Protein AF-0000000084618444 (afdb_homodimer)

Structure (mmCIF, N/CA/C/O backbone):
data_AF-0000000084618444-model_v1
#
loop_
_entity.id
_entity.type
_entity.pdbx_description
1 polymer 'Protein far1-related sequence 11-like'
#
loop_
_atom_site.group_PDB
_atom_site.id
_atom_site.type_symbol
_atom_site.label_atom_id
_atom_site.label_alt_id
_atom_site.label_comp_id
_atom_site.label_asym_id
_atom_site.label_entity_id
_atom_site.label_seq_id
_atom_site.pdbx_PDB_ins_code
_atom_site.Cartn_x
_atom_site.Cartn_y
_atom_site.Cartn_z
_atom_site.occupancy
_atom_site.B_iso_or_equiv
_atom_site.auth_seq_id
_atom_site.auth_comp_id
_atom_site.auth_asym_id
_atom_site.auth_atom_id
_atom_site.pdbx_PDB_model_num
ATOM 1 N N . MET A 1 1 ? -25.125 -14.531 22.453 1 19.22 1 MET A N 1
ATOM 2 C CA . MET A 1 1 ? -24.391 -14.93 23.641 1 19.22 1 MET A CA 1
ATOM 3 C C . MET A 1 1 ? -22.875 -14.898 23.391 1 19.22 1 MET A C 1
ATOM 5 O O . MET A 1 1 ? -22.422 -15.367 22.344 1 19.22 1 MET A O 1
ATOM 9 N N . ASP A 1 2 ? -22.078 -13.875 24.062 1 20.38 2 ASP A N 1
ATOM 10 C CA . ASP A 1 2 ? -20.859 -13.055 24 1 20.38 2 ASP A CA 1
ATOM 11 C C . ASP A 1 2 ? -19.625 -13.891 24.312 1 20.38 2 ASP A C 1
ATOM 13 O O . ASP A 1 2 ? -19.219 -14.008 25.469 1 20.38 2 ASP A O 1
ATOM 17 N N . VAL A 1 3 ? -19.484 -15.18 23.734 1 21.59 3 VAL A N 1
ATOM 18 C CA . VAL A 1 3 ? -18.609 -16.188 24.328 1 21.59 3 VAL A CA 1
ATOM 19 C C . VAL A 1 3 ? -17.188 -15.672 24.375 1 21.59 3 VAL A C 1
ATOM 21 O O . VAL A 1 3 ? -16.594 -15.359 23.344 1 21.59 3 VAL A O 1
ATOM 24 N N . SER A 1 4 ? -16.672 -15.055 25.531 1 20.62 4 SER A N 1
ATOM 25 C CA . SER A 1 4 ? -15.555 -14.32 26.094 1 20.62 4 SER A CA 1
ATOM 26 C C . SER A 1 4 ? -14.289 -15.18 26.141 1 20.62 4 SER A C 1
ATOM 28 O O . SER A 1 4 ? -13.336 -14.859 26.859 1 20.62 4 SER A O 1
ATOM 30 N N . GLU A 1 5 ? -14.312 -16.406 25.469 1 20.64 5 GLU A N 1
ATOM 31 C CA . GLU A 1 5 ? -13.367 -17.375 26.016 1 20.64 5 GLU A CA 1
ATOM 32 C C . GLU A 1 5 ? -11.938 -16.828 26 1 20.64 5 GLU A C 1
ATOM 34 O O . GLU A 1 5 ? -11.562 -16.094 25.078 1 20.64 5 GLU A O 1
ATOM 39 N N . ASN A 1 6 ? -11.203 -16.906 27.141 1 21.55 6 ASN A N 1
ATOM 40 C CA . ASN A 1 6 ? -9.992 -16.609 27.891 1 21.55 6 ASN A CA 1
ATOM 41 C C . ASN A 1 6 ? -8.75 -17.141 27.188 1 21.55 6 ASN A C 1
ATOM 43 O O . ASN A 1 6 ? -8.531 -18.359 27.141 1 21.55 6 ASN A O 1
ATOM 47 N N . GLU A 1 7 ? -8.406 -16.641 25.969 1 19.81 7 GLU A N 1
ATOM 48 C CA . GLU A 1 7 ? -7.27 -17.078 25.172 1 19.81 7 GLU A CA 1
ATOM 49 C C . GLU A 1 7 ? -5.98 -17.062 25.984 1 19.81 7 GLU A C 1
ATOM 51 O O . GLU A 1 7 ? -5.613 -16.031 26.562 1 19.81 7 GLU A O 1
ATOM 56 N N . ASP A 1 8 ? -5.605 -18.203 26.688 1 20.28 8 ASP A N 1
ATOM 57 C CA . ASP A 1 8 ? -4.449 -18.625 27.469 1 20.28 8 ASP A CA 1
ATOM 58 C C . ASP A 1 8 ? -3.145 -18.203 26.797 1 20.28 8 ASP A C 1
ATOM 60 O O . ASP A 1 8 ? -2.891 -18.562 25.641 1 20.28 8 ASP A O 1
ATOM 64 N N . ILE A 1 9 ? -2.498 -17.062 27.125 1 22.39 9 ILE A N 1
ATOM 65 C CA . ILE A 1 9 ? -1.29 -16.297 26.812 1 22.39 9 ILE A CA 1
ATOM 66 C C . ILE A 1 9 ? -0.057 -17.156 27.109 1 22.39 9 ILE A C 1
ATOM 68 O O . ILE A 1 9 ? 0.253 -17.438 28.266 1 22.39 9 ILE A O 1
ATOM 72 N N . ASN A 1 10 ? 0.052 -18.312 26.375 1 20.42 10 ASN A N 1
ATOM 73 C CA . ASN A 1 10 ? 1.15 -19.25 26.594 1 20.42 10 ASN A CA 1
ATOM 74 C C . ASN A 1 10 ? 2.488 -18.516 26.703 1 20.42 10 ASN A C 1
ATOM 76 O O . ASN A 1 10 ? 2.816 -17.688 25.859 1 20.42 10 ASN A O 1
ATOM 80 N N . ARG A 1 11 ? 3.16 -18.516 27.875 1 21.36 11 ARG A N 1
ATOM 81 C CA . ARG A 1 11 ? 4.348 -17.953 28.5 1 21.36 11 ARG A CA 1
ATOM 82 C C . ARG A 1 11 ? 5.617 -18.438 27.812 1 21.36 11 ARG A C 1
ATOM 84 O O . ARG A 1 11 ? 5.902 -19.641 27.797 1 21.36 11 ARG A O 1
ATOM 91 N N . TYR A 1 12 ? 6.027 -17.906 26.656 1 20 12 TYR A N 1
ATOM 92 C CA . TYR A 1 12 ? 7.254 -18.219 25.938 1 20 12 TYR A CA 1
ATOM 93 C C . TYR A 1 12 ? 8.461 -18.141 26.859 1 20 12 TYR A C 1
ATOM 95 O O . TYR A 1 12 ? 8.68 -17.125 27.531 1 20 12 TYR A O 1
ATOM 103 N N . ASP A 1 13 ? 8.789 -19.25 27.5 1 19.88 13 ASP A N 1
ATOM 104 C CA . ASP A 1 13 ? 9.938 -19.453 28.359 1 19.88 13 ASP A CA 1
ATOM 105 C C . ASP A 1 13 ? 11.234 -19.016 27.672 1 19.88 13 ASP A C 1
ATOM 107 O O . ASP A 1 13 ? 11.586 -19.531 26.625 1 19.88 13 ASP A O 1
ATOM 111 N N . PHE A 1 14 ? 11.625 -17.75 27.812 1 20.64 14 PHE A N 1
ATOM 112 C CA . PHE A 1 14 ? 12.812 -17.094 27.297 1 20.64 14 PHE A CA 1
ATOM 113 C C . PHE A 1 14 ? 14.078 -17.781 27.781 1 20.64 14 PHE A C 1
ATOM 115 O O . PHE A 1 14 ? 14.297 -17.906 29 1 20.64 14 PHE A O 1
ATOM 122 N N . PRO A 1 15 ? 14.461 -18.906 27.141 1 19.91 15 PRO A N 1
ATOM 123 C CA . PRO A 1 15 ? 15.672 -19.547 27.641 1 19.91 15 PRO A CA 1
ATOM 124 C C . PRO A 1 15 ? 16.797 -18.562 27.938 1 19.91 15 PRO A C 1
ATOM 126 O O . PRO A 1 15 ? 16.781 -17.438 27.422 1 19.91 15 PRO A O 1
ATOM 129 N N . GLU A 1 16 ? 17.625 -18.906 28.969 1 19.02 16 GLU A N 1
ATOM 130 C CA . GLU A 1 16 ? 18.703 -18.219 29.656 1 19.02 16 GLU A CA 1
ATOM 131 C C . GLU A 1 16 ? 19.812 -17.812 28.688 1 19.02 16 GLU A C 1
ATOM 133 O O . GLU A 1 16 ? 20.281 -18.625 27.891 1 19.02 16 GLU A O 1
ATOM 138 N N . ASP A 1 17 ? 19.844 -16.562 28.25 1 19.81 17 ASP A N 1
ATOM 139 C CA . ASP A 1 17 ? 20.781 -15.82 27.438 1 19.81 17 ASP A CA 1
ATOM 140 C C . ASP A 1 17 ? 22.219 -15.992 27.953 1 19.81 17 ASP A C 1
ATOM 142 O O . ASP A 1 17 ? 22.531 -15.578 29.062 1 19.81 17 ASP A O 1
ATOM 146 N N . GLU A 1 18 ? 22.75 -17.25 27.891 1 20.14 18 GLU A N 1
ATOM 147 C CA . GLU A 1 18 ? 24.156 -17.344 28.281 1 20.14 18 GLU A CA 1
ATOM 148 C C . GLU A 1 18 ? 24.969 -16.188 27.688 1 20.14 18 GLU A C 1
ATOM 150 O O . GLU A 1 18 ? 24.938 -15.961 26.469 1 20.14 18 GLU A O 1
ATOM 155 N N . ARG A 1 19 ? 25.328 -15.188 28.484 1 21.58 19 ARG A N 1
ATOM 156 C CA . ARG A 1 19 ? 26 -13.898 28.438 1 21.58 19 ARG A CA 1
ATOM 157 C C . ARG A 1 19 ? 27.406 -14.039 27.875 1 21.58 19 ARG A C 1
ATOM 159 O O . ARG A 1 19 ? 28.297 -14.57 28.531 1 21.58 19 ARG A O 1
ATOM 166 N N . ILE A 1 20 ? 27.594 -14.516 26.594 1 19.03 20 ILE A N 1
ATOM 167 C CA . ILE A 1 20 ? 28.953 -14.656 26.094 1 19.03 20 ILE A CA 1
ATOM 168 C C . ILE A 1 20 ? 29.719 -13.344 26.297 1 19.03 20 ILE A C 1
ATOM 170 O O . ILE A 1 20 ? 29.328 -12.305 25.766 1 19.03 20 ILE A O 1
ATOM 174 N N . ASN A 1 21 ? 30.391 -13.094 27.422 1 20.34 21 ASN A N 1
ATOM 175 C CA . ASN A 1 21 ? 31.219 -12.031 28 1 20.34 21 ASN A CA 1
ATOM 176 C C . ASN A 1 21 ? 32.406 -11.695 27.094 1 20.34 21 ASN A C 1
ATOM 178 O O . ASN A 1 21 ? 33.281 -10.938 27.469 1 20.34 21 ASN A O 1
ATOM 182 N N . GLY A 1 22 ? 32.5 -12.312 25.875 1 18.61 22 GLY A N 1
ATOM 183 C CA . GLY A 1 22 ? 33.906 -12.289 25.453 1 18.61 22 GLY A CA 1
ATOM 184 C C . GLY A 1 22 ? 34.5 -10.891 25.391 1 18.61 22 GLY A C 1
ATOM 185 O O . GLY A 1 22 ? 33.812 -9.945 24.984 1 18.61 22 GLY A O 1
ATOM 186 N N . ARG A 1 23 ? 35.469 -10.562 26.328 1 21.33 23 ARG A N 1
ATOM 187 C CA . ARG A 1 23 ? 36.344 -9.453 26.656 1 21.33 23 ARG A CA 1
ATOM 188 C C . ARG A 1 23 ? 37.156 -9.008 25.438 1 21.33 23 ARG A C 1
ATOM 190 O O . ARG A 1 23 ? 38.031 -9.727 24.984 1 21.33 23 ARG A O 1
ATOM 197 N N . TYR A 1 24 ? 36.531 -8.641 24.312 1 19.09 24 TYR A N 1
ATOM 198 C CA . TYR A 1 24 ? 37.438 -8.25 23.234 1 19.09 24 TYR A CA 1
ATOM 199 C C . TYR A 1 24 ? 38.406 -7.184 23.703 1 19.09 24 TYR A C 1
ATOM 201 O O . TYR A 1 24 ? 38 -6.148 24.234 1 19.09 24 TYR A O 1
ATOM 209 N N . ASP A 1 25 ? 39.531 -7.602 24.234 1 20.36 25 ASP A N 1
ATOM 210 C CA . ASP A 1 25 ? 40.688 -6.816 24.625 1 20.36 25 ASP A CA 1
ATOM 211 C C . ASP A 1 25 ? 41.188 -5.918 23.5 1 20.36 25 ASP A C 1
ATOM 213 O O . ASP A 1 25 ? 41.688 -6.402 22.484 1 20.36 25 ASP A O 1
ATOM 217 N N . ILE A 1 26 ? 40.344 -5.055 23.016 1 22.23 26 ILE A N 1
ATOM 218 C CA . ILE A 1 26 ? 40.812 -4.145 21.969 1 22.23 26 ILE A CA 1
ATOM 219 C C . ILE A 1 26 ? 42.094 -3.443 22.453 1 22.23 26 ILE A C 1
ATOM 221 O O . ILE A 1 26 ? 42.094 -2.783 23.5 1 22.23 26 ILE A O 1
ATOM 225 N N . SER A 1 27 ? 43.156 -4.078 22.234 1 19.5 27 SER A N 1
ATOM 226 C CA . SER A 1 27 ? 44.5 -3.533 22.5 1 19.5 27 SER A CA 1
ATOM 227 C C . SER A 1 27 ? 44.562 -2.066 22.078 1 19.5 27 SER A C 1
ATOM 229 O O . SER A 1 27 ? 43.812 -1.604 21.25 1 19.5 27 SER A O 1
ATOM 231 N N . ASP A 1 28 ? 45.438 -1.279 22.828 1 20.66 28 ASP A N 1
ATOM 232 C CA . ASP A 1 28 ? 45.812 0.092 23.156 1 20.66 28 ASP A CA 1
ATOM 233 C C . ASP A 1 28 ? 46.438 0.787 21.953 1 20.66 28 ASP A C 1
ATOM 235 O O . ASP A 1 28 ? 47.094 1.831 22.094 1 20.66 28 ASP A O 1
ATOM 239 N N . ASP A 1 29 ? 46.156 0.389 20.734 1 20.11 29 ASP A N 1
ATOM 240 C CA . ASP A 1 29 ? 47.094 0.954 19.781 1 20.11 29 ASP A CA 1
ATOM 241 C C . ASP A 1 29 ? 47.344 2.441 20.047 1 20.11 29 ASP A C 1
ATOM 243 O O . ASP A 1 29 ? 46.438 3.129 20.547 1 20.11 29 ASP A O 1
ATOM 247 N N . GLU A 1 30 ? 48.594 2.877 19.969 1 21.58 30 GLU A N 1
ATOM 248 C CA . GLU A 1 30 ? 49.406 4.086 20.125 1 21.58 30 GLU A CA 1
ATOM 249 C C . GLU A 1 30 ? 48.781 5.266 19.391 1 21.58 30 GLU A C 1
ATOM 251 O O . GLU A 1 30 ? 48.469 5.168 18.203 1 21.58 30 GLU A O 1
ATOM 256 N N . ASP A 1 31 ? 48.031 6.09 20.094 1 21.94 31 ASP A N 1
ATOM 257 C CA . ASP A 1 31 ? 47.312 7.34 19.828 1 21.94 31 ASP A CA 1
ATOM 258 C C . ASP A 1 31 ? 48.219 8.367 19.172 1 21.94 31 ASP A C 1
ATOM 260 O O . ASP A 1 31 ? 49 9.055 19.844 1 21.94 31 ASP A O 1
ATOM 264 N N . ARG A 1 32 ? 49.062 7.879 18.156 1 21.52 32 ARG A N 1
ATOM 265 C CA . ARG A 1 32 ? 49.938 8.922 17.656 1 21.52 32 ARG A CA 1
ATOM 266 C C . ARG A 1 32 ? 49.188 10.242 17.484 1 21.52 32 ARG A C 1
ATOM 268 O O . ARG A 1 32 ? 48 10.25 17.141 1 21.52 32 ARG A O 1
ATOM 275 N N . ASN A 1 33 ? 49.688 11.281 18.141 1 22.08 33 ASN A N 1
ATOM 276 C CA . ASN A 1 33 ? 49.5 12.711 18.375 1 22.08 33 ASN A CA 1
ATOM 277 C C . ASN A 1 33 ? 49.281 13.469 17.062 1 22.08 33 ASN A C 1
ATOM 279 O O . ASN A 1 33 ? 50.219 14.078 16.547 1 22.08 33 ASN A O 1
ATOM 283 N N . LEU A 1 34 ? 48.688 12.781 16.078 1 22.47 34 LEU A N 1
ATOM 284 C CA . LEU A 1 34 ? 48.75 13.586 14.852 1 22.47 34 LEU A CA 1
ATOM 285 C C . LEU A 1 34 ? 48.312 15.023 15.117 1 22.47 34 LEU A C 1
ATOM 287 O O . LEU A 1 34 ? 47.281 15.258 15.719 1 22.47 34 LEU A O 1
ATOM 291 N N . ASN A 1 35 ? 49.312 15.867 15.281 1 22.55 35 ASN A N 1
ATOM 292 C CA . ASN A 1 35 ? 49.344 17.312 15.398 1 22.55 35 ASN A CA 1
ATOM 293 C C . ASN A 1 35 ? 48.375 17.969 14.406 1 22.55 35 ASN A C 1
ATOM 295 O O . ASN A 1 35 ? 48.531 17.828 13.195 1 22.55 35 ASN A O 1
ATOM 299 N N . HIS A 1 36 ? 47.094 17.75 14.68 1 22.56 36 HIS A N 1
ATOM 300 C CA . HIS A 1 36 ? 46.094 18.484 13.906 1 22.56 36 HIS A CA 1
ATOM 301 C C . HIS A 1 36 ? 46.469 19.969 13.812 1 22.56 36 HIS A C 1
ATOM 303 O O . HIS A 1 36 ? 46.312 20.703 14.789 1 22.56 36 HIS A O 1
ATOM 309 N N . GLN A 1 37 ? 47.594 20.203 13.219 1 23.67 37 GLN A N 1
ATOM 310 C CA . GLN A 1 37 ? 47.781 21.641 13.039 1 23.67 37 GLN A CA 1
ATOM 311 C C . GLN A 1 37 ? 46.469 22.297 12.57 1 23.67 37 GLN A C 1
ATOM 313 O O . GLN A 1 37 ? 45.844 21.812 11.633 1 23.67 37 GLN A O 1
ATOM 318 N N . GLU A 1 38 ? 45.812 22.906 13.508 1 23.8 38 GLU A N 1
ATOM 319 C CA . GLU A 1 38 ? 44.656 23.812 13.422 1 23.8 38 GLU A CA 1
ATOM 320 C C . GLU A 1 38 ? 44.812 24.766 12.234 1 23.8 38 GLU A C 1
ATOM 322 O O . GLU A 1 38 ? 45.625 25.688 12.266 1 23.8 38 GLU A O 1
ATOM 327 N N . ARG A 1 39 ? 44.938 24.188 11.047 1 23.84 39 ARG A N 1
ATOM 328 C CA . ARG A 1 39 ? 45 25.281 10.086 1 23.84 39 ARG A CA 1
ATOM 329 C C . ARG A 1 39 ? 43.844 26.266 10.312 1 23.84 39 ARG A C 1
ATOM 331 O O . ARG A 1 39 ? 42.75 25.859 10.633 1 23.84 39 ARG A O 1
ATOM 338 N N . GLU A 1 40 ? 44.156 27.422 10.742 1 23.42 40 GLU A N 1
ATOM 339 C CA . GLU A 1 40 ? 43.344 28.609 10.867 1 23.42 40 GLU A CA 1
ATOM 340 C C . GLU A 1 40 ? 42.375 28.734 9.68 1 23.42 40 GLU A C 1
ATOM 342 O O . GLU A 1 40 ? 42.812 28.875 8.539 1 23.42 40 GLU A O 1
ATOM 347 N N . TYR A 1 41 ? 41.5 27.766 9.617 1 24.22 41 TYR A N 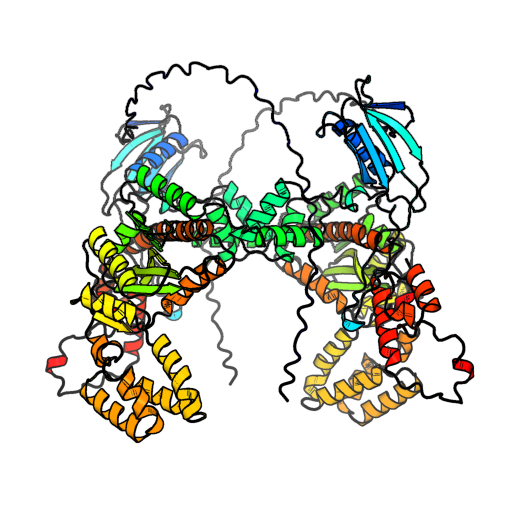1
ATOM 348 C CA . TYR A 1 41 ? 40.5 28.078 8.586 1 24.22 41 TYR A CA 1
ATOM 349 C C . TYR A 1 41 ? 40.062 29.531 8.688 1 24.22 41 TYR A C 1
ATOM 351 O O . TYR A 1 41 ? 39.625 29.984 9.75 1 24.22 41 TYR A O 1
ATOM 359 N N . ASP A 1 42 ? 40.781 30.344 8.094 1 26.16 42 ASP A N 1
ATOM 360 C CA . ASP A 1 42 ? 40.25 31.672 7.812 1 26.16 42 ASP A CA 1
ATOM 361 C C . ASP A 1 42 ? 38.812 31.594 7.344 1 26.16 42 ASP A C 1
ATOM 363 O O . ASP A 1 42 ? 38.5 30.906 6.363 1 26.16 42 ASP A O 1
ATOM 367 N N . ASN A 1 43 ? 37.906 31.469 8.25 1 28.91 43 ASN A N 1
ATOM 368 C CA . ASN A 1 43 ? 36.469 31.719 8.117 1 28.91 43 ASN A CA 1
ATOM 369 C C . ASN A 1 43 ? 36.188 32.812 7.105 1 28.91 43 ASN A C 1
ATOM 371 O O . ASN A 1 43 ? 35.969 33.969 7.484 1 28.91 43 ASN A O 1
ATOM 375 N N . SER A 1 44 ? 36.938 32.844 6.027 1 30 44 SER A N 1
ATOM 376 C CA . SER A 1 44 ? 36.406 33.812 5.086 1 30 44 SER A CA 1
ATOM 377 C C . SER A 1 44 ? 34.906 33.562 4.816 1 30 44 SER A C 1
ATOM 379 O O . SER A 1 44 ? 34.5 32.438 4.539 1 30 44 SER A O 1
ATOM 381 N N . GLU A 1 45 ? 34 34.25 5.488 1 31.44 45 GLU A N 1
ATOM 382 C CA . GLU A 1 45 ? 32.625 34.531 5.172 1 31.44 45 GLU A CA 1
ATOM 383 C C . GLU A 1 45 ? 32.375 34.469 3.668 1 31.44 45 GLU A C 1
ATOM 385 O O . GLU A 1 45 ? 32.75 35.406 2.936 1 31.44 45 GLU A O 1
ATOM 390 N N . TYR A 1 46 ? 32.719 33.469 2.979 1 31.89 46 TYR A N 1
ATOM 391 C CA . TYR A 1 46 ? 32.188 33.438 1.622 1 31.89 46 TYR A CA 1
ATOM 392 C C . TYR A 1 46 ? 30.688 33.812 1.615 1 31.89 46 TYR A C 1
ATOM 394 O O . TYR A 1 46 ? 29.859 33.031 2.105 1 31.89 46 TYR A O 1
ATOM 402 N N . GLU A 1 47 ? 30.328 35 1.956 1 33.94 47 GLU A N 1
ATOM 403 C CA . GLU A 1 47 ? 29.094 35.562 1.415 1 33.94 47 GLU A CA 1
ATOM 404 C C . GLU A 1 47 ? 28.797 35 0.026 1 33.94 47 GLU A C 1
ATOM 406 O O . GLU A 1 47 ? 29.547 35.25 -0.917 1 33.94 47 GLU A O 1
ATOM 411 N N . GLU A 1 48 ? 28.562 33.812 -0.162 1 38.06 48 GLU A N 1
ATOM 412 C CA . GLU A 1 48 ? 27.984 33.562 -1.478 1 38.06 48 GLU A CA 1
ATOM 413 C C . GLU A 1 48 ? 27.234 34.812 -1.981 1 38.06 48 GLU A C 1
ATOM 415 O O . GLU A 1 48 ? 26.219 35.188 -1.422 1 38.06 48 GLU A O 1
ATOM 420 N N . GLU A 1 49 ? 27.875 35.812 -2.188 1 39.62 49 GLU A N 1
ATOM 421 C CA . GLU A 1 49 ? 27.328 36.875 -3 1 39.62 49 GLU A CA 1
ATOM 422 C C . GLU A 1 49 ? 26.375 36.344 -4.074 1 39.62 49 GLU A C 1
ATOM 424 O O . GLU A 1 49 ? 26.828 35.688 -5.02 1 39.62 49 GLU A O 1
ATOM 429 N N . GLU A 1 50 ? 25.344 35.75 -3.748 1 49.47 50 GLU A N 1
ATOM 430 C CA . GLU A 1 50 ? 24.328 35.469 -4.762 1 49.47 50 GLU A CA 1
ATOM 431 C C . GLU A 1 50 ? 24.375 36.5 -5.875 1 49.47 50 GLU A C 1
ATOM 433 O O . GLU A 1 50 ? 24.094 37.688 -5.641 1 49.47 50 GLU A O 1
ATOM 438 N N . ASN A 1 51 ? 25.328 36.438 -6.695 1 62.66 51 ASN A N 1
ATOM 439 C CA . ASN A 1 51 ? 25.453 37.281 -7.883 1 62.66 51 ASN A CA 1
ATOM 440 C C . ASN A 1 51 ? 24.078 37.562 -8.508 1 62.66 51 ASN A C 1
ATOM 442 O O . ASN A 1 51 ? 23.391 36.625 -8.938 1 62.66 51 ASN A O 1
ATOM 446 N N . LYS A 1 52 ? 23.5 38.594 -8.156 1 79.94 52 LYS A N 1
ATOM 447 C CA . LYS A 1 52 ? 22.234 39.062 -8.711 1 79.94 52 LYS A CA 1
ATOM 448 C C . LYS A 1 52 ? 22.312 39.188 -10.234 1 79.94 52 LYS A C 1
ATOM 450 O O . LYS A 1 52 ? 23.156 39.906 -10.773 1 79.94 52 LYS A O 1
ATOM 455 N N . LEU A 1 53 ? 21.672 38.281 -10.891 1 88.5 53 LEU A N 1
ATOM 456 C CA . LEU A 1 53 ? 21.609 38.281 -12.352 1 88.5 53 LEU A CA 1
ATOM 457 C C . LEU A 1 53 ? 20.781 39.469 -12.852 1 88.5 53 LEU A C 1
ATOM 459 O O . LEU A 1 53 ? 19.828 39.875 -12.195 1 88.5 53 LEU A O 1
ATOM 463 N N . GLU A 1 54 ? 21.328 40.125 -13.797 1 91.12 54 GLU A N 1
ATOM 464 C CA . GLU A 1 54 ? 20.625 41.219 -14.422 1 91.12 54 GLU A CA 1
ATOM 465 C C . GLU A 1 54 ? 20.359 40.969 -15.898 1 91.12 54 GLU A C 1
ATOM 467 O O . GLU A 1 54 ? 21.109 40.219 -16.547 1 91.12 54 GLU A O 1
ATOM 472 N N . LEU A 1 55 ? 19.25 41.438 -16.281 1 91.69 55 LEU A N 1
ATOM 473 C CA . LEU A 1 55 ? 18.906 41.375 -17.703 1 91.69 55 LEU A CA 1
ATOM 474 C C . LEU A 1 55 ? 19.109 42.719 -18.375 1 91.69 55 LEU A C 1
ATOM 476 O O . LEU A 1 55 ? 18.625 43.75 -17.891 1 91.69 55 LEU A O 1
ATOM 480 N N . ASN A 1 56 ? 19.953 42.719 -19.375 1 91.69 56 ASN A N 1
ATOM 481 C CA . ASN A 1 56 ? 20.172 43.938 -20.141 1 91.69 56 ASN A CA 1
ATOM 482 C C . ASN A 1 56 ? 19.938 43.719 -21.625 1 91.69 56 ASN A C 1
ATOM 484 O O . ASN A 1 56 ? 20.25 42.656 -22.156 1 91.69 56 ASN A O 1
ATOM 488 N N . GLN A 1 57 ? 19.359 44.844 -22.156 1 91.19 57 GLN A N 1
ATOM 489 C CA . GLN A 1 57 ? 19.188 44.781 -23.609 1 91.19 57 GLN A CA 1
ATOM 490 C C . GLN A 1 57 ? 20.531 44.625 -24.312 1 91.19 57 GLN A C 1
ATOM 492 O O . GLN A 1 57 ? 21.516 45.25 -23.938 1 91.19 57 GLN A O 1
ATOM 497 N N . GLY A 1 58 ? 20.609 43.719 -25.266 1 89.38 58 GLY A N 1
ATOM 498 C CA . GLY A 1 58 ? 21.828 43.5 -26.016 1 89.38 58 GLY A CA 1
ATOM 499 C C . GLY A 1 58 ? 22.656 42.312 -25.516 1 89.38 58 GLY A C 1
ATOM 500 O O . GLY A 1 58 ? 23.625 41.906 -26.156 1 89.38 58 GLY A O 1
ATOM 501 N N . MET A 1 59 ? 22.25 41.844 -24.359 1 92.75 59 MET A N 1
ATOM 502 C CA . MET A 1 59 ? 22.938 40.656 -23.812 1 92.75 59 MET A CA 1
ATOM 503 C C . MET A 1 59 ? 22.891 39.5 -24.797 1 92.75 59 MET A C 1
ATOM 505 O O . MET A 1 59 ? 21.859 39.281 -25.453 1 92.75 59 MET A O 1
ATOM 509 N N . GLU A 1 60 ? 24.031 38.844 -25 1 92.81 60 GLU A N 1
ATOM 510 C CA . GLU A 1 60 ? 24.125 37.75 -25.984 1 92.81 60 GLU A CA 1
ATOM 511 C C . GLU A 1 60 ? 24.453 36.438 -25.312 1 92.81 60 GLU A C 1
ATOM 513 O O . GLU A 1 60 ? 25.172 36.375 -24.312 1 92.81 60 GLU A O 1
ATOM 518 N N . PHE A 1 61 ? 23.859 35.438 -25.859 1 94.81 61 PHE A N 1
ATOM 519 C CA . PHE A 1 61 ? 24.078 34.062 -25.422 1 94.81 61 PHE A CA 1
ATOM 520 C C . PHE A 1 61 ? 24.484 33.188 -26.609 1 94.81 61 PHE A C 1
ATOM 522 O O . PHE A 1 61 ? 24.125 33.469 -27.75 1 94.81 61 PHE A O 1
ATOM 529 N N . GLU A 1 62 ? 25.156 32.094 -26.391 1 92 62 GLU A N 1
ATOM 530 C CA . GLU A 1 62 ? 25.656 31.234 -27.453 1 92 62 GLU A CA 1
ATOM 531 C C . GLU A 1 62 ? 24.516 30.406 -28.047 1 92 62 GLU A C 1
ATOM 533 O O . GLU A 1 62 ? 24.484 30.172 -29.25 1 92 62 GLU A O 1
ATOM 538 N N . THR A 1 63 ? 23.734 29.859 -27.188 1 92.44 63 THR A N 1
ATOM 539 C CA . THR A 1 63 ? 22.656 29 -27.641 1 92.44 63 THR A CA 1
ATOM 540 C C . THR A 1 63 ? 21.344 29.375 -26.969 1 92.44 63 THR A C 1
ATOM 542 O O . THR A 1 63 ? 21.344 30.094 -25.953 1 92.44 63 THR A O 1
ATOM 545 N N . TRP A 1 64 ? 20.281 28.906 -27.547 1 92.56 64 TRP A N 1
ATOM 546 C CA . TRP A 1 64 ? 18.969 29.125 -26.969 1 92.56 64 TRP A CA 1
ATOM 547 C C . TRP A 1 64 ? 18.859 28.469 -25.594 1 92.56 64 TRP A C 1
ATOM 549 O O . TRP A 1 64 ? 18.219 29.016 -24.703 1 92.56 64 TRP A O 1
ATOM 559 N N . GLU A 1 65 ? 19.469 27.344 -25.375 1 92.56 65 GLU A N 1
ATOM 560 C CA . GLU A 1 65 ? 19.422 26.625 -24.109 1 92.56 65 GLU A CA 1
ATOM 561 C C . GLU A 1 65 ? 20.094 27.422 -23 1 92.56 65 GLU A C 1
ATOM 563 O O . GLU A 1 65 ? 19.594 27.469 -21.875 1 92.56 65 GLU A O 1
ATOM 568 N N . LEU A 1 66 ? 21.141 28.016 -23.344 1 93.69 66 LEU A N 1
ATOM 569 C CA . LEU A 1 66 ? 21.844 28.812 -22.359 1 93.69 66 LEU A CA 1
ATOM 570 C C . LEU A 1 66 ? 21.062 30.078 -22 1 93.69 66 LEU A C 1
ATOM 572 O O . LEU A 1 66 ? 21.078 30.516 -20.844 1 93.69 66 LEU A O 1
ATOM 576 N N . ALA A 1 67 ? 20.5 30.625 -23.062 1 94.38 67 ALA A N 1
ATOM 577 C CA . ALA A 1 67 ? 19.672 31.797 -22.828 1 94.38 67 ALA A CA 1
ATOM 578 C C . ALA A 1 67 ? 18.516 31.469 -21.891 1 94.38 67 ALA A C 1
ATOM 580 O O . ALA A 1 67 ? 18.234 32.219 -20.938 1 94.38 67 ALA A O 1
ATOM 581 N N . GLU A 1 68 ? 17.859 30.406 -22.172 1 93.88 68 GLU A N 1
ATOM 582 C CA . GLU A 1 68 ? 16.719 29.984 -21.359 1 93.88 68 GLU A CA 1
ATOM 583 C C . GLU A 1 68 ? 17.156 29.641 -19.938 1 93.88 68 GLU A C 1
ATOM 585 O O . GLU A 1 68 ? 16.438 29.922 -18.984 1 93.88 68 GLU A O 1
ATOM 590 N N . SER A 1 69 ? 18.312 29.016 -19.812 1 93.94 69 SER A N 1
ATOM 591 C CA . SER A 1 69 ? 18.828 28.688 -18.484 1 93.94 69 SER A CA 1
ATOM 592 C C . SER A 1 69 ? 19.125 29.938 -17.672 1 93.94 69 SER A C 1
ATOM 594 O O . SER A 1 69 ? 18.859 29.984 -16.469 1 93.94 69 SER A O 1
ATOM 596 N N . TYR A 1 70 ? 19.688 30.859 -18.391 1 94.56 70 TYR A N 1
ATOM 597 C CA . TYR A 1 70 ? 19.984 32.125 -17.734 1 94.56 70 TYR A CA 1
ATOM 598 C C . TYR A 1 70 ? 18.703 32.844 -17.297 1 94.56 70 TYR A C 1
ATOM 600 O O . TYR A 1 70 ? 18.625 33.344 -16.188 1 94.56 70 TYR A O 1
ATOM 608 N N . LEU A 1 71 ? 17.781 32.844 -18.172 1 94.5 71 LEU A N 1
ATOM 609 C CA . LEU A 1 71 ? 16.5 33.5 -17.875 1 94.5 71 LEU A CA 1
ATOM 610 C C . LEU A 1 71 ? 15.805 32.781 -16.719 1 94.5 71 LEU A C 1
ATOM 612 O O . LEU A 1 71 ? 15.164 33.438 -15.883 1 94.5 71 LEU A O 1
ATOM 616 N N . ASN A 1 72 ? 15.867 31.531 -16.672 1 93.88 72 ASN A N 1
ATOM 617 C CA . ASN A 1 72 ? 15.266 30.781 -15.586 1 93.88 72 ASN A CA 1
ATOM 618 C C . ASN A 1 72 ? 15.891 31.125 -14.242 1 93.88 72 ASN A C 1
ATOM 620 O O . ASN A 1 72 ? 15.188 31.312 -13.25 1 93.88 72 ASN A O 1
ATOM 624 N N . GLU A 1 73 ? 17.188 31.172 -14.273 1 93.44 73 GLU A N 1
ATOM 625 C CA . GLU A 1 73 ? 17.875 31.5 -13.031 1 93.44 73 GLU A CA 1
ATOM 626 C C . GLU A 1 73 ? 17.562 32.906 -12.586 1 93.44 73 GLU A C 1
ATOM 628 O O . GLU A 1 73 ? 17.391 33.188 -11.391 1 93.44 73 GLU A O 1
ATOM 633 N N . TYR A 1 74 ? 17.547 33.812 -13.578 1 93.75 74 TYR A N 1
ATOM 634 C CA . TYR A 1 74 ? 17.172 35.188 -13.289 1 93.75 74 TYR A CA 1
ATOM 635 C C . TYR A 1 74 ? 15.758 35.219 -12.695 1 93.75 74 TYR A C 1
ATOM 637 O O . TYR A 1 74 ? 15.531 35.906 -11.695 1 93.75 74 TYR A O 1
ATOM 645 N N . ALA A 1 75 ? 14.844 34.531 -13.336 1 93.44 75 ALA A N 1
ATOM 646 C CA . ALA A 1 75 ? 13.453 34.531 -12.898 1 93.44 75 ALA A CA 1
ATOM 647 C C . ALA A 1 75 ? 13.32 33.938 -11.5 1 93.44 75 ALA A C 1
ATOM 649 O O . ALA A 1 75 ? 12.539 34.438 -10.68 1 93.44 75 ALA A O 1
ATOM 650 N N . LYS A 1 76 ? 14.062 32.938 -11.195 1 92.06 76 LYS A N 1
ATOM 651 C CA . LYS A 1 76 ? 14.055 32.312 -9.875 1 92.06 76 LYS A CA 1
ATOM 652 C C . LYS A 1 76 ? 14.508 33.312 -8.805 1 92.06 76 LYS A C 1
ATOM 654 O O . LYS A 1 76 ? 13.906 33.406 -7.73 1 92.06 76 LYS A O 1
ATOM 659 N N . GLN A 1 77 ? 15.516 34 -9.18 1 92.25 77 GLN A N 1
ATOM 660 C CA . GLN A 1 77 ? 16.062 34.969 -8.234 1 92.25 77 GLN A CA 1
ATOM 661 C C . GLN A 1 77 ? 15.078 36.094 -7.973 1 92.25 77 GLN A C 1
ATOM 663 O O . GLN A 1 77 ? 14.984 36.594 -6.848 1 92.25 77 GLN A O 1
ATOM 668 N N . GLN A 1 78 ? 14.398 36.531 -9 1 91.81 78 GLN A N 1
ATOM 669 C CA . GLN A 1 78 ? 13.453 37.625 -8.867 1 91.81 78 GLN A CA 1
ATOM 670 C C . GLN A 1 78 ? 12.141 37.156 -8.258 1 91.81 78 GLN A C 1
ATOM 672 O O . GLN A 1 78 ? 11.383 37.938 -7.711 1 91.81 78 GLN A O 1
ATOM 677 N N . GLY A 1 79 ? 11.789 35.875 -8.43 1 91.25 79 GLY A N 1
ATOM 678 C CA . GLY A 1 79 ? 10.602 35.312 -7.797 1 91.25 79 GLY A CA 1
ATOM 679 C C . GLY A 1 79 ? 9.422 35.188 -8.742 1 91.25 79 GLY A C 1
ATOM 680 O O . GLY A 1 79 ? 8.281 35.406 -8.344 1 91.25 79 GLY A O 1
ATOM 681 N N . PHE A 1 80 ? 9.672 35.031 -10.008 1 91.88 80 PHE A N 1
ATOM 682 C CA . PHE A 1 80 ? 8.594 34.812 -10.969 1 91.88 80 PHE A CA 1
ATOM 683 C C . PHE A 1 80 ? 8.969 33.719 -11.977 1 91.88 80 PHE A C 1
ATOM 685 O O . PHE A 1 80 ? 10.039 33.125 -11.875 1 91.88 80 PHE A O 1
ATOM 692 N N . SER A 1 81 ? 8.008 33.344 -12.75 1 92.44 81 SER A N 1
ATOM 693 C CA . SER A 1 81 ? 8.242 32.375 -13.805 1 92.44 81 SER A CA 1
ATOM 694 C C . SER A 1 81 ? 7.719 32.875 -15.148 1 92.44 81 SER A C 1
ATOM 696 O O . SER A 1 81 ? 6.945 33.844 -15.195 1 92.44 81 SER A O 1
ATOM 698 N N . PHE A 1 82 ? 8.281 32.312 -16.172 1 93.56 82 PHE A N 1
ATOM 699 C CA . PHE A 1 82 ? 7.875 32.781 -17.484 1 93.56 82 PHE A CA 1
ATOM 700 C C . PHE A 1 82 ? 7.531 31.609 -18.406 1 93.56 82 PHE A C 1
ATOM 702 O O . PHE A 1 82 ? 7.84 30.453 -18.094 1 93.56 82 PHE A O 1
ATOM 709 N N . ARG A 1 83 ? 6.797 31.859 -19.438 1 92.12 83 ARG A N 1
ATOM 710 C CA . ARG A 1 83 ? 6.395 30.875 -20.438 1 92.12 83 ARG A CA 1
ATOM 711 C C . ARG A 1 83 ? 6.793 31.328 -21.844 1 92.12 83 ARG A C 1
ATOM 713 O O . ARG A 1 83 ? 7.016 32.5 -22.078 1 92.12 83 ARG A O 1
ATOM 720 N N . LYS A 1 84 ? 6.836 30.266 -22.734 1 91.44 84 LYS A N 1
ATOM 721 C CA . LYS A 1 84 ? 7.109 30.547 -24.141 1 91.44 84 LYS A CA 1
ATOM 722 C C . LYS A 1 84 ? 5.84 30.969 -24.875 1 91.44 84 LYS A C 1
ATOM 724 O O . LYS A 1 84 ? 4.785 30.344 -24.703 1 91.44 84 LYS A O 1
ATOM 729 N N . LYS A 1 85 ? 5.82 31.984 -25.516 1 88.25 85 LYS A N 1
ATOM 730 C CA . LYS A 1 85 ? 4.613 32.438 -26.188 1 88.25 85 LYS A CA 1
ATOM 731 C C . LYS A 1 85 ? 4.789 32.406 -27.703 1 88.25 85 LYS A C 1
ATOM 733 O O . LYS A 1 85 ? 4.07 31.688 -28.406 1 88.25 85 LYS A O 1
ATOM 738 N N . ARG A 1 86 ? 5.645 33.344 -28.25 1 87.44 86 ARG A N 1
ATOM 739 C CA . ARG A 1 86 ? 5.77 33.469 -29.688 1 87.44 86 ARG A CA 1
ATOM 740 C C . ARG A 1 86 ? 7.113 32.938 -30.188 1 87.44 86 ARG A C 1
ATOM 742 O O . ARG A 1 86 ? 8.141 33.156 -29.531 1 87.44 86 ARG A O 1
ATOM 749 N N . ARG A 1 87 ? 6.992 32.125 -31.234 1 90.19 87 ARG A N 1
ATOM 750 C CA . ARG A 1 87 ? 8.188 31.578 -31.859 1 90.19 87 ARG A CA 1
ATOM 751 C C . ARG A 1 87 ? 8.188 31.859 -33.375 1 90.19 87 ARG A C 1
ATOM 753 O O . ARG A 1 87 ? 7.172 31.641 -34.031 1 90.19 87 ARG A O 1
ATOM 760 N N . ILE A 1 88 ? 9.141 32.5 -33.844 1 91.44 88 ILE A N 1
ATOM 761 C CA . ILE A 1 88 ? 9.305 32.75 -35.281 1 91.44 88 ILE A CA 1
ATOM 762 C C . ILE A 1 88 ? 10.453 31.875 -35.812 1 91.44 88 ILE A C 1
ATOM 764 O O . ILE A 1 88 ? 11.57 31.969 -35.312 1 91.44 88 ILE A O 1
ATOM 768 N N . LEU A 1 89 ? 10.172 31.125 -36.688 1 91.81 89 LEU A N 1
ATOM 769 C CA . LEU A 1 89 ? 11.164 30.234 -37.281 1 91.81 89 LEU A CA 1
ATOM 770 C C . LEU A 1 89 ? 11.836 30.875 -38.469 1 91.81 89 LEU A C 1
ATOM 772 O O . LEU A 1 89 ? 11.305 31.812 -39.062 1 91.81 89 LEU A O 1
ATOM 776 N N . ASP A 1 90 ? 12.984 30.312 -38.781 1 88.81 90 ASP A N 1
ATOM 777 C CA . ASP A 1 90 ? 13.695 30.781 -39.969 1 88.81 90 ASP A CA 1
ATOM 778 C C . ASP A 1 90 ? 12.93 30.438 -41.219 1 88.81 90 ASP A C 1
ATOM 780 O O . ASP A 1 90 ? 12.43 29.312 -41.375 1 88.81 90 ASP A O 1
ATOM 784 N N . PRO A 1 91 ? 12.797 31.359 -42.125 1 87.06 91 PRO A N 1
ATOM 785 C CA . PRO A 1 91 ? 12.055 31.109 -43.375 1 87.06 91 PRO A CA 1
ATOM 786 C C . PRO A 1 91 ? 12.688 30.016 -44.219 1 87.06 91 PRO A C 1
ATOM 788 O O . PRO A 1 91 ? 11.992 29.328 -44.969 1 87.06 91 PRO A O 1
ATOM 791 N N . THR A 1 92 ? 13.914 29.844 -44.219 1 86.88 92 THR A N 1
ATOM 792 C CA . THR A 1 92 ? 14.617 28.875 -45.031 1 86.88 92 THR A CA 1
ATOM 793 C C . THR A 1 92 ? 14.727 27.531 -44.344 1 86.88 92 THR A C 1
ATOM 795 O O . THR A 1 92 ? 14.609 26.484 -44.969 1 86.88 92 THR A O 1
ATOM 798 N N . ASP A 1 93 ? 15.016 27.562 -43 1 84.69 93 ASP A N 1
ATOM 799 C CA . ASP A 1 93 ? 15.18 26.359 -42.188 1 84.69 93 ASP A CA 1
ATOM 800 C C . ASP A 1 93 ? 14.219 26.359 -41 1 84.69 93 ASP A C 1
ATOM 802 O O . ASP A 1 93 ? 14.477 27.031 -40 1 84.69 93 ASP A O 1
ATOM 806 N N . SER A 1 94 ? 13.25 25.594 -41.094 1 86.06 94 SER A N 1
ATOM 807 C CA . SER A 1 94 ? 12.188 25.562 -40.094 1 86.06 94 SER A CA 1
ATOM 808 C C . SER A 1 94 ? 12.672 24.953 -38.781 1 86.06 94 SER A 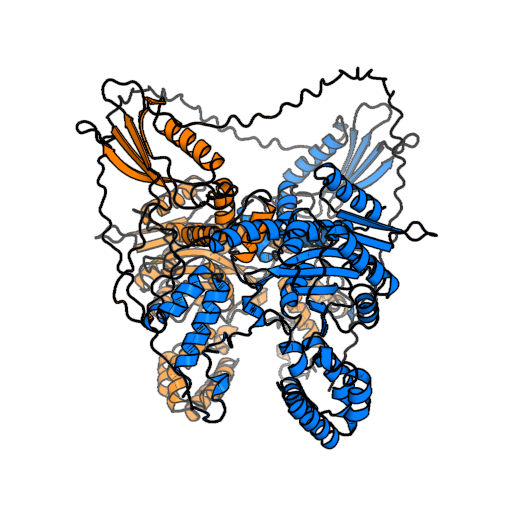C 1
ATOM 810 O O . SER A 1 94 ? 11.969 25 -37.781 1 86.06 94 SER A O 1
ATOM 812 N N . THR A 1 95 ? 13.836 24.516 -38.719 1 85.19 95 THR A N 1
ATOM 813 C CA . THR A 1 95 ? 14.359 23.906 -37.5 1 85.19 95 THR A CA 1
ATOM 814 C C . THR A 1 95 ? 15.016 24.953 -36.625 1 85.19 95 THR A C 1
ATOM 816 O O . THR A 1 95 ? 15.242 24.719 -35.438 1 85.19 95 THR A O 1
ATOM 819 N N . ILE A 1 96 ? 15.258 26.078 -37.25 1 86.62 96 ILE A N 1
ATOM 820 C CA . ILE A 1 96 ? 15.977 27.109 -36.5 1 86.62 96 ILE A CA 1
ATOM 821 C C . ILE A 1 96 ? 14.992 28.156 -36 1 86.62 96 ILE A C 1
ATOM 823 O O . ILE A 1 96 ? 14.195 28.703 -36.781 1 86.62 96 ILE A O 1
ATOM 827 N N . THR A 1 97 ? 15.016 28.391 -34.719 1 91.5 97 THR A N 1
ATOM 828 C CA . THR A 1 97 ? 14.219 29.453 -34.125 1 91.5 97 THR A CA 1
ATOM 829 C C . THR A 1 97 ? 14.93 30.797 -34.25 1 91.5 97 THR A C 1
ATOM 831 O O . THR A 1 97 ? 16.047 30.969 -33.781 1 91.5 97 THR A O 1
ATOM 834 N N . ARG A 1 98 ? 14.305 31.812 -34.875 1 92 98 ARG A N 1
ATOM 835 C CA . ARG A 1 98 ? 14.93 33.094 -35.094 1 92 98 ARG A CA 1
ATOM 836 C C . ARG A 1 98 ? 14.531 34.094 -34 1 92 98 ARG A C 1
ATOM 838 O O . ARG A 1 98 ? 15.336 34.938 -33.625 1 92 98 ARG A O 1
ATOM 845 N N . ARG A 1 99 ? 13.328 34.031 -33.688 1 93 99 ARG A N 1
ATOM 846 C CA . ARG A 1 99 ? 12.844 34.938 -32.625 1 93 99 ARG A CA 1
ATOM 847 C C . ARG A 1 99 ? 11.93 34.188 -31.656 1 93 99 ARG A C 1
ATOM 849 O O . ARG A 1 99 ? 11.195 33.281 -32.062 1 93 99 ARG A O 1
ATOM 856 N N . ARG A 1 100 ? 12.039 34.531 -30.391 1 94.62 100 ARG A N 1
ATOM 857 C CA . ARG A 1 100 ? 11.172 34 -29.359 1 94.62 100 ARG A CA 1
ATOM 858 C C . ARG A 1 100 ? 10.805 35.062 -28.328 1 94.62 100 ARG A C 1
ATOM 860 O O . ARG A 1 100 ? 11.641 35.875 -27.938 1 94.62 100 ARG A O 1
ATOM 867 N N . THR A 1 101 ? 9.617 35.031 -27.984 1 94.94 101 THR A N 1
ATOM 868 C CA . THR A 1 101 ? 9.133 35.906 -26.938 1 94.94 101 THR A CA 1
ATOM 869 C C . THR A 1 101 ? 8.742 35.125 -25.703 1 94.94 101 THR A C 1
ATOM 871 O O . THR A 1 101 ? 8.039 34.094 -25.797 1 94.94 101 THR A O 1
ATOM 874 N N . TYR A 1 102 ? 9.32 35.531 -24.562 1 95.56 102 TYR A N 1
ATOM 875 C CA . TYR A 1 102 ? 8.938 34.969 -23.281 1 95.56 102 TYR A CA 1
ATOM 876 C C . TYR A 1 102 ? 8.078 35.938 -22.484 1 95.56 102 TYR A C 1
ATOM 878 O O . TYR A 1 102 ? 8.359 37.125 -22.438 1 95.56 102 TYR A O 1
ATOM 886 N N . LYS A 1 103 ? 7.012 35.438 -21.938 1 94.94 103 LYS A N 1
ATOM 887 C CA . LYS A 1 103 ? 6.129 36.25 -21.109 1 94.94 103 LYS A CA 1
ATOM 888 C C . LYS A 1 103 ? 5.969 35.656 -19.719 1 94.94 103 LYS A C 1
ATOM 890 O O . LYS A 1 103 ? 6.199 34.438 -19.516 1 94.94 103 LYS A O 1
ATOM 895 N N . CYS A 1 104 ? 5.648 36.531 -18.828 1 92.94 104 CYS A N 1
ATOM 896 C CA . CYS A 1 104 ? 5.371 36.062 -17.469 1 92.94 104 CYS A CA 1
ATOM 897 C C . CYS A 1 104 ? 4.289 35 -17.469 1 92.94 104 CYS A C 1
ATOM 899 O O . CYS A 1 104 ? 3.408 35 -18.344 1 92.94 104 CYS A O 1
ATOM 901 N N . SER A 1 105 ? 4.344 34.125 -16.531 1 88.62 105 SER A N 1
ATOM 902 C CA . SER A 1 105 ? 3.363 33.031 -16.422 1 88.62 105 SER A CA 1
ATOM 903 C C . SER A 1 105 ? 1.965 33.594 -16.172 1 88.62 105 SER A C 1
ATOM 905 O O . SER A 1 105 ? 0.968 32.938 -16.453 1 88.62 105 SER A O 1
ATOM 907 N N . HIS A 1 106 ? 1.896 34.812 -15.719 1 87.12 106 HIS A N 1
ATOM 908 C CA . HIS A 1 106 ? 0.62 35.438 -15.422 1 87.12 106 HIS A CA 1
ATOM 909 C C . HIS A 1 106 ? 0.22 36.438 -16.531 1 87.12 106 HIS A C 1
ATOM 911 O O . HIS A 1 106 ? -0.646 37.281 -16.312 1 87.12 106 HIS A O 1
ATOM 917 N N . ALA A 1 107 ? 0.779 36.344 -17.688 1 87.12 107 ALA A N 1
ATOM 918 C CA . ALA A 1 107 ? 0.634 37.375 -18.719 1 87.12 107 ALA A CA 1
ATOM 919 C C . ALA A 1 107 ? -0.73 37.281 -19.391 1 87.12 107 ALA A C 1
ATOM 921 O O . ALA A 1 107 ? -1.274 38.281 -19.844 1 87.12 107 ALA A O 1
ATOM 922 N N . ARG A 1 108 ? -1.325 36.094 -19.5 1 80.94 108 ARG A N 1
ATOM 923 C CA . ARG A 1 108 ? -2.594 35.969 -20.219 1 80.94 108 ARG A CA 1
ATOM 924 C C . ARG A 1 108 ? -3.754 36.469 -19.359 1 80.94 108 ARG A C 1
ATOM 926 O O . ARG A 1 108 ? -3.623 36.625 -18.141 1 80.94 108 ARG A O 1
ATOM 933 N N . THR A 1 109 ? -4.754 37 -20.062 1 75.69 109 THR A N 1
ATOM 934 C CA . THR A 1 109 ? -5.969 37.438 -19.375 1 75.69 109 THR A CA 1
ATOM 935 C C . THR A 1 109 ? -7.035 36.344 -19.422 1 75.69 109 THR A C 1
ATOM 937 O O . THR A 1 109 ? -7.188 35.656 -20.422 1 75.69 109 THR A O 1
ATOM 940 N N . HIS A 1 110 ? -7.488 36.062 -18.219 1 68.62 110 HIS A N 1
ATOM 941 C CA . HIS A 1 110 ? -8.508 35.031 -18.125 1 68.62 110 HIS A CA 1
ATOM 942 C C . HIS A 1 110 ? -9.75 35.406 -18.922 1 68.62 110 HIS A C 1
ATOM 944 O O . HIS A 1 110 ? -10.312 36.5 -18.75 1 68.62 110 HIS A O 1
ATOM 950 N N . GLU A 1 111 ? -9.914 34.562 -20.016 1 63.91 111 GLU A N 1
ATOM 951 C CA . GLU A 1 111 ? -11.141 34.75 -20.781 1 63.91 111 GLU A CA 1
ATOM 952 C C . GLU A 1 111 ? -12.25 33.844 -20.266 1 63.91 111 GLU A C 1
ATOM 954 O O . GLU A 1 111 ? -12.031 32.625 -20.062 1 63.91 111 GLU A O 1
ATOM 959 N N . ILE A 1 112 ? -13.258 34.312 -19.656 1 57.91 112 ILE A N 1
ATOM 960 C CA . ILE A 1 112 ? -14.398 33.562 -19.172 1 57.91 112 ILE A CA 1
ATOM 961 C C . ILE A 1 112 ? -15.023 32.781 -20.312 1 57.91 112 ILE A C 1
ATOM 963 O O . ILE A 1 112 ? -15.352 33.344 -21.359 1 57.91 112 ILE A O 1
ATOM 967 N N . GLN A 1 113 ? -14.602 31.5 -20.391 1 54.03 113 GLN A N 1
ATOM 968 C CA . GLN A 1 113 ? -15.273 30.703 -21.406 1 54.03 113 GLN A CA 1
ATOM 969 C C . GLN A 1 113 ? -16.781 30.781 -21.25 1 54.03 113 GLN A C 1
ATOM 971 O O . GLN A 1 113 ? -17.312 30.688 -20.141 1 54.03 113 GLN A O 1
ATOM 976 N N . LYS A 1 114 ? -17.5 31.391 -22.094 1 49.38 114 LYS A N 1
ATOM 977 C CA . LYS A 1 114 ? -18.953 31.406 -22.172 1 49.38 114 LYS A CA 1
ATOM 978 C C . LYS A 1 114 ? -19.547 30.016 -21.906 1 49.38 114 LYS A C 1
ATOM 980 O O . LYS A 1 114 ? -19.562 29.156 -22.781 1 49.38 114 LYS A O 1
ATOM 985 N N . VAL A 1 115 ? -19.078 29.375 -21.031 1 48.16 115 VAL A N 1
ATOM 986 C CA . VAL A 1 115 ? -19.594 28.016 -20.828 1 48.16 115 VAL A CA 1
ATOM 987 C C . VAL A 1 115 ? -21.109 28.047 -20.703 1 48.16 115 VAL A C 1
ATOM 989 O O . VAL A 1 115 ? -21.688 29 -20.188 1 48.16 115 VAL A O 1
ATOM 992 N N . ILE A 1 116 ? -21.75 27.016 -21.297 1 48.19 116 ILE A N 1
ATOM 993 C CA . ILE A 1 116 ? -23.078 26.438 -21.406 1 48.19 116 ILE A CA 1
ATOM 994 C C . ILE A 1 116 ? -23.734 26.375 -20.031 1 48.19 116 ILE A C 1
ATOM 996 O O . ILE A 1 116 ? -24.594 27.203 -19.688 1 48.19 116 ILE A O 1
ATOM 1000 N N . LEU A 1 117 ? -24.25 24.969 -19.641 1 49.25 117 LEU A N 1
ATOM 1001 C CA . LEU A 1 117 ? -25.25 24.609 -18.641 1 49.25 117 LEU A CA 1
ATOM 1002 C C . LEU A 1 117 ? -24.703 24.766 -17.234 1 49.25 117 LEU A C 1
ATOM 1004 O O . LEU A 1 117 ? -23.531 24.469 -16.984 1 49.25 117 LEU A O 1
ATOM 1008 N N . GLU A 1 118 ? -25.406 25.594 -16.438 1 52.22 118 GLU A N 1
ATOM 1009 C CA . GLU A 1 118 ? -25.172 25.906 -15.031 1 52.22 118 GLU A CA 1
ATOM 1010 C C . GLU A 1 118 ? -24.578 24.703 -14.289 1 52.22 118 GLU A C 1
ATOM 1012 O O . GLU A 1 118 ? -23.719 24.875 -13.43 1 52.22 118 GLU A O 1
ATOM 1017 N N . GLU A 1 119 ? -25.109 23.578 -14.734 1 52.59 119 GLU A N 1
ATOM 1018 C CA . GLU A 1 119 ? -24.781 22.359 -13.977 1 52.59 119 GLU A CA 1
ATOM 1019 C C . GLU A 1 119 ? -23.312 21.969 -14.172 1 52.59 119 GLU A C 1
ATOM 1021 O O . GLU A 1 119 ? -22.719 21.328 -13.305 1 52.59 119 GLU A O 1
ATOM 1026 N N . ASN A 1 120 ? -22.859 22.484 -15.281 1 51.34 120 ASN A N 1
ATOM 1027 C CA . ASN A 1 120 ? -21.516 22 -15.617 1 51.34 120 ASN A CA 1
ATOM 1028 C C . ASN A 1 120 ? -20.453 23.016 -15.242 1 51.34 120 ASN A C 1
ATOM 1030 O O . ASN A 1 120 ? -19.281 22.844 -15.594 1 51.34 120 ASN A O 1
ATOM 1034 N N . ARG A 1 121 ? -20.922 24.031 -14.641 1 54.88 121 ARG A N 1
ATOM 1035 C CA . ARG A 1 121 ? -19.953 25.109 -14.383 1 54.88 121 ARG A CA 1
ATOM 1036 C C . ARG A 1 121 ? -19.094 24.781 -13.172 1 54.88 121 ARG A C 1
ATOM 1038 O O . ARG A 1 121 ? -19.609 24.484 -12.094 1 54.88 121 ARG A O 1
ATOM 1045 N N . ARG A 1 122 ? -17.891 24.453 -13.391 1 57.41 122 ARG A N 1
ATOM 1046 C CA . ARG A 1 122 ? -16.922 24.25 -12.305 1 57.41 122 ARG A CA 1
ATOM 1047 C C . ARG A 1 122 ? -16.109 25.516 -12.047 1 57.41 122 ARG A C 1
ATOM 1049 O O . ARG A 1 122 ? -15.789 26.25 -12.984 1 57.41 122 ARG A O 1
ATOM 1056 N N . ASP A 1 123 ? -15.961 25.844 -10.758 1 61.25 123 ASP A N 1
ATOM 1057 C CA . ASP A 1 123 ? -15.086 26.938 -10.344 1 61.25 123 ASP A CA 1
ATOM 1058 C C . ASP A 1 123 ? -13.625 26.609 -10.656 1 61.25 123 ASP A C 1
ATOM 1060 O O . ASP A 1 123 ? -13.117 25.562 -10.258 1 61.25 123 ASP A O 1
ATOM 1064 N N . ARG A 1 124 ? -13.109 27.281 -11.789 1 62.59 124 ARG A N 1
ATOM 1065 C CA . ARG A 1 124 ? -11.711 27.047 -12.125 1 62.59 124 ARG A CA 1
ATOM 1066 C C . ARG A 1 124 ? -10.828 28.188 -11.648 1 62.59 124 ARG A C 1
ATOM 1068 O O . ARG A 1 124 ? -11.242 29.359 -11.695 1 62.59 124 ARG A O 1
ATOM 1075 N N . ASP A 1 125 ? -9.703 27.828 -11.008 1 65.69 125 ASP A N 1
ATOM 1076 C CA . ASP A 1 125 ? -8.695 28.828 -10.625 1 65.69 125 ASP A CA 1
ATOM 1077 C C . ASP A 1 125 ? -7.832 29.219 -11.82 1 65.69 125 ASP A C 1
ATOM 1079 O O . ASP A 1 125 ? -7.551 28.375 -12.688 1 65.69 125 ASP A O 1
ATOM 1083 N N . SER A 1 126 ? -7.793 30.562 -12.102 1 70.94 126 SER A N 1
ATOM 1084 C CA . SER A 1 126 ? -6.902 31.031 -13.156 1 70.94 126 SER A CA 1
ATOM 1085 C C . SER A 1 126 ? -5.766 31.875 -12.594 1 70.94 126 SER A C 1
ATOM 1087 O O . SER A 1 126 ? -5.98 32.688 -11.695 1 70.94 126 SER A O 1
ATOM 1089 N N . GLU A 1 127 ? -4.559 31.656 -12.969 1 75.62 127 GLU A N 1
ATOM 1090 C CA . GLU A 1 127 ? -3.387 32.406 -12.555 1 75.62 127 GLU A CA 1
ATOM 1091 C C . GLU A 1 127 ? -3.121 33.562 -13.508 1 75.62 127 GLU A C 1
ATOM 1093 O O . GLU A 1 127 ? -2.152 34.312 -13.328 1 75.62 127 GLU A O 1
ATOM 1098 N N . MET A 1 128 ? -4.066 33.844 -14.414 1 78.62 128 MET A N 1
ATOM 1099 C CA . MET A 1 128 ? -3.836 34.844 -15.453 1 78.62 128 MET A CA 1
ATOM 1100 C C . MET A 1 128 ? -4.309 36.219 -14.992 1 78.62 128 MET A C 1
ATOM 1102 O O . MET A 1 128 ? -5.508 36.469 -14.812 1 78.62 128 MET A O 1
ATOM 1106 N N . ILE A 1 129 ? -3.404 37.188 -14.852 1 81.06 129 ILE A N 1
ATOM 1107 C CA . ILE A 1 129 ? -3.742 38.531 -14.367 1 81.06 129 ILE A CA 1
ATOM 1108 C C . ILE A 1 129 ? -3.318 39.594 -15.398 1 81.06 129 ILE A C 1
ATOM 1110 O O . ILE A 1 129 ? -3.4 40.781 -15.141 1 81.06 129 ILE A O 1
ATOM 1114 N N . GLY A 1 130 ? -2.855 39.188 -16.531 1 85.19 130 GLY A N 1
ATOM 1115 C CA . GLY A 1 130 ? -2.451 40.125 -17.578 1 85.19 130 GLY A CA 1
ATOM 1116 C C . GLY A 1 130 ? -1.146 40.844 -17.266 1 85.19 130 GLY A C 1
ATOM 1117 O O . GLY A 1 130 ? -1.027 42.031 -17.484 1 85.19 130 GLY A O 1
ATOM 1118 N N . CYS A 1 131 ? -0.242 40.156 -16.688 1 89.69 131 CYS A N 1
ATOM 1119 C CA . CYS A 1 131 ? 1.059 40.75 -16.359 1 89.69 131 CYS A CA 1
ATOM 1120 C C . CYS A 1 131 ? 1.772 41.219 -17.625 1 89.69 131 CYS A C 1
ATOM 1122 O O . CYS A 1 131 ? 1.75 40.531 -18.641 1 89.69 131 CYS A O 1
ATOM 1124 N N . LEU A 1 132 ? 2.445 42.344 -17.609 1 91.88 132 LEU A N 1
ATOM 1125 C CA . LEU A 1 132 ? 3.002 43 -18.781 1 91.88 132 LEU A CA 1
ATOM 1126 C C . LEU A 1 132 ? 4.434 42.531 -19.031 1 91.88 132 LEU A C 1
ATOM 1128 O O . LEU A 1 132 ? 4.984 42.781 -20.109 1 91.88 132 LEU A O 1
ATOM 1132 N N . TRP A 1 133 ? 5.031 41.875 -18.094 1 94.56 133 TRP A N 1
ATOM 1133 C CA . TRP A 1 133 ? 6.434 41.5 -18.234 1 94.56 133 TRP A CA 1
ATOM 1134 C C . TRP A 1 133 ? 6.641 40.625 -19.469 1 94.56 133 TRP A C 1
ATOM 1136 O O . TRP A 1 133 ? 5.895 39.688 -19.688 1 94.56 133 TRP A O 1
ATOM 1146 N N . HIS A 1 134 ? 7.566 40.906 -20.344 1 95.5 134 HIS A N 1
ATOM 1147 C CA . HIS A 1 134 ? 7.953 40.062 -21.453 1 95.5 134 HIS A CA 1
ATOM 1148 C C . HIS A 1 134 ? 9.344 40.406 -21.969 1 95.5 134 HIS A C 1
ATOM 1150 O O . HIS A 1 134 ? 9.828 41.531 -21.734 1 95.5 134 HIS A O 1
ATOM 1156 N N . ILE A 1 135 ? 10 39.5 -22.562 1 95.5 135 ILE A N 1
ATOM 1157 C CA . ILE A 1 135 ? 11.336 39.656 -23.125 1 95.5 135 ILE A CA 1
ATOM 1158 C C . ILE A 1 135 ? 11.391 39.062 -24.516 1 95.5 135 ILE A C 1
ATOM 1160 O O . ILE A 1 135 ? 10.781 38 -24.781 1 95.5 135 ILE A O 1
ATOM 1164 N N . ASN A 1 136 ? 11.93 39.812 -25.406 1 95.69 136 ASN A N 1
ATOM 1165 C CA . ASN A 1 136 ? 12.086 39.375 -26.781 1 95.69 136 ASN A CA 1
ATOM 1166 C C . ASN A 1 136 ? 13.539 39.062 -27.109 1 95.69 136 ASN A C 1
ATOM 1168 O O . ASN A 1 136 ? 14.422 39.906 -26.906 1 95.69 136 ASN A O 1
ATOM 1172 N N . LEU A 1 137 ? 13.734 37.844 -27.562 1 95.31 137 LEU A N 1
ATOM 1173 C CA . LEU A 1 137 ? 15.062 37.406 -27.969 1 95.31 137 LEU A CA 1
ATOM 1174 C C . LEU A 1 137 ? 15.102 37.062 -29.453 1 95.31 137 LEU A C 1
ATOM 1176 O O . LEU A 1 137 ? 14.07 36.719 -30.031 1 95.31 137 LEU A O 1
ATOM 1180 N N . SER A 1 138 ? 16.266 37.25 -30.062 1 93.75 138 SER A N 1
ATOM 1181 C CA . SER A 1 138 ? 16.438 36.938 -31.484 1 93.75 138 SER A CA 1
ATOM 1182 C C . SER A 1 138 ? 17.781 36.281 -31.766 1 93.75 138 SER A C 1
ATOM 1184 O O . SER A 1 138 ? 18.734 36.5 -31.016 1 93.75 138 SER A O 1
ATOM 1186 N N . PHE A 1 139 ? 17.766 35.438 -32.688 1 93.19 139 PHE A N 1
ATOM 1187 C CA . PHE A 1 139 ? 18.969 34.844 -33.25 1 93.19 139 PHE A CA 1
ATOM 1188 C C . PHE A 1 139 ? 19.188 35.344 -34.688 1 93.19 139 PHE A C 1
ATOM 1190 O O . PHE A 1 139 ? 18.797 34.688 -35.656 1 93.19 139 PHE A O 1
ATOM 1197 N N . PRO A 1 140 ? 19.906 36.406 -34.781 1 86.88 140 PRO A N 1
ATOM 1198 C CA . PRO A 1 140 ? 20.094 37 -36.125 1 86.88 140 PRO A CA 1
ATOM 1199 C C . PRO A 1 140 ? 20.875 36.094 -37.062 1 86.88 140 PRO A C 1
ATOM 1201 O O . PRO A 1 140 ? 21.703 35.281 -36.594 1 86.88 140 PRO A O 1
ATOM 1204 N N . LYS A 1 141 ? 20.594 36.219 -38.312 1 81.94 141 LYS A N 1
ATOM 1205 C CA . LYS A 1 141 ? 21.25 35.375 -39.344 1 81.94 141 LYS A CA 1
ATOM 1206 C C . LYS A 1 141 ? 22.75 35.594 -39.344 1 81.94 141 LYS A C 1
ATOM 1208 O O . LYS A 1 141 ? 23.516 34.656 -39.531 1 81.94 141 LYS A O 1
ATOM 1213 N N . SER A 1 142 ? 23.109 36.781 -39.219 1 77.06 142 SER A N 1
ATOM 1214 C CA . SER A 1 142 ? 24.531 37.125 -39.281 1 77.06 142 SER A CA 1
ATOM 1215 C C . SER A 1 142 ? 25.188 36.969 -37.906 1 77.06 142 SER A C 1
ATOM 1217 O O . SER A 1 142 ? 26.406 37.062 -37.781 1 77.06 142 SER A O 1
ATOM 1219 N N . GLY A 1 143 ? 24.422 36.656 -36.906 1 73.69 143 GLY A N 1
ATOM 1220 C CA . GLY A 1 143 ? 24.984 36.625 -35.562 1 73.69 143 GLY A CA 1
ATOM 1221 C C . GLY A 1 143 ? 25.328 35.219 -35.094 1 73.69 143 GLY A C 1
ATOM 1222 O O . GLY A 1 143 ? 24.938 34.219 -35.75 1 73.69 143 GLY A O 1
ATOM 1223 N N . ASN A 1 144 ? 26.234 35.188 -34.062 1 80.06 144 ASN A N 1
ATOM 1224 C CA . ASN A 1 144 ? 26.734 33.906 -33.562 1 80.06 144 ASN A CA 1
ATOM 1225 C C . ASN A 1 144 ? 25.984 33.469 -32.312 1 80.06 144 ASN A C 1
ATOM 1227 O O . ASN A 1 144 ? 26.406 32.531 -31.641 1 80.06 144 ASN A O 1
ATOM 1231 N N . GLY A 1 145 ? 24.875 34.188 -32.094 1 89.56 145 GLY A N 1
ATOM 1232 C CA . GLY A 1 145 ? 24.219 33.781 -30.844 1 89.56 145 GLY A CA 1
ATOM 1233 C C . GLY A 1 145 ? 22.844 34.406 -30.672 1 89.56 145 GLY A C 1
ATOM 1234 O O . GLY A 1 145 ? 22.328 35.031 -31.578 1 89.56 145 GLY A O 1
ATOM 1235 N N . VAL A 1 146 ? 22.234 34.125 -29.562 1 94.31 146 VAL A N 1
ATOM 1236 C CA . VAL A 1 146 ? 20.922 34.656 -29.203 1 94.31 146 VAL A CA 1
ATOM 1237 C C . VAL A 1 146 ? 21.078 36 -28.484 1 94.31 146 VAL A C 1
ATOM 1239 O O . VAL A 1 146 ? 21.906 36.125 -27.594 1 94.31 146 VAL A O 1
ATOM 1242 N N . ARG A 1 147 ? 20.344 37 -28.953 1 94.06 147 ARG A N 1
ATOM 1243 C CA . ARG A 1 147 ? 20.453 38.344 -28.375 1 94.06 147 ARG A CA 1
ATOM 1244 C C . ARG A 1 147 ? 19.125 38.812 -27.828 1 94.06 147 ARG A C 1
ATOM 1246 O O . ARG A 1 147 ? 18.062 38.531 -28.406 1 94.06 147 ARG A O 1
ATOM 1253 N N . ILE A 1 148 ? 19.219 39.531 -26.672 1 94.81 148 ILE A N 1
ATOM 1254 C CA . ILE A 1 148 ? 18.016 40.125 -26.109 1 94.81 148 ILE A CA 1
ATOM 1255 C C . ILE A 1 148 ? 17.703 41.438 -26.859 1 94.81 148 ILE A C 1
ATOM 1257 O O . ILE A 1 148 ? 18.5 42.375 -26.875 1 94.81 148 ILE A O 1
ATOM 1261 N N . ASN A 1 149 ? 16.562 41.531 -27.391 1 93.31 149 ASN A N 1
ATOM 1262 C CA . ASN A 1 149 ? 16.172 42.719 -28.172 1 93.31 149 ASN A CA 1
ATOM 1263 C C . ASN A 1 149 ? 15.492 43.75 -27.297 1 93.31 149 ASN A C 1
ATOM 1265 O O . ASN A 1 149 ? 15.789 44.938 -27.391 1 93.31 149 ASN A O 1
ATOM 1269 N N . SER A 1 150 ? 14.523 43.25 -26.594 1 93.69 150 SER A N 1
ATOM 1270 C CA . SER A 1 150 ? 13.773 44.188 -25.75 1 93.69 150 SER A CA 1
ATOM 1271 C C . SER A 1 150 ? 13.32 43.5 -24.469 1 93.69 150 SER A C 1
ATOM 1273 O O . SER A 1 150 ? 13.125 42.281 -24.438 1 93.69 150 SER A O 1
ATOM 1275 N N . ILE A 1 151 ? 13.258 44.312 -23.406 1 94 151 ILE A N 1
ATOM 1276 C CA . ILE A 1 151 ? 12.828 43.812 -22.094 1 94 151 ILE A CA 1
ATOM 1277 C C . ILE A 1 151 ? 11.805 44.781 -21.484 1 94 151 ILE A C 1
ATOM 1279 O O . ILE A 1 151 ? 12.031 46 -21.438 1 94 151 ILE A O 1
ATOM 1283 N N . VAL A 1 152 ? 10.711 44.344 -21.188 1 93.06 152 VAL A N 1
ATOM 1284 C CA . VAL A 1 152 ? 9.758 45.031 -20.344 1 93.06 152 VAL A CA 1
ATOM 1285 C C . VAL A 1 152 ? 9.742 44.406 -18.953 1 93.06 152 VAL A C 1
ATOM 1287 O O . VAL A 1 152 ? 9.227 43.312 -18.766 1 93.06 152 VAL A O 1
ATOM 1290 N N . GLY A 1 153 ? 10.219 45.062 -17.953 1 90.19 153 GLY A N 1
ATOM 1291 C CA . GLY A 1 153 ? 10.492 44.469 -16.641 1 90.19 153 GLY A CA 1
ATOM 1292 C C . GLY A 1 153 ? 9.391 44.719 -15.633 1 90.19 153 GLY A C 1
ATOM 1293 O O . GLY A 1 153 ? 9.508 44.312 -14.469 1 90.19 153 GLY A O 1
ATOM 1294 N N . THR A 1 154 ? 8.25 45.219 -16.031 1 91.62 154 THR A N 1
ATOM 1295 C CA . THR A 1 154 ? 7.227 45.625 -15.078 1 91.62 154 THR A CA 1
ATOM 1296 C C . THR A 1 154 ? 6.25 44.469 -14.812 1 91.62 154 THR A C 1
ATOM 1298 O O . THR A 1 154 ? 5.727 43.875 -15.758 1 91.62 154 THR A O 1
ATOM 1301 N N . HIS A 1 155 ? 6.129 44.125 -13.531 1 91.69 155 HIS A N 1
ATOM 1302 C CA . HIS A 1 155 ? 5.152 43.125 -13.094 1 91.69 155 HIS A CA 1
ATOM 1303 C C . HIS A 1 155 ? 3.979 43.781 -12.383 1 91.69 155 HIS A C 1
ATOM 1305 O O . HIS A 1 155 ? 4.152 44.812 -11.711 1 91.69 155 HIS A O 1
ATOM 1311 N N . ASN A 1 156 ? 2.824 43.281 -12.562 1 86.12 156 ASN A N 1
ATOM 1312 C CA . ASN A 1 156 ? 1.668 43.812 -11.836 1 86.12 156 ASN A CA 1
ATOM 1313 C C . ASN A 1 156 ? 1.286 42.906 -10.672 1 86.12 156 ASN A C 1
ATOM 1315 O O . ASN A 1 156 ? 0.13 42.875 -10.242 1 86.12 156 ASN A O 1
ATOM 1319 N N . HIS A 1 157 ? 2.1 42.062 -10.25 1 83.06 157 HIS A N 1
ATOM 1320 C CA . HIS A 1 157 ? 1.901 41.156 -9.125 1 83.06 157 HIS A CA 1
ATOM 1321 C C . HIS A 1 157 ? 3.15 41.094 -8.25 1 83.06 157 HIS A C 1
ATOM 1323 O O . HIS A 1 157 ? 4.234 41.5 -8.68 1 83.06 157 HIS A O 1
ATOM 1329 N N . ASP A 1 158 ? 3.008 40.594 -7.066 1 84 158 ASP A N 1
ATOM 1330 C CA . ASP A 1 158 ? 4.133 40.469 -6.141 1 84 158 ASP A CA 1
ATOM 1331 C C . ASP A 1 158 ? 5 39.281 -6.469 1 84 158 ASP A C 1
ATOM 1333 O O . ASP A 1 158 ? 4.492 38.25 -6.914 1 84 158 ASP A O 1
ATOM 1337 N N . MET A 1 159 ? 6.27 39.5 -6.32 1 87.62 159 MET A N 1
ATOM 1338 C CA . MET A 1 159 ? 7.219 38.406 -6.52 1 87.62 159 MET A CA 1
ATOM 1339 C C . MET A 1 159 ? 7.184 37.438 -5.34 1 87.62 159 MET A C 1
ATOM 1341 O O . MET A 1 159 ? 6.852 37.844 -4.223 1 87.62 159 MET A O 1
ATOM 1345 N N . ASN A 1 160 ? 7.387 36.281 -5.605 1 86.12 160 ASN A N 1
ATOM 1346 C CA . ASN A 1 160 ? 7.375 35.25 -4.582 1 86.12 160 ASN A CA 1
ATOM 1347 C C . ASN A 1 160 ? 8.75 34.625 -4.422 1 86.12 160 ASN A C 1
ATOM 1349 O O . ASN A 1 160 ? 9.234 33.938 -5.336 1 86.12 160 ASN A O 1
ATOM 1353 N N . PRO A 1 161 ? 9.297 34.719 -3.334 1 84.94 161 PRO A N 1
ATOM 1354 C CA . PRO A 1 161 ? 10.625 34.125 -3.119 1 84.94 161 PRO A CA 1
ATOM 1355 C C . PRO A 1 161 ? 10.625 32.594 -3.205 1 84.94 161 PRO A C 1
ATOM 1357 O O . PRO A 1 161 ? 11.672 32 -3.457 1 84.94 161 PRO A O 1
ATOM 1360 N N . CYS A 1 162 ? 9.508 31.984 -3.061 1 86.31 162 CYS A N 1
ATOM 1361 C CA . CYS A 1 162 ? 9.43 30.531 -3.098 1 86.31 162 CYS A CA 1
ATOM 1362 C C . CYS A 1 162 ? 8.961 30.047 -4.465 1 86.31 162 CYS A C 1
ATOM 1364 O O . CYS A 1 162 ? 8.375 28.969 -4.578 1 86.31 162 CYS A O 1
ATOM 1366 N N . ILE A 1 163 ? 9.266 30.766 -5.445 1 87.62 163 ILE A N 1
ATOM 1367 C CA . ILE A 1 163 ? 8.766 30.484 -6.785 1 87.62 163 ILE A CA 1
ATOM 1368 C C . ILE A 1 163 ? 9.305 29.141 -7.273 1 87.62 163 ILE A C 1
ATOM 1370 O O . ILE A 1 163 ? 8.641 28.422 -8.031 1 87.62 163 ILE A O 1
ATOM 1374 N N . THR A 1 164 ? 10.523 28.812 -6.84 1 86.44 164 THR A N 1
ATOM 1375 C CA . THR A 1 164 ? 11.148 27.578 -7.27 1 86.44 164 THR A CA 1
ATOM 1376 C C . THR A 1 164 ? 10.336 26.359 -6.809 1 86.44 164 THR A C 1
ATOM 1378 O O . THR A 1 164 ? 10.273 25.359 -7.508 1 86.44 164 THR A O 1
ATOM 1381 N N . GLU A 1 165 ? 9.68 26.484 -5.766 1 86.88 165 GLU A N 1
ATOM 1382 C CA . GLU A 1 165 ? 8.898 25.391 -5.188 1 86.88 165 GLU A CA 1
ATOM 1383 C C . GLU A 1 165 ? 7.457 25.422 -5.676 1 86.88 165 GLU A C 1
ATOM 1385 O O . GLU A 1 165 ? 6.762 24.406 -5.648 1 86.88 165 GLU A O 1
ATOM 1390 N N . ILE A 1 166 ? 7.102 26.547 -6.152 1 86.56 166 ILE A N 1
ATOM 1391 C CA . ILE A 1 166 ? 5.68 26.734 -6.41 1 86.56 166 ILE A CA 1
ATOM 1392 C C . ILE A 1 166 ? 5.406 26.594 -7.906 1 86.56 166 ILE A C 1
ATOM 1394 O O . ILE A 1 166 ? 4.418 25.984 -8.312 1 86.56 166 ILE A O 1
ATOM 1398 N N . ALA A 1 167 ? 6.246 27.219 -8.688 1 87.38 167 ALA A N 1
ATOM 1399 C CA . ALA A 1 167 ? 5.992 27.297 -10.125 1 87.38 167 ALA A CA 1
ATOM 1400 C C . ALA A 1 167 ? 6.094 25.906 -10.766 1 87.38 167 ALA A C 1
ATOM 1402 O O . ALA A 1 167 ? 7.098 25.219 -10.594 1 87.38 167 ALA A O 1
ATOM 1403 N N . PRO A 1 168 ? 5.109 25.531 -11.508 1 85.06 168 PRO A N 1
ATOM 1404 C CA . PRO A 1 168 ? 5.129 24.219 -12.164 1 85.06 168 PRO A CA 1
ATOM 1405 C C . PRO A 1 168 ? 6.367 24.016 -13.031 1 85.06 168 PRO A C 1
ATOM 1407 O O . PRO A 1 168 ? 6.863 22.891 -13.141 1 85.06 168 PRO A O 1
ATOM 1410 N N . LYS A 1 169 ? 6.832 25.062 -13.625 1 86.44 169 LYS A N 1
ATOM 1411 C CA . LYS A 1 169 ? 8.016 24.969 -14.477 1 86.44 169 LYS A CA 1
ATOM 1412 C C . LYS A 1 169 ? 9.227 24.484 -13.695 1 86.44 169 LYS A C 1
ATOM 1414 O O . LYS A 1 169 ? 10.047 23.734 -14.227 1 86.44 169 LYS A O 1
ATOM 1419 N N . PHE A 1 170 ? 9.273 24.891 -12.453 1 86.38 170 PHE A N 1
ATOM 1420 C CA . PHE A 1 170 ? 10.469 24.625 -11.664 1 86.38 170 PHE A CA 1
ATOM 1421 C C . PHE A 1 170 ? 10.273 23.391 -10.781 1 86.38 170 PHE A C 1
ATOM 1423 O O . PHE A 1 170 ? 11.242 22.797 -10.312 1 86.38 170 PHE A O 1
ATOM 1430 N N . ARG A 1 171 ? 9.047 23.094 -10.523 1 85.31 171 ARG A N 1
ATOM 1431 C CA . ARG A 1 171 ? 8.789 22 -9.586 1 85.31 171 ARG A CA 1
ATOM 1432 C C . ARG A 1 171 ? 8.555 20.688 -10.32 1 85.31 171 ARG A C 1
ATOM 1434 O O . ARG A 1 171 ? 7.883 19.797 -9.805 1 85.31 171 ARG A O 1
ATOM 1441 N N . LYS A 1 172 ? 8.984 20.531 -11.43 1 86.75 172 LYS A N 1
ATOM 1442 C CA . LYS A 1 172 ? 8.805 19.312 -12.211 1 86.75 172 LYS A CA 1
ATOM 1443 C C . LYS A 1 172 ? 9.461 18.125 -11.516 1 86.75 172 LYS A C 1
ATOM 1445 O O . LYS A 1 172 ? 10.531 18.25 -10.922 1 86.75 172 LYS A O 1
ATOM 1450 N N . LEU A 1 173 ? 8.734 17.062 -11.617 1 91.81 173 LEU A N 1
ATOM 1451 C CA . LEU A 1 173 ? 9.273 15.836 -11.039 1 91.81 173 LEU A CA 1
ATOM 1452 C C . LEU A 1 173 ? 10.508 15.375 -11.805 1 91.81 173 LEU A C 1
ATOM 1454 O O . LEU A 1 173 ? 10.516 15.391 -13.039 1 91.81 173 LEU A O 1
ATOM 1458 N N . THR A 1 174 ? 11.555 15.094 -11.109 1 91.44 174 THR A N 1
ATOM 1459 C CA . THR A 1 174 ? 12.797 14.625 -11.719 1 91.44 174 THR A CA 1
ATOM 1460 C C . THR A 1 174 ? 12.625 13.227 -12.297 1 91.44 174 THR A C 1
ATOM 1462 O O . THR A 1 174 ? 11.648 12.539 -11.992 1 91.44 174 THR A O 1
ATOM 1465 N N . ASP A 1 175 ? 13.508 12.805 -13.109 1 92.62 175 ASP A N 1
ATOM 1466 C CA . ASP A 1 175 ? 13.453 11.484 -13.734 1 92.62 175 ASP A CA 1
ATOM 1467 C C . ASP A 1 175 ? 13.555 10.375 -12.688 1 92.62 175 ASP A C 1
ATOM 1469 O O . ASP A 1 175 ? 12.891 9.344 -12.797 1 92.62 175 ASP A O 1
ATOM 1473 N N . LYS A 1 176 ? 14.422 10.672 -11.766 1 93.31 176 LYS A N 1
ATOM 1474 C CA . LYS A 1 176 ? 14.57 9.688 -10.695 1 93.31 176 LYS A CA 1
ATOM 1475 C C . LYS A 1 176 ? 13.258 9.5 -9.938 1 93.31 176 LYS A C 1
ATOM 1477 O O . LYS A 1 176 ? 12.898 8.367 -9.586 1 93.31 176 LYS A O 1
ATOM 1482 N N . MET A 1 177 ? 12.555 10.633 -9.703 1 95.38 177 MET A N 1
ATOM 1483 C CA . MET A 1 177 ? 11.266 10.57 -9.008 1 95.38 177 MET A CA 1
ATOM 1484 C C . MET A 1 177 ? 10.227 9.836 -9.852 1 95.38 177 MET A C 1
ATOM 1486 O O . MET A 1 177 ? 9.477 9.008 -9.336 1 95.38 177 MET A O 1
ATOM 1490 N N . LEU A 1 178 ? 10.281 10.141 -11.117 1 95.19 178 LEU A N 1
ATOM 1491 C CA . LEU A 1 178 ? 9.312 9.539 -12.023 1 95.19 178 LEU A CA 1
ATOM 1492 C C . LEU A 1 178 ? 9.523 8.031 -12.125 1 95.19 178 LEU A C 1
ATOM 1494 O O . LEU A 1 178 ? 8.562 7.27 -12.242 1 95.19 178 LEU A O 1
ATOM 1498 N N . GLU A 1 179 ? 10.75 7.617 -12.062 1 93.88 179 GLU A N 1
ATOM 1499 C CA . GLU A 1 179 ? 11.055 6.191 -12.094 1 93.88 179 GLU A CA 1
ATOM 1500 C C . GLU A 1 179 ? 10.492 5.477 -10.867 1 93.88 179 GLU A C 1
ATOM 1502 O O . GLU A 1 179 ? 9.945 4.379 -10.977 1 93.88 179 GLU A O 1
ATOM 1507 N N . LYS A 1 180 ? 10.688 6.133 -9.773 1 94.69 180 LYS A N 1
ATOM 1508 C CA . LYS A 1 180 ? 10.172 5.551 -8.539 1 94.69 180 LYS A CA 1
ATOM 1509 C C . LYS A 1 180 ? 8.648 5.488 -8.555 1 94.69 180 LYS A C 1
ATOM 1511 O O . LYS A 1 180 ? 8.055 4.48 -8.164 1 94.69 180 LYS A O 1
ATOM 1516 N N . ILE A 1 181 ? 8.039 6.578 -9.039 1 95.38 181 ILE A N 1
ATOM 1517 C CA . ILE A 1 181 ? 6.582 6.648 -9.102 1 95.38 181 ILE A CA 1
ATOM 1518 C C . ILE A 1 181 ? 6.059 5.562 -10.039 1 95.38 181 ILE A C 1
ATOM 1520 O O . ILE A 1 181 ? 5.086 4.875 -9.719 1 95.38 181 ILE A O 1
ATOM 1524 N N . LYS A 1 182 ? 6.711 5.414 -11.141 1 92.44 182 LYS A N 1
ATOM 1525 C CA . LYS A 1 182 ? 6.324 4.383 -12.102 1 92.44 182 LYS A CA 1
ATOM 1526 C C . LYS A 1 182 ? 6.418 2.992 -11.477 1 92.44 182 LYS A C 1
ATOM 1528 O O . LYS A 1 182 ? 5.492 2.186 -11.602 1 92.44 182 LYS A O 1
ATOM 1533 N N . PHE A 1 183 ? 7.508 2.709 -10.875 1 92.31 183 PHE A N 1
ATOM 1534 C CA . PHE A 1 183 ? 7.758 1.425 -10.227 1 92.31 183 PHE A CA 1
ATOM 1535 C C . PHE A 1 183 ? 6.688 1.129 -9.18 1 92.31 183 PHE A C 1
ATOM 1537 O O . PHE A 1 183 ? 6.137 0.026 -9.148 1 92.31 183 PHE A O 1
ATOM 1544 N N . TRP A 1 184 ? 6.32 2.17 -8.305 1 94 184 TRP A N 1
ATOM 1545 C CA . TRP A 1 184 ? 5.34 1.98 -7.238 1 94 184 TRP A CA 1
ATOM 1546 C C . TRP A 1 184 ? 3.938 1.815 -7.812 1 94 184 TRP A C 1
ATOM 1548 O O . TRP A 1 184 ? 3.113 1.085 -7.254 1 94 184 TRP A O 1
ATOM 1558 N N . THR A 1 185 ? 3.695 2.514 -8.906 1 90.38 185 THR A N 1
ATOM 1559 C CA . THR A 1 185 ? 2.365 2.498 -9.5 1 90.38 185 THR A CA 1
ATOM 1560 C C . THR A 1 185 ? 2.117 1.183 -10.234 1 90.38 185 THR A C 1
ATOM 1562 O O . THR A 1 185 ? 1.063 0.564 -10.07 1 90.38 185 THR A O 1
ATOM 1565 N N . ILE A 1 186 ? 3.053 0.691 -10.93 1 83.69 186 ILE A N 1
ATOM 1566 C CA . ILE A 1 186 ? 2.859 -0.467 -11.797 1 83.69 186 ILE A CA 1
ATOM 1567 C C . ILE A 1 186 ? 3.074 -1.75 -11 1 83.69 186 ILE A C 1
ATOM 1569 O O . ILE A 1 186 ? 2.236 -2.654 -11.023 1 83.69 186 ILE A O 1
ATOM 1573 N N . GLU A 1 187 ? 4.176 -1.814 -10.242 1 84.88 187 GLU A N 1
ATOM 1574 C CA . GLU A 1 187 ? 4.547 -3.055 -9.57 1 84.88 187 GLU A CA 1
ATOM 1575 C C . GLU A 1 187 ? 3.893 -3.148 -8.195 1 84.88 187 GLU A C 1
ATOM 1577 O O . GLU A 1 187 ? 3.529 -4.238 -7.746 1 84.88 187 GLU A O 1
ATOM 1582 N N . GLY A 1 188 ? 3.801 -2.002 -7.539 1 86.5 188 GLY A N 1
ATOM 1583 C CA . GLY A 1 188 ? 3.275 -2.023 -6.18 1 86.5 188 GLY A CA 1
ATOM 1584 C C . GLY A 1 188 ? 1.795 -1.703 -6.109 1 86.5 188 GLY A C 1
ATOM 1585 O O . GLY A 1 188 ? 1.136 -2.01 -5.113 1 86.5 188 GLY A O 1
ATOM 1586 N N . ARG A 1 189 ? 1.274 -1.05 -7.133 1 86.38 189 ARG A N 1
ATOM 1587 C CA . ARG A 1 189 ? -0.113 -0.598 -7.145 1 86.38 189 ARG A CA 1
ATOM 1588 C C . ARG A 1 189 ? -0.436 0.215 -5.895 1 86.38 189 ARG A C 1
ATOM 1590 O O . ARG A 1 189 ? -1.445 -0.032 -5.23 1 86.38 189 ARG A O 1
ATOM 1597 N N . LEU A 1 190 ? 0.435 1.081 -5.594 1 91.75 190 LEU A N 1
ATOM 1598 C CA . LEU A 1 190 ? 0.293 1.896 -4.391 1 91.75 190 LEU A CA 1
ATOM 1599 C C . LEU A 1 190 ? -0.648 3.07 -4.637 1 91.75 190 LEU A C 1
ATOM 1601 O O . LEU A 1 190 ? -0.678 3.627 -5.738 1 91.75 190 LEU A O 1
ATOM 1605 N N . GLY A 1 191 ? -1.372 3.426 -3.668 1 88.38 191 GLY A N 1
ATOM 1606 C CA . GLY A 1 191 ? -2.236 4.594 -3.742 1 88.38 191 GLY A CA 1
ATOM 1607 C C . GLY A 1 191 ? -1.478 5.902 -3.648 1 88.38 191 GLY A C 1
ATOM 1608 O O . GLY A 1 191 ? -0.28 5.914 -3.355 1 88.38 191 GLY A O 1
ATOM 1609 N N . ILE A 1 192 ? -2.17 6.965 -3.877 1 92.25 192 ILE A N 1
ATOM 1610 C CA . ILE A 1 192 ? -1.57 8.289 -3.955 1 92.25 192 ILE A CA 1
ATOM 1611 C C . ILE A 1 192 ? -0.989 8.672 -2.598 1 92.25 192 ILE A C 1
ATOM 1613 O O . ILE A 1 192 ? 0.167 9.094 -2.506 1 92.25 192 ILE A O 1
ATOM 1617 N N . PRO A 1 193 ? -1.679 8.492 -1.477 1 87.38 193 PRO A N 1
ATOM 1618 C CA . PRO A 1 193 ? -1.123 8.922 -0.19 1 87.38 193 PRO A CA 1
ATOM 1619 C C . PRO A 1 193 ? 0.146 8.156 0.186 1 87.38 193 PRO A C 1
ATOM 1621 O O . PRO A 1 193 ? 1.092 8.75 0.714 1 87.38 193 PRO A O 1
ATOM 1624 N N . THR A 1 194 ? 0.171 6.832 -0.147 1 91.12 194 THR A N 1
ATOM 1625 C CA . THR A 1 194 ? 1.34 6.02 0.169 1 91.12 194 THR A CA 1
ATOM 1626 C C . THR A 1 194 ? 2.537 6.441 -0.676 1 91.12 194 THR A C 1
ATOM 1628 O O . THR A 1 194 ? 3.656 6.547 -0.168 1 91.12 194 THR A O 1
ATOM 1631 N N . GLN A 1 195 ? 2.246 6.613 -1.908 1 94.44 195 GLN A N 1
ATOM 1632 C CA . GLN A 1 195 ? 3.33 7.047 -2.785 1 94.44 195 GLN A CA 1
ATOM 1633 C C . GLN A 1 195 ? 3.854 8.422 -2.375 1 94.44 195 GLN A C 1
ATOM 1635 O O . GLN A 1 195 ? 5.051 8.688 -2.484 1 94.44 195 GLN A O 1
ATOM 1640 N N . TYR A 1 196 ? 2.934 9.305 -1.927 1 92.81 196 TYR A N 1
ATOM 1641 C CA . TYR A 1 196 ? 3.33 10.625 -1.46 1 92.81 196 TYR A CA 1
ATOM 1642 C C . TYR A 1 196 ? 4.285 10.523 -0.278 1 92.81 196 TYR A C 1
ATOM 1644 O O . TYR A 1 196 ? 5.336 11.172 -0.261 1 92.81 196 TYR A O 1
ATOM 1652 N N . ASN A 1 197 ? 3.961 9.695 0.644 1 87.88 197 ASN A N 1
ATOM 1653 C CA . ASN A 1 197 ? 4.801 9.516 1.824 1 87.88 197 ASN A CA 1
ATOM 1654 C C . ASN A 1 197 ? 6.172 8.961 1.458 1 87.88 197 ASN A C 1
ATOM 1656 O O . ASN A 1 197 ? 7.188 9.391 2.008 1 87.88 197 ASN A O 1
ATOM 1660 N N . LEU A 1 198 ? 6.176 8.016 0.576 1 93.38 198 LEU A N 1
ATOM 1661 C CA . LEU A 1 198 ? 7.438 7.418 0.154 1 93.38 198 LEU A CA 1
ATOM 1662 C C . LEU A 1 198 ? 8.297 8.43 -0.597 1 93.38 198 LEU A C 1
ATOM 1664 O O . LEU A 1 198 ? 9.516 8.461 -0.432 1 93.38 198 LEU A O 1
ATOM 1668 N N . LEU A 1 199 ? 7.613 9.234 -1.412 1 93.25 199 LEU A N 1
ATOM 1669 C CA . LEU A 1 199 ? 8.328 10.227 -2.201 1 93.25 199 LEU A CA 1
ATOM 1670 C C . LEU A 1 199 ? 8.938 11.297 -1.302 1 93.25 199 LEU A C 1
ATOM 1672 O O . LEU A 1 199 ? 10.078 11.727 -1.519 1 93.25 199 LEU A O 1
ATOM 1676 N N . VAL A 1 200 ? 8.156 11.758 -0.297 1 89.62 200 VAL A N 1
ATOM 1677 C CA . VAL A 1 200 ? 8.625 12.773 0.642 1 89.62 200 VAL A CA 1
ATOM 1678 C C . VAL A 1 200 ? 9.797 12.227 1.45 1 89.62 200 VAL A C 1
ATOM 1680 O O . VAL A 1 200 ? 10.75 12.953 1.749 1 89.62 200 VAL A O 1
ATOM 1683 N N . ALA A 1 201 ? 9.734 10.984 1.774 1 88.19 201 ALA A N 1
ATOM 1684 C CA . ALA A 1 201 ? 10.812 10.367 2.539 1 88.19 201 ALA A CA 1
ATOM 1685 C C . ALA A 1 201 ? 12.078 10.219 1.691 1 88.19 201 ALA A C 1
ATOM 1687 O O . ALA A 1 201 ? 13.188 10.367 2.193 1 88.19 201 ALA A O 1
ATOM 1688 N N . SER A 1 202 ? 11.914 9.883 0.425 1 91.75 202 SER A N 1
ATOM 1689 C CA . SER A 1 202 ? 13.047 9.68 -0.474 1 91.75 202 SER A CA 1
ATOM 1690 C C . SER A 1 202 ? 13.688 11.008 -0.86 1 91.75 202 SER A C 1
ATOM 1692 O O . SER A 1 202 ? 14.898 11.07 -1.101 1 91.75 202 SER A O 1
ATOM 1694 N N . PHE A 1 203 ? 12.797 12.055 -0.951 1 90.94 203 PHE A N 1
ATOM 1695 C CA . PHE A 1 203 ? 13.266 13.383 -1.349 1 90.94 203 PHE A CA 1
ATOM 1696 C C . PHE A 1 203 ? 12.805 14.438 -0.356 1 90.94 203 PHE A C 1
ATOM 1698 O O . PHE A 1 203 ? 11.984 15.297 -0.692 1 90.94 203 PHE A O 1
ATOM 1705 N N . PRO A 1 204 ? 13.414 14.477 0.79 1 85.81 204 PRO A N 1
ATOM 1706 C CA . PRO A 1 204 ? 12.945 15.352 1.867 1 85.81 204 PRO A CA 1
ATOM 1707 C C . PRO A 1 204 ? 13.117 16.828 1.541 1 85.81 204 PRO A C 1
ATOM 1709 O O . PRO A 1 204 ? 12.398 17.672 2.092 1 85.81 204 PRO A O 1
ATOM 1712 N N . ASN A 1 205 ? 13.945 17.172 0.613 1 83 205 ASN A N 1
ATOM 1713 C CA . ASN A 1 205 ? 14.234 18.578 0.343 1 83 205 ASN A CA 1
ATOM 1714 C C . ASN A 1 205 ? 13.352 19.125 -0.779 1 83 205 ASN A C 1
ATOM 1716 O O . ASN A 1 205 ? 13.344 20.328 -1.033 1 83 205 ASN A O 1
ATOM 1720 N N . LYS A 1 206 ? 12.664 18.297 -1.388 1 86.88 206 LYS A N 1
ATOM 1721 C CA . LYS A 1 206 ? 11.836 18.75 -2.51 1 86.88 206 LYS A CA 1
ATOM 1722 C C . LYS A 1 206 ? 10.383 18.906 -2.092 1 86.88 206 LYS A C 1
ATOM 1724 O O . LYS A 1 206 ? 9.859 18.109 -1.31 1 86.88 206 LYS A O 1
ATOM 1729 N N . VAL A 1 207 ? 9.844 19.969 -2.533 1 87.75 207 VAL A N 1
ATOM 1730 C CA . VAL A 1 207 ? 8.414 20.156 -2.322 1 87.75 207 VAL A CA 1
ATOM 1731 C C . VAL A 1 207 ? 7.625 19.375 -3.365 1 87.75 207 VAL A C 1
ATOM 1733 O O . VAL A 1 207 ? 7.805 19.578 -4.57 1 87.75 207 VAL A O 1
ATOM 1736 N N . ILE A 1 208 ? 6.848 18.484 -2.895 1 89.06 208 ILE A N 1
ATOM 1737 C CA . ILE A 1 208 ? 6.086 17.625 -3.797 1 89.06 208 ILE A CA 1
ATOM 1738 C C . ILE A 1 208 ? 4.613 18.031 -3.781 1 89.06 208 ILE A C 1
ATOM 1740 O O . ILE A 1 208 ? 3.982 18.062 -2.723 1 89.06 208 ILE A O 1
ATOM 1744 N N . ASN A 1 209 ? 4.148 18.391 -4.926 1 89.06 209 ASN A N 1
ATOM 1745 C CA . ASN A 1 209 ? 2.734 18.703 -5.094 1 89.06 209 ASN A CA 1
ATOM 1746 C C . ASN A 1 209 ? 1.914 17.438 -5.371 1 89.06 209 ASN A C 1
ATOM 1748 O O . ASN A 1 209 ? 2.219 16.688 -6.297 1 89.06 209 ASN A O 1
ATOM 1752 N N . LYS A 1 210 ? 0.856 17.234 -4.633 1 88.19 210 LYS A N 1
ATOM 1753 C CA . LYS A 1 210 ? 0.03 16.031 -4.754 1 88.19 210 LYS A CA 1
ATOM 1754 C C . LYS A 1 210 ? -0.603 15.945 -6.141 1 88.19 210 LYS A C 1
ATOM 1756 O O . LYS A 1 210 ? -0.777 14.852 -6.68 1 88.19 210 LYS A O 1
ATOM 1761 N N . LYS A 1 211 ? -0.893 17.062 -6.648 1 88.12 211 LYS A N 1
ATOM 1762 C CA . LYS A 1 211 ? -1.502 17.078 -7.977 1 88.12 211 LYS A CA 1
ATOM 1763 C C . LYS A 1 211 ? -0.523 16.562 -9.031 1 88.12 211 LYS A C 1
ATOM 1765 O O . LYS A 1 211 ? -0.908 15.836 -9.945 1 88.12 211 LYS A O 1
ATOM 1770 N N . ASP A 1 212 ? 0.702 17.062 -8.906 1 91.69 212 ASP A N 1
ATOM 1771 C CA . ASP A 1 212 ? 1.725 16.594 -9.844 1 91.69 212 ASP A CA 1
ATOM 1772 C C . ASP A 1 212 ? 1.922 15.086 -9.742 1 91.69 212 ASP A C 1
ATOM 1774 O O . ASP A 1 212 ? 2.094 14.406 -10.758 1 91.69 212 ASP A O 1
ATOM 1778 N N . LEU A 1 213 ? 1.923 14.648 -8.523 1 93.81 213 LEU A N 1
ATOM 1779 C CA . LEU A 1 213 ? 2.051 13.219 -8.297 1 93.81 213 LEU A CA 1
ATOM 1780 C C . LEU A 1 213 ? 0.875 12.461 -8.898 1 93.81 213 LEU A C 1
ATOM 1782 O O . LEU A 1 213 ? 1.064 11.445 -9.57 1 93.81 213 LEU A O 1
ATOM 1786 N N . SER A 1 214 ? -0.321 12.953 -8.688 1 93.69 214 SER A N 1
ATOM 1787 C CA . SER A 1 214 ? -1.521 12.328 -9.227 1 93.69 214 SER A CA 1
ATOM 1788 C C . SER A 1 214 ? -1.479 12.289 -10.75 1 93.69 214 SER A C 1
ATOM 1790 O O . SER A 1 214 ? -1.848 11.281 -11.359 1 93.69 214 SER A O 1
ATOM 1792 N N . ASN A 1 215 ? -0.966 13.367 -11.32 1 90.81 215 ASN A N 1
ATOM 1793 C CA . ASN A 1 215 ? -0.85 13.438 -12.773 1 90.81 215 ASN A CA 1
ATOM 1794 C C . ASN A 1 215 ? 0.157 12.422 -13.305 1 90.81 215 ASN A C 1
ATOM 1796 O O . ASN A 1 215 ? -0.073 11.789 -14.336 1 90.81 215 ASN A O 1
ATOM 1800 N N . ALA A 1 216 ? 1.221 12.375 -12.656 1 92.69 216 ALA A N 1
ATOM 1801 C CA . ALA A 1 216 ? 2.236 11.406 -13.055 1 92.69 216 ALA A CA 1
ATOM 1802 C C . ALA A 1 216 ? 1.696 9.984 -12.984 1 92.69 216 ALA A C 1
ATOM 1804 O O . ALA A 1 216 ? 1.905 9.188 -13.906 1 92.69 216 ALA A O 1
ATOM 1805 N N . ILE A 1 217 ? 0.986 9.656 -11.945 1 91.81 217 ILE A N 1
ATOM 1806 C CA . ILE A 1 217 ? 0.417 8.328 -11.742 1 91.81 217 ILE A CA 1
ATOM 1807 C C . ILE A 1 217 ? -0.573 8.016 -12.859 1 91.81 217 ILE A C 1
ATOM 1809 O O . ILE A 1 217 ? -0.549 6.926 -13.438 1 91.81 217 ILE A O 1
ATOM 1813 N N . GLN A 1 218 ? -1.369 9.023 -13.172 1 87.75 218 GLN A N 1
ATOM 1814 C CA . GLN A 1 218 ? -2.371 8.836 -14.219 1 87.75 218 GLN A CA 1
ATOM 1815 C C . GLN A 1 218 ? -1.712 8.617 -15.578 1 87.75 218 GLN A C 1
ATOM 1817 O O . GLN A 1 218 ? -2.211 7.844 -16.391 1 87.75 218 GLN A O 1
ATOM 1822 N N . GLN A 1 219 ? -0.693 9.328 -15.773 1 86.81 219 GLN A N 1
ATOM 1823 C CA . GLN A 1 219 ? 0.049 9.164 -17.016 1 86.81 219 GLN A CA 1
ATOM 1824 C C . GLN A 1 219 ? 0.578 7.738 -17.156 1 86.81 219 GLN A C 1
ATOM 1826 O O . GLN A 1 219 ? 0.54 7.16 -18.234 1 86.81 219 GLN A O 1
ATOM 1831 N N . PHE A 1 220 ? 1.043 7.168 -16.109 1 84.25 220 PHE A N 1
ATOM 1832 C CA . PHE A 1 220 ? 1.599 5.82 -16.156 1 84.25 220 PHE A CA 1
ATOM 1833 C C . PHE A 1 220 ? 0.491 4.781 -16.281 1 84.25 220 PHE A C 1
ATOM 1835 O O . PHE A 1 220 ? 0.69 3.721 -16.875 1 84.25 220 PHE A O 1
ATOM 1842 N N . LYS A 1 221 ? -0.585 5.148 -15.727 1 75.75 221 LYS A N 1
ATOM 1843 C CA . LYS A 1 221 ? -1.711 4.223 -15.836 1 75.75 221 LYS A CA 1
ATOM 1844 C C . LYS A 1 221 ? -2.27 4.195 -17.25 1 75.75 221 LYS A C 1
ATOM 1846 O O . LYS A 1 221 ? -2.74 3.156 -17.719 1 75.75 221 LYS A O 1
ATOM 1851 N N . LYS A 1 222 ? -2.262 5.371 -17.875 1 69.31 222 LYS A N 1
ATOM 1852 C CA . LYS A 1 222 ? -2.824 5.504 -19.219 1 69.31 222 LYS A CA 1
ATOM 1853 C C . LYS A 1 222 ? -1.884 4.926 -20.281 1 69.31 222 LYS A C 1
ATOM 1855 O O . LYS A 1 222 ? -2.322 4.531 -21.359 1 69.31 222 LYS A O 1
ATOM 1860 N N . GLN A 1 223 ? -0.639 5.043 -20.234 1 58.34 223 GLN A N 1
ATOM 1861 C CA . GLN A 1 223 ? 0.356 4.789 -21.266 1 58.34 223 GLN A CA 1
ATOM 1862 C C . GLN A 1 223 ? 0.123 3.434 -21.938 1 58.34 223 GLN A C 1
ATOM 1864 O O . GLN A 1 223 ? 0.867 3.043 -22.844 1 58.34 223 GLN A O 1
ATOM 1869 N N . VAL A 1 224 ? -0.865 2.734 -21.719 1 55.5 224 VAL A N 1
ATOM 1870 C CA . VAL A 1 224 ? -0.839 1.556 -22.578 1 55.5 224 VAL A CA 1
ATOM 1871 C C . VAL A 1 224 ? -1.209 1.949 -24 1 55.5 224 VAL A C 1
ATOM 1873 O O . VAL A 1 224 ? -2.391 2.082 -24.328 1 55.5 224 VAL A O 1
ATOM 1876 N N . LYS A 1 225 ? -0.394 2.91 -24.578 1 55.44 225 LYS A N 1
ATOM 1877 C CA . LYS A 1 225 ? -0.644 3.211 -25.984 1 55.44 225 LYS A CA 1
ATOM 1878 C C . LYS A 1 225 ? -0.477 1.967 -26.859 1 55.44 225 LYS A C 1
ATOM 1880 O O . LYS A 1 225 ? 0.365 1.112 -26.578 1 55.44 225 LYS A O 1
ATOM 1885 N N . PRO A 1 226 ? -1.482 1.869 -27.781 1 57.91 226 PRO A N 1
ATOM 1886 C CA . PRO A 1 226 ? -1.398 0.763 -28.734 1 57.91 226 PRO A CA 1
ATOM 1887 C C . PRO A 1 226 ? -0.087 0.758 -29.516 1 57.91 226 PRO A C 1
ATOM 1889 O O . PRO A 1 226 ? 0.352 1.806 -30 1 57.91 226 PRO A O 1
ATOM 1892 N N . ILE A 1 227 ? 0.902 -0.025 -29.203 1 59.69 227 ILE A N 1
ATOM 1893 C CA . ILE A 1 227 ? 2.145 -0.203 -29.938 1 59.69 227 ILE A CA 1
ATOM 1894 C C . ILE A 1 227 ? 1.833 -0.648 -31.375 1 59.69 227 ILE A C 1
ATOM 1896 O O . ILE A 1 227 ? 1.03 -1.56 -31.578 1 59.69 227 ILE A O 1
ATOM 1900 N N . LYS A 1 228 ? 2.326 0.183 -32.25 1 63.66 228 LYS A N 1
ATOM 1901 C CA . LYS A 1 228 ? 2.299 -0.26 -33.656 1 63.66 228 LYS A CA 1
ATOM 1902 C C . LYS A 1 228 ? 3.043 -1.581 -33.812 1 63.66 228 LYS A C 1
ATOM 1904 O O . LYS A 1 228 ? 4.152 -1.746 -33.312 1 63.66 228 LYS A O 1
ATOM 1909 N N . ASN A 1 229 ? 2.322 -2.742 -34.281 1 75.75 229 ASN A N 1
ATOM 1910 C CA . ASN A 1 229 ? 2.873 -4.062 -34.531 1 75.75 229 ASN A CA 1
ATOM 1911 C C . ASN A 1 229 ? 3.062 -4.871 -33.25 1 75.75 229 ASN A C 1
ATOM 1913 O O . ASN A 1 229 ? 4.117 -5.48 -33.062 1 75.75 229 ASN A O 1
ATOM 1917 N N . ASP A 1 230 ? 2.193 -4.812 -32.406 1 82 230 ASP A N 1
ATOM 1918 C CA . ASP A 1 230 ? 2.182 -5.48 -31.094 1 82 230 ASP A CA 1
ATOM 1919 C C . ASP A 1 230 ? 2.402 -6.984 -31.25 1 82 230 ASP A C 1
ATOM 1921 O O . ASP A 1 230 ? 3.229 -7.57 -30.547 1 82 230 ASP A O 1
ATOM 1925 N N . ALA A 1 231 ? 1.822 -7.535 -32.281 1 81.06 231 ALA A N 1
ATOM 1926 C CA . ALA A 1 231 ? 1.907 -8.977 -32.469 1 81.06 231 ALA A CA 1
ATOM 1927 C C . ALA A 1 231 ? 3.316 -9.391 -32.875 1 81.06 231 ALA A C 1
ATOM 1929 O O . ALA A 1 231 ? 3.84 -10.398 -32.406 1 81.06 231 ALA A O 1
ATOM 1930 N N . CYS A 1 232 ? 3.896 -8.562 -33.688 1 82.06 232 CYS A N 1
ATOM 1931 C CA . CYS A 1 232 ? 5.246 -8.867 -34.156 1 82.06 232 CYS A CA 1
ATOM 1932 C C . CYS A 1 232 ? 6.25 -8.773 -33.031 1 82.06 232 CYS A C 1
ATOM 1934 O O . CYS A 1 232 ? 7.176 -9.578 -32.938 1 82.06 232 CYS A O 1
ATOM 1936 N N . GLN A 1 233 ? 6.062 -7.891 -32.281 1 84.25 233 GLN A N 1
ATOM 1937 C CA . GLN A 1 233 ? 6.984 -7.699 -31.156 1 84.25 233 GLN A CA 1
ATOM 1938 C C . GLN A 1 233 ? 6.898 -8.859 -30.172 1 84.25 233 GLN A C 1
ATOM 1940 O O . GLN A 1 233 ? 7.922 -9.328 -29.656 1 84.25 233 GLN A O 1
ATOM 1945 N N . ILE A 1 234 ? 5.754 -9.273 -29.984 1 86 234 ILE A N 1
ATOM 1946 C CA . ILE A 1 234 ? 5.539 -10.352 -29.016 1 86 234 ILE A CA 1
ATOM 1947 C C . ILE A 1 234 ? 6.18 -11.641 -29.547 1 86 234 ILE A C 1
ATOM 1949 O O . ILE A 1 234 ? 6.836 -12.359 -28.797 1 86 234 ILE A O 1
ATOM 1953 N N . LEU A 1 235 ? 5.922 -11.852 -30.75 1 89 235 LEU A N 1
ATOM 1954 C CA . LEU A 1 235 ? 6.461 -13.07 -31.344 1 89 235 LEU A CA 1
ATOM 1955 C C . LEU A 1 235 ? 7.984 -13.039 -31.359 1 89 235 LEU A C 1
ATOM 1957 O O . LEU A 1 235 ? 8.633 -14.055 -31.078 1 89 235 LEU A O 1
ATOM 1961 N N . THR A 1 236 ? 8.484 -11.852 -31.578 1 88.69 236 THR A N 1
ATOM 1962 C CA . THR A 1 236 ? 9.938 -11.711 -31.578 1 88.69 236 THR A CA 1
ATOM 1963 C C . THR A 1 236 ? 10.5 -11.992 -30.188 1 88.69 236 THR A C 1
ATOM 1965 O O . THR A 1 236 ? 11.508 -12.688 -30.047 1 88.69 236 THR A O 1
ATOM 1968 N N . GLU A 1 237 ? 9.898 -11.531 -29.219 1 87 237 GLU A N 1
ATOM 1969 C CA . GLU A 1 237 ? 10.352 -11.734 -27.844 1 87 237 GLU A CA 1
ATOM 1970 C C . GLU A 1 237 ? 10.297 -13.211 -27.453 1 87 237 GLU A C 1
ATOM 1972 O O . GLU A 1 237 ? 11.203 -13.719 -26.797 1 87 237 GLU A O 1
ATOM 1977 N N . LEU A 1 238 ? 9.234 -13.836 -27.812 1 91.31 238 LEU A N 1
ATOM 1978 C CA . LEU A 1 238 ? 9.055 -15.242 -27.453 1 91.31 238 LEU A CA 1
ATOM 1979 C C . LEU A 1 238 ? 10.047 -16.109 -28.219 1 91.31 238 LEU A C 1
ATOM 1981 O O . LEU A 1 238 ? 10.609 -17.062 -27.641 1 91.31 238 LEU A O 1
ATOM 1985 N N . TYR A 1 239 ? 10.281 -15.773 -29.406 1 91.69 239 TYR A N 1
ATOM 1986 C CA . TYR A 1 239 ? 11.211 -16.578 -30.203 1 91.69 239 TYR A CA 1
ATOM 1987 C C . TYR A 1 239 ? 12.648 -16.344 -29.75 1 91.69 239 TYR A C 1
ATOM 1989 O O . TYR A 1 239 ? 13.484 -17.25 -29.844 1 91.69 239 TYR A O 1
ATOM 1997 N N . LEU A 1 240 ? 12.914 -15.195 -29.234 1 91.06 240 LEU A N 1
ATOM 1998 C CA . LEU A 1 240 ? 14.219 -14.953 -28.641 1 91.06 240 LEU A CA 1
ATOM 1999 C C . LEU A 1 240 ? 14.43 -15.867 -27.422 1 91.06 240 LEU A C 1
ATOM 2001 O O . LEU A 1 240 ? 15.539 -16.359 -27.203 1 91.06 240 LEU A O 1
ATOM 2005 N N . LYS A 1 241 ? 13.398 -16.047 -26.719 1 90.38 241 LYS A N 1
ATOM 2006 C CA . LYS A 1 241 ? 13.477 -16.953 -25.578 1 90.38 241 LYS A CA 1
ATOM 2007 C C . LYS A 1 241 ? 13.695 -18.406 -26.047 1 90.38 241 LYS A C 1
ATOM 2009 O O . LYS A 1 241 ? 14.43 -19.156 -25.406 1 90.38 241 LYS A O 1
ATOM 2014 N N . LYS A 1 242 ? 13.016 -18.766 -27.141 1 92.12 242 LYS A N 1
ATOM 2015 C CA . LYS A 1 242 ? 13.172 -20.109 -27.688 1 92.12 242 LYS A CA 1
ATOM 2016 C C . LYS A 1 242 ? 14.594 -20.328 -28.203 1 92.12 242 LYS A C 1
ATOM 2018 O O . LYS A 1 242 ? 15.125 -21.438 -28.125 1 92.12 242 LYS A O 1
ATOM 2023 N N . ASP A 1 243 ? 15.164 -19.234 -28.656 1 91.38 243 ASP A N 1
ATOM 2024 C CA . ASP A 1 243 ? 16.547 -19.312 -29.109 1 91.38 243 ASP A CA 1
ATOM 2025 C C . ASP A 1 243 ? 17.5 -19.562 -27.953 1 91.38 243 ASP A C 1
ATOM 2027 O O . ASP A 1 243 ? 18.5 -20.266 -28.094 1 91.38 243 ASP A O 1
ATOM 2031 N N . ASP A 1 244 ? 17.203 -19 -26.875 1 90.38 244 ASP A N 1
ATOM 2032 C CA . ASP A 1 244 ? 18.016 -19.188 -25.672 1 90.38 244 ASP A CA 1
ATOM 2033 C C . ASP A 1 244 ? 17.828 -20.578 -25.094 1 90.38 244 ASP A C 1
ATOM 2035 O O . ASP A 1 244 ? 18.781 -21.188 -24.625 1 90.38 244 ASP A O 1
ATOM 2039 N N . ASP A 1 245 ? 16.578 -21 -25.062 1 92.62 245 ASP A N 1
ATOM 2040 C CA . ASP A 1 245 ? 16.203 -22.328 -24.562 1 92.62 245 ASP A CA 1
ATOM 2041 C C . ASP A 1 245 ? 15.242 -23.016 -25.531 1 92.62 245 ASP A C 1
ATOM 2043 O O . ASP A 1 245 ? 14.047 -22.703 -25.531 1 92.62 245 ASP A O 1
ATOM 2047 N N . PRO A 1 246 ? 15.758 -23.938 -26.203 1 91.38 246 PRO A N 1
ATOM 2048 C CA . PRO A 1 246 ? 14.953 -24.594 -27.234 1 91.38 246 PRO A CA 1
ATOM 2049 C C . PRO A 1 246 ? 13.766 -25.359 -26.672 1 91.38 246 PRO A C 1
ATOM 2051 O O . PRO A 1 246 ? 12.883 -25.797 -27.406 1 91.38 246 PRO A O 1
ATOM 2054 N N . ARG A 1 247 ? 13.648 -25.422 -25.484 1 90.38 247 ARG A N 1
ATOM 2055 C CA . ARG A 1 247 ? 12.562 -26.188 -24.875 1 90.38 247 ARG A CA 1
ATOM 2056 C C . ARG A 1 247 ? 11.281 -25.359 -24.828 1 90.38 247 ARG A C 1
ATOM 2058 O O . ARG A 1 247 ? 10.211 -25.891 -24.516 1 90.38 247 ARG A O 1
ATOM 2065 N N . TRP A 1 248 ? 11.406 -24.125 -25.156 1 93.94 248 TRP A N 1
ATOM 2066 C CA . TRP A 1 248 ? 10.219 -23.281 -25.25 1 93.94 248 TRP A CA 1
ATOM 2067 C C . TRP A 1 248 ? 9.273 -23.781 -26.344 1 93.94 248 TRP A C 1
ATOM 2069 O O . TRP A 1 248 ? 9.719 -24.188 -27.422 1 93.94 248 TRP A O 1
ATOM 2079 N N . ILE A 1 249 ? 8.07 -23.828 -26.031 1 95 249 ILE A N 1
ATOM 2080 C CA . ILE A 1 249 ? 7.059 -24.203 -27.016 1 95 249 ILE A CA 1
ATOM 2081 C C . ILE A 1 249 ? 6.25 -22.969 -27.422 1 95 249 ILE A C 1
ATOM 2083 O O . ILE A 1 249 ? 5.602 -22.344 -26.562 1 95 249 ILE A O 1
ATOM 2087 N N . ILE A 1 250 ? 6.391 -22.594 -28.625 1 94.69 250 ILE A N 1
ATOM 2088 C CA . ILE A 1 250 ? 5.664 -21.453 -29.156 1 94.69 250 ILE A CA 1
ATOM 2089 C C . ILE A 1 250 ? 4.957 -21.844 -30.453 1 94.69 250 ILE A C 1
ATOM 2091 O O . ILE A 1 250 ? 5.602 -22.281 -31.422 1 94.69 250 ILE A O 1
ATOM 2095 N N . LYS A 1 251 ? 3.682 -21.781 -30.422 1 94.75 251 LYS A N 1
ATOM 2096 C CA . LYS A 1 251 ? 2.877 -22.094 -31.609 1 94.75 251 LYS A CA 1
ATOM 2097 C C . LYS A 1 251 ? 1.952 -20.922 -31.969 1 94.75 251 LYS A C 1
ATOM 2099 O O . LYS A 1 251 ? 1.254 -20.391 -31.094 1 94.75 251 LYS A O 1
ATOM 2104 N N . SER A 1 252 ? 2.049 -20.438 -33.156 1 92.12 252 SER A N 1
ATOM 2105 C CA . SER A 1 252 ? 1.215 -19.328 -33.594 1 92.12 252 SER A CA 1
ATOM 2106 C C . SER A 1 252 ? 0.418 -19.688 -34.844 1 92.12 252 SER A C 1
ATOM 2108 O O . SER A 1 252 ? 0.837 -20.547 -35.625 1 92.12 252 SER A O 1
ATOM 2110 N N . ARG A 1 253 ? -0.756 -19.172 -34.875 1 89.81 253 ARG A N 1
ATOM 2111 C CA . ARG A 1 253 ? -1.622 -19.297 -36.062 1 89.81 253 ARG A CA 1
ATOM 2112 C C . ARG A 1 253 ? -2.039 -17.922 -36.594 1 89.81 253 ARG A C 1
ATOM 2114 O O . ARG A 1 253 ? -2.32 -17.016 -35.812 1 89.81 253 ARG A O 1
ATOM 2121 N N . PHE A 1 254 ? -1.961 -17.766 -37.906 1 88.75 254 PHE A N 1
ATOM 2122 C CA . PHE A 1 254 ? -2.301 -16.484 -38.531 1 88.75 254 PHE A CA 1
ATOM 2123 C C . PHE A 1 254 ? -3.475 -16.656 -39.5 1 88.75 254 PHE A C 1
ATOM 2125 O O . PHE A 1 254 ? -3.697 -17.734 -40.031 1 88.75 254 PHE A O 1
ATOM 2132 N N . ASP A 1 255 ? -4.23 -15.586 -39.531 1 82.5 255 ASP A N 1
ATOM 2133 C CA . ASP A 1 255 ? -5.309 -15.586 -40.5 1 82.5 255 ASP A CA 1
ATOM 2134 C C . ASP A 1 255 ? -4.758 -15.508 -41.938 1 82.5 255 ASP A C 1
ATOM 2136 O O . ASP A 1 255 ? -3.762 -14.82 -42.188 1 82.5 255 ASP A O 1
ATOM 2140 N N . HIS A 1 256 ? -5.203 -16.312 -42.844 1 74.94 256 HIS A N 1
ATOM 2141 C CA . HIS A 1 256 ? -4.707 -16.453 -44.219 1 74.94 256 HIS A CA 1
ATOM 2142 C C . HIS A 1 256 ? -4.848 -15.141 -45 1 74.94 256 HIS A C 1
ATOM 2144 O O . HIS A 1 256 ? -4.012 -14.828 -45.844 1 74.94 256 HIS A O 1
ATOM 2150 N N . ARG A 1 257 ? -5.914 -14.422 -44.688 1 68.12 257 ARG A N 1
ATOM 2151 C CA . ARG A 1 257 ? -6.184 -13.266 -45.531 1 68.12 257 ARG A CA 1
ATOM 2152 C C . ARG A 1 257 ? -5.434 -12.039 -45.062 1 68.12 257 ARG A C 1
ATOM 2154 O O . ARG A 1 257 ? -4.766 -11.359 -45.844 1 68.12 257 ARG A O 1
ATOM 2161 N N . GLU A 1 258 ? -5.484 -11.711 -43.719 1 68.94 258 GLU A N 1
ATOM 2162 C CA . GLU A 1 258 ? -5.004 -10.43 -43.219 1 68.94 258 GLU A CA 1
ATOM 2163 C C . GLU A 1 258 ? -3.711 -10.602 -42.406 1 68.94 258 GLU A C 1
ATOM 2165 O O . GLU A 1 258 ? -3.068 -9.617 -42.062 1 68.94 258 GLU A O 1
ATOM 2170 N N . ARG A 1 259 ? -3.129 -11.734 -42.531 1 74.38 259 ARG A N 1
ATOM 2171 C CA . ARG A 1 259 ? -1.9 -12 -41.781 1 74.38 259 ARG A CA 1
ATOM 2172 C C . ARG A 1 259 ? -1.99 -11.461 -40.344 1 74.38 259 ARG A C 1
ATOM 2174 O O . ARG A 1 259 ? -1.028 -10.883 -39.844 1 74.38 259 ARG A O 1
ATOM 2181 N N . ARG A 1 260 ? -3.182 -11.461 -39.812 1 82.44 260 ARG A N 1
ATOM 2182 C CA . ARG A 1 260 ? -3.404 -11.07 -38.406 1 82.44 260 ARG A CA 1
ATOM 2183 C C . ARG A 1 260 ? -3.295 -12.266 -37.469 1 82.44 260 ARG A C 1
ATOM 2185 O O . ARG A 1 260 ? -3.672 -13.383 -37.844 1 82.44 260 ARG A O 1
ATOM 2192 N N . LEU A 1 261 ? -2.658 -12.016 -36.375 1 86.69 261 LEU A N 1
ATOM 2193 C CA . LEU A 1 261 ? -2.506 -13.078 -35.375 1 86.69 261 LEU A CA 1
ATOM 2194 C C . LEU A 1 261 ? -3.867 -13.578 -34.906 1 86.69 261 LEU A C 1
ATOM 2196 O O . LEU A 1 261 ? -4.707 -12.789 -34.469 1 86.69 261 LEU A O 1
ATOM 2200 N N . ASN A 1 262 ? -4.086 -14.844 -35.125 1 88.44 262 ASN A N 1
ATOM 2201 C CA . ASN A 1 262 ? -5.344 -15.477 -34.75 1 88.44 262 ASN A CA 1
ATOM 2202 C C . ASN A 1 262 ? -5.238 -16.141 -33.375 1 88.44 262 ASN A C 1
ATOM 2204 O O . ASN A 1 262 ? -6.176 -16.062 -32.562 1 88.44 262 ASN A O 1
ATOM 2208 N N . SER A 1 263 ? -4.227 -16.922 -33.219 1 92.06 263 SER A N 1
ATOM 2209 C CA . SER A 1 263 ? -4.023 -17.641 -31.969 1 92.06 263 SER A CA 1
ATOM 2210 C C . SER A 1 263 ? -2.537 -17.781 -31.641 1 92.06 263 SER A C 1
ATOM 2212 O O . SER A 1 263 ? -1.703 -17.844 -32.531 1 92.06 263 SER A O 1
ATOM 2214 N N . LEU A 1 264 ? -2.268 -17.656 -30.469 1 93.56 264 LEU A N 1
ATOM 2215 C CA . LEU A 1 264 ? -0.905 -17.828 -29.969 1 93.56 264 LEU A CA 1
ATOM 2216 C C . LEU A 1 264 ? -0.884 -18.688 -28.719 1 93.56 264 LEU A C 1
ATOM 2218 O O . LEU A 1 264 ? -1.656 -18.453 -27.781 1 93.56 264 LEU A O 1
ATOM 2222 N N . PHE A 1 265 ? -0.123 -19.781 -28.766 1 94.88 265 PHE A N 1
ATOM 2223 C CA . PHE A 1 265 ? 0.043 -20.703 -27.656 1 94.88 265 PHE A CA 1
ATOM 2224 C C . PHE A 1 265 ? 1.508 -20.797 -27.234 1 94.88 265 PHE A C 1
ATOM 2226 O O . PHE A 1 265 ? 2.389 -20.938 -28.094 1 94.88 265 PHE A O 1
ATOM 2233 N N . TRP A 1 266 ? 1.785 -20.625 -25.922 1 95 266 TRP A N 1
ATOM 2234 C CA . TRP A 1 266 ? 3.188 -20.734 -25.531 1 95 266 TRP A CA 1
ATOM 2235 C C . TRP A 1 266 ? 3.32 -21.359 -24.141 1 95 266 TRP A C 1
ATOM 2237 O O . TRP A 1 266 ? 2.387 -21.297 -23.344 1 95 266 TRP A O 1
ATOM 2247 N N . MET A 1 267 ? 4.438 -22.078 -23.875 1 94.81 267 MET A N 1
ATOM 2248 C CA . MET A 1 267 ? 4.836 -22.703 -22.625 1 94.81 267 MET A CA 1
ATOM 2249 C C . MET A 1 267 ? 6.328 -22.516 -22.375 1 94.81 267 MET A C 1
ATOM 2251 O O . MET A 1 267 ? 7.145 -22.703 -23.281 1 94.81 267 MET A O 1
ATOM 2255 N N . SER A 1 268 ? 6.66 -22.109 -21.234 1 92.94 268 SER A N 1
ATOM 2256 C CA . SER A 1 268 ? 8.07 -22.094 -20.844 1 92.94 268 SER A CA 1
ATOM 2257 C C . SER A 1 268 ? 8.562 -23.484 -20.484 1 92.94 268 SER A C 1
ATOM 2259 O O . SER A 1 268 ? 7.754 -24.391 -20.25 1 92.94 268 SER A O 1
ATOM 2261 N N . PRO A 1 269 ? 9.852 -23.688 -20.453 1 91.94 269 PRO A N 1
ATOM 2262 C CA . PRO A 1 269 ? 10.391 -24.984 -20.078 1 91.94 269 PRO A CA 1
ATOM 2263 C C . PRO A 1 269 ? 9.93 -25.438 -18.703 1 91.94 269 PRO A C 1
ATOM 2265 O O . PRO A 1 269 ? 9.633 -26.625 -18.5 1 91.94 269 PRO A O 1
ATOM 2268 N N . ASP A 1 270 ? 9.828 -24.531 -17.812 1 90.81 270 ASP A N 1
ATOM 2269 C CA . ASP A 1 270 ? 9.359 -24.859 -16.469 1 90.81 270 ASP A CA 1
ATOM 2270 C C . ASP A 1 270 ? 7.895 -25.312 -16.5 1 90.81 270 ASP A C 1
ATOM 2272 O O . ASP A 1 270 ? 7.488 -26.172 -15.719 1 90.81 270 ASP A O 1
ATOM 2276 N N . GLN A 1 271 ? 7.199 -24.719 -17.344 1 93.75 271 GLN A N 1
ATOM 2277 C CA . GLN A 1 271 ? 5.789 -25.078 -17.484 1 93.75 271 GLN A CA 1
ATOM 2278 C C . GLN A 1 271 ? 5.621 -26.469 -18.078 1 93.75 271 GLN A C 1
ATOM 2280 O O . GLN A 1 271 ? 4.727 -27.219 -17.688 1 93.75 271 GLN A O 1
ATOM 2285 N N . VAL A 1 272 ? 6.5 -26.734 -19.016 1 93.31 272 VAL A N 1
ATOM 2286 C CA . VAL A 1 272 ? 6.469 -28.062 -19.625 1 93.31 272 VAL A CA 1
ATOM 2287 C C . VAL A 1 272 ? 6.762 -29.125 -18.562 1 93.31 272 VAL A C 1
ATOM 2289 O O . VAL A 1 272 ? 6.082 -30.156 -18.516 1 93.31 272 VAL A O 1
ATOM 2292 N N . ASN A 1 273 ? 7.715 -28.875 -17.766 1 91 273 ASN A N 1
ATOM 2293 C CA . ASN A 1 273 ? 8.055 -29.797 -16.672 1 91 273 ASN A CA 1
ATOM 2294 C C . ASN A 1 273 ? 6.887 -29.969 -15.711 1 91 273 ASN A C 1
ATOM 2296 O O . ASN A 1 273 ? 6.613 -31.094 -15.266 1 91 273 ASN A O 1
ATOM 2300 N N . ALA A 1 274 ? 6.273 -28.891 -15.445 1 91.06 274 ALA A N 1
ATOM 2301 C CA . ALA A 1 274 ? 5.145 -28.938 -14.523 1 91.06 274 ALA A CA 1
ATOM 2302 C C . ALA A 1 274 ? 3.982 -29.734 -15.109 1 91.06 274 ALA A C 1
ATOM 2304 O O . ALA A 1 274 ? 3.324 -30.5 -14.398 1 91.06 274 ALA A O 1
ATOM 2305 N N . TYR A 1 275 ? 3.764 -29.516 -16.344 1 93.25 275 TYR A N 1
ATOM 2306 C CA . TYR A 1 275 ? 2.697 -30.266 -17 1 93.25 275 TYR A CA 1
ATOM 2307 C C . TYR A 1 275 ? 2.996 -31.75 -17 1 93.25 275 TYR A C 1
ATOM 2309 O O . TYR A 1 275 ? 2.1 -32.562 -16.797 1 93.25 275 TYR A O 1
ATOM 2317 N N . GLU A 1 276 ? 4.211 -32.062 -17.234 1 91.31 276 GLU A N 1
ATOM 2318 C CA . GLU A 1 276 ? 4.613 -33.469 -17.266 1 91.31 276 GLU A CA 1
ATOM 2319 C C . GLU A 1 276 ? 4.445 -34.125 -15.898 1 91.31 276 GLU A C 1
ATOM 2321 O O . GLU A 1 276 ? 4.055 -35.312 -15.805 1 91.31 276 GLU A O 1
ATOM 2326 N N . ARG A 1 277 ? 4.668 -33.406 -14.984 1 87.62 277 ARG A N 1
ATOM 2327 C CA . ARG A 1 277 ? 4.645 -33.938 -13.633 1 87.62 277 ARG A CA 1
ATOM 2328 C C . ARG A 1 277 ? 3.221 -34 -13.086 1 87.62 277 ARG A C 1
ATOM 2330 O O . ARG A 1 277 ? 2.861 -34.906 -12.352 1 87.62 277 ARG A O 1
ATOM 2337 N N . TYR A 1 278 ? 2.387 -32.969 -13.492 1 89 278 TYR A N 1
ATOM 2338 C CA . TYR A 1 278 ? 1.111 -32.812 -12.805 1 89 278 TYR A CA 1
ATOM 2339 C C . TYR A 1 278 ? -0.049 -32.812 -13.789 1 89 278 TYR A C 1
ATOM 2341 O O . TYR A 1 278 ? -1.067 -32.156 -13.562 1 89 278 TYR A O 1
ATOM 2349 N N . HIS A 1 279 ? -0.046 -33.469 -14.844 1 89.12 279 HIS A N 1
ATOM 2350 C CA . HIS A 1 279 ? -1.021 -33.406 -15.922 1 89.12 279 HIS A CA 1
ATOM 2351 C C . HIS A 1 279 ? -2.291 -34.156 -15.57 1 89.12 279 HIS A C 1
ATOM 2353 O O . HIS A 1 279 ? -3.25 -34.188 -16.344 1 89.12 279 HIS A O 1
ATOM 2359 N N . ASP A 1 280 ? -2.385 -34.75 -14.406 1 86.62 280 ASP A N 1
ATOM 2360 C CA . ASP A 1 280 ? -3.537 -35.562 -14.07 1 86.62 280 ASP A CA 1
ATOM 2361 C C . ASP A 1 280 ? -4.828 -34.75 -14.094 1 86.62 280 ASP A C 1
ATOM 2363 O O . ASP A 1 280 ? -5.844 -35.219 -14.625 1 86.62 280 ASP A O 1
ATOM 2367 N N . ILE A 1 281 ? -4.73 -33.625 -13.477 1 87 281 ILE A N 1
ATOM 2368 C CA . ILE A 1 281 ? -5.879 -32.75 -13.438 1 87 281 ILE A CA 1
ATOM 2369 C C . ILE A 1 281 ? -5.539 -31.422 -14.133 1 87 281 ILE A C 1
ATOM 2371 O O . ILE A 1 281 ? -4.602 -30.734 -13.734 1 87 281 ILE A O 1
ATOM 2375 N N . VAL A 1 282 ? -6.297 -31.172 -15.094 1 89.19 282 VAL A N 1
ATOM 2376 C CA . VAL A 1 282 ? -6.047 -29.953 -15.867 1 89.19 282 VAL A CA 1
ATOM 2377 C C . VAL A 1 282 ? -7.289 -29.062 -15.852 1 89.19 282 VAL A C 1
ATOM 2379 O O . VAL A 1 282 ? -8.406 -29.547 -16.016 1 89.19 282 VAL A O 1
ATOM 2382 N N . ILE A 1 283 ? -7.098 -27.844 -15.555 1 88.5 283 ILE A N 1
ATOM 2383 C CA . ILE A 1 283 ? -8.18 -26.875 -15.555 1 88.5 283 ILE A CA 1
ATOM 2384 C C . ILE A 1 283 ? -7.961 -25.859 -16.672 1 88.5 283 ILE A C 1
ATOM 2386 O O . ILE A 1 283 ? -6.871 -25.297 -16.797 1 88.5 283 ILE A O 1
ATOM 2390 N N . VAL A 1 284 ? -8.914 -25.688 -17.516 1 87.62 284 VAL A N 1
ATOM 2391 C CA . VAL A 1 284 ? -8.836 -24.719 -18.594 1 87.62 284 VAL A CA 1
ATOM 2392 C C . VAL A 1 284 ? -9.75 -23.531 -18.281 1 87.62 284 VAL A C 1
ATOM 2394 O O . VAL A 1 284 ? -10.945 -23.703 -18.031 1 87.62 284 VAL A O 1
ATOM 2397 N N . ASP A 1 285 ? -9.156 -22.391 -18.266 1 85.81 285 ASP A N 1
ATOM 2398 C CA . ASP A 1 285 ? -9.898 -21.172 -17.953 1 85.81 285 ASP A CA 1
ATOM 2399 C C . ASP A 1 285 ? -9.711 -20.125 -19.047 1 85.81 285 ASP A C 1
ATOM 2401 O O . ASP A 1 285 ? -8.602 -19.938 -19.562 1 85.81 285 ASP A O 1
ATOM 2405 N N . THR A 1 286 ? -10.844 -19.547 -19.406 1 86.94 286 THR A N 1
ATOM 2406 C CA . THR A 1 286 ? -10.789 -18.5 -20.422 1 86.94 286 THR A CA 1
ATOM 2407 C C . THR A 1 286 ? -11.234 -17.156 -19.828 1 86.94 286 THR A C 1
ATOM 2409 O O . THR A 1 286 ? -12.156 -17.109 -19 1 86.94 286 THR A O 1
ATOM 2412 N N . MET A 1 287 ? -10.5 -16.141 -20.188 1 85.69 287 MET A N 1
ATOM 2413 C CA . MET A 1 287 ? -10.805 -14.797 -19.703 1 85.69 287 MET A CA 1
ATOM 2414 C C . MET A 1 287 ? -10.93 -13.812 -20.859 1 85.69 287 MET A C 1
ATOM 2416 O O . MET A 1 287 ? -10.086 -13.805 -21.75 1 85.69 287 MET A O 1
ATOM 2420 N N . SER A 1 288 ? -12.008 -13.008 -20.766 1 83.5 288 SER A N 1
ATOM 2421 C CA . SER A 1 288 ? -12.188 -11.969 -21.766 1 83.5 288 SER A CA 1
ATOM 2422 C C . SER A 1 288 ? -11.82 -10.594 -21.219 1 83.5 288 SER A C 1
ATOM 2424 O O . SER A 1 288 ? -11.539 -10.453 -20.031 1 83.5 288 SER A O 1
ATOM 2426 N N . LYS A 1 289 ? -11.656 -9.633 -22.094 1 80.56 289 LYS A N 1
ATOM 2427 C CA . LYS A 1 289 ? -11.453 -8.227 -21.75 1 80.56 289 LYS A CA 1
ATOM 2428 C C . LYS A 1 289 ? -10.109 -8.016 -21.047 1 80.56 289 LYS A C 1
ATOM 2430 O O . LYS A 1 289 ? -10.023 -7.285 -20.062 1 80.56 289 LYS A O 1
ATOM 2435 N N . THR A 1 290 ? -9.141 -8.703 -21.547 1 79.94 290 THR A N 1
ATOM 2436 C CA . THR A 1 290 ? -7.82 -8.594 -20.938 1 79.94 290 THR A CA 1
ATOM 2437 C C . THR A 1 290 ? -6.887 -7.766 -21.812 1 79.94 290 THR A C 1
ATOM 2439 O O . THR A 1 290 ? -5.766 -7.445 -21.406 1 79.94 290 THR A O 1
ATOM 2442 N N . ASN A 1 291 ? -7.305 -7.445 -22.953 1 80.5 291 ASN A N 1
ATOM 2443 C CA . ASN A 1 291 ? -6.48 -6.68 -23.891 1 80.5 291 ASN A CA 1
ATOM 2444 C C . ASN A 1 291 ? -7.332 -5.812 -24.812 1 80.5 291 ASN A C 1
ATOM 2446 O O . ASN A 1 291 ? -8.555 -5.973 -24.875 1 80.5 291 ASN A O 1
ATOM 2450 N N . GLN A 1 292 ? -6.703 -4.957 -25.5 1 79.88 292 GLN A N 1
ATOM 2451 C CA . GLN A 1 292 ? -7.387 -3.961 -26.312 1 79.88 292 GLN A CA 1
ATOM 2452 C C . GLN A 1 292 ? -7.961 -4.59 -27.578 1 79.88 292 GLN A C 1
ATOM 2454 O O . GLN A 1 292 ? -8.844 -4.008 -28.219 1 79.88 292 GLN A O 1
ATOM 2459 N N . PHE A 1 293 ? -7.551 -5.75 -27.984 1 80.81 293 PHE A N 1
ATOM 2460 C CA . PHE A 1 293 ? -7.957 -6.379 -29.234 1 80.81 293 PHE A CA 1
ATOM 2461 C C . PHE A 1 293 ? -9.125 -7.328 -29.016 1 80.81 293 PHE A C 1
ATOM 2463 O O . PHE A 1 293 ? -9.57 -8.008 -29.953 1 80.81 293 PHE A O 1
ATOM 2470 N N . ASP A 1 294 ? -9.523 -7.461 -27.781 1 85.44 294 ASP A N 1
ATOM 2471 C CA . ASP A 1 294 ? -10.648 -8.297 -27.375 1 85.44 294 ASP A CA 1
ATOM 2472 C C . ASP A 1 294 ? -10.359 -9.773 -27.641 1 85.44 294 ASP A C 1
ATOM 2474 O O . ASP A 1 294 ? -11.25 -10.516 -28.062 1 85.44 294 ASP A O 1
ATOM 2478 N N . MET A 1 295 ? -9.117 -10.039 -27.656 1 89.5 295 MET A N 1
ATOM 2479 C CA . MET A 1 295 ? -8.727 -11.445 -27.75 1 89.5 295 MET A CA 1
ATOM 2480 C C . MET A 1 295 ? -8.93 -12.156 -26.422 1 89.5 295 MET A C 1
ATOM 2482 O O . MET A 1 295 ? -8.875 -11.539 -25.359 1 89.5 295 MET A O 1
ATOM 2486 N N . ILE A 1 296 ? -9.109 -13.43 -26.531 1 91.56 296 ILE A N 1
ATOM 2487 C CA . ILE A 1 296 ? -9.414 -14.219 -25.344 1 91.56 296 ILE A CA 1
ATOM 2488 C C . ILE A 1 296 ? -8.125 -14.805 -24.781 1 91.56 296 ILE A C 1
ATOM 2490 O O . ILE A 1 296 ? -7.297 -15.344 -25.516 1 91.56 296 ILE A O 1
ATOM 2494 N N . LEU A 1 297 ? -7.945 -14.617 -23.531 1 92.12 297 LEU A N 1
ATOM 2495 C CA . LEU A 1 297 ? -6.82 -15.242 -22.844 1 92.12 297 LEU A CA 1
ATOM 2496 C C . LEU A 1 297 ? -7.23 -16.578 -22.219 1 92.12 297 LEU A C 1
ATOM 2498 O O . LEU A 1 297 ? -8.18 -16.641 -21.438 1 92.12 297 LEU A O 1
ATOM 2502 N N . MET A 1 298 ? -6.594 -17.578 -22.625 1 92.12 298 MET A N 1
ATOM 2503 C CA . MET A 1 298 ? -6.84 -18.922 -22.094 1 92.12 298 MET A CA 1
ATOM 2504 C C . MET A 1 298 ? -5.664 -19.391 -21.25 1 92.12 298 MET A C 1
ATOM 2506 O O . MET A 1 298 ? -4.508 -19.281 -21.656 1 92.12 298 MET A O 1
ATOM 2510 N N . LEU A 1 299 ? -5.953 -19.875 -20.125 1 92 299 LEU A N 1
ATOM 2511 C CA . LEU A 1 299 ? -4.934 -20.406 -19.219 1 92 299 LEU A CA 1
ATOM 2512 C C . LEU A 1 299 ? -5.176 -21.875 -18.938 1 92 299 LEU A C 1
ATOM 2514 O O . LEU A 1 299 ? -6.32 -22.312 -18.781 1 92 299 LEU A O 1
ATOM 2518 N N . ILE A 1 300 ? -4.16 -22.578 -19.031 1 91.94 300 ILE A N 1
ATOM 2519 C CA . ILE A 1 300 ? -4.191 -23.984 -18.625 1 91.94 300 ILE A CA 1
ATOM 2520 C C . ILE A 1 300 ? -3.512 -24.156 -17.281 1 91.94 300 ILE A C 1
ATOM 2522 O O . ILE A 1 300 ? -2.338 -23.812 -17.109 1 91.94 300 ILE A O 1
ATOM 2526 N N . ILE A 1 301 ? -4.25 -24.656 -16.391 1 91.69 301 ILE A N 1
ATOM 2527 C CA . ILE A 1 301 ? -3.793 -24.703 -15.016 1 91.69 301 ILE A CA 1
ATOM 2528 C C . ILE A 1 301 ? -3.787 -26.156 -14.523 1 91.69 301 ILE A C 1
ATOM 2530 O O . ILE A 1 301 ? -4.688 -26.938 -14.852 1 91.69 301 ILE A O 1
ATOM 2534 N N . VAL A 1 302 ? -2.758 -26.469 -13.844 1 90.19 302 VAL A N 1
ATOM 2535 C CA . VAL A 1 302 ? -2.688 -27.797 -13.211 1 90.19 302 VAL A CA 1
ATOM 2536 C C . VAL A 1 302 ? -2.619 -27.641 -11.695 1 90.19 302 VAL A C 1
ATOM 2538 O O . VAL A 1 302 ? -2.43 -26.531 -11.188 1 90.19 302 VAL A O 1
ATOM 2541 N N . VAL A 1 303 ? -2.857 -28.688 -11.023 1 84.25 303 VAL A N 1
ATOM 2542 C CA . VAL A 1 303 ? -2.783 -28.688 -9.57 1 84.25 303 VAL A CA 1
ATOM 2543 C C . VAL A 1 303 ? -1.591 -29.531 -9.117 1 84.25 303 VAL A C 1
ATOM 2545 O O . VAL A 1 303 ? -1.473 -30.703 -9.484 1 84.25 303 VAL A O 1
ATOM 2548 N N . ASP A 1 304 ? -0.722 -28.906 -8.398 1 82.88 304 ASP A N 1
ATOM 2549 C CA . ASP A 1 304 ? 0.465 -29.641 -7.957 1 82.88 304 ASP A CA 1
ATOM 2550 C C . ASP A 1 304 ? 0.157 -30.5 -6.738 1 82.88 304 ASP A C 1
ATOM 2552 O O . ASP A 1 304 ? -0.99 -30.562 -6.289 1 82.88 304 ASP A O 1
ATOM 2556 N N . ASN A 1 305 ? 1.158 -31.188 -6.219 1 76.75 305 ASN A N 1
ATOM 2557 C CA . ASN A 1 305 ? 0.99 -32.125 -5.117 1 76.75 305 ASN A CA 1
ATOM 2558 C C . ASN A 1 305 ? 0.629 -31.422 -3.82 1 76.75 305 ASN A C 1
ATOM 2560 O O . ASN A 1 305 ? 0.148 -32.031 -2.873 1 76.75 305 ASN A O 1
ATOM 2564 N N . ASN A 1 306 ? 0.867 -30.188 -3.807 1 76.31 306 ASN A N 1
ATOM 2565 C CA . ASN A 1 306 ? 0.513 -29.406 -2.631 1 76.31 306 ASN A CA 1
ATOM 2566 C C . ASN A 1 306 ? -0.816 -28.688 -2.82 1 76.31 306 ASN A C 1
ATOM 2568 O O . ASN A 1 306 ? -1.143 -27.766 -2.061 1 76.31 306 ASN A O 1
ATOM 2572 N N . PHE A 1 307 ? -1.502 -29 -3.875 1 77 307 PHE A N 1
ATOM 2573 C CA . PHE A 1 307 ? -2.826 -28.469 -4.184 1 77 307 PHE A CA 1
ATOM 2574 C C . PHE A 1 307 ? -2.742 -27.016 -4.609 1 77 307 PHE A C 1
ATOM 2576 O O . PHE A 1 307 ? -3.684 -26.25 -4.402 1 77 307 PHE A O 1
ATOM 2583 N N . ARG A 1 308 ? -1.665 -26.75 -5.141 1 82.12 308 ARG A N 1
ATOM 2584 C CA . ARG A 1 308 ? -1.501 -25.391 -5.664 1 82.12 308 ARG A CA 1
ATOM 2585 C C . ARG A 1 308 ? -1.763 -25.359 -7.164 1 82.12 308 ARG A C 1
ATOM 2587 O O . ARG A 1 308 ? -1.404 -26.281 -7.891 1 82.12 308 ARG A O 1
ATOM 2594 N N . ASN A 1 309 ? -2.359 -24.234 -7.438 1 84.31 309 ASN A N 1
ATOM 2595 C CA . ASN A 1 309 ? -2.596 -24.031 -8.859 1 84.31 309 ASN A CA 1
ATOM 2596 C C . ASN A 1 309 ? -1.348 -23.5 -9.562 1 84.31 309 ASN A C 1
ATOM 2598 O O . ASN A 1 309 ? -0.724 -22.547 -9.094 1 84.31 309 ASN A O 1
ATOM 2602 N N . ILE A 1 310 ? -0.985 -24.188 -10.609 1 89.25 310 ILE A N 1
ATOM 2603 C CA . ILE A 1 310 ? 0.16 -23.766 -11.414 1 89.25 310 ILE A CA 1
ATOM 2604 C C . ILE A 1 310 ? -0.276 -23.547 -12.859 1 89.25 310 ILE A C 1
ATOM 2606 O O . ILE A 1 310 ? -0.857 -24.438 -13.484 1 89.25 310 ILE A O 1
ATOM 2610 N N . ILE A 1 311 ? -0.011 -22.406 -13.352 1 92.62 311 ILE A N 1
ATOM 2611 C CA . ILE A 1 311 ? -0.285 -22.156 -14.758 1 92.62 311 ILE A CA 1
ATOM 2612 C C . ILE A 1 311 ? 0.798 -22.797 -15.625 1 92.62 311 ILE A C 1
ATOM 2614 O O . ILE A 1 311 ? 1.979 -22.469 -15.492 1 92.62 311 ILE A O 1
ATOM 2618 N N . VAL A 1 312 ? 0.416 -23.672 -16.5 1 93.69 312 VAL A N 1
ATOM 2619 C CA . VAL A 1 312 ? 1.412 -24.438 -17.25 1 93.69 312 VAL A CA 1
ATOM 2620 C C . VAL A 1 312 ? 1.434 -23.969 -18.703 1 93.69 312 VAL A C 1
ATOM 2622 O O . VAL A 1 312 ? 2.387 -24.25 -19.438 1 93.69 312 VAL A O 1
ATOM 2625 N N . ALA A 1 313 ? 0.362 -23.328 -19.078 1 94.56 313 ALA A N 1
ATOM 2626 C CA . ALA A 1 313 ? 0.329 -22.812 -20.453 1 94.56 313 ALA A CA 1
ATOM 2627 C C . ALA A 1 313 ? -0.602 -21.609 -20.562 1 94.56 313 ALA A C 1
ATOM 2629 O O . ALA A 1 313 ? -1.493 -21.422 -19.734 1 94.56 313 ALA A O 1
ATOM 2630 N N . ALA A 1 314 ? -0.308 -20.766 -21.516 1 94.12 314 ALA A N 1
ATOM 2631 C CA . ALA A 1 314 ? -1.154 -19.609 -21.828 1 94.12 314 ALA A CA 1
ATOM 2632 C C . ALA A 1 314 ? -1.381 -19.5 -23.328 1 94.12 314 ALA A C 1
ATOM 2634 O O . ALA A 1 314 ? -0.551 -19.938 -24.125 1 94.12 314 ALA A O 1
ATOM 2635 N N . ALA A 1 315 ? -2.557 -19.031 -23.641 1 94.44 315 ALA A N 1
ATOM 2636 C CA . ALA A 1 315 ? -2.883 -18.828 -25.062 1 94.44 315 ALA A CA 1
ATOM 2637 C C . ALA A 1 315 ? -3.742 -17.594 -25.25 1 94.44 315 ALA A C 1
ATOM 2639 O O . ALA A 1 315 ? -4.531 -17.234 -24.375 1 94.44 315 ALA A O 1
ATOM 2640 N N . ILE A 1 316 ? -3.467 -16.953 -26.312 1 92.94 316 ILE A N 1
ATOM 2641 C CA . ILE A 1 316 ? -4.309 -15.844 -26.766 1 92.94 316 ILE A CA 1
ATOM 2642 C C . ILE A 1 316 ? -5.09 -16.266 -28 1 92.94 316 ILE A C 1
ATOM 2644 O O . ILE A 1 316 ? -4.504 -16.719 -28.984 1 92.94 316 ILE A O 1
ATOM 2648 N N . LEU A 1 317 ? -6.406 -16.062 -27.891 1 93.44 317 LEU A N 1
ATOM 2649 C CA . LEU A 1 317 ? -7.27 -16.578 -28.953 1 93.44 317 LEU A CA 1
ATOM 2650 C C . LEU A 1 317 ? -8.133 -15.469 -29.531 1 93.44 317 LEU A C 1
ATOM 2652 O O . LEU A 1 317 ? -8.586 -14.586 -28.797 1 93.44 317 LEU A O 1
ATOM 2656 N N . LYS A 1 318 ? -8.398 -15.562 -30.781 1 88.31 318 LYS A N 1
ATOM 2657 C CA . LYS A 1 318 ? -9.281 -14.609 -31.453 1 88.31 318 LYS A CA 1
ATOM 2658 C C . LYS A 1 318 ? -10.742 -14.906 -31.141 1 88.31 318 LYS A C 1
ATOM 2660 O O . LYS A 1 318 ? -11.547 -13.992 -30.969 1 88.31 318 LYS A O 1
ATOM 2665 N N . ASP A 1 319 ? -11.008 -16.219 -31.078 1 87.5 319 ASP A N 1
ATOM 2666 C CA . ASP A 1 319 ? -12.398 -16.609 -30.859 1 87.5 319 ASP A CA 1
ATOM 2667 C C . ASP A 1 319 ? -12.484 -17.891 -30.031 1 87.5 319 ASP A C 1
ATOM 2669 O O . ASP A 1 319 ? -11.469 -18.531 -29.75 1 87.5 319 ASP A O 1
ATOM 2673 N N . GLU A 1 320 ? -13.695 -18.172 -29.656 1 86.5 320 GLU A N 1
ATOM 2674 C CA . GLU A 1 320 ? -13.953 -19.359 -28.859 1 86.5 320 GLU A CA 1
ATOM 2675 C C . GLU A 1 320 ? -14.703 -20.422 -29.656 1 86.5 320 GLU A C 1
ATOM 2677 O O . GLU A 1 320 ? -15.758 -20.891 -29.234 1 86.5 320 GLU A O 1
ATOM 2682 N N . THR A 1 321 ? -14.062 -20.719 -30.766 1 89.25 321 THR A N 1
ATOM 2683 C CA . THR A 1 321 ? -14.703 -21.719 -31.609 1 89.25 321 THR A CA 1
ATOM 2684 C C . THR A 1 321 ? -14.117 -23.094 -31.359 1 89.25 321 THR A C 1
ATOM 2686 O O . THR A 1 321 ? -13.047 -23.234 -30.766 1 89.25 321 THR A O 1
ATOM 2689 N N . GLU A 1 322 ? -14.867 -24.078 -31.844 1 91.44 322 GLU A N 1
ATOM 2690 C CA . GLU A 1 322 ? -14.414 -25.453 -31.703 1 91.44 322 GLU A CA 1
ATOM 2691 C C . GLU A 1 322 ? -13.094 -25.688 -32.438 1 91.44 322 GLU A C 1
ATOM 2693 O O . GLU A 1 322 ? -12.227 -26.406 -31.938 1 91.44 322 GLU A O 1
ATOM 2698 N N . ALA A 1 323 ? -12.953 -25.047 -33.562 1 89.5 323 ALA A N 1
ATOM 2699 C CA . ALA A 1 323 ? -11.734 -25.188 -34.344 1 89.5 323 ALA A CA 1
ATOM 2700 C C . ALA A 1 323 ? -10.523 -24.641 -33.594 1 89.5 323 ALA A C 1
ATOM 2702 O O . ALA A 1 323 ? -9.453 -25.25 -33.594 1 89.5 323 ALA A O 1
ATOM 2703 N N . THR A 1 324 ? -10.734 -23.547 -32.969 1 91.06 324 THR A N 1
ATOM 2704 C CA . THR A 1 324 ? -9.648 -22.922 -32.219 1 91.06 324 THR A CA 1
ATOM 2705 C C . THR A 1 324 ? -9.266 -23.766 -31 1 91.06 324 THR A C 1
ATOM 2707 O O . THR A 1 324 ? -8.078 -23.969 -30.734 1 91.06 324 THR A O 1
ATOM 2710 N N . PHE A 1 325 ? -10.273 -24.281 -30.312 1 92.19 325 PHE A N 1
ATOM 2711 C CA . PHE A 1 325 ? -10.008 -25.094 -29.141 1 92.19 325 PHE A CA 1
ATOM 2712 C C . PHE A 1 325 ? -9.344 -26.406 -29.531 1 92.19 325 PHE A C 1
ATOM 2714 O O . PHE A 1 325 ? -8.461 -26.906 -28.828 1 92.19 325 PHE A O 1
ATOM 2721 N N . THR A 1 326 ? -9.797 -26.922 -30.625 1 92.75 326 THR A N 1
ATOM 2722 C CA . THR A 1 326 ? -9.195 -28.156 -31.125 1 92.75 326 THR A CA 1
ATOM 2723 C C . THR A 1 326 ? -7.719 -27.938 -31.453 1 92.75 326 THR A C 1
ATOM 2725 O O . THR A 1 326 ? -6.887 -28.797 -31.141 1 92.75 326 THR A O 1
ATOM 2728 N N . TRP A 1 327 ? -7.445 -26.828 -32 1 92.81 327 TRP A N 1
ATOM 2729 C CA . TRP A 1 327 ? -6.062 -26.516 -32.344 1 92.81 327 TRP A CA 1
ATOM 2730 C C . TRP A 1 327 ? -5.199 -26.469 -31.078 1 92.81 327 TRP A C 1
ATOM 2732 O O . TRP A 1 327 ? -4.102 -27.016 -31.047 1 92.81 327 TRP A O 1
ATOM 2742 N N . ILE A 1 328 ? -5.652 -25.844 -30.062 1 91.69 328 ILE A N 1
ATOM 2743 C CA . ILE A 1 328 ? -4.891 -25.672 -28.828 1 91.69 328 ILE A CA 1
ATOM 2744 C C . ILE A 1 328 ? -4.676 -27.031 -28.156 1 91.69 328 ILE A C 1
ATOM 2746 O O . ILE A 1 328 ? -3.574 -27.344 -27.688 1 91.69 328 ILE A O 1
ATOM 2750 N N . LEU A 1 329 ? -5.707 -27.844 -28.109 1 90.12 329 LEU A N 1
ATOM 2751 C CA . LEU A 1 329 ? -5.621 -29.156 -27.469 1 90.12 329 LEU A CA 1
ATOM 2752 C C . LEU A 1 329 ? -4.68 -30.078 -28.234 1 90.12 329 LEU A C 1
ATOM 2754 O O . LEU A 1 329 ? -3.945 -30.859 -27.641 1 90.12 329 LEU A O 1
ATOM 2758 N N . GLN A 1 330 ? -4.695 -29.906 -29.547 1 91.31 330 GLN A N 1
ATOM 2759 C CA . GLN A 1 330 ? -3.785 -30.688 -30.375 1 91.31 330 GLN A CA 1
ATOM 2760 C C . GLN A 1 330 ? -2.336 -30.266 -30.156 1 91.31 330 GLN A C 1
ATOM 2762 O O . GLN A 1 330 ? -1.436 -31.109 -30.109 1 91.31 330 GLN A O 1
ATOM 2767 N N . GLU A 1 331 ? -2.203 -28.984 -30.062 1 90.81 331 GLU A N 1
ATOM 2768 C CA . GLU A 1 331 ? -0.857 -28.484 -29.812 1 90.81 331 GLU A CA 1
ATOM 2769 C C . GLU A 1 331 ? -0.344 -28.922 -28.453 1 90.81 331 GLU A C 1
ATOM 2771 O O . GLU A 1 331 ? 0.841 -29.234 -28.297 1 90.81 331 GLU A O 1
ATOM 2776 N N . LEU A 1 332 ? -1.204 -28.875 -27.469 1 90.12 332 LEU A N 1
ATOM 2777 C CA . LEU A 1 332 ? -0.831 -29.344 -26.141 1 90.12 332 LEU A CA 1
ATOM 2778 C C . LEU A 1 332 ? -0.461 -30.828 -26.172 1 90.12 332 LEU A C 1
ATOM 2780 O O . LEU A 1 332 ? 0.533 -31.234 -25.578 1 90.12 332 LEU A O 1
ATOM 2784 N N . LYS A 1 333 ? -1.226 -31.594 -26.875 1 88.81 333 LYS A N 1
ATOM 2785 C CA . LYS A 1 333 ? -0.992 -33.031 -27.016 1 88.81 333 LYS A CA 1
ATOM 2786 C C . LYS A 1 333 ? 0.319 -33.312 -27.75 1 88.81 333 LYS A C 1
ATOM 2788 O O . LYS A 1 333 ? 1.083 -34.188 -27.344 1 88.81 333 LYS A O 1
ATOM 2793 N N . ASN A 1 334 ? 0.546 -32.562 -28.766 1 87.81 334 ASN A N 1
ATOM 2794 C CA . ASN A 1 334 ? 1.75 -32.719 -29.562 1 87.81 334 ASN A CA 1
ATOM 2795 C C . ASN A 1 334 ? 3.002 -32.312 -28.797 1 87.81 334 ASN A C 1
ATOM 2797 O O . ASN A 1 334 ? 4.074 -32.875 -28.984 1 87.81 334 ASN A O 1
ATOM 2801 N N . SER A 1 335 ? 2.857 -31.312 -28.031 1 87.25 335 SER A N 1
ATOM 2802 C CA . SER A 1 335 ? 4.004 -30.75 -27.328 1 87.25 335 SER A CA 1
ATOM 2803 C C . SER A 1 335 ? 4.383 -31.594 -26.109 1 87.25 335 SER A C 1
ATOM 2805 O O . SER A 1 335 ? 5.566 -31.766 -25.812 1 87.25 335 SER A O 1
ATOM 2807 N N . CYS A 1 336 ? 3.592 -32.125 -25.281 1 85.81 336 CYS A N 1
ATOM 2808 C CA . CYS A 1 336 ? 3.902 -32.812 -24.031 1 85.81 336 CYS A CA 1
ATOM 2809 C C . CYS A 1 336 ? 3.604 -34.312 -24.156 1 85.81 336 CYS A C 1
ATOM 2811 O O . CYS A 1 336 ? 4.148 -35.094 -23.391 1 85.81 336 CYS A O 1
ATOM 2813 N N . ASP A 1 337 ? 2.941 -34.844 -25.094 1 82.94 337 ASP A N 1
ATOM 2814 C CA . ASP A 1 337 ? 2.59 -36.25 -25.391 1 82.94 337 ASP A CA 1
ATOM 2815 C C . ASP A 1 337 ? 1.93 -36.906 -24.172 1 82.94 337 ASP A C 1
ATOM 2817 O O . ASP A 1 337 ? 2.197 -38.062 -23.875 1 82.94 337 ASP A O 1
ATOM 2821 N N . LEU A 1 338 ? 1.354 -36.156 -23.297 1 87.31 338 LEU A N 1
ATOM 2822 C CA . LEU A 1 338 ? 0.648 -36.656 -22.125 1 87.31 338 LEU A CA 1
ATOM 2823 C C . LEU A 1 338 ? -0.802 -36.188 -22.125 1 87.31 338 LEU A C 1
ATOM 2825 O O . LEU A 1 338 ? -1.082 -35.031 -22.406 1 87.31 338 LEU A O 1
ATOM 2829 N N . THR A 1 339 ? -1.612 -37.125 -21.922 1 87.69 339 THR A N 1
ATOM 2830 C CA . THR A 1 339 ? -3.039 -36.812 -21.891 1 87.69 339 THR A CA 1
ATOM 2831 C C . THR A 1 339 ? -3.537 -36.656 -20.469 1 87.69 339 THR A C 1
ATOM 2833 O O . THR A 1 339 ? -3.227 -37.5 -19.594 1 87.69 339 THR A O 1
ATOM 2836 N N . PRO A 1 340 ? -4.246 -35.594 -20.266 1 89 340 PRO A N 1
ATOM 2837 C CA . PRO A 1 340 ? -4.789 -35.406 -18.906 1 89 340 PRO A CA 1
ATOM 2838 C C . PRO A 1 340 ? -5.836 -36.469 -18.547 1 89 340 PRO A C 1
ATOM 2840 O O . PRO A 1 340 ? -6.539 -36.969 -19.422 1 89 340 PRO A O 1
ATOM 2843 N N . THR A 1 341 ? -5.934 -36.781 -17.297 1 85.69 341 THR A N 1
ATOM 2844 C CA . THR A 1 341 ? -6.938 -37.719 -16.828 1 85.69 341 THR A CA 1
ATOM 2845 C C . THR A 1 341 ? -8.297 -37.062 -16.672 1 85.69 341 THR A C 1
ATOM 2847 O O . THR A 1 341 ? -9.32 -37.625 -17.047 1 85.69 341 THR A O 1
ATOM 2850 N N . VAL A 1 342 ? -8.195 -35.906 -16.109 1 87.5 342 VAL A N 1
ATOM 2851 C CA . VAL A 1 342 ? -9.414 -35.156 -15.883 1 87.5 342 VAL A CA 1
ATOM 2852 C C . VAL A 1 342 ? -9.227 -33.719 -16.375 1 87.5 342 VAL A C 1
ATOM 2854 O O . VAL A 1 342 ? -8.164 -33.125 -16.203 1 87.5 342 VAL A O 1
ATOM 2857 N N . LEU A 1 343 ? -10.219 -33.219 -17.016 1 86.88 343 LEU A N 1
ATOM 2858 C CA . LEU A 1 343 ? -10.203 -31.859 -17.5 1 86.88 343 LEU A CA 1
ATOM 2859 C C . LEU A 1 343 ? -11.398 -31.078 -16.969 1 86.88 343 LEU A C 1
ATOM 2861 O O . LEU A 1 343 ? -12.539 -31.547 -17.062 1 86.88 343 LEU A O 1
ATOM 2865 N N . TYR A 1 344 ? -11.117 -29.984 -16.281 1 84.19 344 TYR A N 1
ATOM 2866 C CA . TYR A 1 344 ? -12.164 -29.078 -15.797 1 84.19 344 TYR A CA 1
ATOM 2867 C C . TYR A 1 344 ? -12.273 -27.844 -16.672 1 84.19 344 TYR A C 1
ATOM 2869 O O . TYR A 1 344 ? -11.258 -27.281 -17.094 1 84.19 344 TYR A O 1
ATOM 2877 N N . PHE A 1 345 ? -13.383 -27.438 -17.062 1 80.88 345 PHE A N 1
ATOM 2878 C CA . PHE A 1 345 ? -13.562 -26.203 -17.828 1 80.88 345 PHE A CA 1
ATOM 2879 C C . PHE A 1 345 ? -14.969 -25.641 -17.641 1 80.88 345 PHE A C 1
ATOM 2881 O O . PHE A 1 345 ? -15.82 -26.297 -17.031 1 80.88 345 PHE A O 1
ATOM 2888 N N . ASP A 1 346 ? -15.062 -24.469 -18.156 1 74.56 346 ASP A N 1
ATOM 2889 C CA . ASP A 1 346 ? -16.391 -23.844 -18.141 1 74.56 346 ASP A CA 1
ATOM 2890 C C . ASP A 1 346 ? -17.312 -24.5 -19.156 1 74.56 346 ASP A C 1
ATOM 2892 O O . ASP A 1 346 ? -16.844 -25.062 -20.156 1 74.56 346 ASP A O 1
ATOM 2896 N N . ALA A 1 347 ? -18.484 -24.781 -18.938 1 67.75 347 ALA A N 1
ATOM 2897 C CA . ALA A 1 347 ? -19.453 -25.531 -19.75 1 67.75 347 ALA A CA 1
ATOM 2898 C C . ALA A 1 347 ? -19.641 -24.859 -21.109 1 67.75 347 ALA A C 1
ATOM 2900 O O . ALA A 1 347 ? -20.766 -24.609 -21.531 1 67.75 347 ALA A O 1
ATOM 2901 N N . ASP A 1 348 ? -18.5 -24.672 -21.75 1 76.12 348 ASP A N 1
ATOM 2902 C CA . ASP A 1 348 ? -18.562 -24.156 -23.109 1 76.12 348 ASP A CA 1
ATOM 2903 C C . ASP A 1 348 ? -18.719 -25.297 -24.109 1 76.12 348 ASP A C 1
ATOM 2905 O O . ASP A 1 348 ? -17.922 -26.219 -24.156 1 76.12 348 ASP A O 1
ATOM 2909 N N . PRO A 1 349 ? -19.797 -25.219 -24.859 1 78.94 349 PRO A N 1
ATOM 2910 C CA . PRO A 1 349 ? -20.062 -26.312 -25.781 1 78.94 349 PRO A CA 1
ATOM 2911 C C . PRO A 1 349 ? -18.953 -26.516 -26.812 1 78.94 349 PRO A C 1
ATOM 2913 O O . PRO A 1 349 ? -18.641 -27.656 -27.172 1 78.94 349 PRO A O 1
ATOM 2916 N N . ALA A 1 350 ? -18.391 -25.406 -27.234 1 85.19 350 ALA A N 1
ATOM 2917 C CA . ALA A 1 350 ? -17.297 -25.516 -28.203 1 85.19 350 ALA A CA 1
ATOM 2918 C C . ALA A 1 350 ? -16.094 -26.25 -27.609 1 85.19 350 ALA A C 1
ATOM 2920 O O . ALA A 1 350 ? -15.484 -27.094 -28.281 1 85.19 350 ALA A O 1
ATOM 2921 N N . LEU A 1 351 ? -15.844 -26 -26.469 1 85.25 351 LEU A N 1
ATOM 2922 C CA . LEU A 1 351 ? -14.719 -26.641 -25.797 1 85.25 351 LEU A CA 1
ATOM 2923 C C . LEU A 1 351 ? -15.016 -28.109 -25.5 1 85.25 351 LEU A C 1
ATOM 2925 O O . LEU A 1 351 ? -14.125 -28.953 -25.609 1 85.25 351 LEU A O 1
ATOM 2929 N N . ILE A 1 352 ? -16.234 -28.359 -25.172 1 82.69 352 ILE A N 1
ATOM 2930 C CA . ILE A 1 352 ? -16.641 -29.734 -24.891 1 82.69 352 ILE A CA 1
ATOM 2931 C C . ILE A 1 352 ? -16.453 -30.594 -26.141 1 82.69 352 ILE A C 1
ATOM 2933 O O . ILE A 1 352 ? -15.922 -31.688 -26.062 1 82.69 352 ILE A O 1
ATOM 2937 N N . SER A 1 353 ? -16.906 -30.016 -27.188 1 86.12 353 SER A N 1
ATOM 2938 C CA . SER A 1 353 ? -16.797 -30.75 -28.453 1 86.12 353 SER A CA 1
ATOM 2939 C C . SER A 1 353 ? -15.328 -30.969 -28.828 1 86.12 353 SER A C 1
ATOM 2941 O O . SER A 1 353 ? -14.969 -32.031 -29.312 1 86.12 353 SER A O 1
ATOM 2943 N N . ALA A 1 354 ? -14.57 -30.016 -28.625 1 89.62 354 ALA A N 1
ATOM 2944 C CA . ALA A 1 354 ? -13.148 -30.109 -28.938 1 89.62 354 ALA A CA 1
ATOM 2945 C C . ALA A 1 354 ? -12.469 -31.172 -28.062 1 89.62 354 ALA A C 1
ATOM 2947 O O . ALA A 1 354 ? -11.602 -31.906 -28.531 1 89.62 354 ALA A O 1
ATOM 2948 N N . ILE A 1 355 ? -12.828 -31.25 -26.844 1 86.75 355 ILE A N 1
ATOM 2949 C CA . ILE A 1 355 ? -12.219 -32.188 -25.906 1 86.75 355 ILE A CA 1
ATOM 2950 C C . ILE A 1 355 ? -12.625 -33.625 -26.266 1 86.75 355 ILE A C 1
ATOM 2952 O O . ILE A 1 355 ? -11.797 -34.531 -26.234 1 86.75 355 ILE A O 1
ATOM 2956 N N . LYS A 1 356 ? -13.852 -33.781 -26.594 1 84.44 356 LYS A N 1
ATOM 2957 C CA . LYS A 1 356 ? -14.359 -35.094 -26.953 1 84.44 356 LYS A CA 1
ATOM 2958 C C . LYS A 1 356 ? -13.633 -35.656 -28.172 1 84.44 356 LYS A C 1
ATOM 2960 O O . LYS A 1 356 ? -13.391 -36.875 -28.281 1 84.44 356 LYS A O 1
ATOM 2965 N N . THR A 1 357 ? -13.258 -34.75 -29.016 1 87.69 357 THR A N 1
ATOM 2966 C CA . THR A 1 357 ? -12.617 -35.156 -30.266 1 87.69 357 THR A CA 1
ATOM 2967 C C . THR A 1 357 ? -11.141 -35.438 -30.047 1 87.69 357 THR A C 1
ATOM 2969 O O . THR A 1 357 ? -10.594 -36.406 -30.609 1 87.69 357 THR A O 1
ATOM 2972 N N . ASN A 1 358 ? -10.547 -34.719 -29.25 1 87.81 358 ASN A N 1
ATOM 2973 C CA . ASN A 1 358 ? -9.094 -34.781 -29.125 1 87.81 358 ASN A CA 1
ATOM 2974 C C . ASN A 1 358 ? -8.68 -35.656 -27.938 1 87.81 358 ASN A C 1
ATOM 2976 O O . ASN A 1 358 ? -7.602 -36.25 -27.953 1 87.81 358 ASN A O 1
ATOM 2980 N N . TYR A 1 359 ? -9.516 -35.625 -26.859 1 87.56 359 TYR A N 1
ATOM 2981 C CA . TYR A 1 359 ? -9.242 -36.406 -25.672 1 87.56 359 TYR A CA 1
ATOM 2982 C C . TYR A 1 359 ? -10.43 -37.281 -25.312 1 87.56 359 TYR A C 1
ATOM 2984 O O . TYR A 1 359 ? -11.078 -37.094 -24.281 1 87.56 359 TYR A O 1
ATOM 2992 N N . PRO A 1 360 ? -10.609 -38.312 -26.031 1 85.06 360 PRO A N 1
ATOM 2993 C CA . PRO A 1 360 ? -11.789 -39.156 -25.781 1 85.06 360 PRO A CA 1
ATOM 2994 C C . PRO A 1 360 ? -11.719 -39.906 -24.453 1 85.06 360 PRO A C 1
ATOM 2996 O O . PRO A 1 360 ? -12.75 -40.219 -23.875 1 85.06 360 PRO A O 1
ATOM 2999 N N . GLU A 1 361 ? -10.555 -40.156 -24 1 84.5 361 GLU A N 1
ATOM 3000 C CA . GLU A 1 361 ? -10.398 -40.938 -22.781 1 84.5 361 GLU A CA 1
ATOM 3001 C C . GLU A 1 361 ? -10.414 -40.062 -21.531 1 84.5 361 GLU A C 1
ATOM 3003 O O . GLU A 1 361 ? -10.5 -40.562 -20.406 1 84.5 361 GLU A O 1
ATOM 3008 N N . THR A 1 362 ? -10.305 -38.781 -21.766 1 87.94 362 THR A N 1
ATOM 3009 C CA . THR A 1 362 ? -10.242 -37.844 -20.656 1 87.94 362 THR A CA 1
ATOM 3010 C C . THR A 1 362 ? -11.648 -37.531 -20.125 1 87.94 362 THR A C 1
ATOM 3012 O O . THR A 1 362 ? -12.578 -37.312 -20.906 1 87.94 362 THR A O 1
ATOM 3015 N N . HIS A 1 363 ? -11.766 -37.625 -18.828 1 85.88 363 HIS A N 1
ATOM 3016 C CA . HIS A 1 363 ? -13.039 -37.25 -18.219 1 85.88 363 HIS A CA 1
ATOM 3017 C C . HIS A 1 363 ? -13.18 -35.75 -18.125 1 85.88 363 HIS A C 1
ATOM 3019 O O . HIS A 1 363 ? -12.203 -35.031 -17.844 1 85.88 363 HIS A O 1
ATOM 3025 N N . HIS A 1 364 ? -14.266 -35.344 -18.484 1 83.88 364 HIS A N 1
ATOM 3026 C CA . HIS A 1 364 ? -14.461 -33.875 -18.422 1 83.88 364 HIS A CA 1
ATOM 3027 C C . HIS A 1 364 ? -15.57 -33.531 -17.422 1 83.88 364 HIS A C 1
ATOM 3029 O O . HIS A 1 364 ? -16.625 -34.156 -17.422 1 83.88 364 HIS A O 1
ATOM 3035 N N . PHE A 1 365 ? -15.289 -32.594 -16.578 1 85.38 365 PHE A N 1
ATOM 3036 C CA . PHE A 1 365 ? -16.234 -32.156 -15.555 1 85.38 365 PHE A CA 1
ATOM 3037 C C . PHE A 1 365 ? -16.5 -30.672 -15.656 1 85.38 365 PHE A C 1
ATOM 3039 O O . PHE A 1 365 ? -15.617 -29.906 -16.016 1 85.38 365 PHE A O 1
ATOM 3046 N N . HIS A 1 366 ? -17.703 -30.406 -15.375 1 82.56 366 HIS A N 1
ATOM 3047 C CA . HIS A 1 366 ? -18.109 -29 -15.398 1 82.56 366 HIS A CA 1
ATOM 3048 C C . HIS A 1 366 ? -17.938 -28.359 -14.023 1 82.56 366 HIS A C 1
ATOM 3050 O O . HIS A 1 366 ? -18.094 -29.016 -13 1 82.56 366 HIS A O 1
ATOM 3056 N N . CYS A 1 367 ? -17.562 -27.125 -14.109 1 79.5 367 CYS A N 1
ATOM 3057 C CA . CYS A 1 367 ? -17.438 -26.375 -12.859 1 79.5 367 CYS A CA 1
ATOM 3058 C C . CYS A 1 367 ? -18.812 -26.125 -12.242 1 79.5 367 CYS A C 1
ATOM 3060 O O . CYS A 1 367 ? -19.703 -25.578 -12.883 1 79.5 367 CYS A O 1
ATOM 3062 N N . ILE A 1 368 ? -18.984 -26.5 -11 1 78.44 368 ILE A N 1
ATOM 3063 C CA . ILE A 1 368 ? -20.25 -26.406 -10.289 1 78.44 368 ILE A CA 1
ATOM 3064 C C . ILE A 1 368 ? -20.625 -24.938 -10.117 1 78.44 368 ILE A C 1
ATOM 3066 O O . ILE A 1 368 ? -21.812 -24.578 -10.117 1 78.44 368 ILE A O 1
ATOM 3070 N N . PHE A 1 369 ? -19.688 -24.156 -9.984 1 77.5 369 PHE A N 1
ATOM 3071 C CA . PHE A 1 369 ? -19.953 -22.734 -9.805 1 77.5 369 PHE A CA 1
ATOM 3072 C C . PHE A 1 369 ? -20.625 -22.141 -11.039 1 77.5 369 PHE A C 1
ATOM 3074 O O . PHE A 1 369 ? -21.594 -21.375 -10.914 1 77.5 369 PHE A O 1
ATOM 3081 N N . HIS A 1 370 ? -20.125 -22.5 -12.188 1 77.19 370 HIS A N 1
ATOM 3082 C CA . HIS A 1 370 ? -20.719 -22 -13.422 1 77.19 370 HIS A CA 1
ATOM 3083 C C . HIS A 1 370 ? -22.109 -22.562 -13.641 1 77.19 370 HIS A C 1
ATOM 3085 O O . HIS A 1 370 ? -22.984 -21.891 -14.18 1 77.19 370 HIS A O 1
ATOM 3091 N N . ILE A 1 371 ? -22.25 -23.781 -13.227 1 82.12 371 ILE A N 1
ATOM 3092 C CA . ILE A 1 371 ? -23.578 -24.375 -13.297 1 82.12 371 ILE A CA 1
ATOM 3093 C C . ILE A 1 371 ? -24.547 -23.594 -12.406 1 82.12 371 ILE A C 1
ATOM 3095 O O . ILE A 1 371 ? -25.656 -23.266 -12.82 1 82.12 371 ILE A O 1
ATOM 3099 N N . ASP A 1 372 ? -24.078 -23.312 -11.25 1 84.75 372 ASP A N 1
ATOM 3100 C CA . ASP A 1 372 ? -24.891 -22.547 -10.289 1 84.75 372 ASP A CA 1
ATOM 3101 C C . ASP A 1 372 ? -25.219 -21.172 -10.836 1 84.75 372 ASP A C 1
ATOM 3103 O O . ASP A 1 372 ? -26.344 -20.688 -10.672 1 84.75 372 ASP A O 1
ATOM 3107 N N . LEU A 1 373 ? -24.266 -20.594 -11.438 1 81.62 373 LEU A N 1
ATOM 3108 C CA . LEU A 1 373 ? -24.484 -19.266 -12.016 1 81.62 373 LEU A CA 1
ATOM 3109 C C . LEU A 1 373 ? -25.516 -19.328 -13.141 1 81.62 373 LEU A C 1
ATOM 3111 O O . LEU A 1 373 ? -26.344 -18.422 -13.273 1 81.62 373 LEU A O 1
ATOM 3115 N N . ASN A 1 374 ? -25.438 -20.359 -13.945 1 82.38 374 ASN A N 1
ATOM 3116 C CA . ASN A 1 374 ? -26.375 -20.531 -15.055 1 82.38 374 ASN A CA 1
ATOM 3117 C C . ASN A 1 374 ? -27.781 -20.828 -14.547 1 82.38 374 ASN A C 1
ATOM 3119 O O . ASN A 1 374 ? -28.766 -20.406 -15.148 1 82.38 374 ASN A O 1
ATOM 3123 N N . LEU A 1 375 ? -27.844 -21.562 -13.477 1 88.94 375 LEU A N 1
ATOM 3124 C CA . LEU A 1 375 ? -29.141 -21.828 -12.859 1 88.94 375 LEU A CA 1
ATOM 3125 C C . LEU A 1 375 ? -29.781 -20.531 -12.375 1 88.94 375 LEU A C 1
ATOM 3127 O O . LEU A 1 375 ? -30.984 -20.328 -12.578 1 88.94 375 LEU A O 1
ATOM 3131 N N . LYS A 1 376 ? -28.984 -19.75 -11.82 1 89.56 376 LYS A N 1
ATOM 3132 C CA . LYS A 1 376 ? -29.484 -18.469 -11.32 1 89.56 376 LYS A CA 1
ATOM 3133 C C . LYS A 1 376 ? -29.969 -17.578 -12.469 1 89.56 376 LYS A C 1
ATOM 3135 O O . LYS A 1 376 ? -31.031 -16.969 -12.383 1 89.56 376 LYS A O 1
ATOM 3140 N N . LYS A 1 377 ? -29.156 -17.562 -13.477 1 88.38 377 LYS A N 1
ATOM 3141 C CA . LYS A 1 377 ? -29.438 -16.719 -14.633 1 88.38 377 LYS A CA 1
ATOM 3142 C C . LYS A 1 377 ? -30.734 -17.156 -15.32 1 88.38 377 LYS A C 1
ATOM 3144 O O . LYS A 1 377 ? -31.562 -16.312 -15.703 1 88.38 377 LYS A O 1
ATOM 3149 N N . ASN A 1 378 ? -30.984 -18.469 -15.414 1 88.56 378 ASN A N 1
ATOM 3150 C CA . ASN A 1 378 ? -32.094 -18.969 -16.234 1 88.56 378 ASN A CA 1
ATOM 3151 C C . ASN A 1 378 ? -33.344 -19.219 -15.398 1 88.56 378 ASN A C 1
ATOM 3153 O O . ASN A 1 378 ? -34.438 -19.25 -15.93 1 88.56 378 ASN A O 1
ATOM 3157 N N . LEU A 1 379 ? -33.156 -19.469 -14.109 1 91.06 379 LEU A N 1
ATOM 3158 C CA . LEU A 1 379 ? -34.281 -19.969 -13.359 1 91.06 379 LEU A CA 1
ATOM 3159 C C . LEU A 1 379 ? -34.688 -18.984 -12.25 1 91.06 379 LEU A C 1
ATOM 3161 O O . LEU A 1 379 ? -35.781 -19.094 -11.688 1 91.06 379 LEU A O 1
ATOM 3165 N N . LYS A 1 380 ? -33.812 -18.125 -11.93 1 88.75 380 LYS A N 1
ATOM 3166 C CA . LYS A 1 380 ? -34.125 -17.203 -10.836 1 88.75 380 LYS A CA 1
ATOM 3167 C C . LYS A 1 380 ? -35.344 -16.375 -11.141 1 88.75 380 LYS A C 1
ATOM 3169 O O . LYS A 1 380 ? -36.188 -16.125 -10.258 1 88.75 380 LYS A O 1
ATOM 3174 N N . GLY A 1 381 ? -35.469 -15.914 -12.375 1 86.12 381 GLY A N 1
ATOM 3175 C CA . GLY A 1 381 ? -36.625 -15.141 -12.781 1 86.12 381 GLY A CA 1
ATOM 3176 C C . GLY A 1 381 ? -37.906 -15.922 -12.719 1 86.12 381 GLY A C 1
ATOM 3177 O O . GLY A 1 381 ? -38.969 -15.391 -12.336 1 86.12 381 GLY A O 1
ATOM 3178 N N . LYS A 1 382 ? -37.875 -17.188 -12.961 1 88.19 382 LYS A N 1
ATOM 3179 C CA . LYS A 1 382 ? -39.062 -18.062 -13.023 1 88.19 382 LYS A CA 1
ATOM 3180 C C . LYS A 1 382 ? -39.5 -18.5 -11.633 1 88.19 382 LYS A C 1
ATOM 3182 O O . LYS A 1 382 ? -40.688 -18.625 -11.352 1 88.19 382 LYS A O 1
ATOM 3187 N N . LEU A 1 383 ? -38.562 -18.766 -10.75 1 91.25 383 LEU A N 1
ATOM 3188 C CA . LEU A 1 383 ? -38.844 -19.344 -9.445 1 91.25 383 LEU A CA 1
ATOM 3189 C C . LEU A 1 383 ? -38.938 -18.25 -8.375 1 91.25 383 LEU A C 1
ATOM 3191 O O . LEU A 1 383 ? -39.531 -18.469 -7.32 1 91.25 383 LEU A O 1
ATOM 3195 N N . ARG A 1 384 ? -38.344 -17.109 -8.648 1 86.5 384 ARG A N 1
ATOM 3196 C CA . ARG A 1 384 ? -38.375 -15.953 -7.762 1 86.5 384 ARG A CA 1
ATOM 3197 C C . ARG A 1 384 ? -38 -16.344 -6.34 1 86.5 384 ARG A C 1
ATOM 3199 O O . ARG A 1 384 ? -36.875 -16.859 -6.102 1 86.5 384 ARG A O 1
ATOM 3206 N N . ASP A 1 385 ? -39 -16.453 -5.34 1 85 385 ASP A N 1
ATOM 3207 C CA . ASP A 1 385 ? -38.719 -16.703 -3.926 1 85 385 ASP A CA 1
ATOM 3208 C C . ASP A 1 385 ? -38.375 -18.172 -3.68 1 85 385 ASP A C 1
ATOM 3210 O O . ASP A 1 385 ? -37.781 -18.516 -2.668 1 85 385 ASP A O 1
ATOM 3214 N N . GLN A 1 386 ? -38.75 -18.984 -4.598 1 89.44 386 GLN A N 1
ATOM 3215 C CA . GLN A 1 386 ? -38.531 -20.422 -4.434 1 89.44 386 GLN A CA 1
ATOM 3216 C C . GLN A 1 386 ? -37.156 -20.844 -4.949 1 89.44 386 GLN A C 1
ATOM 3218 O O . GLN A 1 386 ? -36.75 -22 -4.801 1 89.44 386 GLN A O 1
ATOM 3223 N N . PHE A 1 387 ? -36.438 -19.875 -5.434 1 91.62 387 PHE A N 1
ATOM 3224 C CA . PHE A 1 387 ? -35.188 -20.203 -6.078 1 91.62 387 PHE A CA 1
ATOM 3225 C C . PHE A 1 387 ? -34.188 -20.766 -5.062 1 91.62 387 PHE A C 1
ATOM 3227 O O . PHE A 1 387 ? -33.438 -21.703 -5.355 1 91.62 387 PHE A O 1
ATOM 3234 N N . GLU A 1 388 ? -34.219 -20.172 -3.898 1 90.31 388 GLU A N 1
ATOM 3235 C CA . GLU A 1 388 ? -33.25 -20.625 -2.898 1 90.31 388 GLU A CA 1
ATOM 3236 C C . GLU A 1 388 ? -33.562 -22.047 -2.445 1 90.31 388 GLU A C 1
ATOM 3238 O O . GLU A 1 388 ? -32.625 -22.828 -2.176 1 90.31 388 GLU A O 1
ATOM 3243 N N . LEU A 1 389 ? -34.781 -22.281 -2.324 1 89.38 389 LEU A N 1
ATOM 3244 C CA . LEU A 1 389 ? -35.188 -23.641 -1.976 1 89.38 389 LEU A CA 1
ATOM 3245 C C . LEU A 1 389 ? -34.812 -24.609 -3.096 1 89.38 389 LEU A C 1
ATOM 3247 O O . LEU A 1 389 ? -34.344 -25.719 -2.834 1 89.38 389 LEU A O 1
ATOM 3251 N N . PHE A 1 390 ? -35.094 -24.25 -4.277 1 92.88 390 PHE A N 1
ATOM 3252 C CA . PHE A 1 390 ? -34.719 -25.047 -5.445 1 92.88 390 PHE A CA 1
ATOM 3253 C C . PHE A 1 390 ? -33.219 -25.312 -5.469 1 92.88 390 PHE A C 1
ATOM 3255 O O . PHE A 1 390 ? -32.812 -26.453 -5.688 1 92.88 390 PHE A O 1
ATOM 3262 N N . ARG A 1 391 ? -32.5 -24.281 -5.234 1 92.44 391 ARG A N 1
ATOM 3263 C CA . ARG A 1 391 ? -31.047 -24.375 -5.27 1 92.44 391 ARG A CA 1
ATOM 3264 C C . ARG A 1 391 ? -30.531 -25.359 -4.23 1 92.44 391 ARG A C 1
ATOM 3266 O O . ARG A 1 391 ? -29.625 -26.156 -4.508 1 92.44 391 ARG A O 1
ATOM 3273 N N . ALA A 1 392 ? -31.094 -25.297 -3.064 1 90.25 392 ALA A N 1
ATOM 3274 C CA . ALA A 1 392 ? -30.703 -26.203 -1.993 1 90.25 392 ALA A CA 1
ATOM 3275 C C . ALA A 1 392 ? -30.984 -27.656 -2.367 1 90.25 392 ALA A C 1
ATOM 3277 O O . ALA A 1 392 ? -30.156 -28.547 -2.139 1 90.25 392 ALA A O 1
ATOM 3278 N N . LYS A 1 393 ? -32.094 -27.844 -2.93 1 91.31 393 LYS A N 1
ATOM 3279 C CA . LYS A 1 393 ? -32.5 -29.203 -3.322 1 91.31 393 LYS A CA 1
ATOM 3280 C C . LYS A 1 393 ? -31.672 -29.688 -4.512 1 91.31 393 LYS A C 1
ATOM 3282 O O . LYS A 1 393 ? -31.375 -30.875 -4.617 1 91.31 393 LYS A O 1
ATOM 3287 N N . PHE A 1 394 ? -31.391 -28.766 -5.348 1 92.94 394 PHE A N 1
ATOM 3288 C CA . PHE A 1 394 ? -30.531 -29.094 -6.484 1 92.94 394 PHE A CA 1
ATOM 3289 C C . PHE A 1 394 ? -29.172 -29.562 -6.016 1 92.94 394 PHE A C 1
ATOM 3291 O O . PHE A 1 394 ? -28.656 -30.578 -6.508 1 92.94 394 PHE A O 1
ATOM 3298 N N . LEU A 1 395 ? -28.609 -28.844 -5.109 1 89.88 395 LEU A N 1
ATOM 3299 C CA . LEU A 1 395 ? -27.281 -29.188 -4.594 1 89.88 395 LEU A CA 1
ATOM 3300 C C . LEU A 1 395 ? -27.328 -30.516 -3.859 1 89.88 395 LEU A C 1
ATOM 3302 O O . LEU A 1 395 ? -26.375 -31.312 -3.943 1 89.88 395 LEU A O 1
ATOM 3306 N N . GLU A 1 396 ? -28.375 -30.688 -3.176 1 88.88 396 GLU A N 1
ATOM 3307 C CA . GLU A 1 396 ? -28.562 -31.969 -2.496 1 88.88 396 GLU A CA 1
ATOM 3308 C C . GLU A 1 396 ? -28.641 -33.125 -3.494 1 88.88 396 GLU A C 1
ATOM 3310 O O . GLU A 1 396 ? -28.047 -34.188 -3.273 1 88.88 396 GLU A O 1
ATOM 3315 N N . MET A 1 397 ? -29.406 -32.844 -4.477 1 91.25 397 MET A N 1
ATOM 3316 C CA . MET A 1 397 ? -29.516 -33.844 -5.547 1 91.25 397 MET A CA 1
ATOM 3317 C C . MET A 1 397 ? -28.172 -34.094 -6.211 1 91.25 397 MET A C 1
ATOM 3319 O O . MET A 1 397 ? -27.766 -35.219 -6.41 1 91.25 397 MET A O 1
ATOM 3323 N N . ARG A 1 398 ? -27.469 -33.031 -6.484 1 89 398 ARG A N 1
ATOM 3324 C CA . ARG A 1 398 ? -26.172 -33.125 -7.129 1 89 398 ARG A CA 1
ATOM 3325 C C . ARG A 1 398 ? -25.188 -33.906 -6.266 1 89 398 ARG A C 1
ATOM 3327 O O . ARG A 1 398 ? -24.359 -34.656 -6.785 1 89 398 ARG A O 1
ATOM 3334 N N . ASN A 1 399 ? -25.297 -33.719 -4.98 1 86.56 399 ASN A N 1
ATOM 3335 C CA . ASN A 1 399 ? -24.328 -34.281 -4.043 1 86.56 399 ASN A CA 1
ATOM 3336 C C . ASN A 1 399 ? -24.672 -35.75 -3.713 1 86.56 399 ASN A C 1
ATOM 3338 O O . ASN A 1 399 ? -24 -36.344 -2.879 1 86.56 399 ASN A O 1
ATOM 3342 N N . SER A 1 400 ? -25.625 -36.219 -4.43 1 84.75 400 SER A N 1
ATOM 3343 C CA . SER A 1 400 ? -25.969 -37.625 -4.234 1 84.75 400 SER A CA 1
ATOM 3344 C C . SER A 1 400 ? -24.828 -38.531 -4.695 1 84.75 400 SER A C 1
ATOM 3346 O O . SER A 1 400 ? -24.266 -38.344 -5.773 1 84.75 400 SER A O 1
ATOM 3348 N N . LEU A 1 401 ? -24.422 -39.562 -3.92 1 81.88 401 LEU A N 1
ATOM 3349 C CA . LEU A 1 401 ? -23.25 -40.375 -4.16 1 81.88 401 LEU A CA 1
ATOM 3350 C C . LEU A 1 401 ? -23.609 -41.562 -5.043 1 81.88 401 LEU A C 1
ATOM 3352 O O . LEU A 1 401 ? -22.734 -42.156 -5.684 1 81.88 401 LEU A O 1
ATOM 3356 N N . CYS A 1 402 ? -24.875 -41.938 -4.965 1 85.44 402 CYS A N 1
ATOM 3357 C CA . CYS A 1 402 ? -25.312 -43.094 -5.746 1 85.44 402 CYS A CA 1
ATOM 3358 C C . CYS A 1 402 ? -26.234 -42.656 -6.883 1 85.44 402 CYS A C 1
ATOM 3360 O O . CYS A 1 402 ? -27 -41.719 -6.738 1 85.44 402 CYS A O 1
ATOM 3362 N N . HIS A 1 403 ? -26.031 -43.344 -8.047 1 89.25 403 HIS A N 1
ATOM 3363 C CA . HIS A 1 403 ? -26.812 -43.031 -9.242 1 89.25 403 HIS A CA 1
ATOM 3364 C C . HIS A 1 403 ? -28.297 -43.188 -8.977 1 89.25 403 HIS A C 1
ATOM 3366 O O . HIS A 1 403 ? -29.094 -42.344 -9.438 1 89.25 403 HIS A O 1
ATOM 3372 N N . LYS A 1 404 ? -28.656 -44.156 -8.203 1 89.44 404 LYS A N 1
ATOM 3373 C CA . LYS A 1 404 ? -30.062 -44.406 -7.922 1 89.44 404 LYS A CA 1
ATOM 3374 C C . LYS A 1 404 ? -30.688 -43.281 -7.129 1 89.44 404 LYS A C 1
ATOM 3376 O O . LYS A 1 404 ? -31.781 -42.812 -7.453 1 89.44 404 LYS A O 1
ATOM 3381 N N . THR A 1 405 ? -29.953 -42.906 -6.145 1 90.5 405 THR A N 1
ATOM 3382 C CA . THR A 1 405 ? -30.438 -41.812 -5.32 1 90.5 405 THR A CA 1
ATOM 3383 C C . THR A 1 405 ? -30.516 -40.531 -6.129 1 90.5 405 THR A C 1
ATOM 3385 O O . THR A 1 405 ? -31.438 -39.719 -5.934 1 90.5 405 THR A O 1
ATOM 3388 N N . PHE A 1 406 ? -29.609 -40.375 -7.039 1 93.56 406 PHE A N 1
ATOM 3389 C CA . PHE A 1 406 ? -29.609 -39.188 -7.906 1 93.56 406 PHE A CA 1
ATOM 3390 C C . PHE A 1 406 ? -30.875 -39.125 -8.758 1 93.56 406 PHE A C 1
ATOM 3392 O O . PHE A 1 406 ? -31.516 -38.094 -8.844 1 93.56 406 PHE A O 1
ATOM 3399 N N . GLU A 1 407 ? -31.234 -40.281 -9.281 1 93.81 407 GLU A N 1
ATOM 3400 C CA . GLU A 1 407 ? -32.406 -40.344 -10.164 1 93.81 407 GLU A CA 1
ATOM 3401 C C . GLU A 1 407 ? -33.688 -40.062 -9.391 1 93.81 407 GLU A C 1
ATOM 3403 O O . GLU A 1 407 ? -34.594 -39.406 -9.898 1 93.81 407 GLU A O 1
ATOM 3408 N N . ILE A 1 408 ? -33.688 -40.562 -8.188 1 92.69 408 ILE A N 1
ATOM 3409 C CA . ILE A 1 408 ? -34.875 -40.375 -7.344 1 92.69 408 ILE A CA 1
ATOM 3410 C C . ILE A 1 408 ? -35 -38.875 -7 1 92.69 408 ILE A C 1
ATOM 3412 O O . ILE A 1 408 ? -36.094 -38.312 -7.125 1 92.69 408 ILE A O 1
ATOM 3416 N N . LYS A 1 409 ? -33.969 -38.344 -6.648 1 93.88 409 LYS A N 1
ATOM 3417 C CA . LYS A 1 409 ? -34 -36.938 -6.246 1 93.88 409 LYS A CA 1
ATOM 3418 C C . LYS A 1 409 ? -34.219 -36.031 -7.449 1 93.88 409 LYS A C 1
ATOM 3420 O O . LYS A 1 409 ? -34.844 -34.969 -7.328 1 93.88 409 LYS A O 1
ATOM 3425 N N . TRP A 1 410 ? -33.656 -36.438 -8.602 1 95 410 TRP A N 1
ATOM 3426 C CA . TRP A 1 410 ? -33.906 -35.688 -9.836 1 95 410 TRP A CA 1
ATOM 3427 C C . TRP A 1 410 ? -35.406 -35.625 -10.156 1 95 410 TRP A C 1
ATOM 3429 O O . TRP A 1 410 ? -35.938 -34.531 -10.445 1 95 410 TRP A O 1
ATOM 3439 N N . ASN A 1 411 ? -36.094 -36.75 -9.992 1 94 411 ASN A N 1
ATOM 3440 C CA . ASN A 1 411 ? -37.531 -36.812 -10.266 1 94 411 ASN A CA 1
ATOM 3441 C C . ASN A 1 411 ? -38.312 -36 -9.234 1 94 411 ASN A C 1
ATOM 3443 O O . ASN A 1 411 ? -39.281 -35.344 -9.586 1 94 411 ASN A O 1
ATOM 3447 N N . THR A 1 412 ? -37.844 -36.094 -8.062 1 93.88 412 THR A N 1
ATOM 3448 C CA . THR A 1 412 ? -38.5 -35.312 -7.004 1 93.88 412 THR A CA 1
ATOM 3449 C C . THR A 1 412 ? -38.344 -33.812 -7.254 1 93.88 412 THR A C 1
ATOM 3451 O O . THR A 1 412 ? -39.281 -33.062 -7.031 1 93.88 412 THR A O 1
ATOM 3454 N N . LEU A 1 413 ? -37.156 -33.438 -7.684 1 95.06 413 LEU A N 1
ATOM 3455 C CA . LEU A 1 413 ? -36.906 -32.031 -7.953 1 95.06 413 LEU A CA 1
ATOM 3456 C C . LEU A 1 413 ? -37.781 -31.516 -9.07 1 95.06 413 LEU A C 1
ATOM 3458 O O . LEU A 1 413 ? -38.344 -30.422 -8.969 1 95.06 413 LEU A O 1
ATOM 3462 N N . ILE A 1 414 ? -37.938 -32.344 -10.062 1 93.06 414 ILE A N 1
ATOM 3463 C CA . ILE A 1 414 ? -38.75 -31.969 -11.211 1 93.06 414 ILE A CA 1
ATOM 3464 C C . ILE A 1 414 ? -40.219 -31.891 -10.812 1 93.06 414 ILE A C 1
ATOM 3466 O O . ILE A 1 414 ? -40.969 -31.016 -11.258 1 93.06 414 ILE A O 1
ATOM 3470 N N . ASP A 1 415 ? -40.656 -32.781 -9.969 1 93.56 415 ASP A N 1
ATOM 3471 C CA . ASP A 1 415 ? -42.031 -32.812 -9.5 1 93.56 415 ASP A CA 1
ATOM 3472 C C . ASP A 1 415 ? -42.344 -31.578 -8.641 1 93.56 415 ASP A C 1
ATOM 3474 O O . ASP A 1 415 ? -43.438 -31.031 -8.727 1 93.56 415 ASP A O 1
ATOM 3478 N N . GLU A 1 416 ? -41.375 -31.25 -7.926 1 93.56 416 GLU A N 1
ATOM 3479 C CA . GLU A 1 416 ? -41.594 -30.141 -7 1 93.56 416 GLU A CA 1
ATOM 3480 C C . GLU A 1 416 ? -41.5 -28.797 -7.723 1 93.56 416 GLU A C 1
ATOM 3482 O O . GLU A 1 416 ? -42.156 -27.828 -7.332 1 93.56 416 GLU A O 1
ATOM 3487 N N . PHE A 1 417 ? -40.625 -28.859 -8.719 1 94.44 417 PHE A N 1
ATOM 3488 C CA . PHE A 1 417 ? -40.469 -27.625 -9.461 1 94.44 417 PHE A CA 1
ATOM 3489 C C . PHE A 1 417 ? -40.656 -27.859 -10.953 1 94.44 417 PHE A C 1
ATOM 3491 O O . PHE A 1 417 ? -39.719 -27.766 -11.742 1 94.44 417 PHE A O 1
ATOM 3498 N N . PRO A 1 418 ? -41.812 -27.938 -11.359 1 90.81 418 PRO A N 1
ATOM 3499 C CA . PRO A 1 418 ? -42.094 -28.297 -12.758 1 90.81 418 PRO A CA 1
ATOM 3500 C C . PRO A 1 418 ? -41.688 -27.188 -13.734 1 90.81 418 PRO A C 1
ATOM 3502 O O . PRO A 1 418 ? -41.406 -27.484 -14.906 1 90.81 418 PRO A O 1
ATOM 3505 N N . ALA A 1 419 ? -41.625 -26.031 -13.227 1 89.94 419 ALA A N 1
ATOM 3506 C CA . ALA A 1 419 ? -41.281 -24.906 -14.094 1 89.94 419 ALA A CA 1
ATOM 3507 C C . ALA A 1 419 ? -39.844 -25.031 -14.594 1 89.94 419 ALA A C 1
ATOM 3509 O O . ALA A 1 419 ? -39.5 -24.469 -15.633 1 89.94 419 ALA A O 1
ATOM 3510 N N . CYS A 1 420 ? -39.031 -25.781 -13.938 1 91 420 CYS A N 1
ATOM 3511 C CA . CYS A 1 420 ? -37.625 -25.891 -14.258 1 91 420 CYS A CA 1
ATOM 3512 C C . CYS A 1 420 ? -37.344 -27.125 -15.117 1 91 420 CYS A C 1
ATOM 3514 O O . CYS A 1 420 ? -36.219 -27.312 -15.586 1 91 420 CYS A O 1
ATOM 3516 N N . GLU A 1 421 ? -38.312 -27.922 -15.375 1 90.5 421 GLU A N 1
ATOM 3517 C CA . GLU A 1 421 ? -38.125 -29.219 -16.031 1 90.5 421 GLU A CA 1
ATOM 3518 C C . GLU A 1 421 ? -37.531 -29.047 -17.438 1 90.5 421 GLU A C 1
ATOM 3520 O O . GLU A 1 421 ? -36.594 -29.766 -17.812 1 90.5 421 GLU A O 1
ATOM 3525 N N . GLN A 1 422 ? -38.031 -28.188 -18.109 1 90.12 422 GLN A N 1
ATOM 3526 C CA . GLN A 1 422 ? -37.594 -28.016 -19.484 1 90.12 422 GLN A CA 1
ATOM 3527 C C . GLN A 1 422 ? -36.094 -27.656 -19.547 1 90.12 422 GLN A C 1
ATOM 3529 O O . GLN A 1 422 ? -35.344 -28.25 -20.312 1 90.12 422 GLN A O 1
ATOM 3534 N N . TYR A 1 423 ? -35.719 -26.734 -18.781 1 90.56 423 TYR A N 1
ATOM 3535 C CA . TYR A 1 423 ? -34.344 -26.297 -18.781 1 90.56 423 TYR A CA 1
ATOM 3536 C C . TYR A 1 423 ? -33.406 -27.375 -18.25 1 90.56 423 TYR A C 1
ATOM 3538 O O . TYR A 1 423 ? -32.375 -27.672 -18.844 1 90.56 423 TYR A O 1
ATOM 3546 N N . LEU A 1 424 ? -33.812 -27.969 -17.188 1 91.75 424 LEU A N 1
ATOM 3547 C CA . LEU A 1 424 ? -32.969 -28.953 -16.531 1 91.75 424 LEU A CA 1
ATOM 3548 C C . LEU A 1 424 ? -32.781 -30.188 -17.406 1 91.75 424 LEU A C 1
ATOM 3550 O O . LEU A 1 424 ? -31.688 -30.734 -17.531 1 91.75 424 LEU A O 1
ATOM 3554 N N . THR A 1 425 ? -33.875 -30.641 -18 1 91.5 425 THR A N 1
ATOM 3555 C CA . THR A 1 425 ? -33.844 -31.859 -18.797 1 91.5 425 THR A CA 1
ATOM 3556 C C . THR A 1 425 ? -33.094 -31.641 -20.109 1 91.5 425 THR A C 1
ATOM 3558 O O . THR A 1 425 ? -32.438 -32.562 -20.625 1 91.5 425 THR A O 1
ATOM 3561 N N . ARG A 1 426 ? -33.094 -30.453 -20.531 1 88.44 426 ARG A N 1
ATOM 3562 C CA . ARG A 1 426 ? -32.438 -30.156 -21.797 1 88.44 426 ARG A CA 1
ATOM 3563 C C . ARG A 1 426 ? -30.953 -29.812 -21.594 1 88.44 426 ARG A C 1
ATOM 3565 O O . ARG A 1 426 ? -30.094 -30.312 -22.312 1 88.44 426 ARG A O 1
ATOM 3572 N N . ALA A 1 427 ? -30.672 -29.078 -20.609 1 85.38 427 ALA A N 1
ATOM 3573 C CA . ALA A 1 427 ? -29.328 -28.5 -20.453 1 85.38 427 ALA A CA 1
ATOM 3574 C C . ALA A 1 427 ? -28.453 -29.359 -19.562 1 85.38 427 ALA A C 1
ATOM 3576 O O . ALA A 1 427 ? -27.234 -29.438 -19.766 1 85.38 427 ALA A O 1
ATOM 3577 N N . LEU A 1 428 ? -29.016 -30 -18.562 1 88.44 428 LEU A N 1
ATOM 3578 C CA . LEU A 1 428 ? -28.156 -30.578 -17.531 1 88.44 428 LEU A CA 1
ATOM 3579 C C . LEU A 1 428 ? -28.25 -32.094 -17.531 1 88.44 428 LEU A C 1
ATOM 3581 O O . LEU A 1 428 ? -27.25 -32.781 -17.328 1 88.44 428 LEU A O 1
ATOM 3585 N N . TYR A 1 429 ? -29.406 -32.594 -17.766 1 90.88 429 TYR A N 1
ATOM 3586 C CA . TYR A 1 429 ? -29.625 -34.031 -17.594 1 90.88 429 TYR A CA 1
ATOM 3587 C C . TYR A 1 429 ? -28.781 -34.844 -18.578 1 90.88 429 TYR A C 1
ATOM 3589 O O . TYR A 1 429 ? -28.188 -35.844 -18.203 1 90.88 429 TYR A O 1
ATOM 3597 N N . PRO A 1 430 ? -28.672 -34.406 -19.828 1 86.25 430 PRO A N 1
ATOM 3598 C CA . PRO A 1 430 ? -27.875 -35.188 -20.766 1 86.25 430 PRO A CA 1
ATOM 3599 C C . PRO A 1 430 ? -26.406 -35.281 -20.359 1 86.25 430 PRO A C 1
ATOM 3601 O O . PRO A 1 430 ? -25.75 -36.281 -20.703 1 86.25 430 PRO A O 1
ATOM 3604 N N . CYS A 1 431 ? -26 -34.344 -19.734 1 85.62 431 CYS A N 1
ATOM 3605 C CA . CYS A 1 431 ? -24.594 -34.344 -19.344 1 85.62 431 CYS A CA 1
ATOM 3606 C C . CYS A 1 431 ? -24.422 -34.562 -17.844 1 85.62 431 CYS A C 1
ATOM 3608 O O . CYS A 1 431 ? -23.5 -34.031 -17.234 1 85.62 431 CYS A O 1
ATOM 3610 N N . LYS A 1 432 ? -25.219 -35.25 -17.219 1 88.12 432 LYS A N 1
ATOM 3611 C CA . LYS A 1 432 ? -25.25 -35.438 -15.773 1 88.12 432 LYS A CA 1
ATOM 3612 C C . LYS A 1 432 ? -23.969 -36.094 -15.289 1 88.12 432 LYS A C 1
ATOM 3614 O O . LYS A 1 432 ? -23.547 -35.875 -14.148 1 88.12 432 LYS A O 1
ATOM 3619 N N . SER A 1 433 ? -23.328 -36.812 -16.125 1 85.56 433 SER A N 1
ATOM 3620 C CA . SER A 1 433 ? -22.109 -37.5 -15.742 1 85.56 433 SER A CA 1
ATOM 3621 C C . SER A 1 433 ? -20.953 -36.531 -15.586 1 85.56 433 SER A C 1
ATOM 3623 O O . SER A 1 433 ? -19.938 -36.844 -14.969 1 85.56 433 SER A O 1
ATOM 3625 N N . SER A 1 434 ? -21.172 -35.375 -16.062 1 86.12 434 SER A N 1
ATOM 3626 C CA . SER A 1 434 ? -20.078 -34.406 -16.062 1 86.12 434 SER A CA 1
ATOM 3627 C C . SER A 1 434 ? -20.188 -33.438 -14.875 1 86.12 434 SER A C 1
ATOM 3629 O O . SER A 1 434 ? -19.312 -32.625 -14.656 1 86.12 434 SER A O 1
ATOM 3631 N N . TRP A 1 435 ? -21.281 -33.562 -14.133 1 87.25 435 TRP A N 1
ATOM 3632 C CA . TRP A 1 435 ? -21.391 -32.594 -13.062 1 87.25 435 TRP A CA 1
ATOM 3633 C C . TRP A 1 435 ? -21.953 -33.219 -11.797 1 87.25 435 TRP A C 1
ATOM 3635 O O . TRP A 1 435 ? -21.828 -32.656 -10.703 1 87.25 435 TRP A O 1
ATOM 3645 N N . ALA A 1 436 ? -22.578 -34.344 -11.922 1 87 436 ALA A N 1
ATOM 3646 C CA . ALA A 1 436 ? -23.172 -35 -10.766 1 87 436 ALA A CA 1
ATOM 3647 C C . ALA A 1 436 ? -22.109 -35.688 -9.922 1 87 436 ALA A C 1
ATOM 3649 O O . ALA A 1 436 ? -21.156 -36.281 -10.461 1 87 436 ALA A O 1
ATOM 3650 N N . CYS A 1 437 ? -22.266 -35.719 -8.703 1 84.5 437 CYS A N 1
ATOM 3651 C CA . CYS A 1 437 ? -21.25 -36.219 -7.77 1 84.5 437 CYS A CA 1
ATOM 3652 C C . CYS A 1 437 ? -21.062 -37.719 -7.914 1 84.5 437 CYS A C 1
ATOM 3654 O O . CYS A 1 437 ? -19.953 -38.219 -7.746 1 84.5 437 CYS A O 1
ATOM 3656 N N . TYR A 1 438 ? -22.156 -38.406 -8.164 1 82 438 TYR A N 1
ATOM 3657 C CA . TYR A 1 438 ? -22.031 -39.844 -8.281 1 82 438 TYR A CA 1
ATOM 3658 C C . TYR A 1 438 ? -21.062 -40.219 -9.391 1 82 438 TYR A C 1
ATOM 3660 O O . TYR A 1 438 ? -20.375 -41.25 -9.297 1 82 438 TYR A O 1
ATOM 3668 N N . ALA A 1 439 ? -20.922 -39.438 -10.391 1 81.38 439 ALA A N 1
ATOM 3669 C CA . ALA A 1 439 ? -20.031 -39.688 -11.516 1 81.38 439 ALA A CA 1
ATOM 3670 C C . ALA A 1 439 ? -18.641 -39.125 -11.258 1 81.38 439 ALA A C 1
ATOM 3672 O O . ALA A 1 439 ? -17.625 -39.75 -11.594 1 81.38 439 ALA A O 1
ATOM 3673 N N . ILE A 1 440 ? -18.547 -38.031 -10.664 1 81.25 440 ILE A N 1
ATOM 3674 C CA . ILE A 1 440 ? -17.281 -37.344 -10.398 1 81.25 440 ILE A CA 1
ATOM 3675 C C . ILE A 1 440 ? -16.469 -38.125 -9.383 1 81.25 440 ILE A C 1
ATOM 3677 O O . ILE A 1 440 ? -15.242 -38.25 -9.508 1 81.25 440 ILE A O 1
ATOM 3681 N N . ASN A 1 441 ? -17.156 -38.656 -8.461 1 74.69 441 ASN A N 1
ATOM 3682 C CA . ASN A 1 441 ? -16.484 -39.344 -7.359 1 74.69 441 ASN A CA 1
ATOM 3683 C C . ASN A 1 441 ? -15.836 -40.656 -7.824 1 74.69 441 ASN A C 1
ATOM 3685 O O . ASN A 1 441 ? -14.992 -41.219 -7.129 1 74.69 441 ASN A O 1
ATOM 3689 N N . GLN A 1 442 ? -16.141 -41 -9 1 75.75 442 GLN A N 1
ATOM 3690 C CA . GLN A 1 442 ? -15.539 -42.219 -9.539 1 75.75 442 GLN A CA 1
ATOM 3691 C C . GLN A 1 442 ? -14.172 -41.938 -10.164 1 75.75 442 GLN A C 1
ATOM 3693 O O . GLN A 1 442 ? -13.406 -42.875 -10.43 1 75.75 442 GLN A O 1
ATOM 3698 N N . ASN A 1 443 ? -13.938 -40.719 -10.266 1 77.31 443 ASN A N 1
ATOM 3699 C CA . ASN A 1 443 ? -12.68 -40.312 -10.883 1 77.31 443 ASN A CA 1
ATOM 3700 C C . ASN A 1 443 ? -11.828 -39.5 -9.922 1 77.31 443 ASN A C 1
ATOM 3702 O O . ASN A 1 443 ? -12.344 -38.906 -8.969 1 77.31 443 ASN A O 1
ATOM 3706 N N . PHE A 1 444 ? -10.602 -39.562 -10.164 1 74.5 444 PHE A N 1
ATOM 3707 C CA . PHE A 1 444 ? -9.688 -38.781 -9.344 1 74.5 444 PHE A CA 1
ATOM 3708 C C . PHE A 1 444 ? -9.773 -37.281 -9.68 1 74.5 444 PHE A C 1
ATOM 3710 O O . PHE A 1 444 ? -9.508 -36.875 -10.812 1 74.5 444 PHE A O 1
ATOM 3717 N N . THR A 1 445 ? -10.25 -36.531 -8.719 1 73.62 445 THR A N 1
ATOM 3718 C CA . THR A 1 445 ? -10.391 -35.094 -8.977 1 73.62 445 THR A CA 1
ATOM 3719 C C . THR A 1 445 ? -9.578 -34.281 -7.969 1 73.62 445 THR A C 1
ATOM 3721 O O . THR A 1 445 ? -9.594 -33.062 -8 1 73.62 445 THR A O 1
ATOM 3724 N N . ALA A 1 446 ? -8.75 -34.875 -7.188 1 67.94 446 ALA A N 1
ATOM 3725 C CA . ALA A 1 446 ? -7.98 -34.188 -6.141 1 67.94 446 ALA A CA 1
ATOM 3726 C C . ALA A 1 446 ? -8.867 -33.25 -5.324 1 67.94 446 ALA A C 1
ATOM 3728 O O . ALA A 1 446 ? -8.414 -32.188 -4.891 1 67.94 446 ALA A O 1
ATOM 3729 N N . GLY A 1 447 ? -10.133 -33.562 -5.211 1 66.94 447 GLY A N 1
ATOM 3730 C CA . GLY A 1 447 ? -11.047 -32.781 -4.402 1 66.94 447 GLY A CA 1
ATOM 3731 C C . GLY A 1 447 ? -11.516 -31.516 -5.102 1 66.94 447 GLY A C 1
ATOM 3732 O O . GLY A 1 447 ? -12.258 -30.719 -4.523 1 66.94 447 GLY A O 1
ATOM 3733 N N . ILE A 1 448 ? -11.141 -31.344 -6.328 1 70.25 448 ILE A N 1
ATOM 3734 C CA . ILE A 1 448 ? -11.508 -30.141 -7.055 1 70.25 448 ILE A CA 1
ATOM 3735 C C . ILE A 1 448 ? -12.93 -30.281 -7.594 1 70.25 448 ILE A C 1
ATOM 3737 O O . ILE A 1 448 ? -13.266 -31.281 -8.219 1 70.25 448 ILE A O 1
ATOM 3741 N N . GLN A 1 449 ? -13.75 -29.406 -7.07 1 63.28 449 GLN A N 1
ATOM 3742 C CA . GLN A 1 449 ? -15.109 -29.438 -7.594 1 63.28 449 GLN A CA 1
ATOM 3743 C C . GLN A 1 449 ? -15.445 -28.156 -8.359 1 63.28 449 GLN A C 1
ATOM 3745 O O . GLN A 1 449 ? -16.438 -28.109 -9.086 1 63.28 449 GLN A O 1
ATOM 3750 N N . SER A 1 450 ? -14.633 -27.203 -8.102 1 61.66 450 SER A N 1
ATOM 3751 C CA . SER A 1 450 ? -14.938 -25.938 -8.734 1 61.66 450 SER A CA 1
ATOM 3752 C C . SER A 1 450 ? -13.688 -25.281 -9.32 1 61.66 450 SER A C 1
ATOM 3754 O O . SER A 1 450 ? -12.57 -25.656 -8.969 1 61.66 450 SER A O 1
ATOM 3756 N N . THR A 1 451 ? -13.992 -24.547 -10.289 1 60.91 451 THR A N 1
ATOM 3757 C CA . THR A 1 451 ? -12.93 -23.734 -10.859 1 60.91 451 THR A CA 1
ATOM 3758 C C . THR A 1 451 ? -12.672 -22.5 -10 1 60.91 451 THR A C 1
ATOM 3760 O O . THR A 1 451 ? -11.891 -21.625 -10.391 1 60.91 451 THR A O 1
ATOM 3763 N N . GLN A 1 452 ? -13.289 -22.484 -8.836 1 61.47 452 GLN A N 1
ATOM 3764 C CA . GLN A 1 452 ? -13.164 -21.312 -7.973 1 61.47 452 GLN A CA 1
ATOM 3765 C C . GLN A 1 452 ? -11.719 -21.094 -7.535 1 61.47 452 GLN A C 1
ATOM 3767 O O . GLN A 1 452 ? -11.312 -19.969 -7.258 1 61.47 452 GLN A O 1
ATOM 3772 N N . ARG A 1 453 ? -11.086 -22.172 -7.531 1 65.06 453 ARG A N 1
ATOM 3773 C CA . ARG A 1 453 ? -9.703 -22.078 -7.09 1 65.06 453 ARG A CA 1
ATOM 3774 C C . ARG A 1 453 ? -8.891 -21.203 -8.031 1 65.06 453 ARG A C 1
ATOM 3776 O O . ARG A 1 453 ? -7.859 -20.641 -7.645 1 65.06 453 ARG A O 1
ATOM 3783 N N . VAL A 1 454 ? -9.516 -21.141 -9.258 1 73 454 VAL A N 1
ATOM 3784 C CA . VAL A 1 454 ? -8.766 -20.375 -10.242 1 73 454 VAL A CA 1
ATOM 3785 C C . VAL A 1 454 ? -9.117 -18.891 -10.141 1 73 454 VAL A C 1
ATOM 3787 O O . VAL A 1 454 ? -8.484 -18.047 -10.773 1 73 454 VAL A O 1
ATOM 3790 N N . GLU A 1 455 ? -10.078 -18.641 -9.273 1 71.31 455 GLU A N 1
ATOM 3791 C CA . GLU A 1 455 ? -10.516 -17.266 -9.117 1 71.31 455 GLU A CA 1
ATOM 3792 C C . GLU A 1 455 ? -9.383 -16.375 -8.609 1 71.31 455 GLU A C 1
ATOM 3794 O O . GLU A 1 455 ? -9.25 -15.227 -9.039 1 71.31 455 GLU A O 1
ATOM 3799 N N . SER A 1 456 ? -8.617 -16.969 -7.785 1 71.75 456 SER A N 1
ATOM 3800 C CA . SER A 1 456 ? -7.48 -16.203 -7.273 1 71.75 456 SER A CA 1
ATOM 3801 C C . SER A 1 456 ? -6.496 -15.859 -8.391 1 71.75 456 SER A C 1
ATOM 3803 O O . SER A 1 456 ? -5.949 -14.758 -8.43 1 71.75 456 SER A O 1
ATOM 3805 N N . THR A 1 457 ? -6.359 -16.859 -9.258 1 76.19 457 THR A N 1
ATOM 3806 C CA . THR A 1 457 ? -5.473 -16.641 -10.398 1 76.19 457 THR A CA 1
ATOM 3807 C C . THR A 1 457 ? -6.039 -15.578 -11.328 1 76.19 457 THR A C 1
ATOM 3809 O O . THR A 1 457 ? -5.301 -14.719 -11.82 1 76.19 457 THR A O 1
ATOM 3812 N N . ASN A 1 458 ? -7.32 -15.656 -11.477 1 76.5 458 ASN A N 1
ATOM 3813 C CA . ASN A 1 458 ? -7.988 -14.68 -12.32 1 76.5 458 ASN A CA 1
ATOM 3814 C C . ASN A 1 458 ? -7.883 -13.273 -11.742 1 76.5 458 ASN A C 1
ATOM 3816 O O . ASN A 1 458 ? -7.707 -12.297 -12.484 1 76.5 458 ASN A O 1
ATOM 3820 N N . LYS A 1 459 ? -7.973 -13.305 -10.5 1 75.25 459 LYS A N 1
ATOM 3821 C CA . LYS A 1 459 ? -7.883 -12.008 -9.836 1 75.25 459 LYS A CA 1
ATOM 3822 C C . LYS A 1 459 ? -6.504 -11.391 -10.031 1 75.25 459 LYS A C 1
ATOM 3824 O O . LYS A 1 459 ? -6.391 -10.18 -10.266 1 75.25 459 LYS A O 1
ATOM 3829 N N . ILE A 1 460 ? -5.547 -12.18 -9.977 1 74.25 460 ILE A N 1
ATOM 3830 C CA . ILE A 1 460 ? -4.176 -11.711 -10.148 1 74.25 460 ILE A CA 1
ATOM 3831 C C . ILE A 1 460 ? -3.984 -11.188 -11.57 1 74.25 460 ILE A C 1
ATOM 3833 O O . ILE A 1 460 ? -3.352 -10.148 -11.773 1 74.25 460 ILE A O 1
ATOM 3837 N N . ILE A 1 461 ? -4.613 -11.859 -12.508 1 81.19 461 ILE A N 1
ATOM 3838 C CA . ILE A 1 461 ? -4.449 -11.508 -13.914 1 81.19 461 ILE A CA 1
ATOM 3839 C C . ILE A 1 461 ? -5.246 -10.234 -14.219 1 81.19 461 ILE A C 1
ATOM 3841 O O . ILE A 1 461 ? -4.746 -9.328 -14.875 1 81.19 461 ILE A O 1
ATOM 3845 N N . LYS A 1 462 ? -6.391 -10.211 -13.703 1 76.19 462 LYS A N 1
ATOM 3846 C CA . LYS A 1 462 ? -7.266 -9.078 -13.992 1 76.19 462 LYS A CA 1
ATOM 3847 C C . LYS A 1 462 ? -6.777 -7.812 -13.297 1 76.19 462 LYS A C 1
ATOM 3849 O O . LYS A 1 462 ? -7.07 -6.703 -13.734 1 76.19 462 LYS A O 1
ATOM 3854 N N . ASP A 1 463 ? -6.098 -8.047 -12.227 1 73.62 463 ASP A N 1
ATOM 3855 C CA . ASP A 1 463 ? -5.52 -6.91 -11.523 1 73.62 463 ASP A CA 1
ATOM 3856 C C . ASP A 1 463 ? -4.418 -6.254 -12.352 1 73.62 463 ASP A C 1
ATOM 3858 O O . ASP A 1 463 ? -4.148 -5.062 -12.203 1 73.62 463 ASP A O 1
ATOM 3862 N N . ARG A 1 464 ? -3.885 -7.012 -13.211 1 73.38 464 ARG A N 1
ATOM 3863 C CA . ARG A 1 464 ? -2.701 -6.547 -13.93 1 73.38 464 ARG A CA 1
ATOM 3864 C C . ARG A 1 464 ? -3.035 -6.223 -15.383 1 73.38 464 ARG A C 1
ATOM 3866 O O . ARG A 1 464 ? -2.32 -5.453 -16.031 1 73.38 464 ARG A O 1
ATOM 3873 N N . LEU A 1 465 ? -4.117 -6.832 -15.82 1 79.75 465 LEU A N 1
ATOM 3874 C CA . LEU A 1 465 ? -4.488 -6.66 -17.219 1 79.75 465 LEU A CA 1
ATOM 3875 C C . LEU A 1 465 ? -5.863 -6.012 -17.344 1 79.75 465 LEU A C 1
ATOM 3877 O O . LEU A 1 465 ? -6.746 -6.262 -16.531 1 79.75 465 LEU A O 1
ATOM 3881 N N . ASN A 1 466 ? -5.938 -5.043 -18.234 1 76.5 466 ASN A N 1
ATOM 3882 C CA . ASN A 1 466 ? -7.223 -4.402 -18.5 1 76.5 466 ASN A CA 1
ATOM 3883 C C . ASN A 1 466 ? -7.504 -4.305 -20 1 76.5 466 ASN A C 1
ATOM 3885 O O . ASN A 1 466 ? -6.727 -4.809 -20.812 1 76.5 466 ASN A O 1
ATOM 3889 N N . ARG A 1 467 ? -8.68 -3.746 -20.297 1 78.31 467 ARG A N 1
ATOM 3890 C CA . ARG A 1 467 ? -9.141 -3.662 -21.672 1 78.31 467 ARG A CA 1
ATOM 3891 C C . ARG A 1 467 ? -8.219 -2.779 -22.516 1 78.31 467 ARG A C 1
ATOM 3893 O O . ARG A 1 467 ? -8.195 -2.881 -23.734 1 78.31 467 ARG A O 1
ATOM 3900 N N . SER A 1 468 ? -7.43 -2.039 -21.859 1 75.44 468 SER A N 1
ATOM 3901 C CA . SER A 1 468 ? -6.562 -1.11 -22.578 1 75.44 468 SER A CA 1
ATOM 3902 C C . SER A 1 468 ? -5.16 -1.688 -22.75 1 75.44 468 SER A C 1
ATOM 3904 O O . SER A 1 468 ? -4.34 -1.127 -23.484 1 75.44 468 SER A O 1
ATOM 3906 N N . SER A 1 469 ? -4.875 -2.854 -22.281 1 80.19 469 SER A N 1
ATOM 3907 C CA . SER A 1 469 ? -3.547 -3.453 -22.344 1 80.19 469 SER A CA 1
ATOM 3908 C C . SER A 1 469 ? -3.244 -3.977 -23.734 1 80.19 469 SER A C 1
ATOM 3910 O O . SER A 1 469 ? -4.129 -4.504 -24.422 1 80.19 469 SER A O 1
ATOM 3912 N N . CYS A 1 470 ? -2.031 -3.752 -24.125 1 82.56 470 CYS A N 1
ATOM 3913 C CA . CYS A 1 470 ? -1.596 -4.328 -25.391 1 82.56 470 CYS A CA 1
ATOM 3914 C C . CYS A 1 470 ? -1.174 -5.781 -25.219 1 82.56 470 CYS A C 1
ATOM 3916 O O . CYS A 1 470 ? -1.117 -6.281 -24.094 1 82.56 470 CYS A O 1
ATOM 3918 N N . LEU A 1 471 ? -0.938 -6.457 -26.281 1 83.25 471 LEU A N 1
ATOM 3919 C CA . LEU A 1 471 ? -0.597 -7.875 -26.234 1 83.25 471 LEU A CA 1
ATOM 3920 C C . LEU A 1 471 ? 0.78 -8.078 -25.609 1 83.25 471 LEU A C 1
ATOM 3922 O O . LEU A 1 471 ? 1.016 -9.086 -24.938 1 83.25 471 LEU A O 1
ATOM 3926 N N . THR A 1 472 ? 1.605 -7.125 -25.859 1 81.62 472 THR A N 1
ATOM 3927 C CA . THR A 1 472 ? 2.943 -7.203 -25.281 1 81.62 472 THR A CA 1
ATOM 3928 C C . THR A 1 472 ? 2.883 -7.152 -23.75 1 81.62 472 THR A C 1
ATOM 3930 O O . THR A 1 472 ? 3.625 -7.863 -23.078 1 81.62 472 THR A O 1
ATOM 3933 N N . ASP A 1 473 ? 2.01 -6.352 -23.266 1 81.94 473 ASP A N 1
ATOM 3934 C CA . ASP A 1 473 ? 1.818 -6.254 -21.828 1 81.94 473 ASP A CA 1
ATOM 3935 C C . ASP A 1 473 ? 1.287 -7.566 -21.25 1 81.94 473 ASP A C 1
ATOM 3937 O O . ASP A 1 473 ? 1.678 -7.977 -20.156 1 81.94 473 ASP A O 1
ATOM 3941 N N . VAL A 1 474 ? 0.421 -8.164 -22 1 85.31 474 VAL A N 1
ATOM 3942 C CA . VAL A 1 474 ? -0.188 -9.406 -21.547 1 85.31 474 VAL A CA 1
ATOM 3943 C C . VAL A 1 474 ? 0.886 -10.484 -21.391 1 85.31 474 VAL A C 1
ATOM 3945 O O . VAL A 1 474 ? 0.956 -11.164 -20.359 1 85.31 474 VAL A O 1
ATOM 3948 N N . ILE A 1 475 ? 1.703 -10.562 -22.344 1 85.56 475 ILE A N 1
ATOM 3949 C CA . ILE A 1 475 ? 2.721 -11.609 -22.344 1 85.56 475 ILE A CA 1
ATOM 3950 C C . ILE A 1 475 ? 3.732 -11.344 -21.234 1 85.56 475 ILE A C 1
ATOM 3952 O O . ILE A 1 475 ? 4.152 -12.266 -20.531 1 85.56 475 ILE A O 1
ATOM 3956 N N . LYS A 1 476 ? 4.113 -10.117 -21.141 1 84.44 476 LYS A N 1
ATOM 3957 C CA . LYS A 1 476 ? 5.078 -9.758 -20.094 1 84.44 476 LYS A CA 1
ATOM 3958 C C . LYS A 1 476 ? 4.539 -10.086 -18.719 1 84.44 476 LYS A C 1
ATOM 3960 O O . LYS A 1 476 ? 5.27 -10.602 -17.859 1 84.44 476 LYS A O 1
ATOM 3965 N N . LYS A 1 477 ? 3.33 -9.805 -18.547 1 84.75 477 LYS A N 1
ATOM 3966 C CA . LYS A 1 477 ? 2.715 -10.047 -17.25 1 84.75 477 LYS A CA 1
ATOM 3967 C C . LYS A 1 477 ? 2.576 -11.547 -16.984 1 84.75 477 LYS A C 1
ATOM 3969 O O . LYS A 1 477 ? 2.799 -12 -15.859 1 84.75 477 LYS A O 1
ATOM 3974 N N . ILE A 1 478 ? 2.184 -12.25 -17.938 1 88.44 478 ILE A N 1
ATOM 3975 C CA . ILE A 1 478 ? 2.031 -13.695 -17.781 1 88.44 478 ILE A CA 1
ATOM 3976 C C . ILE A 1 478 ? 3.395 -14.328 -17.531 1 88.44 478 ILE A C 1
ATOM 3978 O O . ILE A 1 478 ? 3.516 -15.242 -16.719 1 88.44 478 ILE A O 1
ATOM 3982 N N . GLN A 1 479 ? 4.371 -13.812 -18.219 1 87.12 479 GLN A N 1
ATOM 3983 C CA . GLN A 1 479 ? 5.719 -14.328 -18.016 1 87.12 479 GLN A CA 1
ATOM 3984 C C . GLN A 1 479 ? 6.207 -14.062 -16.594 1 87.12 479 GLN A C 1
ATOM 3986 O O . GLN A 1 479 ? 6.91 -14.883 -16 1 87.12 479 GLN A O 1
ATOM 3991 N N . LYS A 1 480 ? 5.895 -12.969 -16.156 1 85.38 480 LYS A N 1
ATOM 3992 C CA . LYS A 1 480 ? 6.246 -12.648 -14.781 1 85.38 480 LYS A CA 1
ATOM 3993 C C . LYS A 1 480 ? 5.582 -13.617 -13.805 1 85.38 480 LYS A C 1
ATOM 3995 O O . LYS A 1 480 ? 6.195 -14.023 -12.812 1 85.38 480 LYS A O 1
ATOM 4000 N N . ILE A 1 481 ? 4.402 -13.953 -14.094 1 86.19 481 ILE A N 1
ATOM 4001 C CA . ILE A 1 481 ? 3.67 -14.898 -13.25 1 86.19 481 ILE A CA 1
ATOM 4002 C C . ILE A 1 481 ? 4.328 -16.266 -13.328 1 86.19 481 ILE A C 1
ATOM 4004 O O . ILE A 1 481 ? 4.492 -16.938 -12.305 1 86.19 481 ILE A O 1
ATOM 4008 N N . PHE A 1 482 ? 4.75 -16.609 -14.547 1 87.69 482 PHE A N 1
ATOM 4009 C CA . PHE A 1 482 ? 5.441 -17.875 -14.734 1 87.69 482 PHE A CA 1
ATOM 4010 C C . PHE A 1 482 ? 6.711 -17.938 -13.891 1 87.69 482 PHE A C 1
ATOM 4012 O O . PHE A 1 482 ? 6.953 -18.922 -13.188 1 87.69 482 PHE A O 1
ATOM 4019 N N . ASN A 1 483 ? 7.352 -16.875 -13.977 1 85.88 483 ASN A N 1
ATOM 4020 C CA . ASN A 1 483 ? 8.625 -16.812 -13.266 1 85.88 483 ASN A CA 1
ATOM 4021 C C . ASN A 1 483 ? 8.43 -16.875 -11.758 1 85.88 483 ASN A C 1
ATOM 4023 O O . ASN A 1 483 ? 9.195 -17.547 -11.055 1 85.88 483 ASN A O 1
ATOM 4027 N N . GLN A 1 484 ? 7.469 -16.234 -11.32 1 85.12 484 GLN A N 1
ATOM 4028 C CA . GLN A 1 484 ? 7.18 -16.234 -9.891 1 85.12 484 GLN A CA 1
ATOM 4029 C C . GLN A 1 484 ? 6.73 -17.609 -9.414 1 85.12 484 GLN A C 1
ATOM 4031 O O . GLN A 1 484 ? 7.117 -18.062 -8.336 1 85.12 484 GLN A O 1
ATOM 4036 N N . GLN A 1 485 ? 5.941 -18.156 -10.242 1 87.25 485 GLN A N 1
ATOM 4037 C CA . GLN A 1 485 ? 5.469 -19.5 -9.922 1 87.25 485 GLN A CA 1
ATOM 4038 C C . GLN A 1 485 ? 6.629 -20.5 -9.852 1 87.25 485 GLN A C 1
ATOM 4040 O O . GLN A 1 485 ? 6.66 -21.359 -8.977 1 87.25 485 GLN A O 1
ATOM 4045 N N . SER A 1 486 ? 7.512 -20.375 -10.758 1 84.81 486 SER A N 1
ATOM 4046 C CA . SER A 1 486 ? 8.664 -21.266 -10.797 1 84.81 486 SER A CA 1
ATOM 4047 C C . SER A 1 486 ? 9.539 -21.094 -9.562 1 84.81 486 SER A C 1
ATOM 4049 O O . SER A 1 486 ? 10.031 -22.078 -8.992 1 84.81 486 SER A O 1
ATOM 4051 N N . LYS A 1 487 ? 9.695 -19.953 -9.172 1 85.69 487 LYS A N 1
ATOM 4052 C CA . LYS A 1 487 ? 10.516 -19.688 -8 1 85.69 487 LYS A CA 1
ATOM 4053 C C . LYS A 1 487 ? 9.844 -20.172 -6.727 1 85.69 487 LYS A C 1
ATOM 4055 O O . LYS A 1 487 ? 10.5 -20.703 -5.836 1 85.69 487 LYS A O 1
ATOM 4060 N N . LYS A 1 488 ? 8.617 -20 -6.699 1 83.62 488 LYS A N 1
ATOM 4061 C CA . LYS A 1 488 ? 7.863 -20.484 -5.547 1 83.62 488 LYS A CA 1
ATOM 4062 C C . LYS A 1 488 ? 7.883 -22.016 -5.484 1 83.62 488 LYS A C 1
ATOM 4064 O O . LYS A 1 488 ? 7.871 -22.594 -4.398 1 83.62 488 LYS A O 1
ATOM 4069 N N . ALA A 1 489 ? 7.852 -22.578 -6.633 1 82.56 489 ALA A N 1
ATOM 4070 C CA . ALA A 1 489 ? 7.863 -24.047 -6.719 1 82.56 489 ALA A CA 1
ATOM 4071 C C . ALA A 1 489 ? 9.148 -24.609 -6.137 1 82.56 489 ALA A C 1
ATOM 4073 O O . ALA A 1 489 ? 9.141 -25.672 -5.512 1 82.56 489 ALA A O 1
ATOM 4074 N N . ILE A 1 490 ? 10.18 -23.906 -6.316 1 81.12 490 ILE A N 1
ATOM 4075 C CA . ILE A 1 490 ? 11.469 -24.359 -5.793 1 81.12 490 ILE A CA 1
ATOM 4076 C C . ILE A 1 490 ? 11.391 -24.484 -4.273 1 81.12 490 ILE A C 1
ATOM 4078 O O . ILE A 1 490 ? 11.797 -25.5 -3.705 1 81.12 490 ILE A O 1
ATOM 4082 N N . LEU A 1 491 ? 10.836 -23.578 -3.656 1 83.19 491 LEU A N 1
ATOM 4083 C CA . LEU A 1 491 ? 10.742 -23.562 -2.201 1 83.19 491 LEU A CA 1
ATOM 4084 C C . LEU A 1 491 ? 9.742 -24.609 -1.71 1 83.19 491 LEU A C 1
ATOM 4086 O O . LEU A 1 491 ? 9.992 -25.281 -0.709 1 83.19 491 LEU A O 1
ATOM 4090 N N . ASN A 1 492 ? 8.734 -24.734 -2.424 1 78.5 492 ASN A N 1
ATOM 4091 C CA . ASN A 1 492 ? 7.699 -25.688 -2.018 1 78.5 492 ASN A CA 1
ATOM 4092 C C . ASN A 1 492 ? 8.172 -27.125 -2.17 1 78.5 492 ASN A C 1
ATOM 4094 O O . ASN A 1 492 ? 7.836 -27.984 -1.354 1 78.5 492 ASN A O 1
ATOM 4098 N N . GLU A 1 493 ? 8.852 -27.328 -3.229 1 77.75 493 GLU A N 1
ATOM 4099 C CA . GLU A 1 493 ? 9.375 -28.672 -3.467 1 77.75 493 GLU A CA 1
ATOM 4100 C C . GLU A 1 493 ? 10.391 -29.078 -2.402 1 77.75 493 GLU A C 1
ATOM 4102 O O . GLU A 1 493 ? 10.461 -30.234 -1.995 1 77.75 493 GLU A O 1
ATOM 4107 N N . TYR A 1 494 ? 11.078 -28.125 -1.952 1 76.25 494 TYR A N 1
ATOM 4108 C CA . TYR A 1 494 ? 12.039 -28.391 -0.884 1 76.25 494 TYR A CA 1
ATOM 4109 C C . TYR A 1 494 ? 11.328 -28.766 0.41 1 76.25 494 TYR A C 1
ATOM 4111 O O . TYR A 1 494 ? 11.766 -29.656 1.132 1 76.25 494 TYR A O 1
ATOM 4119 N N . LYS A 1 495 ? 10.297 -28.125 0.626 1 74.44 495 LYS A N 1
ATOM 4120 C CA . LYS A 1 495 ? 9.531 -28.406 1.838 1 74.44 495 LYS A CA 1
ATOM 4121 C C . LYS A 1 495 ? 8.945 -29.828 1.802 1 74.44 495 LYS A C 1
ATOM 4123 O O . LYS A 1 495 ? 8.773 -30.453 2.846 1 74.44 495 LYS A O 1
ATOM 4128 N N . ASN A 1 496 ? 8.727 -30.234 0.622 1 73.44 496 ASN A N 1
ATOM 4129 C CA . ASN A 1 496 ? 8.164 -31.562 0.46 1 73.44 496 ASN A CA 1
ATOM 4130 C C . ASN A 1 496 ? 9.18 -32.656 0.78 1 73.44 496 ASN A C 1
ATOM 4132 O O . ASN A 1 496 ? 8.812 -33.781 1.152 1 73.44 496 ASN A O 1
ATOM 4136 N N . GLU A 1 497 ? 10.453 -32.312 0.612 1 70.88 497 GLU A N 1
ATOM 4137 C CA . GLU A 1 497 ? 11.508 -33.312 0.761 1 70.88 497 GLU A CA 1
ATOM 4138 C C . GLU A 1 497 ? 11.992 -33.375 2.205 1 70.88 497 GLU A C 1
ATOM 4140 O O . GLU A 1 497 ? 12.742 -34.281 2.564 1 70.88 497 GLU A O 1
ATOM 4145 N N . ILE A 1 498 ? 11.508 -32.469 3.023 1 65.81 498 ILE A N 1
ATOM 4146 C CA . ILE A 1 498 ? 11.938 -32.5 4.418 1 65.81 498 ILE A CA 1
ATOM 4147 C C . ILE A 1 498 ? 11.305 -33.688 5.129 1 65.81 498 ILE A C 1
ATOM 4149 O O . ILE A 1 498 ? 10.078 -33.844 5.16 1 65.81 498 ILE A O 1
ATOM 4153 N N . PRO A 1 499 ? 12.102 -34.812 5.285 1 55.88 499 PRO A N 1
ATOM 4154 C CA . PRO A 1 499 ? 11.555 -36.031 5.867 1 55.88 499 PRO A CA 1
ATOM 4155 C C . PRO A 1 499 ? 10.789 -35.781 7.164 1 55.88 499 PRO A C 1
ATOM 4157 O O . PRO A 1 499 ? 9.797 -36.469 7.441 1 55.88 499 PRO A O 1
ATOM 4160 N N . THR A 1 500 ? 11.516 -35.219 8.25 1 54.56 500 THR A N 1
ATOM 4161 C CA . THR A 1 500 ? 10.977 -35.219 9.609 1 54.56 500 THR A CA 1
ATOM 4162 C C . THR A 1 500 ? 9.812 -34.25 9.742 1 54.56 500 THR A C 1
ATOM 4164 O O . THR A 1 500 ? 9.938 -33.188 10.398 1 54.56 500 THR A O 1
ATOM 4167 N N . ARG A 1 501 ? 9 -34.219 8.742 1 53.53 501 ARG A N 1
ATOM 4168 C CA . ARG A 1 501 ? 7.84 -33.344 8.773 1 53.53 501 ARG A CA 1
ATOM 4169 C C . ARG A 1 501 ? 6.816 -33.812 9.797 1 53.53 501 ARG A C 1
ATOM 4171 O O . ARG A 1 501 ? 6.469 -35 9.828 1 53.53 501 ARG A O 1
ATOM 4178 N N . GLY A 1 502 ? 6.359 -33.031 10.742 1 52.41 502 GLY A N 1
ATOM 4179 C CA . GLY A 1 502 ? 5.254 -33.156 11.68 1 52.41 502 GLY A CA 1
ATOM 4180 C C . GLY A 1 502 ? 5.578 -34.031 12.875 1 52.41 502 GLY A C 1
ATOM 4181 O O . GLY A 1 502 ? 4.953 -35.062 13.078 1 52.41 502 GLY A O 1
ATOM 4182 N N . ILE A 1 503 ? 6.895 -34.188 13.242 1 50.22 503 ILE A N 1
ATOM 4183 C CA . ILE A 1 503 ? 7.078 -35 14.43 1 50.22 503 ILE A CA 1
ATOM 4184 C C . ILE A 1 503 ? 5.836 -34.906 15.312 1 50.22 503 ILE A C 1
ATOM 4186 O O . ILE A 1 503 ? 5.023 -34 15.164 1 50.22 503 ILE A O 1
ATOM 4190 N N . PRO A 1 504 ? 5.844 -35.219 16.703 1 54.09 504 PRO A N 1
ATOM 4191 C CA . PRO A 1 504 ? 4.727 -35.938 17.328 1 54.09 504 PRO A CA 1
ATOM 4192 C C . PRO A 1 504 ? 3.408 -35.188 17.234 1 54.09 504 PRO A C 1
ATOM 4194 O O . PRO A 1 504 ? 3.338 -34 17.625 1 54.09 504 PRO A O 1
ATOM 4197 N N . SER A 1 505 ? 2.785 -35.312 15.93 1 60.38 505 SER A N 1
ATOM 4198 C CA . SER A 1 505 ? 1.411 -34.844 15.938 1 60.38 505 SER A CA 1
ATOM 4199 C C . SER A 1 505 ? 0.539 -35.625 16.891 1 60.38 505 SER A C 1
ATOM 4201 O O . SER A 1 505 ? 0.898 -36.75 17.281 1 60.38 505 SER A O 1
ATOM 4203 N N . ILE A 1 506 ? -0.309 -34.938 17.438 1 64.38 506 ILE A N 1
ATOM 4204 C CA . ILE A 1 506 ? -1.277 -35.625 18.281 1 64.38 506 ILE A CA 1
ATOM 4205 C C . ILE A 1 506 ? -1.763 -36.906 17.594 1 64.38 506 ILE A C 1
ATOM 4207 O O . ILE A 1 506 ? -2.023 -37.906 18.25 1 64.38 506 ILE A O 1
ATOM 4211 N N . MET A 1 507 ? -1.57 -36.875 16.281 1 69.06 507 MET A N 1
ATOM 4212 C CA . MET A 1 507 ? -2.107 -38.031 15.539 1 69.06 507 MET A CA 1
ATOM 4213 C C . MET A 1 507 ? -1.123 -39.188 15.547 1 69.06 507 MET A C 1
ATOM 4215 O O . MET A 1 507 ? -1.518 -40.344 15.359 1 69.06 507 MET A O 1
ATOM 4219 N N . ASP A 1 508 ? 0.117 -38.781 15.812 1 69.25 508 ASP A N 1
ATOM 4220 C CA . ASP A 1 508 ? 1.111 -39.844 15.953 1 69.25 508 ASP A CA 1
ATOM 4221 C C . ASP A 1 508 ? 0.829 -40.688 17.188 1 69.25 508 ASP A C 1
ATOM 4223 O O . ASP A 1 508 ? 1.215 -41.844 17.234 1 69.25 508 ASP A O 1
ATOM 4227 N N . GLU A 1 509 ? 0.131 -40.031 18.031 1 68.69 509 GLU A N 1
ATOM 4228 C CA . GLU A 1 509 ? -0.217 -40.75 19.25 1 68.69 509 GLU A CA 1
ATOM 4229 C C . GLU A 1 509 ? -1.428 -41.656 19.031 1 68.69 509 GLU A C 1
ATOM 4231 O O . GLU A 1 509 ? -1.458 -42.812 19.516 1 68.69 509 GLU A O 1
ATOM 4236 N N . TYR A 1 510 ? -2.365 -41.156 18.281 1 71.44 510 TYR A N 1
ATOM 4237 C CA . TYR A 1 510 ? -3.617 -41.875 18.109 1 71.44 510 TYR A CA 1
ATOM 4238 C C . TYR A 1 510 ? -3.521 -42.875 16.953 1 71.44 510 TYR A C 1
ATOM 4240 O O . TYR A 1 510 ? -4.137 -43.938 16.984 1 71.44 510 TYR A O 1
ATOM 4248 N N . PHE A 1 511 ? -2.711 -42.469 15.883 1 75.81 511 PHE A N 1
ATOM 4249 C CA . PHE A 1 511 ? -2.578 -43.312 14.688 1 75.81 511 PHE A CA 1
ATOM 4250 C C . PHE A 1 511 ? -1.114 -43.438 14.289 1 75.81 511 PHE A C 1
ATOM 4252 O O . PHE A 1 511 ? -0.722 -43.062 13.195 1 75.81 511 PHE A O 1
ATOM 4259 N N . PRO A 1 512 ? -0.361 -44.062 15.062 1 73.94 512 PRO A N 1
ATOM 4260 C CA . PRO A 1 512 ? 1.087 -44.031 14.844 1 73.94 512 PRO A CA 1
ATOM 4261 C C . PRO A 1 512 ? 1.487 -44.688 13.516 1 73.94 512 PRO A C 1
ATOM 4263 O O . PRO A 1 512 ? 2.297 -44.125 12.773 1 73.94 512 PRO A O 1
ATOM 4266 N N . GLU A 1 513 ? 0.909 -45.906 13.242 1 74.81 513 GLU A N 1
ATOM 4267 C CA . GLU A 1 513 ? 1.307 -46.594 12.031 1 74.81 513 GLU A CA 1
ATOM 4268 C C . GLU A 1 513 ? 0.818 -45.875 10.781 1 74.81 513 GLU A C 1
ATOM 4270 O O . GLU A 1 513 ? 1.556 -45.75 9.797 1 74.81 513 GLU A O 1
ATOM 4275 N N . LEU A 1 514 ? -0.335 -45.406 10.961 1 75.19 514 LEU A N 1
ATOM 4276 C CA . LEU A 1 514 ? -0.906 -44.688 9.812 1 75.19 514 LEU A CA 1
ATOM 4277 C C . LEU A 1 514 ? -0.184 -43.375 9.578 1 75.19 514 LEU A C 1
ATOM 4279 O O . LEU A 1 514 ? 0.102 -43.031 8.43 1 75.19 514 LEU A O 1
ATOM 4283 N N . ASP A 1 515 ? 0.041 -42.75 10.602 1 75.69 515 ASP A N 1
ATOM 4284 C CA . ASP A 1 515 ? 0.683 -41.438 10.484 1 75.69 515 ASP A CA 1
ATOM 4285 C C . ASP A 1 515 ? 2.098 -41.562 9.93 1 75.69 515 ASP A C 1
ATOM 4287 O O . ASP A 1 515 ? 2.568 -40.688 9.195 1 75.69 515 ASP A O 1
ATOM 4291 N N . LYS A 1 516 ? 2.686 -42.625 10.258 1 74.31 516 LYS A N 1
ATOM 4292 C CA . LYS A 1 516 ? 4.027 -42.875 9.742 1 74.31 516 LYS A CA 1
ATOM 4293 C C . LYS A 1 516 ? 4.004 -43.031 8.227 1 74.31 516 LYS A C 1
ATOM 4295 O O . LYS A 1 516 ? 4.855 -42.5 7.52 1 74.31 516 LYS A O 1
ATOM 4300 N N . ILE A 1 517 ? 3.068 -43.781 7.762 1 75.12 517 ILE A N 1
ATOM 4301 C CA . ILE A 1 517 ? 2.941 -44.031 6.328 1 75.12 517 ILE A CA 1
ATOM 4302 C C . ILE A 1 517 ? 2.578 -42.75 5.609 1 75.12 517 ILE A C 1
ATOM 4304 O O . ILE A 1 517 ? 3.119 -42.438 4.539 1 75.12 517 ILE A O 1
ATOM 4308 N N . LEU A 1 518 ? 1.719 -42.031 6.277 1 75.69 518 LEU A N 1
ATOM 4309 C CA . LEU A 1 518 ? 1.266 -40.781 5.66 1 75.69 518 LEU A CA 1
ATOM 4310 C C . LEU A 1 518 ? 2.404 -39.781 5.578 1 75.69 518 LEU A C 1
ATOM 4312 O O . LEU A 1 518 ? 2.527 -39.031 4.586 1 75.69 518 LEU A O 1
ATOM 4316 N N . ARG A 1 519 ? 3.209 -39.75 6.516 1 74.94 519 ARG A N 1
ATOM 4317 C CA . ARG A 1 519 ? 4.324 -38.812 6.559 1 74.94 519 ARG A CA 1
ATOM 4318 C C . ARG A 1 519 ? 5.348 -39.125 5.473 1 74.94 519 ARG A C 1
ATOM 4320 O O . ARG A 1 519 ? 5.98 -38.219 4.93 1 74.94 519 ARG A O 1
ATOM 4327 N N . GLU A 1 520 ? 5.352 -40.312 5.152 1 73.06 520 GLU A N 1
ATOM 4328 C CA . GLU A 1 520 ? 6.348 -40.75 4.18 1 73.06 520 GLU A CA 1
ATOM 4329 C C . GLU A 1 520 ? 5.898 -40.438 2.752 1 73.06 520 GLU A C 1
ATOM 4331 O O . GLU A 1 520 ? 6.715 -40.094 1.902 1 73.06 520 GLU A O 1
ATOM 4336 N N . TYR A 1 521 ? 4.664 -40.469 2.537 1 73.25 521 TYR A N 1
ATOM 4337 C CA . TYR A 1 521 ? 4.238 -40.469 1.144 1 73.25 521 TYR A CA 1
ATOM 4338 C C . TYR A 1 521 ? 3.484 -39.188 0.811 1 73.25 521 TYR A C 1
ATOM 4340 O O . TYR A 1 521 ? 3.355 -38.812 -0.36 1 73.25 521 TYR A O 1
ATOM 4348 N N . LEU A 1 522 ? 3.076 -38.531 1.86 1 74.75 522 LEU A N 1
ATOM 4349 C CA . LEU A 1 522 ? 2.225 -37.375 1.571 1 74.75 522 LEU A CA 1
ATOM 4350 C C . LEU A 1 522 ? 3 -36.062 1.726 1 74.75 522 LEU A C 1
ATOM 4352 O O . LEU A 1 522 ? 3.98 -36.031 2.471 1 74.75 522 LEU A O 1
ATOM 4356 N N . THR A 1 523 ? 2.545 -35.125 0.959 1 75.38 523 THR A N 1
ATOM 4357 C CA . THR A 1 523 ? 3.084 -33.781 1.104 1 75.38 523 THR A CA 1
ATOM 4358 C C . THR A 1 523 ? 2.557 -33.125 2.375 1 75.38 523 THR A C 1
ATOM 4360 O O . THR A 1 523 ? 1.543 -33.531 2.928 1 75.38 523 THR A O 1
ATOM 4363 N N . PRO A 1 524 ? 3.219 -32.062 2.838 1 71.5 524 PRO A N 1
ATOM 4364 C CA . PRO A 1 524 ? 2.826 -31.453 4.105 1 71.5 524 PRO A CA 1
ATOM 4365 C C . PRO A 1 524 ? 1.395 -30.938 4.09 1 71.5 524 PRO A C 1
ATOM 4367 O O . PRO A 1 524 ? 0.669 -31.062 5.078 1 71.5 524 PRO A O 1
ATOM 4370 N N . GLN A 1 525 ? 1.005 -30.375 3.07 1 72.56 525 GLN A N 1
ATOM 4371 C CA . GLN A 1 525 ? -0.334 -29.797 3.021 1 72.56 525 GLN A CA 1
ATOM 4372 C C . GLN A 1 525 ? -1.403 -30.891 3.066 1 72.56 525 GLN A C 1
ATOM 4374 O O . GLN A 1 525 ? -2.406 -30.75 3.771 1 72.56 525 GLN A O 1
ATOM 4379 N N . ILE A 1 526 ? -1.129 -31.922 2.373 1 73.88 526 ILE A N 1
ATOM 4380 C CA . ILE A 1 526 ? -2.098 -33 2.33 1 73.88 526 ILE A CA 1
ATOM 4381 C C . ILE A 1 526 ? -2.053 -33.781 3.641 1 73.88 526 ILE A C 1
ATOM 4383 O O . ILE A 1 526 ? -3.084 -34.25 4.125 1 73.88 526 ILE A O 1
ATOM 4387 N N . LEU A 1 527 ? -0.862 -33.875 4.125 1 75.56 527 LEU A N 1
ATOM 4388 C CA . LEU A 1 527 ? -0.716 -34.531 5.418 1 75.56 527 LEU A CA 1
ATOM 4389 C C . LEU A 1 527 ? -1.548 -33.844 6.484 1 75.56 527 LEU A C 1
ATOM 4391 O O . LEU A 1 527 ? -2.223 -34.469 7.285 1 75.56 527 LEU A O 1
ATOM 4395 N N . GLN A 1 528 ? -1.479 -32.531 6.383 1 76 528 GLN A N 1
ATOM 4396 C CA . GLN A 1 528 ? -2.24 -31.766 7.359 1 76 528 GLN A CA 1
ATOM 4397 C C . GLN A 1 528 ? -3.74 -31.984 7.176 1 76 528 GLN A C 1
ATOM 4399 O O . GLN A 1 528 ? -4.48 -32.094 8.156 1 76 528 GLN A O 1
ATOM 4404 N N . LYS A 1 529 ? -4.152 -32 6.004 1 74 529 LYS A N 1
ATOM 4405 C CA . LYS A 1 529 ? -5.57 -32.219 5.734 1 74 529 LYS A CA 1
ATOM 4406 C C . LYS A 1 529 ? -6.016 -33.594 6.242 1 74 529 LYS A C 1
ATOM 4408 O O . LYS A 1 529 ? -7.105 -33.719 6.805 1 74 529 LYS A O 1
ATOM 4413 N N . GLN A 1 530 ? -5.145 -34.562 6.031 1 75.06 530 GLN A N 1
ATOM 4414 C CA . GLN A 1 530 ? -5.461 -35.938 6.496 1 75.06 530 GLN A CA 1
ATOM 4415 C C . GLN A 1 530 ? -5.492 -36 8.023 1 75.06 530 GLN A C 1
ATOM 4417 O O . GLN A 1 530 ? -6.363 -36.656 8.602 1 75.06 530 GLN A O 1
ATOM 4422 N N . ARG A 1 531 ? -4.621 -35.281 8.539 1 75.31 531 ARG A N 1
ATOM 4423 C CA . ARG A 1 531 ? -4.566 -35.25 9.992 1 75.31 531 ARG A CA 1
ATOM 4424 C C . ARG A 1 531 ? -5.801 -34.562 10.57 1 75.31 531 ARG A C 1
ATOM 4426 O O . ARG A 1 531 ? -6.324 -35 11.609 1 75.31 531 ARG A O 1
ATOM 4433 N N . ASP A 1 532 ? -6.207 -33.594 9.914 1 73.5 532 ASP A N 1
ATOM 4434 C CA . ASP A 1 532 ? -7.426 -32.906 10.344 1 73.5 532 ASP A CA 1
ATOM 4435 C C . ASP A 1 532 ? -8.641 -33.844 10.242 1 73.5 532 ASP A C 1
ATOM 4437 O O . ASP A 1 532 ? -9.5 -33.844 11.133 1 73.5 532 ASP A O 1
ATOM 4441 N N . GLN A 1 533 ? -8.656 -34.562 9.195 1 71.69 533 GLN A N 1
ATOM 4442 C CA . GLN A 1 533 ? -9.758 -35.531 9.023 1 71.69 533 GLN A CA 1
ATOM 4443 C C . GLN A 1 533 ? -9.703 -36.625 10.07 1 71.69 533 GLN A C 1
ATOM 4445 O O . GLN A 1 533 ? -10.734 -37.062 10.57 1 71.69 533 GLN A O 1
ATOM 4450 N N . MET A 1 534 ? -8.477 -37 10.359 1 73.56 534 MET A N 1
ATOM 4451 C CA . MET A 1 534 ? -8.281 -38 11.398 1 73.56 534 MET A CA 1
ATOM 4452 C C . MET A 1 534 ? -8.758 -37.5 12.75 1 73.56 534 MET A C 1
ATOM 4454 O O . MET A 1 534 ? -9.414 -38.219 13.508 1 73.56 534 MET A O 1
ATOM 4458 N N . ALA A 1 535 ? -8.484 -36.281 12.922 1 71.75 535 ALA A N 1
ATOM 4459 C CA . ALA A 1 535 ? -8.914 -35.656 14.164 1 71.75 535 ALA A CA 1
ATOM 4460 C C . ALA A 1 535 ? -10.438 -35.562 14.242 1 71.75 535 ALA A C 1
ATOM 4462 O O . ALA A 1 535 ? -11.031 -35.781 15.297 1 71.75 535 ALA A O 1
ATOM 4463 N N . GLN A 1 536 ? -11.008 -35.281 13.117 1 69.31 536 GLN A N 1
ATOM 4464 C CA . GLN A 1 536 ? -12.461 -35.188 13.062 1 69.31 536 GLN A CA 1
ATOM 4465 C C . GLN A 1 536 ? -13.117 -36.562 13.242 1 69.31 536 GLN A C 1
ATOM 4467 O O . GLN A 1 536 ? -14.195 -36.656 13.82 1 69.31 536 GLN A O 1
ATOM 4472 N N . SER A 1 537 ? -12.391 -37.531 12.797 1 68.38 537 SER A N 1
ATOM 4473 C CA . SER A 1 537 ? -12.938 -38.906 12.891 1 68.38 537 SER A CA 1
ATOM 4474 C C . SER A 1 537 ? -13.039 -39.344 14.344 1 68.38 537 SER A C 1
ATOM 4476 O O . SER A 1 537 ? -13.859 -40.188 14.672 1 68.38 537 SER A O 1
ATOM 4478 N N . LEU A 1 538 ? -12.227 -38.75 15.055 1 63.69 538 LEU A N 1
ATOM 4479 C CA . LEU A 1 538 ? -12.234 -39.125 16.469 1 63.69 538 LEU A CA 1
ATOM 4480 C C . LEU A 1 538 ? -13.477 -38.562 17.172 1 63.69 538 LEU A C 1
ATOM 4482 O O . LEU A 1 538 ? -13.867 -39.062 18.219 1 63.69 538 LEU A O 1
ATOM 4486 N N . CYS A 1 539 ? -14.07 -37.656 16.438 1 57.97 539 CYS A N 1
ATOM 4487 C CA . CYS A 1 539 ? -15.25 -37.031 17.047 1 57.97 539 CYS A CA 1
ATOM 4488 C C . CYS A 1 539 ? -16.531 -37.75 16.609 1 57.97 539 CYS A C 1
ATOM 4490 O O . CYS A 1 539 ? -17.609 -37.469 17.125 1 57.97 539 CYS A O 1
ATOM 4492 N N . TYR A 1 540 ? -16.359 -38.656 15.664 1 58.62 540 TYR A N 1
ATOM 4493 C CA . TYR A 1 540 ? -17.547 -39.312 15.148 1 58.62 540 TYR A CA 1
ATOM 4494 C C . TYR A 1 540 ? -17.797 -40.625 15.859 1 58.62 540 TYR A C 1
ATOM 4496 O O . TYR A 1 540 ? -16.859 -41.312 16.297 1 58.62 540 TYR A O 1
ATOM 4504 N N . ASP A 1 541 ? -19.078 -40.969 16.344 1 52.94 541 ASP A N 1
ATOM 4505 C CA . ASP A 1 541 ? -19.5 -42.25 16.859 1 52.94 541 ASP A CA 1
ATOM 4506 C C . ASP A 1 541 ? -19.562 -43.312 15.742 1 52.94 541 ASP A C 1
ATOM 4508 O O . ASP A 1 541 ? -20.031 -43 14.641 1 52.94 541 ASP A O 1
ATOM 4512 N N . VAL A 1 542 ? -18.609 -44.188 15.812 1 48.53 542 VAL A N 1
ATOM 4513 C CA . VAL A 1 542 ? -18.562 -45.25 14.805 1 48.53 542 VAL A CA 1
ATOM 4514 C C . VAL A 1 542 ? -19.688 -46.25 15.039 1 48.53 542 VAL A C 1
ATOM 4516 O O . VAL A 1 542 ? -19.844 -46.75 16.156 1 48.53 542 VAL A O 1
ATOM 4519 N N . LYS A 1 543 ? -20.812 -46.188 14.367 1 48.81 543 LYS A N 1
ATOM 4520 C CA . LYS A 1 543 ? -21.812 -47.25 14.414 1 48.81 543 LYS A CA 1
ATOM 4521 C C . LYS A 1 543 ? -21.484 -48.375 13.43 1 48.81 543 LYS A C 1
ATOM 4523 O O . LYS A 1 543 ? -21.156 -48.125 12.266 1 48.81 543 LYS A O 1
ATOM 4528 N N . LEU A 1 544 ? -21.078 -49.531 13.977 1 42.62 544 LEU A N 1
ATOM 4529 C CA . LEU A 1 544 ? -20.844 -50.75 13.18 1 42.62 544 LEU A CA 1
ATOM 4530 C C . LEU A 1 544 ? -22.062 -51.094 12.32 1 42.62 544 LEU A C 1
ATOM 4532 O O . LEU A 1 544 ? -23.156 -51.25 12.844 1 42.62 544 LEU A O 1
ATOM 4536 N N . ILE A 1 545 ? -22.094 -50.719 11.164 1 44.81 545 ILE A N 1
ATOM 4537 C CA . ILE A 1 545 ? -23.141 -51.188 10.289 1 44.81 545 ILE A CA 1
ATOM 4538 C C . ILE A 1 545 ? -22.828 -52.625 9.852 1 44.81 545 ILE A C 1
ATOM 4540 O O . ILE A 1 545 ? -21.75 -52.906 9.328 1 44.81 545 ILE A O 1
ATOM 4544 N N . GLU A 1 546 ? -23.328 -53.75 10.516 1 41.28 546 GLU A N 1
ATOM 4545 C CA . GLU A 1 546 ? -23.188 -55.188 10.344 1 41.28 546 GLU A CA 1
ATOM 4546 C C . GLU A 1 546 ? -23.062 -55.562 8.867 1 41.28 546 GLU A C 1
ATOM 4548 O O . GLU A 1 546 ? -22.297 -56.469 8.508 1 41.28 546 GLU A O 1
ATOM 4553 N N . ASP A 1 547 ? -24.172 -55.312 8.102 1 40.41 547 ASP A N 1
ATOM 4554 C CA . ASP A 1 547 ? -24.203 -55.906 6.762 1 40.41 547 ASP A CA 1
ATOM 4555 C C . ASP A 1 547 ? -22.984 -55.469 5.945 1 40.41 547 ASP A C 1
ATOM 4557 O O . ASP A 1 547 ? -22.859 -55.812 4.77 1 40.41 547 ASP A O 1
ATOM 4561 N N . TRP A 1 548 ? -22.469 -54.438 6.332 1 36.53 548 TRP A N 1
ATOM 4562 C CA . TRP A 1 548 ? -21.391 -53.938 5.484 1 36.53 548 TRP A CA 1
ATOM 4563 C C . TRP A 1 548 ? -20.078 -54.656 5.82 1 36.53 548 TRP A C 1
ATOM 4565 O O . TRP A 1 548 ? -19.219 -54.094 6.5 1 36.53 548 TRP A O 1
ATOM 4575 N N . LEU A 1 549 ? -20.156 -55.938 6.262 1 34.53 549 LEU A N 1
ATOM 4576 C CA . LEU A 1 549 ? -18.984 -56.75 6.559 1 34.53 549 LEU A CA 1
ATOM 4577 C C . LEU A 1 549 ? -17.859 -56.469 5.578 1 34.53 549 LEU A C 1
ATOM 4579 O O . LEU A 1 549 ? -16.688 -56.344 5.98 1 34.53 549 LEU A O 1
ATOM 4583 N N . PRO A 1 550 ? -18.219 -57 4.289 1 34.34 550 PRO A N 1
ATOM 4584 C CA . PRO A 1 550 ? -17.062 -56.938 3.393 1 34.34 550 PRO A CA 1
ATOM 4585 C C . PRO A 1 550 ? -16.375 -55.562 3.398 1 34.34 550 PRO A C 1
ATOM 4587 O O . PRO A 1 550 ? -15.195 -55.469 3.045 1 34.34 550 PRO A O 1
ATOM 4590 N N . LEU A 1 551 ? -17.203 -54.656 3.51 1 30.92 551 LEU A N 1
ATOM 4591 C CA . LEU A 1 551 ? -16.609 -53.344 3.328 1 30.92 551 LEU A CA 1
ATOM 4592 C C . LEU A 1 551 ? -15.773 -52.938 4.539 1 30.92 551 LEU A C 1
ATOM 4594 O O . LEU A 1 551 ? -15.242 -51.844 4.598 1 30.92 551 LEU A O 1
ATOM 4598 N N . LEU A 1 552 ? -15.914 -53.688 5.664 1 29.61 552 LEU A N 1
ATOM 4599 C CA . LEU A 1 552 ? -15.031 -53.375 6.785 1 29.61 552 LEU A CA 1
ATOM 4600 C C . LEU A 1 552 ? -13.57 -53.469 6.371 1 29.61 552 LEU A C 1
ATOM 4602 O O . LEU A 1 552 ? -12.672 -53.344 7.211 1 29.61 552 LEU A O 1
ATOM 4606 N N . GLU A 1 553 ? -13.312 -54.312 5.324 1 27.17 553 GLU A N 1
ATOM 4607 C CA . GLU A 1 553 ? -11.906 -54.031 5.031 1 27.17 553 GLU A CA 1
ATOM 4608 C C . GLU A 1 553 ? -11.547 -52.594 5.316 1 27.17 553 GLU A C 1
ATOM 4610 O O . GLU A 1 553 ? -12.398 -51.688 5.246 1 27.17 553 GLU A O 1
ATOM 4615 N N . VAL A 1 554 ? -10.438 -52.469 6.188 1 27.67 554 VAL A N 1
ATOM 4616 C CA . VAL A 1 554 ? -9.719 -51.219 6.535 1 27.67 554 VAL A CA 1
ATOM 4617 C C . VAL A 1 554 ? -9.883 -50.188 5.418 1 27.67 554 VAL A C 1
ATOM 4619 O O . VAL A 1 554 ? -9.172 -50.25 4.41 1 27.67 554 VAL A O 1
ATOM 4622 N N . SER A 1 555 ? -10.984 -50.25 4.746 1 26.66 555 SER A N 1
ATOM 4623 C CA . SER A 1 555 ? -11.148 -49 4.008 1 26.66 555 SER A CA 1
ATOM 4624 C C . SER A 1 555 ? -11.062 -47.781 4.934 1 26.66 555 SER A C 1
ATOM 4626 O O . SER A 1 555 ? -12.039 -47.438 5.605 1 26.66 555 SER A O 1
ATOM 4628 N N . ILE A 1 556 ? -10.609 -47.906 6.137 1 29.89 556 ILE A N 1
ATOM 4629 C CA . ILE A 1 556 ? -9.953 -46.719 6.664 1 29.89 556 ILE A CA 1
ATOM 4630 C C . ILE A 1 556 ? -9.484 -45.844 5.508 1 29.89 556 ILE A C 1
ATOM 4632 O O . ILE A 1 556 ? -8.344 -45.969 5.047 1 29.89 556 ILE A O 1
ATOM 4636 N N . LEU A 1 557 ? -9.914 -46.219 4.434 1 26.91 557 LEU A N 1
ATOM 4637 C CA . LEU A 1 557 ? -9.766 -45.281 3.307 1 26.91 557 LEU A CA 1
ATOM 4638 C C . LEU A 1 557 ? -9.906 -43.844 3.76 1 26.91 557 LEU A C 1
ATOM 4640 O O . LEU A 1 557 ? -10.586 -43.562 4.75 1 26.91 557 LEU A O 1
ATOM 4644 N N . LEU A 1 558 ? -8.914 -43.031 3.348 1 29.41 558 LEU A N 1
ATOM 4645 C CA . LEU A 1 558 ? -8.82 -41.625 2.965 1 29.41 558 LEU A CA 1
ATOM 4646 C C . LEU A 1 558 ? -10.195 -41.062 2.623 1 29.41 558 LEU A C 1
ATOM 4648 O O . LEU A 1 558 ? -10.719 -41.312 1.533 1 29.41 558 LEU A O 1
ATOM 4652 N N . MET A 1 559 ? -11.188 -41.625 3.168 1 29.12 559 MET A N 1
ATOM 4653 C CA . MET A 1 559 ? -12.352 -40.75 2.996 1 29.12 559 MET A CA 1
ATOM 4654 C C . MET A 1 559 ? -11.922 -39.281 2.865 1 29.12 559 MET A C 1
ATOM 4656 O O . MET A 1 559 ? -12.75 -38.375 2.994 1 29.12 559 MET A O 1
ATOM 4660 N N . VAL A 1 560 ? -10.805 -39.062 3.311 1 30.27 560 VAL A N 1
ATOM 4661 C CA . VAL A 1 560 ? -10.141 -37.969 2.623 1 30.27 560 VAL A CA 1
ATOM 4662 C C . VAL A 1 560 ? -10.406 -38.062 1.122 1 30.27 560 VAL A C 1
ATOM 4664 O O . VAL A 1 560 ? -10.398 -39.125 0.549 1 30.27 560 VAL A O 1
ATOM 4667 N N . ASP A 1 561 ? -11.234 -37.281 0.497 1 31.06 561 ASP A N 1
ATOM 4668 C CA . ASP A 1 561 ? -11.477 -37.312 -0.943 1 31.06 561 ASP A CA 1
ATOM 4669 C C . ASP A 1 561 ? -10.367 -38.062 -1.665 1 31.06 561 ASP A C 1
ATOM 4671 O O . ASP A 1 561 ? -9.188 -37.75 -1.528 1 31.06 561 ASP A O 1
ATOM 4675 N N . LYS A 1 562 ? -10.367 -39.406 -1.838 1 34.53 562 LYS A N 1
ATOM 4676 C CA . LYS A 1 562 ? -9.531 -40.281 -2.658 1 34.53 562 LYS A CA 1
ATOM 4677 C C . LYS A 1 562 ? -8.711 -39.469 -3.658 1 34.53 562 LYS A C 1
ATOM 4679 O O . LYS A 1 562 ? -7.59 -39.875 -4.008 1 34.53 562 LYS A O 1
ATOM 4684 N N . LYS A 1 563 ? -9.398 -38.656 -4.27 1 34.38 563 LYS A N 1
ATOM 4685 C CA . LYS A 1 563 ? -8.938 -37.844 -5.391 1 34.38 563 LYS A CA 1
ATOM 4686 C C . LYS A 1 563 ? -7.742 -36.969 -4.996 1 34.38 563 LYS A C 1
ATOM 4688 O O . LYS A 1 563 ? -6.941 -36.594 -5.852 1 34.38 563 LYS A O 1
ATOM 4693 N N . ILE A 1 564 ? -7.605 -36.719 -3.783 1 35.12 564 ILE A N 1
ATOM 4694 C CA . ILE A 1 564 ? -6.512 -35.812 -3.418 1 35.12 564 ILE A CA 1
ATOM 4695 C C . ILE A 1 564 ? -5.215 -36.594 -3.287 1 35.12 564 ILE A C 1
ATOM 4697 O O . ILE A 1 564 ? -4.145 -36.125 -3.674 1 35.12 564 ILE A O 1
ATOM 4701 N N . ILE A 1 565 ? -5.184 -37.906 -2.953 1 33.38 565 ILE A N 1
ATOM 4702 C CA . ILE A 1 565 ? -3.977 -38.594 -2.541 1 33.38 565 ILE A CA 1
ATOM 4703 C C . ILE A 1 565 ? -3.105 -38.906 -3.762 1 33.38 565 ILE A C 1
ATOM 4705 O O . ILE A 1 565 ? -1.881 -38.781 -3.703 1 33.38 565 ILE A O 1
ATOM 4709 N N . SER A 1 566 ? -3.781 -39.469 -4.777 1 32.84 566 SER A N 1
ATOM 4710 C CA . SER A 1 566 ? -2.91 -39.969 -5.832 1 32.84 566 SER A CA 1
ATOM 4711 C C . SER A 1 566 ? -1.942 -38.906 -6.312 1 32.84 566 SER A C 1
ATOM 4713 O O . SER A 1 566 ? -0.784 -39.188 -6.617 1 32.84 566 SER A O 1
ATOM 4715 N N . THR A 1 567 ? -2.512 -37.75 -6.559 1 37.41 567 THR A N 1
ATOM 4716 C CA . THR A 1 567 ? -1.688 -36.75 -7.211 1 37.41 567 THR A CA 1
ATOM 4717 C C . THR A 1 567 ? -0.771 -36.062 -6.199 1 37.41 567 THR A C 1
ATOM 4719 O O . THR A 1 567 ? 0.113 -35.281 -6.582 1 37.41 567 THR A O 1
ATOM 4722 N N . CYS A 1 568 ? -1.018 -36.375 -4.945 1 38.09 568 CYS A N 1
ATOM 4723 C CA . CYS A 1 568 ? -0.345 -35.562 -3.926 1 38.09 568 CYS A CA 1
ATOM 4724 C C . CYS A 1 568 ? 0.792 -36.344 -3.281 1 38.09 568 CYS A C 1
ATOM 4726 O O . CYS A 1 568 ? 1.107 -36.156 -2.107 1 38.09 568 CYS A O 1
ATOM 4728 N N . LEU A 1 569 ? 1.222 -37.438 -3.875 1 37.06 569 LEU A N 1
ATOM 4729 C CA . LEU A 1 569 ? 2.404 -38.125 -3.375 1 37.06 569 LEU A CA 1
ATOM 4730 C C . LEU A 1 569 ? 3.664 -37.312 -3.635 1 37.06 569 LEU A C 1
ATOM 4732 O O . LEU A 1 569 ? 3.723 -36.531 -4.602 1 37.06 569 LEU A O 1
ATOM 4736 N N . LYS A 1 570 ? 4.633 -37.406 -2.707 1 40.09 570 LYS A N 1
ATOM 4737 C CA . LYS A 1 570 ? 5.918 -36.719 -2.879 1 40.09 570 LYS A CA 1
ATOM 4738 C C . LYS A 1 570 ? 6.52 -37.031 -4.246 1 40.09 570 LYS A C 1
ATOM 4740 O O . LYS A 1 570 ? 6.355 -38.125 -4.773 1 40.09 570 LYS A O 1
ATOM 4745 N N . MET B 1 1 ? -37.969 3.957 -4.266 1 18.97 1 MET B N 1
ATOM 4746 C CA . MET B 1 1 ? -38.125 4.621 -5.559 1 18.97 1 MET B CA 1
ATOM 4747 C C . MET B 1 1 ? -36.781 4.898 -6.191 1 18.97 1 MET B C 1
ATOM 4749 O O . MET B 1 1 ? -35.844 5.324 -5.508 1 18.97 1 MET B O 1
ATOM 4753 N N . ASP B 1 2 ? -36.406 4.191 -7.426 1 19.86 2 ASP B N 1
ATOM 4754 C CA . ASP B 1 2 ? -35.312 3.691 -8.234 1 19.86 2 ASP B CA 1
ATOM 4755 C C . ASP B 1 2 ? -34.562 4.836 -8.93 1 19.86 2 ASP B C 1
ATOM 4757 O O . ASP B 1 2 ? -34.906 5.195 -10.062 1 19.86 2 ASP B O 1
ATOM 4761 N N . VAL B 1 3 ? -34.344 6.027 -8.219 1 21.09 3 VAL B N 1
ATOM 4762 C CA . VAL B 1 3 ? -34 7.266 -8.906 1 21.09 3 VAL B CA 1
ATOM 4763 C C . VAL B 1 3 ? -32.656 7.082 -9.641 1 21.09 3 VAL B C 1
ATOM 4765 O O . VAL B 1 3 ? -31.625 6.891 -9.016 1 21.09 3 VAL B O 1
ATOM 4768 N N . SER B 1 4 ? -32.656 6.41 -10.852 1 20.41 4 SER B N 1
ATOM 4769 C CA . SER B 1 4 ? -31.688 5.984 -11.867 1 20.41 4 SER B CA 1
ATOM 4770 C C . SER B 1 4 ? -30.969 7.18 -12.477 1 20.41 4 SER B C 1
ATOM 4772 O O . SER B 1 4 ? -31.422 7.742 -13.477 1 20.41 4 SER B O 1
ATOM 4774 N N . GLU B 1 5 ? -30.812 8.297 -11.664 1 20.31 5 GLU B N 1
ATOM 4775 C CA . GLU B 1 5 ? -30.422 9.539 -12.328 1 20.31 5 GLU B CA 1
ATOM 4776 C C . GLU B 1 5 ? -29.156 9.336 -13.172 1 20.31 5 GLU B C 1
ATOM 4778 O O . GLU B 1 5 ? -28.203 8.695 -12.727 1 20.31 5 GLU B O 1
ATOM 4783 N N . ASN B 1 6 ? -29.25 9.477 -14.516 1 21.02 6 ASN B N 1
ATOM 4784 C CA . ASN B 1 6 ? -28.625 9.438 -15.836 1 21.02 6 ASN B CA 1
ATOM 4785 C C . ASN B 1 6 ? -27.391 10.336 -15.898 1 21.02 6 ASN B C 1
ATOM 4787 O O . ASN B 1 6 ? -27.516 11.562 -15.828 1 21.02 6 ASN B O 1
ATOM 4791 N N . GLU B 1 7 ? -26.266 9.969 -15.18 1 19.67 7 GLU B N 1
ATOM 4792 C CA . GLU B 1 7 ? -25.016 10.711 -15.023 1 19.67 7 GLU B CA 1
ATOM 4793 C C . GLU B 1 7 ? -24.453 11.117 -16.375 1 19.67 7 GLU B C 1
ATOM 4795 O O . GLU B 1 7 ? -24.203 10.266 -17.234 1 19.67 7 GLU B O 1
ATOM 4800 N N . ASP B 1 8 ? -24.859 12.281 -16.969 1 20.41 8 ASP B N 1
ATOM 4801 C CA . ASP B 1 8 ? -24.516 13.016 -18.172 1 20.41 8 ASP B CA 1
ATOM 4802 C C . ASP B 1 8 ? -23 13.086 -18.375 1 20.41 8 ASP B C 1
ATOM 4804 O O . ASP B 1 8 ? -22.297 13.602 -17.516 1 20.41 8 ASP B O 1
ATOM 4808 N N . ILE B 1 9 ? -22.312 12.164 -19.094 1 22 9 ILE B N 1
ATOM 4809 C CA . ILE B 1 9 ? -20.953 11.898 -19.562 1 22 9 ILE B CA 1
ATOM 4810 C C . ILE B 1 9 ? -20.453 13.07 -20.406 1 22 9 ILE B C 1
ATOM 4812 O O . ILE B 1 9 ? -20.969 13.32 -21.484 1 22 9 ILE B O 1
ATOM 4816 N N . ASN B 1 10 ? -20.391 14.266 -19.75 1 19.8 10 ASN B N 1
ATOM 4817 C CA . ASN B 1 10 ? -19.953 15.461 -20.469 1 19.8 10 ASN B CA 1
ATOM 4818 C C . ASN B 1 10 ? -18.734 15.18 -21.344 1 19.8 10 ASN B C 1
ATOM 4820 O O . ASN B 1 10 ? -17.75 14.602 -20.891 1 19.8 10 ASN B O 1
ATOM 4824 N N . ARG B 1 11 ? -18.891 15.188 -22.656 1 21.45 11 ARG B N 1
ATOM 4825 C CA . ARG B 1 11 ? -18.094 14.945 -23.875 1 21.45 11 ARG B CA 1
ATOM 4826 C C . ARG B 1 11 ? -16.938 15.93 -23.969 1 21.45 11 ARG B C 1
ATOM 4828 O O . ARG B 1 11 ? -17.141 17.141 -24.062 1 21.45 11 ARG B O 1
ATOM 4835 N N . TYR B 1 12 ? -15.82 15.734 -23.203 1 19.22 12 TYR B N 1
ATOM 4836 C CA . TYR B 1 12 ? -14.609 16.547 -23.25 1 19.22 12 TYR B CA 1
ATOM 4837 C C . TYR B 1 12 ? -14.133 16.734 -24.688 1 19.22 12 TYR B C 1
ATOM 4839 O O . TYR B 1 12 ? -13.969 15.766 -25.438 1 19.22 12 TYR B O 1
ATOM 4847 N N . ASP B 1 13 ? -14.594 17.797 -25.328 1 19.88 13 ASP B N 1
ATOM 4848 C CA . ASP B 1 13 ? -14.242 18.281 -26.656 1 19.88 13 ASP B CA 1
ATOM 4849 C C . ASP B 1 13 ? -12.727 18.391 -26.828 1 19.88 13 ASP B C 1
ATOM 4851 O O . ASP B 1 13 ? -12.062 19.109 -26.078 1 19.88 13 ASP B O 1
ATOM 4855 N N . PHE B 1 14 ? -12.047 17.312 -27.156 1 20.45 14 PHE B N 1
ATOM 4856 C CA . PHE B 1 14 ? -10.617 17.188 -27.438 1 20.45 14 PHE B CA 1
ATOM 4857 C C . PHE B 1 14 ? -10.18 18.156 -28.516 1 20.45 14 PHE B C 1
ATOM 4859 O O . PHE B 1 14 ? -10.719 18.141 -29.625 1 20.45 14 PHE B O 1
ATOM 4866 N N . PRO B 1 15 ? -9.93 19.422 -28.125 1 19.83 15 PRO B N 1
ATOM 4867 C CA . PRO B 1 15 ? -9.508 20.344 -29.188 1 19.83 15 PRO B CA 1
ATOM 4868 C C . PRO B 1 15 ? -8.484 19.75 -30.141 1 19.83 15 PRO B C 1
ATOM 4870 O O . PRO B 1 15 ? -7.82 18.766 -29.797 1 19.83 15 PRO B O 1
ATOM 4873 N N . GLU B 1 16 ? -8.531 20.219 -31.422 1 19.08 16 GLU B N 1
ATOM 4874 C CA . GLU B 1 16 ? -7.855 19.859 -32.656 1 19.08 16 GLU B CA 1
ATOM 4875 C C . GLU B 1 16 ? -6.34 19.984 -32.531 1 19.08 16 GLU B C 1
ATOM 4877 O O . GLU B 1 16 ? -5.836 21.031 -32.094 1 19.08 16 GLU B O 1
ATOM 4882 N N . ASP B 1 17 ? -5.645 18.938 -32.125 1 19.77 17 ASP B N 1
ATOM 4883 C CA . ASP B 1 17 ? -4.203 18.75 -32.031 1 19.77 17 ASP B CA 1
ATOM 4884 C C . ASP B 1 17 ? -3.514 19.219 -33.312 1 19.77 17 ASP B C 1
ATOM 4886 O O . ASP B 1 17 ? -3.785 18.703 -34.406 1 19.77 17 ASP B O 1
ATOM 4890 N N . GLU B 1 18 ? -3.414 20.562 -33.531 1 19.62 18 GLU B N 1
ATOM 4891 C CA . GLU B 1 18 ? -2.607 21.062 -34.625 1 19.62 18 GLU B CA 1
ATOM 4892 C C . GLU B 1 18 ? -1.305 20.281 -34.781 1 19.62 18 GLU B C 1
ATOM 4894 O O . GLU B 1 18 ? -0.625 20.016 -33.781 1 19.62 18 GLU B O 1
ATOM 4899 N N . ARG B 1 19 ? -1.069 19.578 -35.906 1 21.59 19 ARG B N 1
ATOM 4900 C CA . ARG B 1 19 ? -0.181 18.625 -36.562 1 21.59 19 ARG B CA 1
ATOM 4901 C C . ARG B 1 19 ? 1.233 19.188 -36.688 1 21.59 19 ARG B C 1
ATOM 4903 O O . ARG B 1 19 ? 1.51 20.016 -37.562 1 21.59 19 ARG B O 1
ATOM 4910 N N . ILE B 1 20 ? 1.875 19.734 -35.625 1 18.84 20 ILE B N 1
ATOM 4911 C CA . ILE B 1 20 ? 3.182 20.328 -35.906 1 18.84 20 ILE B CA 1
ATOM 4912 C C . ILE B 1 20 ? 4.066 19.312 -36.625 1 18.84 20 ILE B C 1
ATOM 4914 O O . ILE B 1 20 ? 4.363 18.25 -36.062 1 18.84 20 ILE B O 1
ATOM 4918 N N . ASN B 1 21 ? 4.062 19.219 -37.969 1 20.03 21 ASN B N 1
ATOM 4919 C CA . ASN B 1 21 ? 4.727 18.438 -39 1 20.03 21 ASN B CA 1
ATOM 4920 C C . ASN B 1 21 ? 6.242 18.594 -38.938 1 20.03 21 ASN B C 1
ATOM 4922 O O . ASN B 1 21 ? 6.961 18.141 -39.844 1 20.03 21 ASN B O 1
ATOM 4926 N N . GLY B 1 22 ? 6.812 19.312 -37.938 1 18.42 22 GLY B N 1
ATOM 4927 C CA . GLY B 1 22 ? 8.133 19.75 -38.344 1 18.42 22 GLY B CA 1
ATOM 4928 C C . GLY B 1 22 ? 9.039 18.609 -38.781 1 18.42 22 GLY B C 1
ATOM 4929 O O . GLY B 1 22 ? 9.062 17.547 -38.156 1 18.42 22 GLY B O 1
ATOM 4930 N N . ARG B 1 23 ? 9.328 18.547 -40.125 1 21.12 23 ARG B N 1
ATOM 4931 C CA . ARG B 1 23 ? 10.172 17.734 -41 1 21.12 23 ARG B CA 1
ATOM 4932 C C . ARG B 1 23 ? 11.617 17.703 -40.5 1 21.12 23 ARG B C 1
ATOM 4934 O O . ARG B 1 23 ? 12.32 18.719 -40.562 1 21.12 23 ARG B O 1
ATOM 4941 N N . TYR B 1 24 ? 11.906 17.312 -39.25 1 18.83 24 TYR B N 1
ATOM 4942 C CA . TYR B 1 24 ? 13.336 17.344 -38.938 1 18.83 24 TYR B CA 1
ATOM 4943 C C . TYR B 1 24 ? 14.141 16.594 -40 1 18.83 24 TYR B C 1
ATOM 4945 O O . TYR B 1 24 ? 13.859 15.438 -40.281 1 18.83 24 TYR B O 1
ATOM 4953 N N . ASP B 1 25 ? 14.562 17.297 -41 1 20.39 25 ASP B N 1
ATOM 4954 C CA . ASP B 1 25 ? 15.461 16.906 -42.094 1 20.39 25 ASP B CA 1
ATOM 4955 C C . ASP B 1 25 ? 16.75 16.297 -41.531 1 20.39 25 ASP B C 1
ATOM 4957 O O . ASP B 1 25 ? 17.578 17.016 -40.938 1 20.39 25 ASP B O 1
ATOM 4961 N N . ILE B 1 26 ? 16.641 15.258 -40.75 1 22.22 26 ILE B N 1
ATOM 4962 C CA . ILE B 1 26 ? 17.875 14.648 -40.281 1 22.22 26 ILE B CA 1
ATOM 4963 C C . ILE B 1 26 ? 18.781 14.344 -41.469 1 22.22 26 ILE B C 1
ATOM 4965 O O . ILE B 1 26 ? 18.391 13.609 -42.375 1 22.22 26 ILE B O 1
ATOM 4969 N N . SER B 1 27 ? 19.516 15.328 -41.844 1 19.58 27 SER B N 1
ATOM 4970 C CA . SER B 1 27 ? 20.547 15.219 -42.844 1 19.58 27 SER B CA 1
ATOM 4971 C C . SER B 1 27 ? 21.297 13.898 -42.75 1 19.58 27 SER B C 1
ATOM 4973 O O . SER B 1 27 ? 21.328 13.281 -41.688 1 19.58 27 SER B O 1
ATOM 4975 N N . ASP B 1 28 ? 21.75 13.375 -43.938 1 20.39 28 ASP B N 1
ATOM 4976 C CA . ASP B 1 28 ? 22.297 12.188 -44.562 1 20.39 28 ASP B CA 1
ATOM 4977 C C . ASP B 1 28 ? 23.672 11.852 -44.031 1 20.39 28 ASP B C 1
ATOM 4979 O O . ASP B 1 28 ? 24.438 11.109 -44.656 1 20.39 28 ASP B O 1
ATOM 4983 N N . ASP B 1 29 ? 23.984 12.227 -42.781 1 20.12 29 ASP B N 1
ATOM 4984 C CA . ASP B 1 29 ? 25.422 12.078 -42.625 1 20.12 29 ASP B CA 1
ATOM 4985 C C . ASP B 1 29 ? 25.906 10.742 -43.188 1 20.12 29 ASP B C 1
ATOM 4987 O O . ASP B 1 29 ? 25.172 9.758 -43.188 1 20.12 29 ASP B O 1
ATOM 4991 N N . GLU B 1 30 ? 27.062 10.789 -43.906 1 21.59 30 GLU B N 1
ATOM 4992 C CA . GLU B 1 30 ? 27.953 9.898 -44.656 1 21.59 30 GLU B CA 1
ATOM 4993 C C . GLU B 1 30 ? 28.266 8.641 -43.875 1 21.59 30 GLU B C 1
ATOM 4995 O O . GLU B 1 30 ? 28.656 8.711 -42.688 1 21.59 30 GLU B O 1
ATOM 5000 N N . ASP B 1 31 ? 27.609 7.535 -44.188 1 22.09 31 ASP B N 1
ATOM 5001 C CA . ASP B 1 31 ? 27.625 6.137 -43.781 1 22.09 31 ASP B CA 1
ATOM 5002 C C . ASP B 1 31 ? 29.031 5.562 -43.812 1 22.09 31 ASP B C 1
ATOM 5004 O O . ASP B 1 31 ? 29.516 5.137 -44.875 1 22.09 31 ASP B O 1
ATOM 5008 N N . ARG B 1 32 ? 30.078 6.379 -43.344 1 21.5 32 ARG B N 1
ATOM 5009 C CA . ARG B 1 32 ? 31.375 5.75 -43.531 1 21.5 32 ARG B CA 1
ATOM 5010 C C . ARG B 1 32 ? 31.328 4.27 -43.156 1 21.5 32 ARG B C 1
ATOM 5012 O O . ARG B 1 32 ? 30.656 3.887 -42.188 1 21.5 32 ARG B O 1
ATOM 5019 N N . ASN B 1 33 ? 31.656 3.412 -44.094 1 22.23 33 ASN B N 1
ATOM 5020 C CA . ASN B 1 33 ? 31.844 1.985 -44.312 1 22.23 33 ASN B CA 1
ATOM 5021 C C . ASN B 1 33 ? 32.656 1.332 -43.219 1 22.23 33 ASN B C 1
ATOM 5023 O O . ASN B 1 33 ? 33.844 0.995 -43.438 1 22.23 33 ASN B O 1
ATOM 5027 N N . LEU B 1 34 ? 32.531 1.865 -41.969 1 22.47 34 LEU B N 1
ATOM 5028 C CA . LEU B 1 34 ? 33.562 1.277 -41.125 1 22.47 34 LEU B CA 1
ATOM 5029 C C . LEU B 1 34 ? 33.594 -0.241 -41.281 1 22.47 34 LEU B C 1
ATOM 5031 O O . LEU B 1 34 ? 32.531 -0.89 -41.188 1 22.47 34 LEU B O 1
ATOM 5035 N N . ASN B 1 35 ? 34.531 -0.718 -42.031 1 23.23 35 ASN B N 1
ATOM 5036 C CA . ASN B 1 35 ? 34.969 -2.074 -42.312 1 23.23 35 ASN B CA 1
ATOM 5037 C C . ASN B 1 35 ? 35.031 -2.924 -41.062 1 23.23 35 ASN B C 1
ATOM 5039 O O . ASN B 1 35 ? 35.844 -2.672 -40.156 1 23.23 35 ASN B O 1
ATOM 5043 N N . HIS B 1 36 ? 33.844 -3.088 -40.469 1 23.02 36 HIS B N 1
ATOM 5044 C CA . HIS B 1 36 ? 33.812 -3.988 -39.312 1 23.02 36 HIS B CA 1
ATOM 5045 C C . HIS B 1 36 ? 34.531 -5.297 -39.625 1 23.02 36 HIS B C 1
ATOM 5047 O O . HIS B 1 36 ? 34.062 -6.082 -40.438 1 23.02 36 HIS B O 1
ATOM 5053 N N . GLN B 1 37 ? 35.812 -5.18 -39.812 1 24.45 37 GLN B N 1
ATOM 5054 C CA . GLN B 1 37 ? 36.5 -6.461 -39.938 1 24.45 37 GLN B CA 1
ATOM 5055 C C . GLN B 1 37 ? 35.969 -7.488 -38.969 1 24.45 37 GLN B C 1
ATOM 5057 O O . GLN B 1 37 ? 35.844 -7.203 -37.781 1 24.45 37 GLN B O 1
ATOM 5062 N N . GLU B 1 38 ? 35.094 -8.336 -39.438 1 25.7 38 GLU B N 1
ATOM 5063 C CA . GLU B 1 38 ? 34.5 -9.539 -38.875 1 25.7 38 GLU B CA 1
ATOM 5064 C C . GLU B 1 38 ? 35.531 -10.352 -38.094 1 25.7 38 GLU B C 1
ATOM 5066 O O . GLU B 1 38 ? 36.406 -10.984 -38.719 1 25.7 38 GLU B O 1
ATOM 5071 N N . ARG B 1 39 ? 36.25 -9.719 -37.125 1 24.42 39 ARG B N 1
ATOM 5072 C CA . ARG B 1 39 ? 37.156 -10.695 -36.531 1 24.42 39 ARG B CA 1
ATOM 5073 C C . ARG B 1 39 ? 36.406 -11.969 -36.156 1 24.42 39 ARG B C 1
ATOM 5075 O O . ARG B 1 39 ? 35.25 -11.906 -35.719 1 24.42 39 ARG B O 1
ATOM 5082 N N . GLU B 1 40 ? 36.688 -13.016 -36.781 1 25.61 40 GLU B N 1
ATOM 5083 C CA . GLU B 1 40 ? 36.344 -14.414 -36.531 1 25.61 40 GLU B CA 1
ATOM 5084 C C . GLU B 1 40 ? 36.344 -14.727 -35.062 1 25.61 40 GLU B C 1
ATOM 5086 O O . GLU B 1 40 ? 37.375 -14.625 -34.375 1 25.61 40 GLU B O 1
ATOM 5091 N N . TYR B 1 41 ? 35.375 -14.086 -34.344 1 25.09 41 TYR B N 1
ATOM 5092 C CA . TYR B 1 41 ? 35.344 -14.555 -32.969 1 25.09 41 TYR B CA 1
ATOM 5093 C C . TYR B 1 41 ? 35.375 -16.078 -32.906 1 25.09 41 TYR B C 1
ATOM 5095 O O . TYR B 1 41 ? 34.594 -16.75 -33.562 1 25.09 41 TYR B O 1
ATOM 5103 N N . ASP B 1 42 ? 36.562 -16.578 -32.938 1 26.5 42 ASP B N 1
ATOM 5104 C CA . ASP B 1 42 ? 36.75 -17.969 -32.531 1 26.5 42 ASP B CA 1
ATOM 5105 C C . ASP B 1 42 ? 35.875 -18.328 -31.328 1 26.5 42 ASP B C 1
ATOM 5107 O O . ASP B 1 42 ? 35.969 -17.703 -30.281 1 26.5 42 ASP B O 1
ATOM 5111 N N . ASN B 1 43 ? 34.594 -18.609 -31.562 1 29.05 43 ASN B N 1
ATOM 5112 C CA . ASN B 1 43 ? 33.656 -19.25 -30.656 1 29.05 43 ASN B CA 1
ATOM 5113 C C . ASN B 1 43 ? 34.344 -20.266 -29.766 1 29.05 43 ASN B C 1
ATOM 5115 O O . ASN B 1 43 ? 34.312 -21.469 -30.062 1 29.05 43 ASN B O 1
ATOM 5119 N N . SER B 1 44 ? 35.531 -19.984 -29.312 1 30.03 44 SER B N 1
ATOM 5120 C CA . SER B 1 44 ? 35.969 -20.984 -28.328 1 30.03 44 SER B CA 1
ATOM 5121 C C . SER B 1 44 ? 34.875 -21.188 -27.25 1 30.03 44 SER B C 1
ATOM 5123 O O . SER B 1 44 ? 34.406 -20.219 -26.656 1 30.03 44 SER B O 1
ATOM 5125 N N . GLU B 1 45 ? 34 -22.156 -27.391 1 31.22 45 GLU B N 1
ATOM 5126 C CA . GLU B 1 45 ? 33.188 -22.828 -26.391 1 31.22 45 GLU B CA 1
ATOM 5127 C C . GLU B 1 45 ? 33.781 -22.719 -25 1 31.22 45 GLU B C 1
ATOM 5129 O O . GLU B 1 45 ? 34.719 -23.453 -24.672 1 31.22 45 GLU B O 1
ATOM 5134 N N . TYR B 1 46 ? 34.125 -21.578 -24.484 1 31.53 46 TYR B N 1
ATOM 5135 C CA . TYR B 1 46 ? 34.438 -21.641 -23.062 1 31.53 46 TYR B CA 1
ATOM 5136 C C . TYR B 1 46 ? 33.375 -22.422 -22.297 1 31.53 46 TYR B C 1
ATOM 5138 O O . TYR B 1 46 ? 32.25 -21.984 -22.172 1 31.53 46 TYR B O 1
ATOM 5146 N N . GLU B 1 47 ? 33.281 -23.703 -22.531 1 34 47 GLU B N 1
ATOM 5147 C CA . GLU B 1 47 ? 32.781 -24.562 -21.453 1 34 47 GLU B CA 1
ATOM 5148 C C . GLU B 1 47 ? 33.156 -24 -20.094 1 34 47 GLU B C 1
ATOM 5150 O O . GLU B 1 47 ? 34.344 -23.922 -19.766 1 34 47 GLU B O 1
ATOM 5155 N N . GLU B 1 48 ? 32.75 -22.906 -19.688 1 37.94 48 GLU B N 1
ATOM 5156 C CA . GLU B 1 48 ? 32.969 -22.75 -18.25 1 37.94 48 GLU B CA 1
ATOM 5157 C C . GLU B 1 48 ? 33.031 -24.094 -17.547 1 37.94 48 GLU B C 1
ATOM 5159 O O . GLU B 1 48 ? 32.031 -24.797 -17.453 1 37.94 48 GLU B O 1
ATOM 5164 N N . GLU B 1 49 ? 33.938 -24.859 -17.812 1 39.75 49 GLU B N 1
ATOM 5165 C CA . GLU B 1 49 ? 34.281 -25.969 -16.938 1 39.75 49 GLU B CA 1
ATOM 5166 C C . GLU B 1 49 ? 34 -25.641 -15.477 1 39.75 49 GLU B C 1
ATOM 5168 O O . GLU B 1 49 ? 34.656 -24.797 -14.891 1 39.75 49 GLU B O 1
ATOM 5173 N N . GLU B 1 50 ? 32.812 -25.406 -15.094 1 49.56 50 GLU B N 1
ATOM 5174 C CA . GLU B 1 50 ? 32.562 -25.359 -13.664 1 49.56 50 GLU B CA 1
ATOM 5175 C C . GLU B 1 50 ? 33.531 -26.234 -12.883 1 49.56 50 GLU B C 1
ATOM 5177 O O . GLU B 1 50 ? 33.531 -27.453 -13.031 1 49.56 50 GLU B O 1
ATOM 5182 N N . ASN B 1 51 ? 34.719 -25.812 -12.742 1 62.81 51 ASN B N 1
ATOM 5183 C CA . ASN B 1 51 ? 35.75 -26.469 -11.93 1 62.81 51 ASN B CA 1
ATOM 5184 C C . ASN B 1 51 ? 35.156 -27.094 -10.664 1 62.81 51 ASN B C 1
ATOM 5186 O O . ASN B 1 51 ? 34.594 -26.375 -9.828 1 62.81 51 ASN B O 1
ATOM 5190 N N . LYS B 1 52 ? 34.812 -28.281 -10.727 1 79.88 52 LYS B N 1
ATOM 5191 C CA . LYS B 1 52 ? 34.312 -29.078 -9.602 1 79.88 52 LYS B CA 1
ATOM 5192 C C . LYS B 1 52 ? 35.281 -29 -8.414 1 79.88 52 LYS B C 1
ATOM 5194 O O . LYS B 1 52 ? 36.438 -29.359 -8.523 1 79.88 52 LYS B O 1
ATOM 5199 N N . LEU B 1 53 ? 34.906 -28.297 -7.406 1 88.5 53 LEU B N 1
ATOM 5200 C CA . LEU B 1 53 ? 35.656 -28.156 -6.176 1 88.5 53 LEU B CA 1
ATOM 5201 C C . LEU B 1 53 ? 35.719 -29.484 -5.422 1 88.5 53 LEU B C 1
ATOM 5203 O O . LEU B 1 53 ? 34.75 -30.25 -5.445 1 88.5 53 LEU B O 1
ATOM 5207 N N . GLU B 1 54 ? 36.875 -29.828 -5.016 1 91 54 GLU B N 1
ATOM 5208 C CA . GLU B 1 54 ? 37.031 -31.047 -4.223 1 91 54 GLU B CA 1
ATOM 5209 C C . GLU B 1 54 ? 37.594 -30.719 -2.842 1 91 54 GLU B C 1
ATOM 5211 O O . GLU B 1 54 ? 38.312 -29.719 -2.668 1 91 54 GLU B O 1
ATOM 5216 N N . LEU B 1 55 ? 37.125 -31.484 -1.931 1 91.5 55 LEU B N 1
ATOM 5217 C CA . LEU B 1 55 ? 37.656 -31.375 -0.575 1 91.5 55 LEU B CA 1
ATOM 5218 C C . LEU B 1 55 ? 38.625 -32.5 -0.276 1 91.5 55 LEU B C 1
ATOM 5220 O O . LEU B 1 55 ? 38.312 -33.688 -0.479 1 91.5 55 LEU B O 1
ATOM 5224 N N . ASN B 1 56 ? 39.812 -32.125 0.047 1 91.62 56 ASN B N 1
ATOM 5225 C CA . ASN B 1 56 ? 40.812 -33.125 0.412 1 91.62 56 ASN B CA 1
ATOM 5226 C C . ASN B 1 56 ? 41.438 -32.844 1.783 1 91.62 56 ASN B C 1
ATOM 5228 O O . ASN B 1 56 ? 41.625 -31.688 2.146 1 91.62 56 ASN B O 1
ATOM 5232 N N . GLN B 1 57 ? 41.656 -34.031 2.443 1 91.06 57 GLN B N 1
ATOM 5233 C CA . GLN B 1 57 ? 42.344 -33.875 3.723 1 91.06 57 GLN B CA 1
ATOM 5234 C C . GLN B 1 57 ? 43.719 -33.25 3.543 1 91.06 57 GLN B C 1
ATOM 5236 O O . GLN B 1 57 ? 44.438 -33.562 2.602 1 91.06 57 GLN B O 1
ATOM 5241 N N . GLY B 1 58 ? 44.031 -32.25 4.359 1 89.25 58 GLY B N 1
ATOM 5242 C CA . GLY B 1 58 ? 45.312 -31.578 4.297 1 89.25 58 GLY B CA 1
ATOM 5243 C C . GLY B 1 58 ? 45.281 -30.266 3.533 1 89.25 58 GLY B C 1
ATOM 5244 O O . GLY B 1 58 ? 46.25 -29.516 3.527 1 89.25 58 GLY B O 1
ATOM 5245 N N . MET B 1 59 ? 44.156 -30.062 2.885 1 92.75 59 MET B N 1
ATOM 5246 C CA . MET B 1 59 ? 44 -28.797 2.158 1 92.75 59 MET B CA 1
ATOM 5247 C C . MET B 1 59 ? 44.156 -27.609 3.098 1 92.75 59 MET B C 1
ATOM 5249 O O . MET B 1 59 ? 43.656 -27.641 4.234 1 92.75 59 MET B O 1
ATOM 5253 N N . GLU B 1 60 ? 44.906 -26.609 2.68 1 92.69 60 GLU B N 1
ATOM 5254 C CA . GLU B 1 60 ? 45.219 -25.453 3.527 1 92.69 60 GLU B CA 1
ATOM 5255 C C . GLU B 1 60 ? 44.656 -24.172 2.934 1 92.69 60 GLU B C 1
ATOM 5257 O O . GLU B 1 60 ? 44.594 -24.016 1.711 1 92.69 60 GLU B O 1
ATOM 5262 N N . PHE B 1 61 ? 44.188 -23.375 3.805 1 94.75 61 PHE B N 1
ATOM 5263 C CA . PHE B 1 61 ? 43.688 -22.047 3.457 1 94.75 61 PHE B CA 1
ATOM 5264 C C . PHE B 1 61 ? 44.375 -20.969 4.27 1 94.75 61 PHE B C 1
ATOM 5266 O O . PHE B 1 61 ? 44.844 -21.219 5.383 1 94.75 61 PHE B O 1
ATOM 5273 N N . GLU B 1 62 ? 44.406 -19.766 3.812 1 91.88 62 GLU B N 1
ATOM 5274 C CA . GLU B 1 62 ? 45.125 -18.672 4.48 1 91.88 62 GLU B CA 1
ATOM 5275 C C . GLU B 1 62 ? 44.344 -18.172 5.695 1 91.88 62 GLU B C 1
ATOM 5277 O O . GLU B 1 62 ? 44.938 -17.844 6.727 1 91.88 62 GLU B O 1
ATOM 5282 N N . THR B 1 63 ? 43.094 -18 5.5 1 92.38 63 THR B N 1
ATOM 5283 C CA . THR B 1 63 ? 42.25 -17.484 6.582 1 92.38 63 THR B CA 1
ATOM 5284 C C . THR B 1 63 ? 41 -18.312 6.746 1 92.38 63 THR B C 1
ATOM 5286 O O . THR B 1 63 ? 40.656 -19.094 5.859 1 92.38 63 THR B O 1
ATOM 5289 N N . TRP B 1 64 ? 40.375 -18.141 7.871 1 92.56 64 TRP B N 1
ATOM 5290 C CA . TRP B 1 64 ? 39.125 -18.828 8.141 1 92.56 64 TRP B CA 1
ATOM 5291 C C . TRP B 1 64 ? 38.031 -18.391 7.145 1 92.56 64 TRP B C 1
ATOM 5293 O O . TRP B 1 64 ? 37.219 -19.203 6.719 1 92.56 64 TRP B O 1
ATOM 5303 N N . GLU B 1 65 ? 38.031 -17.156 6.746 1 92.62 65 GLU B N 1
ATOM 5304 C CA . GLU B 1 65 ? 37.031 -16.625 5.812 1 92.62 65 GLU B CA 1
ATOM 5305 C C . GLU B 1 65 ? 37.156 -17.281 4.441 1 92.62 65 GLU B C 1
ATOM 5307 O O . GLU B 1 65 ? 36.156 -17.609 3.805 1 92.62 65 GLU B O 1
ATOM 5312 N N . LEU B 1 66 ? 38.344 -17.5 4.066 1 93.69 66 LEU B N 1
ATOM 5313 C CA . LEU B 1 66 ? 38.562 -18.125 2.773 1 93.69 66 LEU B CA 1
ATOM 5314 C C . LEU B 1 66 ? 38.188 -19.594 2.811 1 93.69 66 LEU B C 1
ATOM 5316 O O . LEU B 1 66 ? 37.656 -20.125 1.828 1 93.69 66 LEU B O 1
ATOM 5320 N N . ALA B 1 67 ? 38.531 -20.172 3.949 1 94.38 67 ALA B N 1
ATOM 5321 C CA . ALA B 1 67 ? 38.125 -21.578 4.105 1 94.38 67 ALA B CA 1
ATOM 5322 C C . ALA B 1 67 ? 36.625 -21.734 4.051 1 94.38 67 ALA B C 1
ATOM 5324 O O . ALA B 1 67 ? 36.094 -22.609 3.352 1 94.38 67 ALA B O 1
ATOM 5325 N N . GLU B 1 68 ? 35.938 -20.891 4.746 1 93.81 68 GLU B N 1
ATOM 5326 C CA . GLU B 1 68 ? 34.5 -20.953 4.777 1 93.81 68 GLU B CA 1
ATOM 5327 C C . GLU B 1 68 ? 33.906 -20.641 3.408 1 93.81 68 GLU B C 1
ATOM 5329 O O . GLU B 1 68 ? 32.906 -21.234 3.006 1 93.81 68 GLU B O 1
ATOM 5334 N N . SER B 1 69 ? 34.5 -19.703 2.717 1 93.94 69 SER B N 1
ATOM 5335 C CA . SER B 1 69 ? 34.031 -19.359 1.376 1 93.94 69 SER B CA 1
ATOM 5336 C C . SER B 1 69 ? 34.188 -20.547 0.419 1 93.94 69 SER B C 1
ATOM 5338 O O . SER B 1 69 ? 33.312 -20.797 -0.406 1 93.94 69 SER B O 1
ATOM 5340 N N . TYR B 1 70 ? 35.312 -21.141 0.578 1 94.62 70 TYR B N 1
ATOM 5341 C CA . TYR B 1 70 ? 35.562 -22.328 -0.251 1 94.62 70 TYR B CA 1
ATOM 5342 C C . TYR B 1 70 ? 34.562 -23.438 0.062 1 94.62 70 TYR B C 1
ATOM 5344 O O . TYR B 1 70 ? 34.031 -24.078 -0.849 1 94.62 70 TYR B O 1
ATOM 5352 N N . LEU B 1 71 ? 34.375 -23.656 1.308 1 94.5 71 LEU B N 1
ATOM 5353 C CA . LEU B 1 71 ? 33.438 -24.703 1.727 1 94.5 71 LEU B CA 1
ATOM 5354 C C . L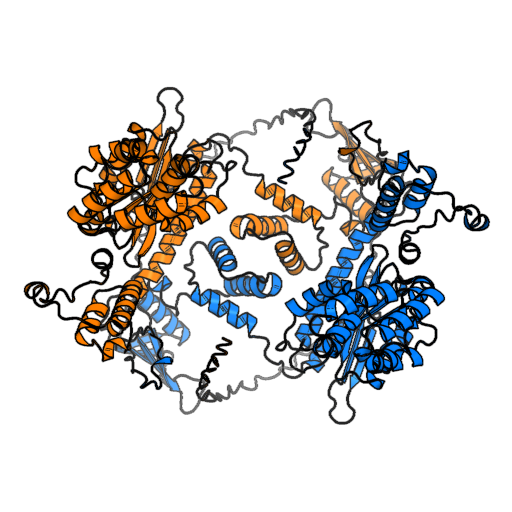EU B 1 71 ? 32.031 -24.375 1.255 1 94.5 71 LEU B C 1
ATOM 5356 O O . LEU B 1 71 ? 31.281 -25.281 0.867 1 94.5 71 LEU B O 1
ATOM 5360 N N . ASN B 1 72 ? 31.641 -23.188 1.31 1 93.88 72 ASN B N 1
ATOM 5361 C CA . ASN B 1 72 ? 30.328 -22.766 0.846 1 93.88 72 ASN B CA 1
ATOM 5362 C C . ASN B 1 72 ? 30.141 -23.047 -0.645 1 93.88 72 ASN B C 1
ATOM 5364 O O . ASN B 1 72 ? 29.109 -23.547 -1.063 1 93.88 72 ASN B O 1
ATOM 5368 N N . GLU B 1 73 ? 31.156 -22.672 -1.355 1 93.5 73 GLU B N 1
ATOM 5369 C CA . GLU B 1 73 ? 31.062 -22.891 -2.795 1 93.5 73 GLU B CA 1
ATOM 5370 C C . GLU B 1 73 ? 31.031 -24.375 -3.121 1 93.5 73 GLU B C 1
ATOM 5372 O O . GLU B 1 73 ? 30.297 -24.812 -4.02 1 93.5 73 GLU B O 1
ATOM 5377 N N . TYR B 1 74 ? 31.875 -25.109 -2.408 1 93.81 74 TYR B N 1
ATOM 5378 C CA . TYR B 1 74 ? 31.859 -26.562 -2.559 1 93.81 74 TYR B CA 1
ATOM 5379 C C . TYR B 1 74 ? 30.469 -27.125 -2.242 1 93.81 74 TYR B C 1
ATOM 5381 O O . TYR B 1 74 ? 29.938 -27.938 -2.994 1 93.81 74 TYR B O 1
ATOM 5389 N N . ALA B 1 75 ? 29.938 -26.688 -1.124 1 93.38 75 ALA B N 1
ATOM 5390 C CA . ALA B 1 75 ? 28.625 -27.172 -0.684 1 93.38 75 ALA B CA 1
ATOM 5391 C C . ALA B 1 75 ? 27.531 -26.812 -1.69 1 93.38 75 ALA B C 1
ATOM 5393 O O . ALA B 1 75 ? 26.641 -27.609 -1.965 1 93.38 75 ALA B O 1
ATOM 5394 N N . LYS B 1 76 ? 27.609 -25.656 -2.258 1 92.19 76 LYS B N 1
ATOM 5395 C CA . LYS B 1 76 ? 26.641 -25.219 -3.27 1 92.19 76 LYS B CA 1
ATOM 5396 C C . LYS B 1 76 ? 26.688 -26.125 -4.5 1 92.19 76 LYS B C 1
ATOM 5398 O O . LYS B 1 76 ? 25.656 -26.5 -5.031 1 92.19 76 LYS B O 1
ATOM 5403 N N . GLN B 1 77 ? 27.891 -26.406 -4.84 1 92.38 77 GLN B N 1
ATOM 5404 C CA . GLN B 1 77 ? 28.078 -27.25 -6.023 1 92.38 77 GLN B CA 1
ATOM 5405 C C . GLN B 1 77 ? 27.547 -28.656 -5.789 1 92.38 77 GLN B C 1
ATOM 5407 O O . GLN B 1 77 ? 26.984 -29.266 -6.699 1 92.38 77 GLN B O 1
ATOM 5412 N N . GLN B 1 78 ? 27.75 -29.141 -4.59 1 91.81 78 GLN B N 1
ATOM 5413 C CA . GLN B 1 78 ? 27.297 -30.5 -4.27 1 91.81 78 GLN B CA 1
ATOM 5414 C C . GLN B 1 78 ? 25.812 -30.531 -3.969 1 91.81 78 GLN B C 1
ATOM 5416 O O . GLN B 1 78 ? 25.172 -31.578 -4.07 1 91.81 78 GLN B O 1
ATOM 5421 N N . GLY B 1 79 ? 25.234 -29.422 -3.492 1 91.44 79 GLY B N 1
ATOM 5422 C CA . GLY B 1 79 ? 23.797 -29.344 -3.275 1 91.44 79 GLY B CA 1
ATOM 5423 C C . GLY B 1 79 ? 23.406 -29.5 -1.817 1 91.44 79 GLY B C 1
ATOM 5424 O O . GLY B 1 79 ? 22.375 -30.094 -1.507 1 91.44 79 GLY B O 1
ATOM 5425 N N . PHE B 1 80 ? 24.266 -29.141 -0.924 1 92 80 PHE B N 1
ATOM 5426 C CA . PHE B 1 80 ? 23.922 -29.172 0.494 1 92 80 PHE B CA 1
ATOM 5427 C C . PHE B 1 80 ? 24.438 -27.938 1.209 1 92 80 PHE B C 1
ATOM 5429 O O . PHE B 1 80 ? 25 -27.031 0.578 1 92 80 PHE B O 1
ATOM 5436 N N . SER B 1 81 ? 24.047 -27.797 2.43 1 92.44 81 SER B N 1
ATOM 5437 C CA . SER B 1 81 ? 24.516 -26.688 3.256 1 92.44 81 SER B CA 1
ATOM 5438 C C . SER B 1 81 ? 25.047 -27.203 4.594 1 92.44 81 SER B C 1
ATOM 5440 O O . SER B 1 81 ? 24.797 -28.344 4.98 1 92.44 81 SER B O 1
ATOM 5442 N N . PHE B 1 82 ? 25.859 -26.359 5.156 1 93.56 82 PHE B N 1
ATOM 5443 C CA . PHE B 1 82 ? 26.453 -26.797 6.414 1 93.56 82 PHE B CA 1
ATOM 5444 C C . PHE B 1 82 ? 26.344 -25.703 7.473 1 93.56 82 PHE B C 1
ATOM 5446 O O . PHE B 1 82 ? 26.047 -24.562 7.156 1 93.56 82 PHE B O 1
ATOM 5453 N N . ARG B 1 83 ? 26.453 -26.062 8.719 1 92 83 ARG B N 1
ATOM 5454 C CA . ARG B 1 83 ? 26.406 -25.156 9.859 1 92 83 ARG B CA 1
ATOM 5455 C C . ARG B 1 83 ? 27.656 -25.312 10.734 1 92 83 ARG B C 1
ATOM 5457 O O . ARG B 1 83 ? 28.328 -26.328 10.68 1 92 83 ARG B O 1
ATOM 5464 N N . LYS B 1 84 ? 27.875 -24.203 11.523 1 91.5 84 LYS B N 1
ATOM 5465 C CA . LYS B 1 84 ? 28.969 -24.234 12.484 1 91.5 84 LYS B CA 1
ATOM 5466 C C . LYS B 1 84 ? 28.562 -24.953 13.766 1 91.5 84 LYS B C 1
ATOM 5468 O O . LYS B 1 84 ? 27.453 -24.734 14.281 1 91.5 84 LYS B O 1
ATOM 5473 N N . LYS B 1 85 ? 29.219 -25.859 14.188 1 88.5 85 LYS B N 1
ATOM 5474 C CA . LYS B 1 85 ? 28.844 -26.609 15.383 1 88.5 85 LYS B CA 1
ATOM 5475 C C . LYS B 1 85 ? 29.812 -26.359 16.531 1 88.5 85 LYS B C 1
ATOM 5477 O O . LYS B 1 85 ? 29.422 -25.859 17.594 1 88.5 85 LYS B O 1
ATOM 5482 N N . ARG B 1 86 ? 31.094 -26.859 16.391 1 87.12 86 ARG B N 1
ATOM 5483 C CA . ARG B 1 86 ? 32.062 -26.797 17.484 1 87.12 86 ARG B CA 1
ATOM 5484 C C . ARG B 1 86 ? 33.188 -25.828 17.156 1 87.12 86 ARG B C 1
ATOM 5486 O O . ARG B 1 86 ? 33.656 -25.766 16.031 1 87.12 86 ARG B O 1
ATOM 5493 N N . ARG B 1 87 ? 33.438 -24.984 18.156 1 89.94 87 ARG B N 1
ATOM 5494 C CA . ARG B 1 87 ? 34.531 -24.016 18.047 1 89.94 87 ARG B CA 1
ATOM 5495 C C . ARG B 1 87 ? 35.469 -24.125 19.234 1 89.94 87 ARG B C 1
ATOM 5497 O O . ARG B 1 87 ? 35.031 -24.172 20.375 1 89.94 87 ARG B O 1
ATOM 5504 N N . ILE B 1 88 ? 36.688 -24.391 19.016 1 91.25 88 ILE B N 1
ATOM 5505 C CA . ILE B 1 88 ? 37.688 -24.391 20.062 1 91.25 88 ILE B CA 1
ATOM 5506 C C . ILE B 1 88 ? 38.594 -23.172 19.922 1 91.25 88 ILE B C 1
ATOM 5508 O O . ILE B 1 88 ? 39.188 -22.938 18.859 1 91.25 88 ILE B O 1
ATOM 5512 N N . LEU B 1 89 ? 38.656 -22.469 20.875 1 91.69 89 LEU B N 1
ATOM 5513 C CA . LEU B 1 89 ? 39.438 -21.234 20.875 1 91.69 89 LEU B CA 1
ATOM 5514 C C . LEU B 1 89 ? 40.844 -21.5 21.391 1 91.69 89 LEU B C 1
ATOM 5516 O O . LEU B 1 89 ? 41.094 -22.5 22.078 1 91.69 89 LEU B O 1
ATOM 5520 N N . ASP B 1 90 ? 41.719 -20.594 21.031 1 88.62 90 ASP B N 1
ATOM 5521 C CA . ASP B 1 90 ? 43.062 -20.672 21.531 1 88.62 90 ASP B CA 1
ATOM 5522 C C . ASP B 1 90 ? 43.125 -20.453 23.047 1 88.62 90 ASP B C 1
ATOM 5524 O O . ASP B 1 90 ? 42.469 -19.531 23.562 1 88.62 90 ASP B O 1
ATOM 5528 N N . PRO B 1 91 ? 43.812 -21.266 23.781 1 87.12 91 PRO B N 1
ATOM 5529 C CA . PRO B 1 91 ? 43.875 -21.125 25.25 1 87.12 91 PRO B CA 1
ATOM 5530 C C . PRO B 1 91 ? 44.531 -19.812 25.688 1 87.12 91 PRO B C 1
ATOM 5532 O O . PRO B 1 91 ? 44.188 -19.281 26.75 1 87.12 91 PRO B O 1
ATOM 5535 N N . THR B 1 92 ? 45.375 -19.266 24.969 1 86.56 92 THR B N 1
ATOM 5536 C CA . THR B 1 92 ? 46.094 -18.031 25.328 1 86.56 92 THR B CA 1
ATOM 5537 C C . THR B 1 92 ? 45.344 -16.812 24.828 1 86.56 92 THR B C 1
ATOM 5539 O O . THR B 1 92 ? 45.312 -15.773 25.5 1 86.56 92 THR B O 1
ATOM 5542 N N . ASP B 1 93 ? 44.781 -16.891 23.594 1 84.69 93 ASP B N 1
ATOM 5543 C CA . ASP B 1 93 ? 44.062 -15.789 22.953 1 84.69 93 ASP B CA 1
ATOM 5544 C C . ASP B 1 93 ? 42.656 -16.219 22.531 1 84.69 93 ASP B C 1
ATOM 5546 O O . ASP B 1 93 ? 42.469 -16.891 21.516 1 84.69 93 ASP B O 1
ATOM 5550 N N . SER B 1 94 ? 41.719 -15.773 23.25 1 86 94 SER B N 1
ATOM 5551 C CA . SER B 1 94 ? 40.344 -16.203 23.047 1 86 94 SER B CA 1
ATOM 5552 C C . SER B 1 94 ? 39.75 -15.609 21.766 1 86 94 SER B C 1
ATOM 5554 O O . SER B 1 94 ? 38.656 -15.977 21.344 1 86 94 SER B O 1
ATOM 5556 N N . THR B 1 95 ? 40.469 -14.836 21.094 1 85.19 95 THR B N 1
ATOM 5557 C CA . THR B 1 95 ? 39.969 -14.227 19.859 1 85.19 95 THR B CA 1
ATOM 5558 C C . THR B 1 95 ? 40.312 -15.109 18.656 1 85.19 95 THR B C 1
ATOM 5560 O O . THR B 1 95 ? 39.719 -14.93 17.578 1 85.19 95 THR B O 1
ATOM 5563 N N . ILE B 1 96 ? 41.188 -16.016 18.906 1 86.56 96 ILE B N 1
ATOM 5564 C CA . ILE B 1 96 ? 41.656 -16.844 17.797 1 86.56 96 ILE B CA 1
ATOM 5565 C C . ILE B 1 96 ? 40.969 -18.203 17.844 1 86.56 96 ILE B C 1
ATOM 5567 O O . ILE B 1 96 ? 40.969 -18.875 18.875 1 86.56 96 ILE B O 1
ATOM 5571 N N . THR B 1 97 ? 40.312 -18.547 16.781 1 91.44 97 THR B N 1
ATOM 5572 C CA . THR B 1 97 ? 39.719 -19.875 16.656 1 91.44 97 THR B CA 1
ATOM 5573 C C . THR B 1 97 ? 40.75 -20.906 16.219 1 91.44 97 THR B C 1
ATOM 5575 O O . THR B 1 97 ? 41.375 -20.766 15.156 1 91.44 97 THR B O 1
ATOM 5578 N N . ARG B 1 98 ? 40.969 -21.969 16.969 1 91.75 98 ARG B N 1
ATOM 5579 C CA . ARG B 1 98 ? 41.969 -22.984 16.672 1 91.75 98 ARG B CA 1
ATOM 5580 C C . ARG B 1 98 ? 41.375 -24.141 15.898 1 91.75 98 ARG B C 1
ATOM 5582 O O . ARG B 1 98 ? 42.031 -24.734 15.023 1 91.75 98 ARG B O 1
ATOM 5589 N N . ARG B 1 99 ? 40.25 -24.516 16.328 1 93 99 ARG B N 1
ATOM 5590 C CA . ARG B 1 99 ? 39.562 -25.641 15.672 1 93 99 ARG B CA 1
ATOM 5591 C C . ARG B 1 99 ? 38.094 -25.328 15.477 1 93 99 ARG B C 1
ATOM 5593 O O . ARG B 1 99 ? 37.469 -24.672 16.312 1 93 99 ARG B O 1
ATOM 5600 N N . ARG B 1 100 ? 37.562 -25.75 14.359 1 94.56 100 ARG B N 1
ATOM 5601 C CA . ARG B 1 100 ? 36.125 -25.609 14.078 1 94.56 100 ARG B CA 1
ATOM 5602 C C . ARG B 1 100 ? 35.594 -26.844 13.336 1 94.56 100 ARG B C 1
ATOM 5604 O O . ARG B 1 100 ? 36.25 -27.375 12.453 1 94.56 100 ARG B O 1
ATOM 5611 N N . THR B 1 101 ? 34.5 -27.234 13.75 1 94.94 101 THR B N 1
ATOM 5612 C CA . THR B 1 101 ? 33.812 -28.344 13.086 1 94.94 101 THR B CA 1
ATOM 5613 C C . THR B 1 101 ? 32.562 -27.844 12.383 1 94.94 101 THR B C 1
ATOM 5615 O O . THR B 1 101 ? 31.75 -27.109 12.969 1 94.94 101 THR B O 1
ATOM 5618 N N . TYR B 1 102 ? 32.469 -28.188 11.086 1 95.56 102 TYR B N 1
ATOM 5619 C CA . TYR B 1 102 ? 31.266 -27.891 10.32 1 95.56 102 TYR B CA 1
ATOM 5620 C C . TYR B 1 102 ? 30.469 -29.172 10.062 1 95.56 102 TYR B C 1
ATOM 5622 O O . TYR B 1 102 ? 31.047 -30.219 9.75 1 95.56 102 TYR B O 1
ATOM 5630 N N . LYS B 1 103 ? 29.188 -29.094 10.273 1 95 103 LYS B N 1
ATOM 5631 C CA . LYS B 1 103 ? 28.312 -30.234 10.023 1 95 103 LYS B CA 1
ATOM 5632 C C . LYS B 1 103 ? 27.203 -29.859 9.039 1 95 103 LYS B C 1
ATOM 5634 O O . LYS B 1 103 ? 26.891 -28.688 8.867 1 95 103 LYS B O 1
ATOM 5639 N N . CYS B 1 104 ? 26.734 -30.906 8.422 1 92.94 104 CYS B N 1
ATOM 5640 C CA . CYS B 1 104 ? 25.609 -30.703 7.52 1 92.94 104 CYS B CA 1
ATOM 5641 C C . CYS B 1 104 ? 24.438 -30.031 8.242 1 92.94 104 CYS B C 1
ATOM 5643 O O . CYS B 1 104 ? 24.266 -30.203 9.453 1 92.94 104 CYS B O 1
ATOM 5645 N N . SER B 1 105 ? 23.656 -29.266 7.551 1 88.62 105 SER B N 1
ATOM 5646 C CA . SER B 1 105 ? 22.516 -28.578 8.125 1 88.62 105 SER B CA 1
ATOM 5647 C C . SER B 1 105 ? 21.469 -29.562 8.656 1 88.62 105 SER B C 1
ATOM 5649 O O . SER B 1 105 ? 20.672 -29.219 9.523 1 88.62 105 SER B O 1
ATOM 5651 N N . HIS B 1 106 ? 21.562 -30.781 8.203 1 87.31 106 HIS B N 1
ATOM 5652 C CA . HIS B 1 106 ? 20.625 -31.812 8.625 1 87.31 106 HIS B CA 1
ATOM 5653 C C . HIS B 1 106 ? 21.25 -32.75 9.648 1 87.31 106 HIS B C 1
ATOM 5655 O O . HIS B 1 106 ? 20.766 -33.844 9.883 1 87.31 106 HIS B O 1
ATOM 5661 N N . ALA B 1 107 ? 22.312 -32.375 10.281 1 87.06 107 ALA B N 1
ATOM 5662 C CA . ALA B 1 107 ? 23.109 -33.25 11.109 1 87.06 107 ALA B CA 1
ATOM 5663 C C . ALA B 1 107 ? 22.422 -33.562 12.438 1 87.06 107 ALA B C 1
ATOM 5665 O O . ALA B 1 107 ? 22.594 -34.625 13.008 1 87.06 107 ALA B O 1
ATOM 5666 N N . ARG B 1 108 ? 21.625 -32.625 12.984 1 81.12 108 ARG B N 1
ATOM 5667 C CA . ARG B 1 108 ? 21.016 -32.844 14.289 1 81.12 108 ARG B CA 1
ATOM 5668 C C . ARG B 1 108 ? 19.828 -33.781 14.188 1 81.12 108 ARG B C 1
ATOM 5670 O O . ARG B 1 108 ? 19.297 -34 13.102 1 81.12 108 ARG B O 1
ATOM 5677 N N . THR B 1 109 ? 19.609 -34.531 15.25 1 76.06 109 THR B N 1
ATOM 5678 C CA . THR B 1 109 ? 18.438 -35.406 15.336 1 76.06 109 THR B CA 1
ATOM 5679 C C . THR B 1 109 ? 17.297 -34.719 16.078 1 76.06 109 THR B C 1
ATOM 5681 O O . THR B 1 109 ? 17.516 -34.031 17.062 1 76.06 109 THR B O 1
ATOM 5684 N N . HIS B 1 110 ? 16.188 -34.75 15.383 1 69.25 110 HIS B N 1
ATOM 5685 C CA . HIS B 1 110 ? 15.016 -34.125 15.977 1 69.25 110 HIS B CA 1
ATOM 5686 C C . HIS B 1 110 ? 14.625 -34.812 17.281 1 69.25 110 HIS B C 1
ATOM 5688 O O . HIS B 1 110 ? 14.453 -36.031 17.328 1 69.25 110 HIS B O 1
ATOM 5694 N N . GLU B 1 111 ? 14.836 -33.938 18.359 1 64.31 111 GLU B N 1
ATOM 5695 C CA . GLU B 1 111 ? 14.383 -34.438 19.656 1 64.31 111 GLU B CA 1
ATOM 5696 C C . GLU B 1 111 ? 12.961 -34 19.969 1 64.31 111 GLU B C 1
ATOM 5698 O O . GLU B 1 111 ? 12.641 -32.812 19.812 1 64.31 111 GLU B O 1
ATOM 5703 N N . ILE B 1 112 ? 11.969 -34.875 19.953 1 58.25 112 ILE B N 1
ATOM 5704 C CA . ILE B 1 112 ? 10.578 -34.562 20.266 1 58.25 112 ILE B CA 1
ATOM 5705 C C . ILE B 1 112 ? 10.492 -33.875 21.641 1 58.25 112 ILE B C 1
ATOM 5707 O O . ILE B 1 112 ? 11.023 -34.406 22.625 1 58.25 112 ILE B O 1
ATOM 5711 N N . GLN B 1 113 ? 10.375 -32.562 21.609 1 54.34 113 GLN B N 1
ATOM 5712 C CA . GLN B 1 113 ? 10.18 -31.906 22.906 1 54.34 113 GLN B CA 1
ATOM 5713 C C . GLN B 1 113 ? 8.992 -32.5 23.641 1 54.34 113 GLN B C 1
ATOM 5715 O O . GLN B 1 113 ? 7.945 -32.75 23.062 1 54.34 113 GLN B O 1
ATOM 5720 N N . LYS B 1 114 ? 9.086 -33.125 24.781 1 48.97 114 LYS B N 1
ATOM 5721 C CA . LYS B 1 114 ? 8.094 -33.688 25.688 1 48.97 114 LYS B CA 1
ATOM 5722 C C . LYS B 1 114 ? 6.797 -32.906 25.656 1 48.97 114 LYS B C 1
ATOM 5724 O O . LYS B 1 114 ? 6.766 -31.766 25.172 1 48.97 114 LYS B O 1
ATOM 5729 N N . VAL B 1 115 ? 5.898 -33 26.812 1 50.38 115 VAL B N 1
ATOM 5730 C CA . VAL B 1 115 ? 4.5 -33.031 27.234 1 50.38 115 VAL B CA 1
ATOM 5731 C C . VAL B 1 115 ? 3.926 -31.609 27.156 1 50.38 115 VAL B C 1
ATOM 5733 O O . VAL B 1 115 ? 4.109 -30.797 28.062 1 50.38 115 VAL B O 1
ATOM 5736 N N . ILE B 1 116 ? 4.199 -30.812 26.25 1 50.72 116 ILE B N 1
ATOM 5737 C CA . ILE B 1 116 ? 3.387 -29.625 26.438 1 50.72 116 ILE B CA 1
ATOM 5738 C C . ILE B 1 116 ? 1.912 -29.969 26.234 1 50.72 116 ILE B C 1
ATOM 5740 O O . ILE B 1 116 ? 1.581 -30.953 25.578 1 50.72 116 ILE B O 1
ATOM 5744 N N . LEU B 1 117 ? 1.031 -29.25 26.875 1 51.78 117 LEU B N 1
ATOM 5745 C CA . LEU B 1 117 ? -0.421 -29.344 26.766 1 51.78 117 LEU B CA 1
ATOM 5746 C C . LEU B 1 117 ? -0.858 -29.438 25.312 1 51.78 117 LEU B C 1
ATOM 5748 O O . LEU B 1 117 ? -0.236 -28.828 24.438 1 51.78 117 LEU B O 1
ATOM 5752 N N . GLU B 1 118 ? -1.597 -30.531 25.047 1 53.31 118 GLU B N 1
ATOM 5753 C CA . GLU B 1 118 ? -2.178 -30.859 23.75 1 53.31 118 GLU B CA 1
ATOM 5754 C C . GLU B 1 118 ? -2.52 -29.609 22.953 1 53.31 118 GLU B C 1
ATOM 5756 O O . GLU B 1 118 ? -2.332 -29.578 21.734 1 53.31 118 GLU B O 1
ATOM 5761 N N . GLU B 1 119 ? -2.967 -28.656 23.797 1 53.56 119 GLU B N 1
ATOM 5762 C CA . GLU B 1 119 ? -3.51 -27.469 23.141 1 53.56 119 GLU B CA 1
ATOM 5763 C C . GLU B 1 119 ? -2.402 -26.641 22.5 1 53.56 119 GLU B C 1
ATOM 5765 O O . GLU B 1 119 ? -2.643 -25.922 21.531 1 53.56 119 GLU B O 1
ATOM 5770 N N . ASN B 1 120 ? -1.27 -26.922 23.078 1 52.91 120 ASN B N 1
ATOM 5771 C CA . ASN B 1 120 ? -0.194 -26.047 22.641 1 52.91 120 ASN B CA 1
ATOM 5772 C C . ASN B 1 120 ? 0.708 -26.719 21.609 1 52.91 120 ASN B C 1
ATOM 5774 O O . ASN B 1 120 ? 1.75 -26.172 21.234 1 52.91 120 ASN B O 1
ATOM 5778 N N . ARG B 1 121 ? 0.276 -27.906 21.328 1 56.66 121 ARG B N 1
ATOM 5779 C CA . ARG B 1 121 ? 1.161 -28.656 20.438 1 56.66 121 ARG B CA 1
ATOM 5780 C C . ARG B 1 121 ? 1.001 -28.203 18.984 1 56.66 121 ARG B C 1
ATOM 5782 O O . ARG B 1 121 ? -0.116 -28.141 18.469 1 56.66 121 ARG B O 1
ATOM 5789 N N . ARG B 1 122 ? 1.948 -27.516 18.5 1 58.91 122 ARG B N 1
ATOM 5790 C CA . ARG B 1 122 ? 1.969 -27.141 17.094 1 58.91 122 ARG B CA 1
ATOM 5791 C C . ARG B 1 122 ? 2.848 -28.094 16.281 1 58.91 122 ARG B C 1
ATOM 5793 O O . ARG B 1 122 ? 3.865 -28.578 16.781 1 58.91 122 ARG B O 1
ATOM 5800 N N . ASP B 1 123 ? 2.311 -28.484 15.109 1 62.41 123 ASP B N 1
ATOM 5801 C CA . ASP B 1 123 ? 3.096 -29.281 14.164 1 62.41 123 ASP B CA 1
ATOM 5802 C C . ASP B 1 123 ? 4.281 -28.484 13.633 1 62.41 123 ASP B C 1
ATOM 5804 O O . ASP B 1 123 ? 4.117 -27.359 13.148 1 62.41 123 ASP B O 1
ATOM 5808 N N . ARG B 1 124 ? 5.516 -28.859 14.164 1 63.41 124 ARG B N 1
ATOM 5809 C CA . ARG B 1 124 ? 6.699 -28.156 13.672 1 63.41 124 ARG B CA 1
ATOM 5810 C C . ARG B 1 124 ? 7.469 -29.031 12.688 1 63.41 124 ARG B C 1
ATOM 5812 O O . ARG B 1 124 ? 7.551 -30.25 12.852 1 63.41 124 ARG B O 1
ATOM 5819 N N . ASP B 1 125 ? 7.828 -28.391 11.555 1 66.56 125 ASP B N 1
ATOM 5820 C CA . ASP B 1 125 ? 8.688 -29.062 10.586 1 66.56 125 ASP B CA 1
ATOM 5821 C C . ASP B 1 125 ? 10.148 -29.031 11.031 1 66.56 125 ASP B C 1
ATOM 5823 O O . ASP B 1 125 ? 10.594 -28.062 11.656 1 66.56 125 ASP B O 1
ATOM 5827 N N . SER B 1 126 ? 10.766 -30.234 11.125 1 71.69 126 SER B N 1
ATOM 5828 C CA . SER B 1 126 ? 12.188 -30.297 11.445 1 71.69 126 SER B CA 1
ATOM 5829 C C . SER B 1 126 ? 13 -30.797 10.258 1 71.69 126 SER B C 1
ATOM 5831 O O . SER B 1 126 ? 12.594 -31.719 9.562 1 71.69 126 SER B O 1
ATOM 5833 N N . GLU B 1 127 ? 14.055 -30.172 9.906 1 76.06 127 GLU B N 1
ATOM 5834 C CA . GLU B 1 127 ? 14.953 -30.562 8.828 1 76.06 127 GLU B CA 1
ATOM 5835 C C . GLU B 1 127 ? 16.062 -31.469 9.336 1 76.06 127 GLU B C 1
ATOM 5837 O O . GLU B 1 127 ? 16.953 -31.859 8.578 1 76.06 127 GLU B O 1
ATOM 5842 N N . MET B 1 128 ? 15.953 -31.922 10.594 1 78.62 128 MET B N 1
ATOM 5843 C CA . MET B 1 128 ? 17.031 -32.688 11.211 1 78.62 128 MET B CA 1
ATOM 5844 C C . MET B 1 128 ? 16.859 -34.188 10.969 1 78.62 128 MET B C 1
ATOM 5846 O O . MET B 1 128 ? 15.906 -34.781 11.461 1 78.62 128 MET B O 1
ATOM 5850 N N . ILE B 1 129 ? 17.797 -34.812 10.258 1 81.38 129 ILE B N 1
ATOM 5851 C CA . ILE B 1 129 ? 17.688 -36.25 9.914 1 81.38 129 ILE B CA 1
ATOM 5852 C C . ILE B 1 129 ? 18.922 -37 10.422 1 81.38 129 ILE B C 1
ATOM 5854 O O . ILE B 1 129 ? 19.094 -38.188 10.141 1 81.38 129 ILE B O 1
ATOM 5858 N N . GLY B 1 130 ? 19.797 -36.344 11.125 1 85.31 130 GLY B N 1
ATOM 5859 C CA . GLY B 1 130 ? 21 -36.969 11.656 1 85.31 130 GLY B CA 1
ATOM 5860 C C . GLY B 1 130 ? 22.047 -37.281 10.594 1 85.31 130 GLY B C 1
ATOM 5861 O O . GLY B 1 130 ? 22.641 -38.344 10.586 1 85.31 130 GLY B O 1
ATOM 5862 N N . CYS B 1 131 ? 22.188 -36.406 9.672 1 89.81 131 CYS B N 1
ATOM 5863 C CA . CYS B 1 131 ? 23.172 -36.562 8.609 1 89.81 131 CYS B CA 1
ATOM 5864 C C . CYS B 1 131 ? 24.578 -36.656 9.18 1 89.81 131 CYS B C 1
ATOM 5866 O O . CYS B 1 131 ? 24.922 -35.906 10.102 1 89.81 131 CYS B O 1
ATOM 5868 N N . LEU B 1 132 ? 25.438 -37.5 8.672 1 92.06 132 LEU B N 1
ATOM 5869 C CA . LEU B 1 132 ? 26.734 -37.812 9.25 1 92.06 132 LEU B CA 1
ATOM 5870 C C . LEU B 1 132 ? 27.812 -36.906 8.68 1 92.06 132 LEU B C 1
ATOM 5872 O O . LEU B 1 132 ? 28.922 -36.844 9.219 1 92.06 132 LEU B O 1
ATOM 5876 N N . TRP B 1 133 ? 27.547 -36.219 7.637 1 94.56 133 TRP B N 1
ATOM 5877 C CA . TRP B 1 133 ? 28.578 -35.406 6.992 1 94.56 133 TRP B CA 1
ATOM 5878 C C . TRP B 1 133 ? 29.156 -34.375 7.969 1 94.56 133 TRP B C 1
ATOM 5880 O O . TRP B 1 133 ? 28.406 -33.688 8.664 1 94.56 133 TRP B O 1
ATOM 5890 N N . HIS B 1 134 ? 30.438 -34.25 8.125 1 95.62 134 HIS B N 1
ATOM 5891 C CA . HIS B 1 134 ? 31.094 -33.219 8.883 1 95.62 134 HIS B CA 1
ATOM 5892 C C . HIS B 1 134 ? 32.562 -33.062 8.469 1 95.62 134 HIS B C 1
ATOM 5894 O O . HIS B 1 134 ? 33.156 -33.969 7.902 1 95.62 134 HIS B O 1
ATOM 5900 N N . ILE B 1 135 ? 33.094 -31.906 8.664 1 95.44 135 ILE B N 1
ATOM 5901 C CA . ILE B 1 135 ? 34.5 -31.578 8.328 1 95.44 135 ILE B CA 1
ATOM 5902 C C . ILE B 1 135 ? 35.125 -30.844 9.508 1 95.44 135 ILE B C 1
ATOM 5904 O O . ILE B 1 135 ? 34.5 -30.016 10.156 1 95.44 135 ILE B O 1
ATOM 5908 N N . ASN B 1 136 ? 36.281 -31.312 9.836 1 95.69 136 ASN B N 1
ATOM 5909 C CA . ASN B 1 136 ? 37.031 -30.688 10.922 1 95.69 136 ASN B CA 1
ATOM 5910 C C . ASN B 1 136 ? 38.25 -29.906 10.383 1 95.69 136 ASN B C 1
ATOM 5912 O O . ASN B 1 136 ? 39.062 -30.438 9.648 1 95.69 136 ASN B O 1
ATOM 5916 N N . LEU B 1 137 ? 38.25 -28.641 10.75 1 95.19 137 LEU B N 1
ATOM 5917 C CA . LEU B 1 137 ? 39.344 -27.766 10.359 1 95.19 137 LEU B CA 1
ATOM 5918 C C . LEU B 1 137 ? 40.125 -27.281 11.578 1 95.19 137 LEU B C 1
ATOM 5920 O O . LEU B 1 137 ? 39.562 -27.203 12.68 1 95.19 137 LEU B O 1
ATOM 5924 N N . SER B 1 138 ? 41.406 -27.031 11.398 1 93.62 138 SER B N 1
ATOM 5925 C CA . SER B 1 138 ? 42.25 -26.531 12.492 1 93.62 138 SER B CA 1
ATOM 5926 C C . SER B 1 138 ? 43.219 -25.453 12.008 1 93.62 138 SER B C 1
ATOM 5928 O O . SER B 1 138 ? 43.594 -25.422 10.828 1 93.62 138 SER B O 1
ATOM 5930 N N . PHE B 1 139 ? 43.469 -24.547 12.852 1 93.12 139 PHE B N 1
ATOM 5931 C CA . PHE B 1 139 ? 44.531 -23.547 12.688 1 93.12 139 PHE B CA 1
ATOM 5932 C C . PHE B 1 139 ? 45.656 -23.797 13.656 1 93.12 139 PHE B C 1
ATOM 5934 O O . PHE B 1 139 ? 45.688 -23.219 14.75 1 93.12 139 PHE B O 1
ATOM 5941 N N . PRO B 1 140 ? 46.594 -24.562 13.227 1 86.75 140 PRO B N 1
ATOM 5942 C CA . PRO B 1 140 ? 47.688 -24.922 14.141 1 86.75 140 PRO B CA 1
ATOM 5943 C C . PRO B 1 140 ? 48.531 -23.719 14.555 1 86.75 140 PRO B C 1
ATOM 5945 O O . PRO B 1 140 ? 48.625 -22.734 13.812 1 86.75 140 PRO B O 1
ATOM 5948 N N . LYS B 1 141 ? 49.094 -23.781 15.734 1 81.69 141 LYS B N 1
ATOM 5949 C CA . LYS B 1 141 ? 49.906 -22.688 16.281 1 81.69 141 LYS B CA 1
ATOM 5950 C C . LYS B 1 141 ? 51.125 -22.406 15.398 1 81.69 141 LYS B C 1
ATOM 5952 O O . LYS B 1 141 ? 51.5 -21.25 15.195 1 81.69 141 LYS B O 1
ATOM 5957 N N . SER B 1 142 ? 51.719 -23.453 14.953 1 76.75 142 SER B N 1
ATOM 5958 C CA . SER B 1 142 ? 52.938 -23.281 14.164 1 76.75 142 SER B CA 1
ATOM 5959 C C . SER B 1 142 ? 52.594 -23.109 12.68 1 76.75 142 SER B C 1
ATOM 5961 O O . SER B 1 142 ? 53.469 -22.812 11.875 1 76.75 142 SER B O 1
ATOM 5963 N N . GLY B 1 143 ? 51.344 -23.141 12.336 1 72.88 143 GLY B N 1
ATOM 5964 C CA . GLY B 1 143 ? 51 -23.094 10.93 1 72.88 143 GLY B CA 1
ATOM 5965 C C . GLY B 1 143 ? 50.531 -21.719 10.477 1 72.88 143 GLY B C 1
ATOM 5966 O O . GLY B 1 143 ? 50.281 -20.828 11.305 1 72.88 143 GLY B O 1
ATOM 5967 N N . ASN B 1 144 ? 50.625 -21.484 9.125 1 79.5 144 ASN B N 1
ATOM 5968 C CA . ASN B 1 144 ? 50.312 -20.188 8.547 1 79.5 144 ASN B CA 1
ATOM 5969 C C . ASN B 1 144 ? 48.906 -20.141 8 1 79.5 144 ASN B C 1
ATOM 5971 O O . ASN B 1 144 ? 48.531 -19.188 7.316 1 79.5 144 ASN B O 1
ATOM 5975 N N . GLY B 1 145 ? 48.125 -21.188 8.383 1 89.44 145 GLY B N 1
ATOM 5976 C CA . GLY B 1 145 ? 46.812 -21.141 7.797 1 89.44 145 GLY B CA 1
ATOM 5977 C C . GLY B 1 145 ? 45.844 -22.188 8.375 1 89.44 145 GLY B C 1
ATOM 5978 O O . GLY B 1 145 ? 46.188 -22.859 9.352 1 89.44 145 GLY B O 1
ATOM 5979 N N . VAL B 1 146 ? 44.688 -22.25 7.879 1 94.25 146 VAL B N 1
ATOM 5980 C CA . VAL B 1 146 ? 43.625 -23.188 8.297 1 94.25 146 VAL B CA 1
ATOM 5981 C C . VAL B 1 146 ? 43.75 -24.484 7.484 1 94.25 146 VAL B C 1
ATOM 5983 O O . VAL B 1 146 ? 43.906 -24.438 6.262 1 94.25 146 VAL B O 1
ATOM 5986 N N . ARG B 1 147 ? 43.781 -25.609 8.195 1 93.94 147 ARG B N 1
ATOM 5987 C CA . ARG B 1 147 ? 43.969 -26.891 7.52 1 93.94 147 ARG B CA 1
ATOM 5988 C C . ARG B 1 147 ? 42.781 -27.828 7.785 1 93.94 147 ARG B C 1
ATOM 5990 O O . ARG B 1 147 ? 42.25 -27.828 8.883 1 93.94 147 ARG B O 1
ATOM 5997 N N . ILE B 1 148 ? 42.438 -28.609 6.727 1 94.81 148 ILE B N 1
ATOM 5998 C CA . ILE B 1 148 ? 41.406 -29.609 6.895 1 94.81 148 ILE B CA 1
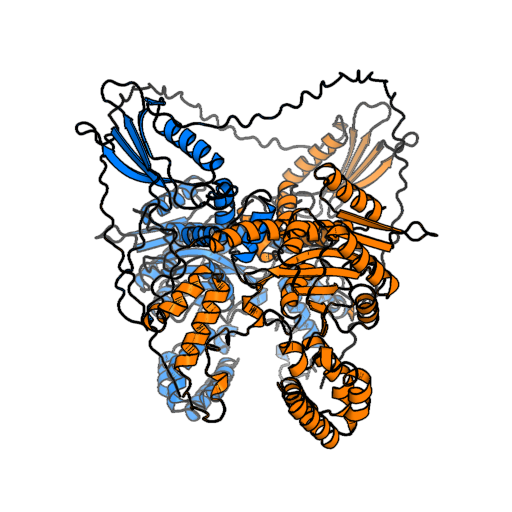ATOM 5999 C C . ILE B 1 148 ? 42 -30.844 7.566 1 94.81 148 ILE B C 1
ATOM 6001 O O . ILE B 1 148 ? 42.906 -31.484 7.027 1 94.81 148 ILE B O 1
ATOM 6005 N N . ASN B 1 149 ? 41.5 -31.25 8.633 1 93.12 149 ASN B N 1
ATOM 6006 C CA . ASN B 1 149 ? 42 -32.406 9.383 1 93.12 149 ASN B CA 1
ATOM 6007 C C . ASN B 1 149 ? 41.312 -33.688 8.953 1 93.12 149 ASN B C 1
ATOM 6009 O O . ASN B 1 149 ? 41.969 -34.719 8.742 1 93.12 149 ASN B O 1
ATOM 6013 N N . SER B 1 150 ? 40.031 -33.594 8.984 1 93.69 150 SER B N 1
ATOM 6014 C CA . SER B 1 150 ? 39.281 -34.781 8.633 1 93.69 150 SER B CA 1
ATOM 6015 C C . SER B 1 150 ? 37.969 -34.438 7.91 1 93.69 150 SER B C 1
ATOM 6017 O O . SER B 1 150 ? 37.438 -33.344 8.125 1 93.69 150 SER B O 1
ATOM 6019 N N . ILE B 1 151 ? 37.562 -35.344 7.004 1 93.88 151 ILE B N 1
ATOM 6020 C CA . ILE B 1 151 ? 36.344 -35.156 6.242 1 93.88 151 ILE B CA 1
ATOM 6021 C C . ILE B 1 151 ? 35.531 -36.438 6.23 1 93.88 151 ILE B C 1
ATOM 6023 O O . ILE B 1 151 ? 36.062 -37.5 5.934 1 93.88 151 ILE B O 1
ATOM 6027 N N . VAL B 1 152 ? 34.375 -36.406 6.66 1 93 152 VAL B N 1
ATOM 6028 C CA . VAL B 1 152 ? 33.406 -37.469 6.445 1 93 152 VAL B CA 1
ATOM 6029 C C . VAL B 1 152 ? 32.406 -37.031 5.383 1 93 152 VAL B C 1
ATOM 6031 O O . VAL B 1 152 ? 31.547 -36.156 5.637 1 93 152 VAL B O 1
ATOM 6034 N N . GLY B 1 153 ? 32.406 -37.562 4.234 1 90.12 153 GLY B N 1
ATOM 6035 C CA . GLY B 1 153 ? 31.672 -37.062 3.08 1 90.12 153 GLY B CA 1
ATOM 6036 C C . GLY B 1 153 ? 30.344 -37.75 2.871 1 90.12 153 GLY B C 1
ATOM 6037 O O . GLY B 1 153 ? 29.641 -37.5 1.893 1 90.12 153 GLY B O 1
ATOM 6038 N N . THR B 1 154 ? 29.859 -38.562 3.793 1 91.5 154 THR B N 1
ATOM 6039 C CA . THR B 1 154 ? 28.672 -39.375 3.574 1 91.5 154 THR B CA 1
ATOM 6040 C C . THR B 1 154 ? 27.422 -38.625 4.023 1 91.5 154 THR B C 1
ATOM 6042 O O . THR B 1 154 ? 27.359 -38.125 5.148 1 91.5 154 THR B O 1
ATOM 6045 N N . HIS B 1 155 ? 26.5 -38.438 3.084 1 91.69 155 HIS B N 1
ATOM 6046 C CA . HIS B 1 155 ? 25.188 -37.875 3.371 1 91.69 155 HIS B CA 1
ATOM 6047 C C . HIS B 1 155 ? 24.109 -38.938 3.393 1 91.69 155 HIS B C 1
ATOM 6049 O O . HIS B 1 155 ? 24.172 -39.938 2.641 1 91.69 155 HIS B O 1
ATOM 6055 N N . ASN B 1 156 ? 23.156 -38.812 4.25 1 86.38 156 ASN B N 1
ATOM 6056 C CA . ASN B 1 156 ? 22.047 -39.75 4.262 1 86.38 156 ASN B CA 1
ATOM 6057 C C . ASN B 1 156 ? 20.797 -39.125 3.627 1 86.38 156 ASN B C 1
ATOM 6059 O O . ASN B 1 156 ? 19.672 -39.531 3.949 1 86.38 156 ASN B O 1
ATOM 6063 N N . HIS B 1 157 ? 20.906 -38.156 2.906 1 83.38 157 HIS B N 1
ATOM 6064 C CA . HIS B 1 157 ? 19.828 -37.469 2.189 1 83.38 157 HIS B CA 1
ATOM 6065 C C . HIS B 1 157 ? 20.25 -37.094 0.775 1 83.38 157 HIS B C 1
ATOM 6067 O O . HIS B 1 157 ? 21.453 -37.094 0.466 1 83.38 157 HIS B O 1
ATOM 6073 N N . ASP B 1 158 ? 19.312 -36.781 -0.052 1 84.25 158 ASP B N 1
ATOM 6074 C CA . ASP B 1 158 ? 19.609 -36.438 -1.436 1 84.25 158 ASP B CA 1
ATOM 6075 C C . ASP B 1 158 ? 20.062 -35 -1.541 1 84.25 158 ASP B C 1
ATOM 6077 O O . ASP B 1 158 ? 19.609 -34.125 -0.789 1 84.25 158 ASP B O 1
ATOM 6081 N N . MET B 1 159 ? 21.031 -34.844 -2.412 1 87.88 159 MET B N 1
ATOM 6082 C CA . MET B 1 159 ? 21.516 -33.469 -2.686 1 87.88 159 MET B CA 1
ATOM 6083 C C . MET B 1 159 ? 20.5 -32.719 -3.521 1 87.88 159 MET B C 1
ATOM 6085 O O . MET B 1 159 ? 19.719 -33.312 -4.258 1 87.88 159 MET B O 1
ATOM 6089 N N . ASN B 1 160 ? 20.438 -31.516 -3.324 1 86.31 160 ASN B N 1
ATOM 6090 C CA . ASN B 1 160 ? 19.516 -30.641 -4.043 1 86.31 160 ASN B CA 1
ATOM 6091 C C . ASN B 1 160 ? 20.25 -29.609 -4.895 1 86.31 160 ASN B C 1
ATOM 6093 O O . ASN B 1 160 ? 20.922 -28.734 -4.363 1 86.31 160 ASN B O 1
ATOM 6097 N N . PRO B 1 161 ? 20.078 -29.672 -6.09 1 85.12 161 PRO B N 1
ATOM 6098 C CA . PRO B 1 161 ? 20.781 -28.719 -6.969 1 85.12 161 PRO B CA 1
ATOM 6099 C C . PRO B 1 161 ? 20.344 -27.281 -6.75 1 85.12 161 PRO B C 1
ATOM 6101 O O . PRO B 1 161 ? 21.078 -26.344 -7.086 1 85.12 161 PRO B O 1
ATOM 6104 N N . CYS B 1 162 ? 19.203 -27.062 -6.168 1 86.56 162 CYS B N 1
ATOM 6105 C CA . CYS B 1 162 ? 18.703 -25.703 -5.949 1 86.56 162 CYS B CA 1
ATOM 6106 C C . CYS B 1 162 ? 18.969 -25.25 -4.523 1 86.56 162 CYS B C 1
ATOM 6108 O O . CYS B 1 162 ? 18.25 -24.406 -3.986 1 86.56 162 CYS B O 1
ATOM 6110 N N . ILE B 1 163 ? 20 -25.719 -3.963 1 87.94 163 ILE B N 1
ATOM 6111 C CA . ILE B 1 163 ? 20.297 -25.484 -2.555 1 87.94 163 ILE B CA 1
ATOM 6112 C C . ILE B 1 163 ? 20.547 -23.984 -2.336 1 87.94 163 ILE B C 1
ATOM 6114 O O . ILE B 1 163 ? 20.266 -23.453 -1.267 1 87.94 163 ILE B O 1
ATOM 6118 N N . THR B 1 164 ? 21.125 -23.344 -3.352 1 86.75 164 THR B N 1
ATOM 6119 C CA . THR B 1 164 ? 21.453 -21.938 -3.238 1 86.75 164 THR B CA 1
ATOM 6120 C C . THR B 1 164 ? 20.203 -21.094 -3.025 1 86.75 164 THR B C 1
ATOM 6122 O O . THR B 1 164 ? 20.219 -20.078 -2.322 1 86.75 164 THR B O 1
ATOM 6125 N N . GLU B 1 165 ? 19.125 -21.531 -3.506 1 87.19 165 GLU B N 1
ATOM 6126 C CA . GLU B 1 165 ? 17.859 -20.812 -3.42 1 87.19 165 GLU B CA 1
ATOM 6127 C C . GLU B 1 165 ? 17.062 -21.25 -2.197 1 87.19 165 GLU B C 1
ATOM 6129 O O . GLU B 1 165 ? 16.188 -20.5 -1.722 1 87.19 165 GLU B O 1
ATOM 6134 N N . ILE B 1 166 ? 17.422 -22.359 -1.719 1 86.75 166 ILE B N 1
ATOM 6135 C CA . ILE B 1 166 ? 16.547 -22.953 -0.712 1 86.75 166 ILE B CA 1
ATOM 6136 C C . ILE B 1 166 ? 17.156 -22.766 0.676 1 86.75 166 ILE B C 1
ATOM 6138 O O . ILE B 1 166 ? 16.438 -22.438 1.633 1 86.75 166 ILE B O 1
ATOM 6142 N N . ALA B 1 167 ? 18.438 -23.016 0.758 1 87.31 167 ALA B N 1
ATOM 6143 C CA . ALA B 1 167 ? 19.094 -23.016 2.064 1 87.31 167 ALA B CA 1
ATOM 6144 C C . ALA B 1 167 ? 19.094 -21.609 2.672 1 87.31 167 ALA B C 1
ATOM 6146 O O . ALA B 1 167 ? 19.531 -20.656 2.031 1 87.31 167 ALA B O 1
ATOM 6147 N N . PRO B 1 168 ? 18.672 -21.5 3.883 1 85.25 168 PRO B N 1
ATOM 6148 C CA . PRO B 1 168 ? 18.641 -20.188 4.543 1 85.25 168 PRO B CA 1
ATOM 6149 C C . PRO B 1 168 ? 20.016 -19.5 4.562 1 85.25 168 PRO B C 1
ATOM 6151 O O . PRO B 1 168 ? 20.094 -18.281 4.5 1 85.25 168 PRO B O 1
ATOM 6154 N N . LYS B 1 169 ? 21.031 -20.281 4.664 1 86.44 169 LYS B N 1
ATOM 6155 C CA . LYS B 1 169 ? 22.375 -19.734 4.691 1 86.44 169 LYS B CA 1
ATOM 6156 C C . LYS B 1 169 ? 22.688 -18.969 3.414 1 86.44 169 LYS B C 1
ATOM 6158 O O . LYS B 1 169 ? 23.375 -17.938 3.451 1 86.44 169 LYS B O 1
ATOM 6163 N N . PHE B 1 170 ? 22.156 -19.469 2.334 1 86.5 170 PHE B N 1
ATOM 6164 C CA . PHE B 1 170 ? 22.516 -18.922 1.037 1 86.5 170 PHE B CA 1
ATOM 6165 C C . PHE B 1 170 ? 21.469 -17.922 0.555 1 86.5 170 PHE B C 1
ATOM 6167 O O . PHE B 1 170 ? 21.75 -17.109 -0.33 1 86.5 170 PHE B O 1
ATOM 6174 N N . ARG B 1 171 ? 20.312 -18.047 1.076 1 85.62 171 ARG B N 1
ATOM 6175 C CA . ARG B 1 171 ? 19.234 -17.188 0.573 1 85.62 171 ARG B CA 1
ATOM 6176 C C . ARG B 1 171 ? 19.047 -15.961 1.455 1 85.62 171 ARG B C 1
ATOM 6178 O O . ARG B 1 171 ? 17.953 -15.406 1.539 1 85.62 171 ARG B O 1
ATOM 6185 N N . LYS B 1 172 ? 19.969 -15.547 2.119 1 86.94 172 LYS B N 1
ATOM 6186 C CA . LYS B 1 172 ? 19.891 -14.367 2.98 1 86.94 172 LYS B CA 1
ATOM 6187 C C . LYS B 1 172 ? 19.594 -13.109 2.168 1 86.94 172 LYS B C 1
ATOM 6189 O O . LYS B 1 172 ? 20.109 -12.953 1.055 1 86.94 172 LYS B O 1
ATOM 6194 N N . LEU B 1 173 ? 18.781 -12.328 2.764 1 91.69 173 LEU B N 1
ATOM 6195 C CA . LEU B 1 173 ? 18.453 -11.062 2.113 1 91.69 173 LEU B CA 1
ATOM 6196 C C . LEU B 1 173 ? 19.672 -10.148 2.078 1 91.69 173 LEU B C 1
ATOM 6198 O O . LEU B 1 173 ? 20.406 -10.047 3.068 1 91.69 173 LEU B O 1
ATOM 6202 N N . THR B 1 174 ? 19.984 -9.633 0.936 1 91.44 174 THR B N 1
ATOM 6203 C CA . THR B 1 174 ? 21.109 -8.727 0.771 1 91.44 174 THR B CA 1
ATOM 6204 C C . THR B 1 174 ? 20.859 -7.406 1.489 1 91.44 174 THR B C 1
ATOM 6206 O O . THR B 1 174 ? 19.734 -7.105 1.868 1 91.44 174 THR B O 1
ATOM 6209 N N . ASP B 1 175 ? 21.859 -6.625 1.697 1 92.56 175 ASP B N 1
ATOM 6210 C CA . ASP B 1 175 ? 21.734 -5.332 2.367 1 92.56 175 ASP B CA 1
ATOM 6211 C C . ASP B 1 175 ? 20.859 -4.375 1.566 1 92.56 175 ASP B C 1
ATOM 6213 O O . ASP B 1 175 ? 20.094 -3.604 2.141 1 92.56 175 ASP B O 1
ATOM 6217 N N . LYS B 1 176 ? 21.078 -4.465 0.302 1 93.31 176 LYS B N 1
ATOM 6218 C CA . LYS B 1 176 ? 20.266 -3.611 -0.559 1 93.31 176 LYS B CA 1
ATOM 6219 C C . LYS B 1 176 ? 18.781 -3.93 -0.404 1 93.31 176 LYS B C 1
ATOM 6221 O O . LYS B 1 176 ? 17.953 -3.021 -0.365 1 93.31 176 LYS B O 1
ATOM 6226 N N . MET B 1 177 ? 18.484 -5.242 -0.311 1 95.25 177 MET B N 1
ATOM 6227 C CA . MET B 1 177 ? 17.109 -5.668 -0.135 1 95.25 177 MET B CA 1
ATOM 6228 C C . MET B 1 177 ? 16.562 -5.227 1.222 1 95.25 177 MET B C 1
ATOM 6230 O O . MET B 1 177 ? 15.438 -4.734 1.316 1 95.25 177 MET B O 1
ATOM 6234 N N . LEU B 1 178 ? 17.422 -5.367 2.191 1 95.12 178 LEU B N 1
ATOM 6235 C CA . LEU B 1 1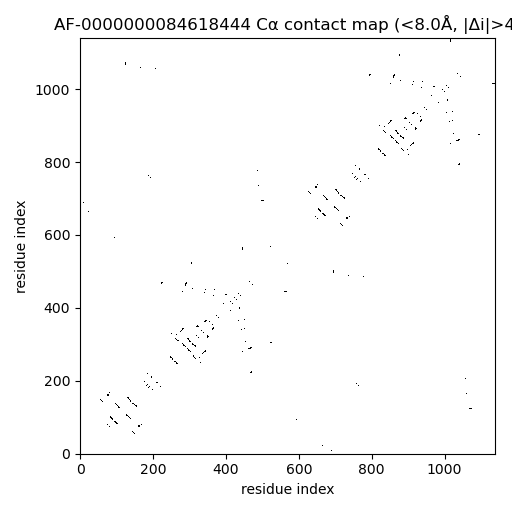78 ? 17.016 -5.016 3.545 1 95.12 178 LEU B CA 1
ATOM 6236 C C . LEU B 1 178 ? 16.75 -3.521 3.664 1 95.12 178 LEU B C 1
ATOM 6238 O O . LEU B 1 178 ? 15.844 -3.104 4.387 1 95.12 178 LEU B O 1
ATOM 6242 N N . GLU B 1 179 ? 17.5 -2.742 2.963 1 93.75 179 GLU B N 1
ATOM 6243 C CA . GLU B 1 179 ? 17.297 -1.298 2.965 1 93.75 179 GLU B CA 1
ATOM 6244 C C . GLU B 1 179 ? 15.945 -0.935 2.355 1 93.75 179 GLU B C 1
ATOM 6246 O O . GLU B 1 179 ? 15.234 -0.068 2.871 1 93.75 179 GLU B O 1
ATOM 6251 N N . LYS B 1 180 ? 15.672 -1.605 1.275 1 94.69 180 LYS B N 1
ATOM 6252 C CA . LYS B 1 180 ? 14.391 -1.354 0.625 1 94.69 180 LYS B CA 1
ATOM 6253 C C . LYS B 1 180 ? 13.234 -1.783 1.518 1 94.69 180 LYS B C 1
ATOM 6255 O O . LYS B 1 180 ? 12.234 -1.064 1.639 1 94.69 180 LYS B O 1
ATOM 6260 N N . ILE B 1 181 ? 13.398 -2.949 2.139 1 95.44 181 ILE B N 1
ATOM 6261 C CA . ILE B 1 181 ? 12.359 -3.471 3.018 1 95.44 181 ILE B CA 1
ATOM 6262 C C . ILE B 1 181 ? 12.148 -2.52 4.195 1 95.44 181 ILE B C 1
ATOM 6264 O O . ILE B 1 181 ? 11.016 -2.215 4.559 1 95.44 181 ILE B O 1
ATOM 6268 N N . LYS B 1 182 ? 13.211 -2.047 4.734 1 92.31 182 LYS B N 1
ATOM 6269 C CA . LYS B 1 182 ? 13.133 -1.098 5.84 1 92.31 182 LYS B CA 1
ATOM 6270 C C . LYS B 1 182 ? 12.406 0.174 5.422 1 92.31 182 LYS B C 1
ATOM 6272 O O . LYS B 1 182 ? 11.516 0.65 6.133 1 92.31 182 LYS B O 1
ATOM 6277 N N . PHE B 1 183 ? 12.797 0.722 4.344 1 92.31 183 PHE B N 1
ATOM 6278 C CA . PHE B 1 183 ? 12.203 1.94 3.803 1 92.31 183 PHE B CA 1
ATOM 6279 C C . PHE B 1 183 ? 10.703 1.768 3.596 1 92.31 183 PHE B C 1
ATOM 6281 O O . PHE B 1 183 ? 9.914 2.627 3.992 1 92.31 183 PHE B O 1
ATOM 6288 N N . TRP B 1 184 ? 10.258 0.567 2.98 1 94.12 184 TRP B N 1
ATOM 6289 C CA . TRP B 1 184 ? 8.852 0.318 2.693 1 94.12 184 TRP B CA 1
ATOM 6290 C C . TRP B 1 184 ? 8.062 0.082 3.98 1 94.12 184 TRP B C 1
ATOM 6292 O O . TRP B 1 184 ? 6.891 0.447 4.074 1 94.12 184 TRP B O 1
ATOM 6302 N N . THR B 1 185 ? 8.727 -0.533 4.934 1 90.5 185 THR B N 1
ATOM 6303 C CA . THR B 1 185 ? 8.062 -0.883 6.184 1 90.5 185 THR B CA 1
ATOM 6304 C C . THR B 1 185 ? 7.863 0.354 7.059 1 90.5 185 THR B C 1
ATOM 6306 O O . THR B 1 185 ? 6.773 0.579 7.586 1 90.5 185 THR B O 1
ATOM 6309 N N . ILE B 1 186 ? 8.812 1.197 7.137 1 83.62 186 ILE B N 1
ATOM 6310 C CA . ILE B 1 186 ? 8.797 2.316 8.07 1 83.62 186 ILE B CA 1
ATOM 6311 C C . ILE B 1 186 ? 8.086 3.51 7.434 1 83.62 186 ILE B C 1
ATOM 6313 O O . ILE B 1 186 ? 7.18 4.094 8.031 1 83.62 186 ILE B O 1
ATOM 6317 N N . GLU B 1 187 ? 8.484 3.84 6.195 1 84.81 187 GLU B N 1
ATOM 6318 C CA . GLU B 1 187 ? 7.977 5.055 5.562 1 84.81 187 GLU B CA 1
ATOM 6319 C C . GLU B 1 187 ? 6.668 4.789 4.828 1 84.81 187 GLU B C 1
ATOM 6321 O O . GLU B 1 187 ? 5.789 5.652 4.785 1 84.81 187 GLU B O 1
ATOM 6326 N N . GLY B 1 188 ? 6.582 3.598 4.23 1 86.56 188 GLY B N 1
ATOM 6327 C CA . GLY B 1 188 ? 5.402 3.307 3.432 1 86.56 188 GLY B CA 1
ATOM 6328 C C . GLY B 1 188 ? 4.348 2.52 4.188 1 86.56 188 GLY B C 1
ATOM 6329 O O . GLY B 1 188 ? 3.184 2.49 3.787 1 86.56 188 GLY B O 1
ATOM 6330 N N . ARG B 1 189 ? 4.746 1.846 5.254 1 86.31 189 ARG B N 1
ATOM 6331 C CA . ARG B 1 189 ? 3.854 0.974 6.012 1 86.31 189 ARG B CA 1
ATOM 6332 C C . ARG B 1 189 ? 3.16 -0.028 5.094 1 86.31 189 ARG B C 1
ATOM 6334 O O . ARG B 1 189 ? 1.939 -0.193 5.156 1 86.31 189 ARG B O 1
ATOM 6341 N N . LEU B 1 190 ? 3.92 -0.591 4.266 1 91.81 190 LEU B N 1
ATOM 6342 C CA . LEU B 1 190 ? 3.391 -1.53 3.283 1 91.81 190 LEU B CA 1
ATOM 6343 C C . LEU B 1 190 ? 3.201 -2.912 3.898 1 91.81 190 LEU B C 1
ATOM 6345 O O . LEU B 1 190 ? 3.986 -3.328 4.754 1 91.81 190 LEU B O 1
ATOM 6349 N N . GLY B 1 191 ? 2.205 -3.578 3.48 1 88.38 191 GLY B N 1
ATOM 6350 C CA . GLY B 1 191 ? 1.971 -4.949 3.91 1 88.38 191 GLY B CA 1
ATOM 6351 C C . GLY B 1 191 ? 2.912 -5.945 3.262 1 88.38 191 GLY B C 1
ATOM 6352 O O . GLY B 1 191 ? 3.65 -5.602 2.338 1 88.38 191 GLY B O 1
ATOM 6353 N N . ILE B 1 192 ? 2.855 -7.141 3.734 1 92.31 192 ILE B N 1
ATOM 6354 C CA . ILE B 1 192 ? 3.779 -8.188 3.314 1 92.31 192 ILE B CA 1
ATOM 6355 C C . ILE B 1 192 ? 3.562 -8.508 1.837 1 92.31 192 ILE B C 1
ATOM 6357 O O . ILE B 1 192 ? 4.516 -8.539 1.057 1 92.31 192 ILE B O 1
ATOM 6361 N N . PRO B 1 193 ? 2.34 -8.68 1.333 1 87.44 193 PRO B N 1
ATOM 6362 C CA . PRO B 1 193 ? 2.16 -9.039 -0.077 1 87.44 193 PRO B CA 1
ATOM 6363 C C . PRO B 1 193 ? 2.66 -7.949 -1.026 1 87.44 193 PRO B C 1
ATOM 6365 O O . PRO B 1 193 ? 3.26 -8.258 -2.059 1 87.44 193 PRO B O 1
ATOM 6368 N N . THR B 1 194 ? 2.443 -6.664 -0.621 1 91.12 194 THR B N 1
ATOM 6369 C CA . THR B 1 194 ? 2.883 -5.551 -1.459 1 91.12 194 THR B CA 1
ATOM 6370 C C . THR B 1 194 ? 4.406 -5.477 -1.5 1 91.12 194 THR B C 1
ATOM 6372 O O . THR B 1 194 ? 4.992 -5.266 -2.562 1 91.12 194 THR B O 1
ATOM 6375 N N . GLN B 1 195 ? 4.945 -5.609 -0.344 1 94.44 195 GLN B N 1
ATOM 6376 C CA . GLN B 1 195 ? 6.402 -5.578 -0.295 1 94.44 195 GLN B CA 1
ATOM 6377 C C . GLN B 1 195 ? 7.008 -6.742 -1.074 1 94.44 195 GLN B C 1
ATOM 6379 O O . GLN B 1 195 ? 8.055 -6.598 -1.702 1 94.44 195 GLN B O 1
ATOM 6384 N N . TYR B 1 196 ? 6.34 -7.91 -1.014 1 92.75 196 TYR B N 1
ATOM 6385 C CA . TYR B 1 196 ? 6.801 -9.07 -1.761 1 92.75 196 TYR B CA 1
ATOM 6386 C C . TYR B 1 196 ? 6.812 -8.789 -3.258 1 92.75 196 TYR B C 1
ATOM 6388 O O . TYR B 1 196 ? 7.809 -9.062 -3.939 1 92.75 196 TYR B O 1
ATOM 6396 N N . ASN B 1 197 ? 5.781 -8.211 -3.736 1 87.94 197 ASN B N 1
ATOM 6397 C CA . ASN B 1 197 ? 5.684 -7.898 -5.156 1 87.94 197 ASN B CA 1
ATOM 6398 C C . ASN B 1 197 ? 6.75 -6.895 -5.582 1 87.94 197 ASN B C 1
ATOM 6400 O O . ASN B 1 197 ? 7.336 -7.027 -6.656 1 87.94 197 ASN B O 1
ATOM 6404 N N . LEU B 1 198 ? 6.949 -5.914 -4.766 1 93.38 198 LEU B N 1
ATOM 6405 C CA . LEU B 1 198 ? 7.953 -4.898 -5.074 1 93.38 198 LEU B CA 1
ATOM 6406 C C . LEU B 1 198 ? 9.352 -5.496 -5.062 1 93.38 198 LEU B C 1
ATOM 6408 O O . LEU B 1 198 ? 10.195 -5.148 -5.898 1 93.38 198 LEU B O 1
ATOM 6412 N N . LEU B 1 199 ? 9.562 -6.398 -4.102 1 93.31 199 LEU B N 1
ATOM 6413 C CA . LEU B 1 199 ? 10.875 -7.02 -3.971 1 93.31 199 LEU B CA 1
ATOM 6414 C C . LEU B 1 199 ? 11.164 -7.926 -5.16 1 93.31 199 LEU B C 1
ATOM 6416 O O . LEU B 1 199 ? 12.289 -7.941 -5.676 1 93.31 199 LEU B O 1
ATOM 6420 N N . VAL B 1 200 ? 10.148 -8.719 -5.57 1 89.75 200 VAL B N 1
ATOM 6421 C CA . VAL B 1 200 ? 10.297 -9.625 -6.703 1 89.75 200 VAL B CA 1
ATOM 6422 C C . VAL B 1 200 ? 10.555 -8.82 -7.977 1 89.75 200 VAL B C 1
ATOM 6424 O O . VAL B 1 200 ? 11.336 -9.234 -8.836 1 89.75 200 VAL B O 1
ATOM 6427 N N . ALA B 1 201 ? 9.914 -7.707 -8.078 1 88.19 201 ALA B N 1
ATOM 6428 C CA . ALA B 1 201 ? 10.094 -6.859 -9.258 1 88.19 201 ALA B CA 1
ATOM 6429 C C . ALA B 1 201 ? 11.484 -6.23 -9.266 1 88.19 201 ALA B C 1
ATOM 6431 O O . ALA B 1 201 ? 12.094 -6.07 -10.328 1 88.19 201 ALA B O 1
ATOM 6432 N N . SER B 1 202 ? 11.977 -5.824 -8.109 1 91.69 202 SER B N 1
ATOM 6433 C CA . SER B 1 202 ? 13.281 -5.172 -8 1 91.69 202 SER B CA 1
ATOM 6434 C C . SER B 1 202 ? 14.414 -6.172 -8.188 1 91.69 202 SER B C 1
ATOM 6436 O O . SER B 1 202 ? 15.484 -5.82 -8.688 1 91.69 202 SER B O 1
ATOM 6438 N N . PHE B 1 203 ? 14.125 -7.441 -7.715 1 90.94 203 PHE B N 1
ATOM 6439 C CA . PHE B 1 203 ? 15.133 -8.492 -7.793 1 90.94 203 PHE B CA 1
ATOM 6440 C C . PHE B 1 203 ? 14.555 -9.742 -8.453 1 90.94 203 PHE B C 1
ATOM 6442 O O . PHE B 1 203 ? 14.406 -10.781 -7.797 1 90.94 203 PHE B O 1
ATOM 6449 N N . PRO B 1 204 ? 14.375 -9.695 -9.734 1 85.81 204 PRO B N 1
ATOM 6450 C CA . PRO B 1 204 ? 13.688 -10.781 -10.438 1 85.81 204 PRO B CA 1
ATOM 6451 C C . PRO B 1 204 ? 14.477 -12.086 -10.422 1 85.81 204 PRO B C 1
ATOM 6453 O O . PRO B 1 204 ? 13.891 -13.172 -10.555 1 85.81 204 PRO B O 1
ATOM 6456 N N . ASN B 1 205 ? 15.742 -12.047 -10.18 1 83.12 205 ASN B N 1
ATOM 6457 C CA . ASN B 1 205 ? 16.562 -13.25 -10.273 1 83.12 205 ASN B CA 1
ATOM 6458 C C . ASN B 1 205 ? 16.719 -13.93 -8.922 1 83.12 205 ASN B C 1
ATOM 6460 O O . ASN B 1 205 ? 17.25 -15.039 -8.836 1 83.12 205 ASN B O 1
ATOM 6464 N N . LYS B 1 206 ? 16.266 -13.32 -7.949 1 86.88 206 LYS B N 1
ATOM 6465 C CA . LYS B 1 206 ? 16.422 -13.883 -6.613 1 86.88 206 LYS B CA 1
ATOM 6466 C C . LYS B 1 206 ? 15.141 -14.547 -6.137 1 86.88 206 LYS B C 1
ATOM 6468 O O . LYS B 1 206 ? 14.047 -14.039 -6.402 1 86.88 206 LYS B O 1
ATOM 6473 N N . VAL B 1 207 ? 15.328 -15.672 -5.582 1 87.81 207 VAL B N 1
ATOM 6474 C CA . VAL B 1 207 ? 14.188 -16.344 -4.961 1 87.81 207 VAL B CA 1
ATOM 6475 C C . VAL B 1 207 ? 13.93 -15.742 -3.578 1 87.81 207 VAL B C 1
ATOM 6477 O O . VAL B 1 207 ? 14.82 -15.734 -2.723 1 87.81 207 VAL B O 1
ATOM 6480 N N . ILE B 1 208 ? 12.781 -15.188 -3.422 1 89.12 208 ILE B N 1
ATOM 6481 C CA . ILE B 1 208 ? 12.445 -14.531 -2.164 1 89.12 208 ILE B CA 1
ATOM 6482 C C . ILE B 1 208 ? 11.461 -15.391 -1.378 1 89.12 208 ILE B C 1
ATOM 6484 O O . ILE B 1 208 ? 10.383 -15.734 -1.882 1 89.12 208 ILE B O 1
ATOM 6488 N N . ASN B 1 209 ? 11.875 -15.758 -0.207 1 89.25 209 ASN B N 1
ATOM 6489 C CA . ASN B 1 209 ? 11 -16.484 0.709 1 89.25 209 ASN B CA 1
ATOM 6490 C C . ASN B 1 209 ? 10.141 -15.531 1.535 1 89.25 209 ASN B C 1
ATOM 6492 O O . ASN B 1 209 ? 10.656 -14.633 2.195 1 89.25 209 ASN B O 1
ATOM 6496 N N . LYS B 1 210 ? 8.859 -15.75 1.551 1 88.19 210 LYS B N 1
ATOM 6497 C CA . LYS B 1 210 ? 7.922 -14.875 2.248 1 88.19 210 LYS B CA 1
ATOM 6498 C C . LYS B 1 210 ? 8.203 -14.852 3.748 1 88.19 210 LYS B C 1
ATOM 6500 O O . LYS B 1 210 ? 8.031 -13.82 4.402 1 88.19 210 LYS B O 1
ATOM 6505 N N . LYS B 1 211 ? 8.625 -15.945 4.207 1 88.31 211 LYS B N 1
ATOM 6506 C CA . LYS B 1 211 ? 8.922 -16.016 5.633 1 88.31 211 LYS B CA 1
ATOM 6507 C C . LYS B 1 211 ? 10.109 -15.117 5.988 1 88.31 211 LYS B C 1
ATOM 6509 O O . LYS B 1 211 ? 10.102 -14.445 7.027 1 88.31 211 LYS B O 1
ATOM 6514 N N . ASP B 1 212 ? 11.125 -15.211 5.141 1 91.81 212 ASP B N 1
ATOM 6515 C CA . ASP B 1 212 ? 12.289 -14.352 5.367 1 91.81 212 ASP B CA 1
ATOM 6516 C C . ASP B 1 212 ? 11.891 -12.875 5.328 1 91.81 212 ASP B C 1
ATOM 6518 O O . ASP B 1 212 ? 12.383 -12.07 6.129 1 91.81 212 ASP B O 1
ATOM 6522 N N . LEU B 1 213 ? 11.055 -12.578 4.379 1 93.75 213 LEU B N 1
ATOM 6523 C CA . LEU B 1 213 ? 10.562 -11.211 4.266 1 93.75 213 LEU B CA 1
ATOM 6524 C C . LEU B 1 213 ? 9.773 -10.812 5.508 1 93.75 213 LEU B C 1
ATOM 6526 O O . LEU B 1 213 ? 9.977 -9.727 6.055 1 93.75 213 LEU B O 1
ATOM 6530 N N . SER B 1 214 ? 8.914 -11.68 5.965 1 93.75 214 SER B N 1
ATOM 6531 C CA . SER B 1 214 ? 8.117 -11.422 7.16 1 93.75 214 SER B CA 1
ATOM 6532 C C . SER B 1 214 ? 9.008 -11.211 8.383 1 93.75 214 SER B C 1
ATOM 6534 O O . SER B 1 214 ? 8.75 -10.32 9.195 1 93.75 214 SER B O 1
ATOM 6536 N N . ASN B 1 215 ? 10.062 -12 8.438 1 90.75 215 ASN B N 1
ATOM 6537 C CA . ASN B 1 215 ? 11 -11.875 9.547 1 90.75 215 ASN B CA 1
ATOM 6538 C C . ASN B 1 215 ? 11.742 -10.539 9.508 1 90.75 215 ASN B C 1
ATOM 6540 O O . ASN B 1 215 ? 11.953 -9.906 10.547 1 90.75 215 ASN B O 1
ATOM 6544 N N . ALA B 1 216 ? 12.156 -10.227 8.391 1 92.56 216 ALA B N 1
ATOM 6545 C CA . ALA B 1 216 ? 12.852 -8.945 8.242 1 92.56 216 ALA B CA 1
ATOM 6546 C C . ALA B 1 216 ? 11.945 -7.785 8.641 1 92.56 216 ALA B C 1
ATOM 6548 O O . ALA B 1 216 ? 12.375 -6.871 9.344 1 92.56 216 ALA B O 1
ATOM 6549 N N . ILE B 1 217 ? 10.703 -7.816 8.219 1 91.88 217 ILE B N 1
ATOM 6550 C CA . ILE B 1 217 ? 9.734 -6.77 8.523 1 91.88 217 ILE B CA 1
ATOM 6551 C C . ILE B 1 217 ? 9.523 -6.676 10.031 1 91.88 217 ILE B C 1
ATOM 6553 O O . ILE B 1 217 ? 9.516 -5.578 10.594 1 91.88 217 ILE B O 1
ATOM 6557 N N . GLN B 1 218 ? 9.422 -7.844 10.633 1 87.69 218 GLN B N 1
ATOM 6558 C CA . GLN B 1 218 ? 9.203 -7.879 12.07 1 87.69 218 GLN B CA 1
ATOM 6559 C C . GLN B 1 218 ? 10.406 -7.32 12.828 1 87.69 218 GLN B C 1
ATOM 6561 O O . GLN B 1 218 ? 10.25 -6.668 13.859 1 87.69 218 GLN B O 1
ATOM 6566 N N . GLN B 1 219 ? 11.516 -7.637 12.336 1 86.69 219 GLN B N 1
ATOM 6567 C CA . GLN B 1 219 ? 12.727 -7.109 12.945 1 86.69 219 GLN B CA 1
ATOM 6568 C C . GLN B 1 219 ? 12.75 -5.582 12.898 1 86.69 219 GLN B C 1
ATOM 6570 O O . GLN B 1 219 ? 13.156 -4.934 13.867 1 86.69 219 GLN B O 1
ATOM 6575 N N . PHE B 1 220 ? 12.32 -5.004 11.836 1 84.25 220 PHE B N 1
ATOM 6576 C CA . PHE B 1 220 ? 12.328 -3.555 11.695 1 84.25 220 PHE B CA 1
ATOM 6577 C C . PHE B 1 220 ? 11.219 -2.922 12.531 1 84.25 220 PHE B C 1
ATOM 6579 O O . PHE B 1 220 ? 11.359 -1.791 13 1 84.25 220 PHE B O 1
ATOM 6586 N N . LYS B 1 221 ? 10.211 -3.684 12.656 1 75.5 221 LYS B N 1
ATOM 6587 C CA . LYS B 1 221 ? 9.117 -3.168 13.477 1 75.5 221 LYS B CA 1
ATOM 6588 C C . LYS B 1 221 ? 9.492 -3.172 14.961 1 75.5 221 LYS B C 1
ATOM 6590 O O . LYS B 1 221 ? 9.062 -2.299 15.711 1 75.5 221 LYS B O 1
ATOM 6595 N N . LYS B 1 222 ? 10.234 -4.219 15.352 1 68.81 222 LYS B N 1
ATOM 6596 C CA . LYS B 1 222 ? 10.609 -4.387 16.75 1 68.81 222 LYS B CA 1
ATOM 6597 C C . LYS B 1 222 ? 11.734 -3.426 17.141 1 68.81 222 LYS B C 1
ATOM 6599 O O . LYS B 1 222 ? 11.883 -3.08 18.312 1 68.81 222 LYS B O 1
ATOM 6604 N N . GLN B 1 223 ? 12.688 -3.137 16.391 1 57.94 223 GLN B N 1
ATOM 6605 C CA . GLN B 1 223 ? 13.938 -2.457 16.703 1 57.94 223 GLN B CA 1
ATOM 6606 C C . GLN B 1 223 ? 13.688 -1.188 17.516 1 57.94 223 GLN B C 1
ATOM 6608 O O . GLN B 1 223 ? 14.625 -0.47 17.859 1 57.94 223 GLN B O 1
ATOM 6613 N N . VAL B 1 224 ? 12.578 -0.879 17.969 1 55.03 224 VAL B N 1
ATOM 6614 C CA . VAL B 1 224 ? 12.695 0.321 18.781 1 55.03 224 VAL B CA 1
ATOM 6615 C C . VAL B 1 224 ? 13.352 -0.025 20.125 1 55.03 224 VAL B C 1
ATOM 6617 O O . VAL B 1 224 ? 12.695 -0.52 21.031 1 55.03 224 VAL B O 1
ATOM 6620 N N . LYS B 1 225 ? 14.602 -0.591 20.031 1 54.84 225 LYS B N 1
ATOM 6621 C CA . LYS B 1 225 ? 15.305 -0.811 21.297 1 54.84 225 LYS B CA 1
ATOM 6622 C C . LYS B 1 225 ? 15.523 0.503 22.047 1 54.84 225 LYS B C 1
ATOM 6624 O O . LYS B 1 225 ? 15.719 1.55 21.422 1 54.84 225 LYS B O 1
ATOM 6629 N N . PRO B 1 226 ? 15.234 0.358 23.359 1 57.75 226 PRO B N 1
ATOM 6630 C CA . PRO B 1 226 ? 15.5 1.524 24.219 1 57.75 226 PRO B CA 1
ATOM 6631 C C . PRO B 1 226 ? 16.938 2.025 24.109 1 57.75 226 PRO B C 1
ATOM 6633 O O . PRO B 1 226 ? 17.875 1.228 24.141 1 57.75 226 PRO B O 1
ATOM 6636 N N . ILE B 1 227 ? 17.234 3.041 23.359 1 59.72 227 ILE B N 1
ATOM 6637 C CA . ILE B 1 227 ? 18.547 3.678 23.281 1 59.72 227 ILE B CA 1
ATOM 6638 C C . ILE B 1 227 ? 18.969 4.148 24.672 1 59.72 227 ILE B C 1
ATOM 6640 O O . ILE B 1 227 ? 18.188 4.773 25.391 1 59.72 227 ILE B O 1
ATOM 6644 N N . LYS B 1 228 ? 20.125 3.619 25.062 1 63.56 228 LYS B N 1
ATOM 6645 C CA . LYS B 1 228 ? 20.734 4.176 26.266 1 63.56 228 LYS B CA 1
ATOM 6646 C C . LYS B 1 228 ? 20.984 5.676 26.125 1 63.56 228 LYS B C 1
ATOM 6648 O O . LYS B 1 228 ? 21.484 6.129 25.094 1 63.56 228 LYS B O 1
ATOM 6653 N N . ASN B 1 229 ? 20.344 6.578 27.016 1 74.75 229 ASN B N 1
ATOM 6654 C CA . ASN B 1 229 ? 20.5 8.023 27.062 1 74.75 229 ASN B CA 1
ATOM 6655 C C . ASN B 1 229 ? 19.656 8.719 25.984 1 74.75 229 ASN B C 1
ATOM 6657 O O . ASN B 1 229 ? 20.156 9.609 25.297 1 74.75 229 ASN B O 1
ATOM 6661 N N . ASP B 1 230 ? 18.516 8.289 25.75 1 81.5 230 ASP B N 1
ATOM 6662 C CA . ASP B 1 230 ? 17.562 8.781 24.766 1 81.5 230 ASP B CA 1
ATOM 6663 C C . ASP B 1 230 ? 17.344 10.281 24.922 1 81.5 230 ASP B C 1
ATOM 6665 O O . ASP B 1 230 ? 17.375 11.023 23.938 1 81.5 230 ASP B O 1
ATOM 6669 N N . ALA B 1 231 ? 17.297 10.727 26.156 1 80.88 231 ALA B N 1
ATOM 6670 C CA . ALA B 1 231 ? 17.016 12.133 26.422 1 80.88 231 ALA B CA 1
ATOM 6671 C C . ALA B 1 231 ? 18.203 13.016 26 1 80.88 231 ALA B C 1
ATOM 6673 O O . ALA B 1 231 ? 18 14.086 25.422 1 80.88 231 ALA B O 1
ATOM 6674 N N . CYS B 1 232 ? 19.359 12.508 26.266 1 81.88 232 CYS B N 1
ATOM 6675 C CA . CYS B 1 232 ? 20.562 13.273 25.906 1 81.88 232 CYS B CA 1
ATOM 6676 C C . CYS B 1 232 ? 20.703 13.383 24.391 1 81.88 232 CYS B C 1
ATOM 6678 O O . CYS B 1 232 ? 21.109 14.438 23.891 1 81.88 232 CYS B O 1
ATOM 6680 N N . GLN B 1 233 ? 20.391 12.414 23.781 1 84.19 233 GLN B N 1
ATOM 6681 C CA . GLN B 1 233 ? 20.531 12.414 22.328 1 84.19 233 GLN B CA 1
ATOM 6682 C C . GLN B 1 233 ? 19.531 13.383 21.688 1 84.19 233 GLN B C 1
ATOM 6684 O O . GLN B 1 233 ? 19.875 14.102 20.75 1 84.19 233 GLN B O 1
ATOM 6689 N N . ILE B 1 234 ? 18.438 13.391 22.219 1 86.12 234 ILE B N 1
ATOM 6690 C CA . ILE B 1 234 ? 17.391 14.242 21.672 1 86.12 234 ILE B CA 1
ATOM 6691 C C . ILE B 1 234 ? 17.75 15.711 21.875 1 86.12 234 ILE B C 1
ATOM 6693 O O . ILE B 1 234 ? 17.594 16.531 20.953 1 86.12 234 ILE B O 1
ATOM 6697 N N . LEU B 1 235 ? 18.172 15.945 23.031 1 89 235 LEU B N 1
ATOM 6698 C CA . LEU B 1 235 ? 18.531 17.328 23.344 1 89 235 LEU B CA 1
ATOM 6699 C C . LEU B 1 235 ? 19.703 17.781 22.5 1 89 235 LEU B C 1
ATOM 6701 O O . LEU B 1 235 ? 19.719 18.922 22.016 1 89 235 LEU B O 1
ATOM 6705 N N . THR B 1 236 ? 20.594 16.844 22.266 1 88.56 236 THR B N 1
ATOM 6706 C CA . THR B 1 236 ? 21.734 17.172 21.438 1 88.56 236 THR B CA 1
ATOM 6707 C C . THR B 1 236 ? 21.297 17.484 20 1 88.56 236 THR B C 1
ATOM 6709 O O . THR B 1 236 ? 21.766 18.453 19.391 1 88.56 236 THR B O 1
ATOM 6712 N N . GLU B 1 237 ? 20.438 16.766 19.516 1 87.12 237 GLU B N 1
ATOM 6713 C CA . GLU B 1 237 ? 19.953 16.969 18.156 1 87.12 237 GLU B CA 1
ATOM 6714 C C . GLU B 1 237 ? 19.219 18.297 18.016 1 87.12 237 GLU B C 1
ATOM 6716 O O . GLU B 1 237 ? 19.375 19 17.016 1 87.12 237 GLU B O 1
ATOM 6721 N N . LEU B 1 238 ? 18.406 18.578 18.969 1 91.38 238 LEU B N 1
ATOM 6722 C CA . LEU B 1 238 ? 17.625 19.812 18.922 1 91.38 238 LEU B CA 1
ATOM 6723 C C . LEU B 1 238 ? 18.531 21.031 19.078 1 91.38 238 LEU B C 1
ATOM 6725 O O . LEU B 1 238 ? 18.328 22.047 18.406 1 91.38 238 LEU B O 1
ATOM 6729 N N . TYR B 1 239 ? 19.5 20.891 19.891 1 91.81 239 TYR B N 1
ATOM 6730 C CA . TYR B 1 239 ? 20.391 22.031 20.094 1 91.81 239 TYR B CA 1
ATOM 6731 C C . TYR B 1 239 ? 21.297 22.234 18.891 1 91.81 239 TYR B C 1
ATOM 6733 O O . TYR B 1 239 ? 21.703 23.359 18.594 1 91.81 239 TYR B O 1
ATOM 6741 N N . LEU B 1 240 ? 21.578 21.172 18.188 1 91.19 240 LEU B N 1
ATOM 6742 C CA . LEU B 1 240 ? 22.312 21.312 16.938 1 91.19 240 LEU B CA 1
ATOM 6743 C C . LEU B 1 240 ? 21.5 22.109 15.922 1 91.19 240 LEU B C 1
ATOM 6745 O O . LEU B 1 240 ? 22.047 22.906 15.164 1 91.19 240 LEU B O 1
ATOM 6749 N N . LYS B 1 241 ? 20.25 21.891 15.953 1 90.56 241 LYS B N 1
ATOM 6750 C CA . LYS B 1 241 ? 19.375 22.656 15.07 1 90.56 241 LYS B CA 1
ATOM 6751 C C . LYS B 1 241 ? 19.344 24.125 15.477 1 90.56 241 LYS B C 1
ATOM 6753 O O . LYS B 1 241 ? 19.297 25 14.617 1 90.56 241 LYS B O 1
ATOM 6758 N N . LYS B 1 242 ? 19.328 24.375 16.781 1 92.19 242 LYS B N 1
ATOM 6759 C CA . LYS B 1 242 ? 19.344 25.734 17.297 1 92.19 242 LYS B CA 1
ATOM 6760 C C . LYS B 1 242 ? 20.641 26.453 16.938 1 92.19 242 LYS B C 1
ATOM 6762 O O . LYS B 1 242 ? 20.656 27.656 16.688 1 92.19 242 LYS B O 1
ATOM 6767 N N . ASP B 1 243 ? 21.672 25.656 16.844 1 91.31 243 ASP B N 1
ATOM 6768 C CA . ASP B 1 243 ? 22.969 26.219 16.453 1 91.31 243 ASP B CA 1
ATOM 6769 C C . ASP B 1 243 ? 22.953 26.625 14.977 1 91.31 243 ASP B C 1
ATOM 6771 O O . ASP B 1 243 ? 23.578 27.625 14.602 1 91.31 243 ASP B O 1
ATOM 6775 N N . ASP B 1 244 ? 22.281 25.906 14.219 1 90.44 244 ASP B N 1
ATOM 6776 C CA . ASP B 1 244 ? 22.172 26.203 12.797 1 90.44 244 ASP B CA 1
ATOM 6777 C C . ASP B 1 244 ? 21.25 27.406 12.562 1 90.44 244 ASP B C 1
ATOM 6779 O O . ASP B 1 244 ? 21.531 28.25 11.703 1 90.44 244 ASP B O 1
ATOM 6783 N N . ASP B 1 245 ? 20.156 27.406 13.289 1 92.69 245 ASP B N 1
ATOM 6784 C CA . ASP B 1 245 ? 19.188 28.5 13.234 1 92.69 245 ASP B CA 1
ATOM 6785 C C . ASP B 1 245 ? 18.766 28.938 14.633 1 92.69 245 ASP B C 1
ATOM 6787 O O . ASP B 1 245 ? 17.984 28.266 15.297 1 92.69 245 ASP B O 1
ATOM 6791 N N . PRO B 1 246 ? 19.25 30.031 15.008 1 91.5 246 PRO B N 1
ATOM 6792 C CA . PRO B 1 246 ? 19.016 30.5 16.375 1 91.5 246 PRO B CA 1
ATOM 6793 C C . PRO B 1 246 ? 17.531 30.781 16.656 1 91.5 246 PRO B C 1
ATOM 6795 O O . PRO B 1 246 ? 17.156 30.984 17.812 1 91.5 246 PRO B O 1
ATOM 6798 N N . ARG B 1 247 ? 16.75 30.672 15.742 1 90.62 247 ARG B N 1
ATOM 6799 C CA . ARG B 1 247 ? 15.344 30.984 15.945 1 90.62 247 ARG B CA 1
ATOM 6800 C C . ARG B 1 247 ? 14.602 29.797 16.531 1 90.62 247 ARG B C 1
ATOM 6802 O O . ARG B 1 247 ? 13.445 29.922 16.953 1 90.62 247 ARG B O 1
ATOM 6809 N N . TRP B 1 248 ? 15.281 28.703 16.609 1 94 248 TRP B N 1
ATOM 6810 C CA . TRP B 1 248 ? 14.695 27.547 17.266 1 94 248 TRP B CA 1
ATOM 6811 C C . TRP B 1 248 ? 14.438 27.812 18.75 1 94 248 TRP B C 1
ATOM 6813 O O . TRP B 1 248 ? 15.258 28.438 19.422 1 94 248 TRP B O 1
ATOM 6823 N N . ILE B 1 249 ? 13.328 27.453 19.188 1 95 249 ILE B N 1
ATOM 6824 C CA . ILE B 1 249 ? 13.008 27.578 20.594 1 95 249 ILE B CA 1
ATOM 6825 C C . ILE B 1 249 ? 13 26.188 21.25 1 95 249 ILE B C 1
ATOM 6827 O O . ILE B 1 249 ? 12.219 25.312 20.859 1 95 249 ILE B O 1
ATOM 6831 N N . ILE B 1 250 ? 13.914 26 22.141 1 94.75 250 ILE B N 1
ATOM 6832 C CA . ILE B 1 250 ? 14.031 24.75 22.859 1 94.75 250 ILE B CA 1
ATOM 6833 C C . ILE B 1 250 ? 14.094 25.016 24.359 1 94.75 250 ILE B C 1
ATOM 6835 O O . ILE B 1 250 ? 14.984 25.734 24.828 1 94.75 250 ILE B O 1
ATOM 6839 N N . LYS B 1 251 ? 13.141 24.547 25.062 1 94.81 251 LYS B N 1
ATOM 6840 C CA . LYS B 1 251 ? 13.094 24.688 26.516 1 94.81 251 LYS B CA 1
ATOM 6841 C C . LYS B 1 251 ? 12.961 23.344 27.203 1 94.81 251 LYS B C 1
ATOM 6843 O O . LYS B 1 251 ? 12.117 22.531 26.828 1 94.81 251 LYS B O 1
ATOM 6848 N N . SER B 1 252 ? 13.867 23.047 28.094 1 92.25 252 SER B N 1
ATOM 6849 C CA . SER B 1 252 ? 13.836 21.766 28.812 1 92.25 252 SER B CA 1
ATOM 6850 C C . SER B 1 252 ? 13.82 21.984 30.328 1 92.25 252 SER B C 1
ATOM 6852 O O . SER B 1 252 ? 14.312 23 30.812 1 92.25 252 SER B O 1
ATOM 6854 N N . ARG B 1 253 ? 13.117 21.109 30.938 1 89.94 253 ARG B N 1
ATOM 6855 C CA . ARG B 1 253 ? 13.078 21.078 32.406 1 89.94 253 ARG B CA 1
ATOM 6856 C C . ARG B 1 253 ? 13.492 19.703 32.938 1 89.94 253 ARG B C 1
ATOM 6858 O O . ARG B 1 253 ? 13.133 18.672 32.344 1 89.94 253 ARG B O 1
ATOM 6865 N N . PHE B 1 254 ? 14.359 19.719 34 1 88.94 254 PHE B N 1
ATOM 6866 C CA . PHE B 1 254 ? 14.859 18.469 34.562 1 88.94 254 PHE B CA 1
ATOM 6867 C C . PHE B 1 254 ? 14.453 18.344 36.031 1 88.94 254 PHE B C 1
ATOM 6869 O O . PHE B 1 254 ? 14.242 19.359 36.688 1 88.94 254 PHE B O 1
ATOM 6876 N N . ASP B 1 255 ? 14.25 17.109 36.375 1 82.62 255 ASP B N 1
ATOM 6877 C CA . ASP B 1 255 ? 13.992 16.875 37.781 1 82.62 255 ASP B CA 1
ATOM 6878 C C . ASP B 1 255 ? 15.242 17.125 38.625 1 82.62 255 ASP B C 1
ATOM 6880 O O . ASP B 1 255 ? 16.359 16.828 38.188 1 82.62 255 ASP B O 1
ATOM 6884 N N . HIS B 1 256 ? 15.156 17.828 39.719 1 75 256 HIS B N 1
ATOM 6885 C CA . HIS B 1 256 ? 16.266 18.25 40.562 1 75 256 HIS B CA 1
ATOM 6886 C C . HIS B 1 256 ? 17.016 17.062 41.125 1 75 256 HIS B C 1
ATOM 6888 O O . HIS B 1 256 ? 18.234 17.125 41.312 1 75 256 HIS B O 1
ATOM 6894 N N . ARG B 1 257 ? 16.297 16 41.406 1 68.94 257 ARG B N 1
ATOM 6895 C CA . ARG B 1 257 ? 16.953 14.914 42.156 1 68.94 257 ARG B CA 1
ATOM 6896 C C . ARG B 1 257 ? 17.625 13.953 41.188 1 68.94 257 ARG B C 1
ATOM 6898 O O . ARG B 1 257 ? 18.797 13.609 41.375 1 68.94 257 ARG B O 1
ATOM 6905 N N . GLU B 1 258 ? 16.922 13.492 40.094 1 69.12 258 GLU B N 1
ATOM 6906 C CA . GLU B 1 258 ? 17.406 12.391 39.281 1 69.12 258 GLU B CA 1
ATOM 6907 C C . GLU B 1 258 ? 17.875 12.891 37.906 1 69.12 258 GLU B C 1
ATOM 6909 O O . GLU B 1 258 ? 18.469 12.133 37.125 1 69.12 258 GLU B O 1
ATOM 6914 N N . ARG B 1 259 ? 18 14.148 37.781 1 74.88 259 ARG B N 1
ATOM 6915 C CA . ARG B 1 259 ? 18.422 14.727 36.5 1 74.88 259 ARG B CA 1
ATOM 6916 C C . ARG B 1 259 ? 17.719 14.039 35.344 1 74.88 259 ARG B C 1
ATOM 6918 O O . ARG B 1 259 ? 18.344 13.758 34.312 1 74.88 259 ARG B O 1
ATOM 6925 N N . ARG B 1 260 ? 16.5 13.602 35.562 1 82.62 260 ARG B N 1
ATOM 6926 C CA . ARG B 1 260 ? 15.68 13.016 34.5 1 82.62 260 ARG B CA 1
ATOM 6927 C C . ARG B 1 260 ? 14.852 14.094 33.812 1 82.62 260 ARG B C 1
ATOM 6929 O O . ARG B 1 260 ? 14.414 15.055 34.438 1 82.62 260 ARG B O 1
ATOM 6936 N N . LEU B 1 261 ? 14.781 13.93 32.5 1 86.81 261 LEU B N 1
ATOM 6937 C CA . LEU B 1 261 ? 14 14.875 31.719 1 86.81 261 LEU B CA 1
ATOM 6938 C C . LEU B 1 261 ? 12.531 14.867 32.156 1 86.81 261 LEU B C 1
ATOM 6940 O O . LEU B 1 261 ? 11.898 13.812 32.188 1 86.81 261 LEU B O 1
ATOM 6944 N N . ASN B 1 262 ? 12.086 16.016 32.562 1 88.5 262 ASN B N 1
ATOM 6945 C CA . ASN B 1 262 ? 10.711 16.172 33.031 1 88.5 262 ASN B CA 1
ATOM 6946 C C . ASN B 1 262 ? 9.805 16.688 31.906 1 88.5 262 ASN B C 1
ATOM 6948 O O . ASN B 1 262 ? 8.664 16.25 31.781 1 88.5 262 ASN B O 1
ATOM 6952 N N . SER B 1 263 ? 10.242 17.719 31.312 1 92.06 263 SER B N 1
ATOM 6953 C CA . SER B 1 263 ? 9.461 18.344 30.25 1 92.06 263 SER B CA 1
ATOM 6954 C C . SER B 1 263 ? 10.359 18.922 29.156 1 92.06 263 SER B C 1
ATOM 6956 O O . SER B 1 263 ? 11.484 19.344 29.438 1 92.06 263 SER B O 1
ATOM 6958 N N . LEU B 1 264 ? 9.938 18.781 28.016 1 93.56 264 LEU B N 1
ATOM 6959 C CA . LEU B 1 264 ? 10.641 19.312 26.859 1 93.56 264 LEU B CA 1
ATOM 6960 C C . LEU B 1 264 ? 9.672 20 25.906 1 93.56 264 LEU B C 1
ATOM 6962 O O . LEU B 1 264 ? 8.633 19.438 25.547 1 93.56 264 LEU B O 1
ATOM 6966 N N . PHE B 1 265 ? 9.945 21.266 25.625 1 94.88 265 PHE B N 1
ATOM 6967 C CA . PHE B 1 265 ? 9.148 22.078 24.719 1 94.88 265 PHE B CA 1
ATOM 6968 C C . PHE B 1 265 ? 10 22.609 23.578 1 94.88 265 PHE B C 1
ATOM 6970 O O . PHE B 1 265 ? 11.102 23.109 23.781 1 94.88 265 PHE B O 1
ATOM 6977 N N . TRP B 1 266 ? 9.516 22.406 22.312 1 95.06 266 TRP B N 1
ATOM 6978 C CA . TRP B 1 266 ? 10.328 22.922 21.219 1 95.06 266 TRP B CA 1
ATOM 6979 C C . TRP B 1 266 ? 9.445 23.406 20.062 1 95.06 266 TRP B C 1
ATOM 6981 O O . TRP B 1 266 ? 8.305 22.969 19.938 1 95.06 266 TRP B O 1
ATOM 6991 N N . MET B 1 267 ? 9.922 24.406 19.297 1 94.81 267 MET B N 1
ATOM 6992 C CA . MET B 1 267 ? 9.312 25.016 18.109 1 94.81 267 MET B CA 1
ATOM 6993 C C . MET B 1 267 ? 10.359 25.281 17.047 1 94.81 267 MET B C 1
ATOM 6995 O O . MET B 1 267 ? 11.438 25.797 17.344 1 94.81 267 MET B O 1
ATOM 6999 N N . SER B 1 268 ? 10.094 24.906 15.867 1 93.06 268 SER B N 1
ATOM 7000 C CA . SER B 1 268 ? 10.945 25.297 14.75 1 93.06 268 SER B CA 1
ATOM 7001 C C . SER B 1 268 ? 10.672 26.734 14.328 1 93.06 268 SER B C 1
ATOM 7003 O O . SER B 1 268 ? 9.641 27.312 14.68 1 93.06 268 SER B O 1
ATOM 7005 N N . PRO B 1 269 ? 11.578 27.328 13.578 1 92.06 269 PRO B N 1
ATOM 7006 C CA . PRO B 1 269 ? 11.359 28.688 13.102 1 92.06 269 PRO B CA 1
ATOM 7007 C C . PRO B 1 269 ? 10.078 28.828 12.281 1 92.06 269 PRO B C 1
ATOM 7009 O O . PRO B 1 269 ? 9.359 29.828 12.406 1 92.06 269 PRO B O 1
ATOM 7012 N N . ASP B 1 270 ? 9.781 27.828 11.516 1 91 270 ASP B N 1
ATOM 7013 C CA . ASP B 1 270 ? 8.555 27.859 10.727 1 91 270 ASP B CA 1
ATOM 7014 C C . ASP B 1 270 ? 7.32 27.812 11.617 1 91 270 ASP B C 1
ATOM 7016 O O . ASP B 1 270 ? 6.293 28.422 11.305 1 91 270 ASP B O 1
ATOM 7020 N N . GLN B 1 271 ? 7.469 27.125 12.656 1 93.81 271 GLN B N 1
ATOM 7021 C CA . GLN B 1 271 ? 6.359 27.016 13.594 1 93.81 271 GLN B CA 1
ATOM 7022 C C . GLN B 1 271 ? 6.129 28.328 14.328 1 93.81 271 GLN B C 1
ATOM 7024 O O . GLN B 1 271 ? 4.984 28.719 14.586 1 93.81 271 GLN B O 1
ATOM 7029 N N . VAL B 1 272 ? 7.227 28.969 14.609 1 93.44 272 VAL B N 1
ATOM 7030 C CA . VAL B 1 272 ? 7.129 30.281 15.266 1 93.44 272 VAL B CA 1
ATOM 7031 C C . VAL B 1 272 ? 6.414 31.266 14.344 1 93.44 272 VAL B C 1
ATOM 7033 O O . VAL B 1 272 ? 5.535 32 14.789 1 93.44 272 VAL B O 1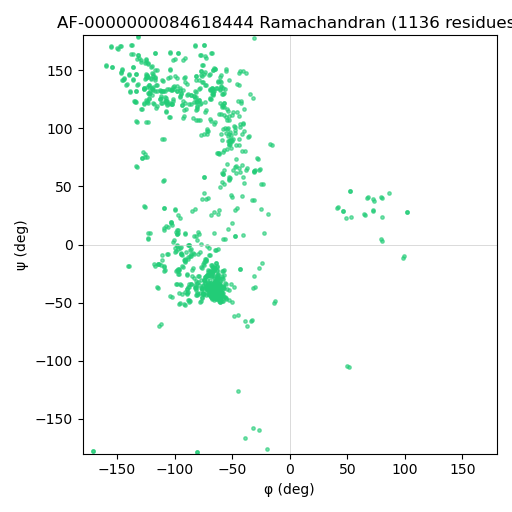
ATOM 7036 N N . ASN B 1 273 ? 6.77 31.25 13.102 1 91.12 273 ASN B N 1
ATOM 7037 C CA . ASN B 1 273 ? 6.117 32.094 12.125 1 91.12 273 ASN B CA 1
ATOM 7038 C C . ASN B 1 273 ? 4.621 31.812 12.023 1 91.12 273 ASN B C 1
ATOM 7040 O O . ASN B 1 273 ? 3.809 32.719 11.922 1 91.12 273 ASN B O 1
ATOM 7044 N N . ALA B 1 274 ? 4.348 30.562 12.039 1 91.12 274 ALA B N 1
ATOM 7045 C CA . ALA B 1 274 ? 2.951 30.141 11.93 1 91.12 274 ALA B CA 1
ATOM 7046 C C . ALA B 1 274 ? 2.15 30.594 13.148 1 91.12 274 ALA B C 1
ATOM 7048 O O . ALA B 1 274 ? 1.005 31.031 13.023 1 91.12 274 ALA B O 1
ATOM 7049 N N . TYR B 1 275 ? 2.756 30.469 14.266 1 93.38 275 TYR B N 1
ATOM 7050 C CA . TYR B 1 275 ? 2.084 30.891 15.492 1 93.38 275 TYR B CA 1
ATOM 7051 C C . TYR B 1 275 ? 1.842 32.406 15.477 1 93.38 275 TYR B C 1
ATOM 7053 O O . TYR B 1 275 ? 0.782 32.875 15.898 1 93.38 275 TYR B O 1
ATOM 7061 N N . GLU B 1 276 ? 2.789 33.094 15 1 91.44 276 GLU B N 1
ATOM 7062 C CA . GLU B 1 276 ? 2.674 34.562 14.945 1 91.44 276 GLU B CA 1
ATOM 7063 C C . GLU B 1 276 ? 1.562 35 13.992 1 91.44 276 GLU B C 1
ATOM 7065 O O . GLU B 1 276 ? 0.847 35.938 14.258 1 91.44 276 GLU B O 1
ATOM 7070 N N . ARG B 1 277 ? 1.439 34.25 13.055 1 87.56 277 ARG B N 1
ATOM 7071 C CA . ARG B 1 277 ? 0.48 34.625 12.016 1 87.56 277 ARG B CA 1
ATOM 7072 C C . ARG B 1 277 ? -0.926 34.156 12.383 1 87.56 277 ARG B C 1
ATOM 7074 O O . ARG B 1 277 ? -1.908 34.844 12.078 1 87.56 277 ARG B O 1
ATOM 7081 N N . TYR B 1 278 ? -0.99 33 13.062 1 89.12 278 TYR B N 1
ATOM 7082 C CA . TYR B 1 278 ? -2.301 32.375 13.203 1 89.12 278 TYR B CA 1
ATOM 7083 C C . TYR B 1 278 ? -2.619 32.094 14.672 1 89.12 278 TYR B C 1
ATOM 7085 O O . TYR B 1 278 ? -3.311 31.125 14.992 1 89.12 278 TYR B O 1
ATOM 7093 N N . HIS B 1 279 ? -2.244 32.812 15.594 1 89.31 279 HIS B N 1
ATOM 7094 C CA . HIS B 1 279 ? -2.352 32.531 17.031 1 89.31 279 HIS B CA 1
ATOM 7095 C C . HIS B 1 279 ? -3.76 32.844 17.531 1 89.31 279 HIS B C 1
ATOM 7097 O O . HIS B 1 279 ? -4.055 32.625 18.719 1 89.31 279 HIS B O 1
ATOM 7103 N N . ASP B 1 280 ? -4.68 33.219 16.703 1 86.69 280 ASP B N 1
ATOM 7104 C CA . ASP B 1 280 ? -6.008 33.594 17.156 1 86.69 280 ASP B CA 1
ATOM 7105 C C . ASP B 1 280 ? -6.723 32.406 17.828 1 86.69 280 ASP B C 1
ATOM 7107 O O . ASP B 1 280 ? -7.336 32.562 18.875 1 86.69 280 ASP B O 1
ATOM 7111 N N . ILE B 1 281 ? -6.641 31.328 17.172 1 87 281 ILE B N 1
ATOM 7112 C CA . ILE B 1 281 ? -7.254 30.125 17.688 1 87 281 ILE B CA 1
ATOM 7113 C C . ILE B 1 281 ? -6.18 29.062 17.938 1 87 281 ILE B C 1
ATOM 7115 O O . ILE B 1 281 ? -5.477 28.656 17 1 87 281 ILE B O 1
ATOM 7119 N N . VAL B 1 282 ? -6.125 28.672 19.125 1 89.31 282 VAL B N 1
ATOM 7120 C CA . VAL B 1 282 ? -5.113 27.688 19.484 1 89.31 282 VAL B CA 1
ATOM 7121 C C . VAL B 1 282 ? -5.781 26.453 20.094 1 89.31 282 VAL B C 1
ATOM 7123 O O . VAL B 1 282 ? -6.691 26.578 20.906 1 89.31 282 VAL B O 1
ATOM 7126 N N . ILE B 1 283 ? -5.422 25.344 19.609 1 88.62 283 ILE B N 1
ATOM 7127 C CA . ILE B 1 283 ? -5.938 24.078 20.125 1 88.62 283 ILE B CA 1
ATOM 7128 C C . ILE B 1 283 ? -4.812 23.297 20.812 1 88.62 283 ILE B C 1
ATOM 7130 O O . ILE B 1 283 ? -3.73 23.125 20.25 1 88.62 283 ILE B O 1
ATOM 7134 N N . VAL B 1 284 ? -5.02 22.922 22.031 1 87.69 284 VAL B N 1
ATOM 7135 C CA . VAL B 1 284 ? -4.039 22.141 22.781 1 87.69 284 VAL B CA 1
ATOM 7136 C C . VAL B 1 284 ? -4.531 20.703 22.922 1 87.69 284 VAL B C 1
ATOM 7138 O O . VAL B 1 284 ? -5.637 20.469 23.406 1 87.69 284 VAL B O 1
ATOM 7141 N N . ASP B 1 285 ? -3.717 19.812 22.438 1 86 285 ASP B N 1
ATOM 7142 C CA . ASP B 1 285 ? -4.074 18.406 22.484 1 86 285 ASP B CA 1
ATOM 7143 C C . ASP B 1 285 ? -2.979 17.578 23.141 1 86 285 ASP B C 1
ATOM 7145 O O . ASP B 1 285 ? -1.791 17.828 22.938 1 86 285 ASP B O 1
ATOM 7149 N N . THR B 1 286 ? -3.463 16.703 24.031 1 87.06 286 THR B N 1
ATOM 7150 C CA . THR B 1 286 ? -2.516 15.836 24.719 1 87.06 286 THR B CA 1
ATOM 7151 C C . THR B 1 286 ? -2.766 14.375 24.344 1 87.06 286 THR B C 1
ATOM 7153 O O . THR B 1 286 ? -3.914 13.953 24.172 1 87.06 286 THR B O 1
ATOM 7156 N N . MET B 1 287 ? -1.675 13.68 24.109 1 85.56 287 MET B N 1
ATOM 7157 C CA . MET B 1 287 ? -1.745 12.266 23.75 1 85.56 287 MET B CA 1
ATOM 7158 C C . MET B 1 287 ? -0.869 11.422 24.672 1 85.56 287 MET B C 1
ATOM 7160 O O . MET B 1 287 ? 0.283 11.773 24.922 1 85.56 287 MET B O 1
ATOM 7164 N N . SER B 1 288 ? -1.487 10.312 25.125 1 83.06 288 SER B N 1
ATOM 7165 C CA . SER B 1 288 ? -0.728 9.375 25.953 1 83.06 288 SER B CA 1
ATOM 7166 C C . SER B 1 288 ? -0.324 8.141 25.156 1 83.06 288 SER B C 1
ATOM 7168 O O . SER B 1 288 ? -0.727 7.977 24 1 83.06 288 SER B O 1
ATOM 7170 N N . LYS B 1 289 ? 0.604 7.371 25.656 1 80.12 289 LYS B N 1
ATOM 7171 C CA . LYS B 1 289 ? 1.008 6.074 25.125 1 80.12 289 LYS B CA 1
ATOM 7172 C C . LYS B 1 289 ? 1.703 6.23 23.781 1 80.12 289 LYS B C 1
ATOM 7174 O O . LYS B 1 289 ? 1.435 5.473 22.844 1 80.12 289 LYS B O 1
ATOM 7179 N N . THR B 1 290 ? 2.506 7.223 23.719 1 79 290 THR B N 1
ATOM 7180 C CA . THR B 1 290 ? 3.203 7.465 22.453 1 79 290 THR B CA 1
ATOM 7181 C C . THR B 1 290 ? 4.672 7.07 22.562 1 79 290 THR B C 1
ATOM 7183 O O . THR B 1 290 ? 5.402 7.086 21.578 1 79 290 THR B O 1
ATOM 7186 N N . ASN B 1 291 ? 5.102 6.766 23.703 1 79.94 291 ASN B N 1
ATOM 7187 C CA . ASN B 1 291 ? 6.496 6.406 23.922 1 79.94 291 ASN B CA 1
ATOM 7188 C C . ASN B 1 291 ? 6.645 5.41 25.078 1 79.94 291 ASN B C 1
ATOM 7190 O O . ASN B 1 291 ? 5.703 5.191 25.828 1 79.94 291 ASN B O 1
ATOM 7194 N N . GLN B 1 292 ? 7.789 4.875 25.188 1 79.12 292 GLN B N 1
ATOM 7195 C CA . GLN B 1 292 ? 8.047 3.805 26.141 1 79.12 292 GLN B CA 1
ATOM 7196 C C . GLN B 1 292 ? 8.125 4.348 27.562 1 79.12 292 GLN B C 1
ATOM 7198 O O . GLN B 1 292 ? 7.992 3.592 28.531 1 79.12 292 GLN B O 1
ATOM 7203 N N . PHE B 1 293 ? 8.305 5.617 27.781 1 80.44 293 PHE B N 1
ATOM 7204 C CA . PHE B 1 293 ? 8.508 6.215 29.094 1 80.44 293 PHE B CA 1
ATOM 7205 C C . PHE B 1 293 ? 7.184 6.715 29.672 1 80.44 293 PHE B C 1
ATOM 7207 O O . PHE B 1 293 ? 7.156 7.301 30.75 1 80.44 293 PHE B O 1
ATOM 7214 N N . ASP B 1 294 ? 6.141 6.57 28.906 1 85.19 294 ASP B N 1
ATOM 7215 C CA . ASP B 1 294 ? 4.793 6.961 29.297 1 85.19 294 ASP B CA 1
ATOM 7216 C C . ASP B 1 294 ? 4.695 8.477 29.5 1 85.19 294 ASP B C 1
ATOM 7218 O O . ASP B 1 294 ? 4.016 8.945 30.422 1 85.19 294 ASP B O 1
ATOM 7222 N N . MET B 1 295 ? 5.551 9.133 28.828 1 89.5 295 MET B N 1
ATOM 7223 C CA . MET B 1 295 ? 5.457 10.586 28.828 1 89.5 295 MET B CA 1
ATOM 7224 C C . MET B 1 295 ? 4.324 11.062 27.922 1 89.5 295 MET B C 1
ATOM 7226 O O . MET B 1 295 ? 3.957 10.375 26.969 1 89.5 295 MET B O 1
ATOM 7230 N N . ILE B 1 296 ? 3.854 12.219 28.25 1 91.5 296 ILE B N 1
ATOM 7231 C CA . ILE B 1 296 ? 2.701 12.742 27.531 1 91.5 296 ILE B CA 1
ATOM 7232 C C . ILE B 1 296 ? 3.174 13.648 26.391 1 91.5 296 ILE B C 1
ATOM 7234 O O . ILE B 1 296 ? 4.055 14.484 26.578 1 91.5 296 ILE B O 1
ATOM 7238 N N . LEU B 1 297 ? 2.658 13.398 25.25 1 92 297 LEU B N 1
ATOM 7239 C CA . LEU B 1 297 ? 2.926 14.266 24.109 1 92 297 LEU B CA 1
ATOM 7240 C C . LEU B 1 297 ? 1.842 15.336 23.969 1 92 297 LEU B C 1
ATOM 7242 O O . LEU B 1 297 ? 0.656 15.008 23.875 1 92 297 LEU B O 1
ATOM 7246 N N . MET B 1 298 ? 2.234 16.531 24.047 1 92.12 298 MET B N 1
ATOM 7247 C CA . MET B 1 298 ? 1.319 17.656 23.891 1 92.12 298 MET B CA 1
ATOM 7248 C C . MET B 1 298 ? 1.585 18.391 22.578 1 92.12 298 MET B C 1
ATOM 7250 O O . MET B 1 298 ? 2.734 18.703 22.266 1 92.12 298 MET B O 1
ATOM 7254 N N . LEU B 1 299 ? 0.567 18.641 21.875 1 92.06 299 LEU B N 1
ATOM 7255 C CA . LEU B 1 299 ? 0.67 19.375 20.625 1 92.06 299 LEU B CA 1
ATOM 7256 C C . LEU B 1 299 ? -0.147 20.672 20.672 1 92.06 299 LEU B C 1
ATOM 7258 O O . LEU B 1 299 ? -1.247 20.688 21.234 1 92.06 299 LEU B O 1
ATOM 7262 N N . ILE B 1 300 ? 0.456 21.672 20.25 1 92.06 300 ILE B N 1
ATOM 7263 C CA . ILE B 1 300 ? -0.238 22.953 20.094 1 92.06 300 ILE B CA 1
ATOM 7264 C C . ILE B 1 300 ? -0.543 23.188 18.609 1 92.06 300 ILE B C 1
ATOM 7266 O O . ILE B 1 300 ? 0.368 23.219 17.781 1 92.06 300 ILE B O 1
ATOM 7270 N N . ILE B 1 301 ? -1.763 23.328 18.359 1 91.69 301 ILE B N 1
ATOM 7271 C CA . ILE B 1 301 ? -2.215 23.375 16.969 1 91.69 301 ILE B CA 1
ATOM 7272 C C . ILE B 1 301 ? -2.949 24.688 16.719 1 91.69 301 ILE B C 1
ATOM 7274 O O . ILE B 1 301 ? -3.691 25.172 17.578 1 91.69 301 ILE B O 1
ATOM 7278 N N . VAL B 1 302 ? -2.656 25.266 15.609 1 90.38 302 VAL B N 1
ATOM 7279 C CA . VAL B 1 302 ? -3.379 26.469 15.195 1 90.38 302 VAL B CA 1
ATOM 7280 C C . VAL B 1 302 ? -4.133 26.188 13.898 1 90.38 302 VAL B C 1
ATOM 7282 O O . VAL B 1 302 ? -3.92 25.156 13.258 1 90.38 302 VAL B O 1
ATOM 7285 N N . VAL B 1 303 ? -5.023 27.031 13.594 1 84.19 303 VAL B N 1
ATOM 7286 C CA . VAL B 1 303 ? -5.793 26.906 12.359 1 84.19 303 VAL B CA 1
ATOM 7287 C C . VAL B 1 303 ? -5.406 28.047 11.406 1 84.19 303 VAL B C 1
ATOM 7289 O O . VAL B 1 303 ? -5.488 29.219 11.758 1 84.19 303 VAL B O 1
ATOM 7292 N N . ASP B 1 304 ? -4.957 27.672 10.258 1 83.06 304 ASP B N 1
ATOM 7293 C CA . ASP B 1 304 ? -4.535 28.688 9.305 1 83.06 304 ASP B CA 1
ATOM 7294 C C . ASP B 1 304 ? -5.73 29.281 8.57 1 83.06 304 ASP B C 1
ATOM 7296 O O . ASP B 1 304 ? -6.879 28.938 8.852 1 83.06 304 ASP B O 1
ATOM 7300 N N . ASN B 1 305 ? -5.461 30.203 7.656 1 76.94 305 ASN B N 1
ATOM 7301 C CA . ASN B 1 305 ? -6.512 30.922 6.945 1 76.94 305 ASN B CA 1
ATOM 7302 C C . ASN B 1 305 ? -7.289 30 6.008 1 76.94 305 ASN B C 1
ATOM 7304 O O . ASN B 1 305 ? -8.383 30.344 5.562 1 76.94 305 ASN B O 1
ATOM 7308 N N . ASN B 1 306 ? -6.738 28.922 5.719 1 76.56 306 ASN B N 1
ATOM 7309 C CA . ASN B 1 306 ? -7.422 27.953 4.867 1 76.56 306 ASN B CA 1
ATOM 7310 C C . ASN B 1 306 ? -8.102 26.859 5.695 1 76.56 306 ASN B C 1
ATOM 7312 O O . ASN B 1 306 ? -8.492 25.828 5.16 1 76.56 306 ASN B O 1
ATOM 7316 N N . PHE B 1 307 ? -8.125 27.062 6.984 1 77.19 307 PHE B N 1
ATOM 7317 C CA . PHE B 1 307 ? -8.797 26.156 7.926 1 77.19 307 PHE B CA 1
ATOM 7318 C C . PHE B 1 307 ? -8.031 24.859 8.07 1 77.19 307 PHE B C 1
ATOM 7320 O O . PHE B 1 307 ? -8.625 23.812 8.328 1 77.19 307 PHE B O 1
ATOM 7327 N N . ARG B 1 308 ? -6.809 25 7.898 1 82.06 308 ARG B N 1
ATOM 7328 C CA . ARG B 1 308 ? -5.961 23.828 8.094 1 82.06 308 ARG B CA 1
ATOM 7329 C C . ARG B 1 308 ? -5.305 23.859 9.469 1 82.06 308 ARG B C 1
ATOM 7331 O O . ARG B 1 308 ? -4.922 24.922 9.961 1 82.06 308 ARG B O 1
ATOM 7338 N N . ASN B 1 309 ? -5.23 22.641 9.891 1 84.5 309 ASN B N 1
ATOM 7339 C CA . ASN B 1 309 ? -4.543 22.516 11.172 1 84.5 309 ASN B CA 1
ATOM 7340 C C . ASN B 1 309 ? -3.027 22.484 10.992 1 84.5 309 ASN B C 1
ATOM 7342 O O . ASN B 1 309 ? -2.508 21.75 10.156 1 84.5 309 ASN B O 1
ATOM 7346 N N . ILE B 1 310 ? -2.391 23.359 11.734 1 89.31 310 ILE B N 1
ATOM 7347 C CA . ILE B 1 310 ? -0.934 23.406 11.703 1 89.31 310 ILE B CA 1
ATOM 7348 C C . ILE B 1 310 ? -0.381 23.188 13.109 1 89.31 310 ILE B C 1
ATOM 7350 O O . ILE B 1 310 ? -0.754 23.906 14.047 1 89.31 310 ILE B O 1
ATOM 7354 N N . ILE B 1 311 ? 0.466 22.266 13.234 1 92.62 311 ILE B N 1
ATOM 7355 C CA . ILE B 1 311 ? 1.138 22.062 14.516 1 92.62 311 ILE B CA 1
ATOM 7356 C C . ILE B 1 311 ? 2.244 23.109 14.68 1 92.62 311 ILE B C 1
ATOM 7358 O O . ILE B 1 311 ? 3.178 23.156 13.875 1 92.62 311 ILE B O 1
ATOM 7362 N N . VAL B 1 312 ? 2.16 23.906 15.719 1 93.69 312 VAL B N 1
ATOM 7363 C CA . VAL B 1 312 ? 3.098 25.016 15.844 1 93.69 312 VAL B CA 1
ATOM 7364 C C . VAL B 1 312 ? 4.086 24.734 16.969 1 93.69 312 VAL B C 1
ATOM 7366 O O . VAL B 1 312 ? 5.148 25.359 17.047 1 93.69 312 VAL B O 1
ATOM 7369 N N . ALA B 1 313 ? 3.689 23.812 17.812 1 94.62 313 ALA B N 1
ATOM 7370 C CA . ALA B 1 313 ? 4.602 23.453 18.906 1 94.62 313 ALA B CA 1
ATOM 7371 C C . ALA B 1 313 ? 4.34 22.031 19.391 1 94.62 313 ALA B C 1
ATOM 7373 O O . ALA B 1 313 ? 3.248 21.484 19.203 1 94.62 313 ALA B O 1
ATOM 7374 N N . ALA B 1 314 ? 5.375 21.422 19.922 1 94.06 314 ALA B N 1
ATOM 7375 C CA . ALA B 1 314 ? 5.277 20.109 20.531 1 94.06 314 ALA B CA 1
ATOM 7376 C C . ALA B 1 314 ? 5.992 20.078 21.875 1 94.06 314 ALA B C 1
ATOM 7378 O O . ALA B 1 314 ? 6.934 20.844 22.109 1 94.06 314 ALA B O 1
ATOM 7379 N N . ALA B 1 315 ? 5.422 19.281 22.75 1 94.44 315 ALA B N 1
ATOM 7380 C CA . ALA B 1 315 ? 6.035 19.141 24.078 1 94.44 315 ALA B CA 1
ATOM 7381 C C . ALA B 1 315 ? 5.887 17.719 24.594 1 94.44 315 ALA B C 1
ATOM 7383 O O . ALA B 1 315 ? 4.906 17.031 24.281 1 94.44 315 ALA B O 1
ATOM 7384 N N . ILE B 1 316 ? 6.902 17.297 25.234 1 92.94 316 ILE B N 1
ATOM 7385 C CA . ILE B 1 316 ? 6.867 16.031 25.969 1 92.94 316 ILE B CA 1
ATOM 7386 C C . ILE B 1 316 ? 6.84 16.297 27.469 1 92.94 316 ILE B C 1
ATOM 7388 O O . ILE B 1 316 ? 7.691 17.016 27.984 1 92.94 316 ILE B O 1
ATOM 7392 N N . LEU B 1 317 ? 5.832 15.688 28.094 1 93.44 317 LEU B N 1
ATOM 7393 C CA . LEU B 1 317 ? 5.609 16 29.5 1 93.44 317 LEU B CA 1
ATOM 7394 C C . LEU B 1 317 ? 5.637 14.742 30.359 1 93.44 317 LEU B C 1
ATOM 7396 O O . LEU B 1 317 ? 5.156 13.688 29.922 1 93.44 317 LEU B O 1
ATOM 7400 N N . LYS B 1 318 ? 6.113 14.867 31.531 1 88.12 318 LYS B N 1
ATOM 7401 C CA . LYS B 1 318 ? 6.117 13.758 32.5 1 88.12 318 LYS B CA 1
ATOM 7402 C C . LYS B 1 318 ? 4.734 13.547 33.094 1 88.12 318 LYS B C 1
ATOM 7404 O O . LYS B 1 318 ? 4.32 12.406 33.312 1 88.12 318 LYS B O 1
ATOM 7409 N N . ASP B 1 319 ? 4.078 14.695 33.312 1 87.38 319 ASP B N 1
ATOM 7410 C CA . ASP B 1 319 ? 2.775 14.602 33.969 1 87.38 319 ASP B CA 1
ATOM 7411 C C . ASP B 1 319 ? 1.836 15.695 33.469 1 87.38 319 ASP B C 1
ATOM 7413 O O . ASP B 1 319 ? 2.25 16.594 32.719 1 87.38 319 ASP B O 1
ATOM 7417 N N . GLU B 1 320 ? 0.623 15.531 33.875 1 86.31 320 GLU B N 1
ATOM 7418 C CA . GLU B 1 320 ? -0.411 16.484 33.5 1 86.31 320 GLU B CA 1
ATOM 7419 C C . GLU B 1 320 ? -0.86 17.328 34.688 1 86.31 320 GLU B C 1
ATOM 7421 O O . GLU B 1 320 ? -2.055 17.406 34.969 1 86.31 320 GLU B O 1
ATOM 7426 N N . THR B 1 321 ? 0.146 17.938 35.25 1 89 321 THR B N 1
ATOM 7427 C CA . THR B 1 321 ? -0.173 18.75 36.406 1 89 321 THR B CA 1
ATOM 7428 C C . THR B 1 321 ? -0.323 20.219 36 1 89 321 THR B C 1
ATOM 7430 O O . THR B 1 321 ? 0.116 20.625 34.938 1 89 321 THR B O 1
ATOM 7433 N N . GLU B 1 322 ? -0.919 20.953 36.938 1 91.44 322 GLU B N 1
ATOM 7434 C CA . GLU B 1 322 ? -1.094 22.391 36.688 1 91.44 322 GLU B CA 1
ATOM 7435 C C . GLU B 1 322 ? 0.253 23.094 36.562 1 91.44 322 GLU B C 1
ATOM 7437 O O . GLU B 1 322 ? 0.406 24 35.75 1 91.44 322 GLU B O 1
ATOM 7442 N N . ALA B 1 323 ? 1.204 22.656 37.344 1 89.62 323 ALA B N 1
ATOM 7443 C CA . ALA B 1 323 ? 2.533 23.25 37.312 1 89.62 323 ALA B CA 1
ATOM 7444 C C . ALA B 1 323 ? 3.199 23.047 35.969 1 89.62 323 ALA B C 1
ATOM 7446 O O . ALA B 1 323 ? 3.83 23.969 35.406 1 89.62 323 ALA B O 1
ATOM 7447 N N . THR B 1 324 ? 3.037 21.891 35.438 1 91 324 THR B N 1
ATOM 7448 C CA . THR B 1 324 ? 3.643 21.562 34.156 1 91 324 THR B CA 1
ATOM 7449 C C . THR B 1 324 ? 2.98 22.344 33.031 1 91 324 THR B C 1
ATOM 7451 O O . THR B 1 324 ? 3.666 22.891 32.156 1 91 324 THR B O 1
ATOM 7454 N N . PHE B 1 325 ? 1.656 22.438 33.094 1 92.12 325 PHE B N 1
ATOM 7455 C CA . PHE B 1 325 ? 0.932 23.188 32.062 1 92.12 325 PHE B CA 1
ATOM 7456 C C . PHE B 1 325 ? 1.242 24.672 32.156 1 92.12 325 PHE B C 1
ATOM 7458 O O . PHE B 1 325 ? 1.358 25.344 31.125 1 92.12 325 PHE B O 1
ATOM 7465 N N . THR B 1 326 ? 1.36 25.125 33.375 1 92.81 326 THR B N 1
ATOM 7466 C CA . THR B 1 326 ? 1.711 26.531 33.562 1 92.81 326 THR B CA 1
ATOM 7467 C C . THR B 1 326 ? 3.08 26.828 32.969 1 92.81 326 THR B C 1
ATOM 7469 O O . THR B 1 326 ? 3.27 27.875 32.344 1 92.81 326 THR B O 1
ATOM 7472 N N . TRP B 1 327 ? 3.961 25.938 33.156 1 92.69 327 TRP B N 1
ATOM 7473 C CA . TRP B 1 327 ? 5.301 26.109 32.594 1 92.69 327 TRP B CA 1
ATOM 7474 C C . TRP B 1 327 ? 5.262 26.203 31.094 1 92.69 327 TRP B C 1
ATOM 7476 O O . TRP B 1 327 ? 5.906 27.078 30.5 1 92.69 327 TRP B O 1
ATOM 7486 N N . ILE B 1 328 ? 4.531 25.375 30.438 1 91.69 328 ILE B N 1
ATOM 7487 C CA . ILE B 1 328 ? 4.465 25.328 28.984 1 91.69 328 ILE B CA 1
ATOM 7488 C C . ILE B 1 328 ? 3.824 26.609 28.469 1 91.69 328 ILE B C 1
ATOM 7490 O O . ILE B 1 328 ? 4.301 27.203 27.484 1 91.69 328 ILE B O 1
ATOM 7494 N N . LEU B 1 329 ? 2.758 27.047 29.078 1 90.31 329 LEU B N 1
ATOM 7495 C CA . LEU B 1 329 ? 2.045 28.234 28.641 1 90.31 329 LEU B CA 1
ATOM 7496 C C . LEU B 1 329 ? 2.904 29.484 28.844 1 90.31 329 LEU B C 1
ATOM 7498 O O . LEU B 1 329 ? 2.875 30.406 28.016 1 90.31 329 LEU B O 1
ATOM 7502 N N . GLN B 1 330 ? 3.684 29.453 29.891 1 91.38 330 GLN B N 1
ATOM 7503 C CA . GLN B 1 330 ? 4.598 30.562 30.141 1 91.38 330 GLN B CA 1
ATOM 7504 C C . GLN B 1 330 ? 5.715 30.609 29.094 1 91.38 330 GLN B C 1
ATOM 7506 O O . GLN B 1 330 ? 6.102 31.672 28.625 1 91.38 330 GLN B O 1
ATOM 7511 N N . GLU B 1 331 ? 6.164 29.422 28.812 1 90.81 331 GLU B N 1
ATOM 7512 C CA . GLU B 1 331 ? 7.211 29.344 27.797 1 90.81 331 GLU B CA 1
ATOM 7513 C C . GLU B 1 331 ? 6.684 29.797 26.438 1 90.81 331 GLU B C 1
ATOM 7515 O O . GLU B 1 331 ? 7.402 30.438 25.672 1 90.81 331 GLU B O 1
ATOM 7520 N N . LEU B 1 332 ? 5.488 29.391 26.109 1 90.25 332 LEU B N 1
ATOM 7521 C CA . LEU B 1 332 ? 4.867 29.812 24.875 1 90.25 332 LEU B CA 1
ATOM 7522 C C . LEU B 1 332 ? 4.695 31.328 24.844 1 90.25 332 LEU B C 1
ATOM 7524 O O . LEU B 1 332 ? 4.977 31.969 23.828 1 90.25 332 LEU B O 1
ATOM 7528 N N . LYS B 1 333 ? 4.277 31.859 25.922 1 88.94 333 LYS B N 1
ATOM 7529 C CA . LYS B 1 333 ? 4.074 33.312 26.047 1 88.94 333 LYS B CA 1
ATOM 7530 C C . LYS B 1 333 ? 5.395 34.062 25.938 1 88.94 333 LYS B C 1
ATOM 7532 O O . LYS B 1 333 ? 5.465 35.094 25.266 1 88.94 333 LYS B O 1
ATOM 7537 N N . ASN B 1 334 ? 6.383 33.531 26.562 1 87.81 334 ASN B N 1
ATOM 7538 C CA . ASN B 1 334 ? 7.695 34.188 26.562 1 87.81 334 ASN B CA 1
ATOM 7539 C C . ASN B 1 334 ? 8.352 34.094 25.188 1 87.81 334 ASN B C 1
ATOM 7541 O O . ASN B 1 334 ? 9.086 35 24.797 1 87.81 334 ASN B O 1
ATOM 7545 N N . SER B 1 335 ? 8.109 33.062 24.531 1 87.06 335 SER B N 1
ATOM 7546 C CA . SER B 1 335 ? 8.758 32.812 23.234 1 87.06 335 SER B CA 1
ATOM 7547 C C . SER B 1 335 ? 8.086 33.594 22.125 1 87.06 335 SER B C 1
ATOM 7549 O O . SER B 1 335 ? 8.766 34.094 21.219 1 87.06 335 SER B O 1
ATOM 7551 N N . CYS B 1 336 ? 6.84 33.75 21.953 1 85.62 336 CYS B N 1
ATOM 7552 C CA . CYS B 1 336 ? 6.148 34.375 20.828 1 85.62 336 CYS B CA 1
ATOM 7553 C C . CYS B 1 336 ? 5.504 35.688 21.25 1 85.62 336 CYS B C 1
ATOM 7555 O O . CYS B 1 336 ? 5.234 36.562 20.406 1 85.62 336 CYS B O 1
ATOM 7557 N N . ASP B 1 337 ? 5.398 36.125 22.453 1 82.88 337 ASP B N 1
ATOM 7558 C CA . ASP B 1 337 ? 4.848 37.344 23.031 1 82.88 337 ASP B CA 1
ATOM 7559 C C . ASP B 1 337 ? 3.451 37.625 22.484 1 82.88 337 ASP B C 1
ATOM 7561 O O . ASP B 1 337 ? 3.109 38.781 22.219 1 82.88 337 ASP B O 1
ATOM 7565 N N . LEU B 1 338 ? 2.748 36.625 22 1 87.5 338 LEU B N 1
ATOM 7566 C CA . LEU B 1 338 ? 1.389 36.781 21.5 1 87.5 338 LEU B CA 1
ATOM 7567 C C . LEU B 1 338 ? 0.425 35.875 22.266 1 87.5 338 LEU B C 1
ATOM 7569 O O . LEU B 1 338 ? 0.74 34.719 22.531 1 87.5 338 LEU B O 1
ATOM 7573 N N . THR B 1 339 ? -0.6 36.5 22.641 1 87.75 339 THR B N 1
ATOM 7574 C CA . THR B 1 339 ? -1.604 35.75 23.406 1 87.75 339 THR B CA 1
ATOM 7575 C C . THR B 1 339 ? -2.742 35.281 22.5 1 87.75 339 THR B C 1
ATOM 7577 O O . THR B 1 339 ? -3.258 36.094 21.703 1 87.75 339 THR B O 1
ATOM 7580 N N . PRO B 1 340 ? -3.062 34.062 22.625 1 89.06 340 PRO B N 1
ATOM 7581 C CA . PRO B 1 340 ? -4.18 33.562 21.812 1 89.06 340 PRO B CA 1
ATOM 7582 C C . PRO B 1 340 ? -5.516 34.188 22.219 1 89.06 340 PRO B C 1
ATOM 7584 O O . PRO B 1 340 ? -5.711 34.531 23.375 1 89.06 340 PRO B O 1
ATOM 7587 N N . THR B 1 341 ? -6.391 34.312 21.281 1 85.75 341 THR B N 1
ATOM 7588 C CA . THR B 1 341 ? -7.727 34.844 21.562 1 85.75 341 THR B CA 1
ATOM 7589 C C . THR B 1 341 ? -8.625 33.75 22.141 1 85.75 341 THR B C 1
ATOM 7591 O O . THR B 1 341 ? -9.375 34 23.094 1 85.75 341 THR B O 1
ATOM 7594 N N . VAL B 1 342 ? -8.492 32.625 21.5 1 87.38 342 VAL B N 1
ATOM 7595 C CA . VAL B 1 342 ? -9.305 31.516 21.938 1 87.38 342 VAL B CA 1
ATOM 7596 C C . VAL B 1 342 ? -8.43 30.266 22.078 1 87.38 342 VAL B C 1
ATOM 7598 O O . VAL B 1 342 ? -7.535 30.031 21.266 1 87.38 342 VAL B O 1
ATOM 7601 N N . LEU B 1 343 ? -8.664 29.578 23.125 1 86.94 343 LEU B N 1
ATOM 7602 C CA . LEU B 1 343 ? -7.938 28.344 23.375 1 86.94 343 LEU B CA 1
ATOM 7603 C C . LEU B 1 343 ? -8.906 27.172 23.547 1 86.94 343 LEU B C 1
ATOM 7605 O O . LEU B 1 343 ? -9.859 27.25 24.312 1 86.94 343 LEU B O 1
ATOM 7609 N N . TYR B 1 344 ? -8.75 26.141 22.703 1 84.31 344 TYR B N 1
ATOM 7610 C CA . TYR B 1 344 ? -9.531 24.922 22.812 1 84.31 344 TYR B CA 1
ATOM 7611 C C . TYR B 1 344 ? -8.727 23.797 23.453 1 84.31 344 TYR B C 1
ATOM 7613 O O . TYR B 1 344 ? -7.535 23.641 23.172 1 84.31 344 TYR B O 1
ATOM 7621 N N . PHE B 1 345 ? -9.211 23.094 24.344 1 81.38 345 PHE B N 1
ATOM 7622 C CA . PHE B 1 345 ? -8.523 21.969 24.953 1 81.38 345 PHE B CA 1
ATOM 7623 C C . PHE B 1 345 ? -9.523 20.969 25.531 1 81.38 345 PHE B C 1
ATOM 7625 O O . PHE B 1 345 ? -10.727 21.234 25.562 1 81.38 345 PHE B O 1
ATOM 7632 N N . ASP B 1 346 ? -8.914 19.875 25.891 1 74.94 346 ASP B N 1
ATOM 7633 C CA . ASP B 1 346 ? -9.742 18.875 26.547 1 74.94 346 ASP B CA 1
ATOM 7634 C C . ASP B 1 346 ? -10.086 19.312 27.969 1 74.94 346 ASP B C 1
ATOM 7636 O O . ASP B 1 346 ? -9.352 20.078 28.594 1 74.94 346 ASP B O 1
ATOM 7640 N N . ALA B 1 347 ? -11.195 19.203 28.484 1 67.75 347 ALA B N 1
ATOM 7641 C CA . ALA B 1 347 ? -11.719 19.672 29.766 1 67.75 347 ALA B CA 1
ATOM 7642 C C . ALA B 1 347 ? -10.891 19.125 30.922 1 67.75 347 ALA B C 1
ATOM 7644 O O . ALA B 1 347 ? -11.438 18.609 31.891 1 67.75 347 ALA B O 1
ATOM 7645 N N . ASP B 1 348 ? -9.578 19.359 30.781 1 76.31 348 ASP B N 1
ATOM 7646 C CA . ASP B 1 348 ? -8.688 18.984 31.875 1 76.31 348 ASP B CA 1
ATOM 7647 C C . ASP B 1 348 ? -8.609 20.109 32.906 1 76.31 348 ASP B C 1
ATOM 7649 O O . ASP B 1 348 ? -8.273 21.234 32.594 1 76.31 348 ASP B O 1
ATOM 7653 N N . PRO B 1 349 ? -8.984 19.766 34.094 1 78.94 349 PRO B N 1
ATOM 7654 C CA . PRO B 1 349 ? -9.016 20.797 35.156 1 78.94 349 PRO B CA 1
ATOM 7655 C C . PRO B 1 349 ? -7.652 21.453 35.375 1 78.94 349 PRO B C 1
ATOM 7657 O O . PRO B 1 349 ? -7.57 22.656 35.625 1 78.94 349 PRO B O 1
ATOM 7660 N N . ALA B 1 350 ? -6.621 20.625 35.281 1 85.19 350 ALA B N 1
ATOM 7661 C CA . ALA B 1 350 ? -5.277 21.172 35.469 1 85.19 350 ALA B CA 1
ATOM 7662 C C . ALA B 1 350 ? -4.934 22.188 34.406 1 85.19 350 ALA B C 1
ATOM 7664 O O . ALA B 1 350 ? -4.355 23.234 34.688 1 85.19 350 ALA B O 1
ATOM 7665 N N . LEU B 1 351 ? -5.328 21.906 33.281 1 85.31 351 LEU B N 1
ATOM 7666 C CA . LEU B 1 351 ? -5.051 22.812 32.156 1 85.31 351 LEU B CA 1
ATOM 7667 C C . LEU B 1 351 ? -5.906 24.062 32.25 1 85.31 351 LEU B C 1
ATOM 7669 O O . LEU B 1 351 ? -5.441 25.156 31.922 1 85.31 351 LEU B O 1
ATOM 7673 N N . ILE B 1 352 ? -7.09 23.875 32.688 1 82.81 352 ILE B N 1
ATOM 7674 C CA . ILE B 1 352 ? -8 25.016 32.844 1 82.81 352 ILE B CA 1
ATOM 7675 C C . ILE B 1 352 ? -7.418 26 33.844 1 82.81 352 ILE B C 1
ATOM 7677 O O . ILE B 1 352 ? -7.41 27.219 33.594 1 82.81 352 ILE B O 1
ATOM 7681 N N . SER B 1 353 ? -6.988 25.453 34.906 1 86.25 353 SER B N 1
ATOM 7682 C CA . SER B 1 353 ? -6.41 26.297 35.938 1 86.25 353 SER B CA 1
ATOM 7683 C C . SER B 1 353 ? -5.16 27.016 35.438 1 86.25 353 SER B C 1
ATOM 7685 O O . SER B 1 353 ? -4.941 28.188 35.75 1 86.25 353 SER B O 1
ATOM 7687 N N . ALA B 1 354 ? -4.391 26.328 34.75 1 89.75 354 ALA B N 1
ATOM 7688 C CA . ALA B 1 354 ? -3.162 26.906 34.188 1 89.75 354 ALA B CA 1
ATOM 7689 C C . ALA B 1 354 ? -3.473 28.031 33.219 1 89.75 354 ALA B C 1
ATOM 7691 O O . ALA B 1 354 ? -2.783 29.047 33.188 1 89.75 354 ALA B O 1
ATOM 7692 N N . ILE B 1 355 ? -4.473 27.859 32.438 1 86.88 355 ILE B N 1
ATOM 7693 C CA . ILE B 1 355 ? -4.84 28.844 31.422 1 86.88 355 ILE B CA 1
ATOM 7694 C C . ILE B 1 355 ? -5.395 30.094 32.094 1 86.88 355 ILE B C 1
ATOM 7696 O O . ILE B 1 355 ? -5.07 31.219 31.688 1 86.88 355 ILE B O 1
ATOM 7700 N N . LYS B 1 356 ? -6.199 29.906 33.062 1 84.44 356 LYS B N 1
ATOM 7701 C CA . LYS B 1 356 ? -6.801 31.031 33.781 1 84.44 356 LYS B CA 1
ATOM 7702 C C . LYS B 1 356 ? -5.73 31.906 34.438 1 84.44 356 LYS B C 1
ATOM 7704 O O . LYS B 1 356 ? -5.875 33.125 34.5 1 84.44 356 LYS B O 1
ATOM 7709 N N . THR B 1 357 ? -4.664 31.266 34.812 1 87.75 357 THR B N 1
ATOM 7710 C CA . THR B 1 357 ? -3.596 31.969 35.5 1 87.75 357 THR B CA 1
ATOM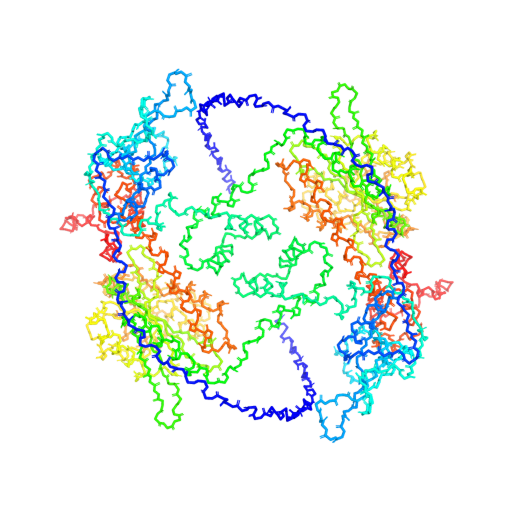 7711 C C . THR B 1 357 ? -2.684 32.688 34.531 1 87.75 357 THR B C 1
ATOM 7713 O O . THR B 1 357 ? -2.25 33.812 34.781 1 87.75 357 THR B O 1
ATOM 7716 N N . ASN B 1 358 ? -2.473 32.094 33.438 1 87.81 358 ASN B N 1
ATOM 7717 C CA . ASN B 1 358 ? -1.466 32.625 32.531 1 87.81 358 ASN B CA 1
ATOM 7718 C C . ASN B 1 358 ? -2.098 33.469 31.422 1 87.81 358 ASN B C 1
ATOM 7720 O O . ASN B 1 358 ? -1.456 34.344 30.859 1 87.81 358 ASN B O 1
ATOM 7724 N N . TYR B 1 359 ? -3.322 33.031 31.016 1 87.75 359 TYR B N 1
ATOM 7725 C CA . TYR B 1 359 ? -4.039 33.75 29.953 1 87.75 359 TYR B CA 1
ATOM 7726 C C . TYR B 1 359 ? -5.426 34.188 30.422 1 87.75 359 TYR B C 1
ATOM 7728 O O . TYR B 1 359 ? -6.438 33.656 29.938 1 87.75 359 TYR B O 1
ATOM 7736 N N . PRO B 1 360 ? -5.477 35.156 31.203 1 85.19 360 PRO B N 1
ATOM 7737 C CA . PRO B 1 360 ? -6.773 35.531 31.766 1 85.19 360 PRO B CA 1
ATOM 7738 C C . PRO B 1 360 ? -7.711 36.156 30.719 1 85.19 360 PRO B C 1
ATOM 7740 O O . PRO B 1 360 ? -8.93 36.062 30.859 1 85.19 360 PRO B O 1
ATOM 7743 N N . GLU B 1 361 ? -7.164 36.688 29.703 1 84.5 361 GLU B N 1
ATOM 7744 C CA . GLU B 1 361 ? -7.98 37.375 28.703 1 84.5 361 GLU B CA 1
ATOM 7745 C C . GLU B 1 361 ? -8.414 36.406 27.609 1 84.5 361 GLU B C 1
ATOM 7747 O O . GLU B 1 361 ? -9.281 36.719 26.797 1 84.5 361 GLU B O 1
ATOM 7752 N N . THR B 1 362 ? -7.801 35.25 27.609 1 87.88 362 THR B N 1
ATOM 7753 C CA . THR B 1 362 ? -8.086 34.281 26.562 1 87.88 362 THR B CA 1
ATOM 7754 C C . THR B 1 362 ? -9.352 33.5 26.891 1 87.88 362 THR B C 1
ATOM 7756 O O . THR B 1 362 ? -9.547 33.062 28.031 1 87.88 362 THR B O 1
ATOM 7759 N N . HIS B 1 363 ? -10.203 33.406 25.922 1 85.88 363 HIS B N 1
ATOM 7760 C CA . HIS B 1 363 ? -11.398 32.594 26.109 1 85.88 363 HIS B CA 1
ATOM 7761 C C . HIS B 1 363 ? -11.078 31.109 25.953 1 85.88 363 HIS B C 1
ATOM 7763 O O . HIS B 1 363 ? -10.273 30.734 25.109 1 85.88 363 HIS B O 1
ATOM 7769 N N . HIS B 1 364 ? -11.562 30.422 26.828 1 83.88 364 HIS B N 1
ATOM 7770 C CA . HIS B 1 364 ? -11.297 29 26.75 1 83.88 364 HIS B CA 1
ATOM 7771 C C . HIS B 1 364 ? -12.578 28.203 26.516 1 83.88 364 HIS B C 1
ATOM 7773 O O . HIS B 1 364 ? -13.594 28.469 27.172 1 83.88 364 HIS B O 1
ATOM 7779 N N . PHE B 1 365 ? -12.547 27.297 25.578 1 85.31 365 PHE B N 1
ATOM 7780 C CA . PHE B 1 365 ? -13.711 26.484 25.234 1 85.31 365 PHE B CA 1
ATOM 7781 C C . PHE B 1 365 ? -13.375 25 25.312 1 85.31 365 PHE B C 1
ATOM 7783 O O . PHE B 1 365 ? -12.242 24.609 25.047 1 85.31 365 PHE B O 1
ATOM 7790 N N . HIS B 1 366 ? -14.367 24.344 25.719 1 82.88 366 HIS B N 1
ATOM 7791 C CA . HIS B 1 366 ? -14.219 22.891 25.812 1 82.88 366 HIS B CA 1
ATOM 7792 C C . HIS B 1 366 ? -14.664 22.219 24.531 1 82.88 366 HIS B C 1
ATOM 7794 O O . HIS B 1 366 ? -15.578 22.688 23.844 1 82.88 366 HIS B O 1
ATOM 7800 N N . CYS B 1 367 ? -13.938 21.188 24.234 1 79.62 367 CYS B N 1
ATOM 7801 C CA . CYS B 1 367 ? -14.312 20.391 23.078 1 79.62 367 CYS B CA 1
ATOM 7802 C C . CYS B 1 367 ? -15.625 19.656 23.312 1 79.62 367 CYS B C 1
ATOM 7804 O O . CYS B 1 367 ? -15.758 18.922 24.297 1 79.62 367 CYS B O 1
ATOM 7806 N N . ILE B 1 368 ? -16.562 19.828 22.453 1 78.5 368 ILE B N 1
ATOM 7807 C CA . ILE B 1 368 ? -17.891 19.25 22.578 1 78.5 368 ILE B CA 1
ATOM 7808 C C . ILE B 1 368 ? -17.812 17.734 22.5 1 78.5 368 ILE B C 1
ATOM 7810 O O . ILE B 1 368 ? -18.594 17.016 23.125 1 78.5 368 ILE B O 1
ATOM 7814 N N . PHE B 1 369 ? -16.922 17.297 21.75 1 77.44 369 PHE B N 1
ATOM 7815 C CA . PHE B 1 369 ? -16.781 15.852 21.594 1 77.44 369 PHE B CA 1
ATOM 7816 C C . PHE B 1 369 ? -16.406 15.211 22.922 1 77.44 369 PHE B C 1
ATOM 7818 O O . PHE B 1 369 ? -16.953 14.164 23.281 1 77.44 369 PHE B O 1
ATOM 7825 N N . HIS B 1 370 ? -15.477 15.82 23.625 1 77.06 370 HIS B N 1
ATOM 7826 C CA . HIS B 1 370 ? -15.062 15.273 24.922 1 77.06 370 HIS B CA 1
ATOM 7827 C C . HIS B 1 370 ? -16.188 15.375 25.953 1 77.06 370 HIS B C 1
ATOM 7829 O O . HIS B 1 370 ? -16.312 14.508 26.812 1 77.06 370 HIS B O 1
ATOM 7835 N N . ILE B 1 371 ? -16.906 16.438 25.828 1 82.19 371 ILE B N 1
ATOM 7836 C CA . ILE B 1 371 ? -18.062 16.562 26.703 1 82.19 371 ILE B CA 1
ATOM 7837 C C . ILE B 1 371 ? -19.047 15.43 26.438 1 82.19 371 ILE B C 1
ATOM 7839 O O . ILE B 1 371 ? -19.562 14.812 27.359 1 82.19 371 ILE B O 1
ATOM 7843 N N . ASP B 1 372 ? -19.266 15.203 25.188 1 84.62 372 ASP B N 1
ATOM 7844 C CA . ASP B 1 372 ? -20.172 14.133 24.781 1 84.62 372 ASP B CA 1
ATOM 7845 C C . ASP B 1 372 ? -19.672 12.773 25.281 1 84.62 372 ASP B C 1
ATOM 7847 O O . ASP B 1 372 ? -20.469 11.945 25.734 1 84.62 372 ASP B O 1
ATOM 7851 N N . LEU B 1 373 ? -18.438 12.602 25.156 1 81.62 373 LEU B N 1
ATOM 7852 C CA . LEU B 1 373 ? -17.844 11.352 25.609 1 81.62 373 LEU B CA 1
ATOM 7853 C C . LEU B 1 373 ? -18 11.18 27.125 1 81.62 373 LEU B C 1
ATOM 7855 O O . LEU B 1 373 ? -18.266 10.078 27.609 1 81.62 373 LEU B O 1
ATOM 7859 N N . ASN B 1 374 ? -17.812 12.258 27.859 1 82.56 374 ASN B N 1
ATOM 7860 C CA . ASN B 1 374 ? -17.953 12.219 29.297 1 82.56 374 ASN B CA 1
ATOM 7861 C C . ASN B 1 374 ? -19.406 11.992 29.719 1 82.56 374 ASN B C 1
ATOM 7863 O O . ASN B 1 374 ? -19.672 11.344 30.734 1 82.56 374 ASN B O 1
ATOM 7867 N N . LEU B 1 375 ? -20.297 12.562 28.953 1 88.94 375 LEU B N 1
ATOM 7868 C CA . LEU B 1 375 ? -21.719 12.328 29.203 1 88.94 375 LEU B CA 1
ATOM 7869 C C . LEU B 1 375 ? -22.062 10.852 29.047 1 88.94 375 LEU B C 1
ATOM 7871 O O . LEU B 1 375 ? -22.797 10.289 29.859 1 88.94 375 LEU B O 1
ATOM 7875 N N . LYS B 1 376 ? -21.516 10.312 28.047 1 89.56 376 LYS B N 1
ATOM 7876 C CA . LYS B 1 376 ? -21.766 8.898 27.797 1 89.56 376 LYS B CA 1
ATOM 7877 C C . LYS B 1 376 ? -21.188 8.023 28.906 1 89.56 376 LYS B C 1
ATOM 7879 O O . LYS B 1 376 ? -21.828 7.086 29.375 1 89.56 376 LYS B O 1
ATOM 7884 N N . LYS B 1 377 ? -19.984 8.383 29.281 1 88.44 377 LYS B N 1
ATOM 7885 C CA . LYS B 1 377 ? -19.281 7.613 30.297 1 88.44 377 LYS B CA 1
ATOM 7886 C C . LYS B 1 377 ? -20.016 7.668 31.641 1 88.44 377 LYS B C 1
ATOM 7888 O O . LYS B 1 377 ? -20.141 6.652 32.312 1 88.44 377 LYS B O 1
ATOM 7893 N N . ASN B 1 378 ? -20.578 8.828 31.984 1 88.56 378 ASN B N 1
ATOM 7894 C CA . ASN B 1 378 ? -21.109 9.031 33.344 1 88.56 378 ASN B CA 1
ATOM 7895 C C . ASN B 1 378 ? -22.609 8.773 33.375 1 88.56 378 ASN B C 1
ATOM 7897 O O . ASN B 1 378 ? -23.172 8.531 34.438 1 88.56 378 ASN B O 1
ATOM 7901 N N . LEU B 1 379 ? -23.281 8.93 32.219 1 90.94 379 LEU B N 1
ATOM 7902 C CA . LEU B 1 379 ? -24.734 8.945 32.312 1 90.94 379 LEU B CA 1
ATOM 7903 C C . LEU B 1 379 ? -25.344 7.789 31.531 1 90.94 379 LEU B C 1
ATOM 7905 O O . LEU B 1 379 ? -26.516 7.469 31.703 1 90.94 379 LEU B O 1
ATOM 7909 N N . LYS B 1 380 ? -24.578 7.23 30.688 1 88.44 380 LYS B N 1
ATOM 7910 C CA . LYS B 1 380 ? -25.141 6.156 29.875 1 88.44 380 LYS B CA 1
ATOM 7911 C C . LYS B 1 380 ? -25.641 5.004 30.734 1 88.44 380 LYS B C 1
ATOM 7913 O O . LYS B 1 380 ? -26.672 4.406 30.438 1 88.44 380 LYS B O 1
ATOM 7918 N N . GLY B 1 381 ? -24.875 4.648 31.75 1 85.88 381 GLY B N 1
ATOM 7919 C CA . GLY B 1 381 ? -25.281 3.584 32.656 1 85.88 381 GLY B CA 1
ATOM 7920 C C . GLY B 1 381 ? -26.547 3.9 33.406 1 85.88 381 GLY B C 1
ATOM 7921 O O . GLY B 1 381 ? -27.375 3.02 33.625 1 85.88 381 GLY B O 1
ATOM 7922 N N . LYS B 1 382 ? -26.781 5.129 33.75 1 88.12 382 LYS B N 1
ATOM 7923 C CA . LYS B 1 382 ? -27.906 5.566 34.562 1 88.12 382 LYS B CA 1
ATOM 7924 C C . LYS B 1 382 ? -29.172 5.711 33.688 1 88.12 382 LYS B C 1
ATOM 7926 O O . LYS B 1 382 ? -30.281 5.434 34.188 1 88.12 382 LYS B O 1
ATOM 7931 N N . LEU B 1 383 ? -29.062 6.156 32.5 1 91.25 383 LEU B N 1
ATOM 7932 C CA . LEU B 1 383 ? -30.203 6.477 31.656 1 91.25 383 LEU B CA 1
ATOM 7933 C C . LEU B 1 383 ? -30.531 5.32 30.719 1 91.25 383 LEU B C 1
ATOM 7935 O O . LEU B 1 383 ? -31.656 5.211 30.219 1 91.25 383 LEU B O 1
ATOM 7939 N N . ARG B 1 384 ? -29.562 4.473 30.469 1 86.69 384 ARG B N 1
ATOM 7940 C CA . ARG B 1 384 ? -29.719 3.283 29.641 1 86.69 384 ARG B CA 1
ATOM 7941 C C . ARG B 1 384 ? -30.359 3.635 28.297 1 86.69 384 ARG B C 1
ATOM 7943 O O . ARG B 1 384 ? -29.812 4.445 27.547 1 86.69 384 ARG B O 1
ATOM 7950 N N . ASP B 1 385 ? -31.688 3.309 28.062 1 84.94 385 ASP B N 1
ATOM 7951 C CA . ASP B 1 385 ? -32.375 3.49 26.781 1 84.94 385 ASP B CA 1
ATOM 7952 C C . ASP B 1 385 ? -32.719 4.957 26.547 1 84.94 385 ASP B C 1
ATOM 7954 O O . ASP B 1 385 ? -32.938 5.383 25.406 1 84.94 385 ASP B O 1
ATOM 7958 N N . GLN B 1 386 ? -32.75 5.691 27.578 1 89.62 386 GLN B N 1
ATOM 7959 C CA . GLN B 1 386 ? -33.156 7.094 27.484 1 89.62 386 GLN B CA 1
ATOM 7960 C C . GLN B 1 386 ? -31.969 7.984 27.172 1 89.62 386 GLN B C 1
ATOM 7962 O O . GLN B 1 386 ? -32.125 9.188 26.938 1 89.62 386 GLN B O 1
ATOM 7967 N N . PHE B 1 387 ? -30.828 7.363 27.062 1 91.75 387 PHE B N 1
ATOM 7968 C CA . PHE B 1 387 ? -29.609 8.148 26.906 1 91.75 387 PHE B CA 1
ATOM 7969 C C . PHE B 1 387 ? -29.609 8.891 25.562 1 91.75 387 PHE B C 1
ATOM 7971 O O . PHE B 1 387 ? -29.188 10.047 25.484 1 91.75 387 PHE B O 1
ATOM 7978 N N . GLU B 1 388 ? -30.094 8.211 24.578 1 90.25 388 GLU B N 1
ATOM 7979 C CA . GLU B 1 388 ? -30.078 8.844 23.266 1 90.25 388 GLU B CA 1
ATOM 7980 C C . GLU B 1 388 ? -31.031 10.039 23.219 1 90.25 388 GLU B C 1
ATOM 7982 O O . GLU B 1 388 ? -30.75 11.047 22.562 1 90.25 388 GLU B O 1
ATOM 7987 N N . LEU B 1 389 ? -32.094 9.852 23.828 1 89.19 389 LEU B N 1
ATOM 7988 C CA . LEU B 1 389 ? -33.031 10.961 23.922 1 89.19 389 LEU B CA 1
ATOM 7989 C C . LEU B 1 389 ? -32.469 12.102 24.734 1 89.19 389 LEU B C 1
ATOM 7991 O O . LEU B 1 389 ? -32.594 13.273 24.359 1 89.19 389 LEU B O 1
ATOM 7995 N N . PHE B 1 390 ? -31.891 11.82 25.828 1 92.81 390 PHE B N 1
ATOM 7996 C CA . PHE B 1 390 ? -31.203 12.797 26.656 1 92.81 390 PHE B CA 1
ATOM 7997 C C . PHE B 1 390 ? -30.141 13.539 25.859 1 92.81 390 PHE B C 1
ATOM 7999 O O . PHE B 1 390 ? -30.047 14.773 25.922 1 92.81 390 PHE B O 1
ATOM 8006 N N . ARG B 1 391 ? -29.375 12.781 25.141 1 92.44 391 ARG B N 1
ATOM 8007 C CA . ARG B 1 391 ? -28.281 13.352 24.359 1 92.44 391 ARG B CA 1
ATOM 8008 C C . ARG B 1 391 ? -28.797 14.336 23.328 1 92.44 391 ARG B C 1
ATOM 8010 O O . ARG B 1 391 ? -28.219 15.406 23.141 1 92.44 391 ARG B O 1
ATOM 8017 N N . ALA B 1 392 ? -29.875 13.977 22.688 1 90.12 392 ALA B N 1
ATOM 8018 C CA . ALA B 1 392 ? -30.469 14.852 21.688 1 90.12 392 ALA B CA 1
ATOM 8019 C C . ALA B 1 392 ? -30.953 16.156 22.312 1 90.12 392 ALA B C 1
ATOM 8021 O O . ALA B 1 392 ? -30.734 17.234 21.75 1 90.12 392 ALA B O 1
ATOM 8022 N N . LYS B 1 393 ? -31.531 16.031 23.406 1 91.44 393 LYS B N 1
ATOM 8023 C CA . LYS B 1 393 ? -32.031 17.219 24.094 1 91.44 393 LYS B CA 1
ATOM 8024 C C . LYS B 1 393 ? -30.906 18.062 24.656 1 91.44 393 LYS B C 1
ATOM 8026 O O . LYS B 1 393 ? -31 19.297 24.703 1 91.44 393 LYS B O 1
ATOM 8031 N N . PHE B 1 394 ? -29.906 17.375 25.094 1 92.88 394 PHE B N 1
ATOM 8032 C CA . PHE B 1 394 ? -28.719 18.078 25.578 1 92.88 394 PHE B CA 1
ATOM 8033 C C . PHE B 1 394 ? -28.109 18.922 24.469 1 92.88 394 PHE B C 1
ATOM 8035 O O . PHE B 1 394 ? -27.75 20.078 24.688 1 92.88 394 PHE B O 1
ATOM 8042 N N . LEU B 1 395 ? -27.969 18.328 23.328 1 89.75 395 LEU B N 1
ATOM 8043 C CA . LEU B 1 395 ? -27.359 19.031 22.203 1 89.75 395 LEU B CA 1
ATOM 8044 C C . LEU B 1 395 ? -28.234 20.203 21.766 1 89.75 395 LEU B C 1
ATOM 8046 O O . LEU B 1 395 ? -27.734 21.25 21.375 1 89.75 395 LEU B O 1
ATOM 8050 N N . GLU B 1 396 ? -29.469 19.938 21.812 1 88.94 396 GLU B N 1
ATOM 8051 C CA . GLU B 1 396 ? -30.406 21.016 21.484 1 88.94 396 GLU B CA 1
ATOM 8052 C C . GLU B 1 396 ? -30.266 22.172 22.469 1 88.94 396 GLU B C 1
ATOM 8054 O O . GLU B 1 396 ? -30.281 23.344 22.078 1 88.94 396 GLU B O 1
ATOM 8059 N N . MET B 1 397 ? -30.219 21.797 23.688 1 91.38 397 MET B N 1
ATOM 8060 C CA . MET B 1 397 ? -30.016 22.781 24.734 1 91.38 397 MET B CA 1
ATOM 8061 C C . MET B 1 397 ? -28.703 23.516 24.547 1 91.38 397 MET B C 1
ATOM 8063 O O . MET B 1 397 ? -28.656 24.75 24.594 1 91.38 397 MET B O 1
ATOM 8067 N N . ARG B 1 398 ? -27.688 22.797 24.25 1 88.94 398 ARG B N 1
ATOM 8068 C CA . ARG B 1 398 ? -26.359 23.375 24.047 1 88.94 398 ARG B CA 1
ATOM 8069 C C . ARG B 1 398 ? -26.359 24.344 22.875 1 88.94 398 ARG B C 1
ATOM 8071 O O . ARG B 1 398 ? -25.672 25.375 22.906 1 88.94 398 ARG B O 1
ATOM 8078 N N . ASN B 1 399 ? -27.109 23.984 21.875 1 86.69 399 ASN B N 1
ATOM 8079 C CA . ASN B 1 399 ? -27.094 24.734 20.625 1 86.69 399 ASN B CA 1
ATOM 8080 C C . ASN B 1 399 ? -27.984 25.969 20.703 1 86.69 399 ASN B C 1
ATOM 8082 O O . ASN B 1 399 ? -28.141 26.688 19.719 1 86.69 399 ASN B O 1
ATOM 8086 N N . SER B 1 400 ? -28.438 26.172 21.875 1 85 400 SER B N 1
ATOM 8087 C CA . SER B 1 400 ? -29.266 27.359 22.062 1 85 400 SER B CA 1
ATOM 8088 C C . SER B 1 400 ? -28.438 28.641 21.891 1 85 400 SER B C 1
ATOM 8090 O O . SER B 1 400 ? -27.328 28.734 22.438 1 85 400 SER B O 1
ATOM 8092 N N . LEU B 1 401 ? -28.906 29.656 21.156 1 82.06 401 LEU B N 1
ATOM 8093 C CA . LEU B 1 401 ? -28.156 30.844 20.781 1 82.06 401 LEU B CA 1
ATOM 8094 C C . LEU B 1 401 ? -28.312 31.938 21.828 1 82.06 401 LEU B C 1
ATOM 8096 O O . LEU B 1 401 ? -27.469 32.844 21.922 1 82.06 401 LEU B O 1
ATOM 8100 N N . CYS B 1 402 ? -29.422 31.844 22.516 1 85.88 402 CYS B N 1
ATOM 8101 C CA . CYS B 1 402 ? -29.688 32.875 23.516 1 85.88 402 CYS B CA 1
ATOM 8102 C C . CYS B 1 402 ? -29.594 32.281 24.922 1 85.88 402 CYS B C 1
ATOM 8104 O O . CYS B 1 402 ? -29.969 31.125 25.141 1 85.88 402 CYS B O 1
ATOM 8106 N N . HIS B 1 403 ? -29 33.125 25.844 1 89.62 403 HIS B N 1
ATOM 8107 C CA . HIS B 1 403 ? -28.812 32.688 27.234 1 89.62 403 HIS B CA 1
ATOM 8108 C C . HIS B 1 403 ? -30.141 32.312 27.875 1 89.62 403 HIS B C 1
ATOM 8110 O O . HIS B 1 403 ? -30.219 31.328 28.609 1 89.62 403 HIS B O 1
ATOM 8116 N N . LYS B 1 404 ? -31.156 33.062 27.516 1 89.81 404 LYS B N 1
ATOM 8117 C CA . LYS B 1 404 ? -32.469 32.812 28.109 1 89.81 404 LYS B CA 1
ATOM 8118 C C . LYS B 1 404 ? -33.031 31.453 27.688 1 89.81 404 LYS B C 1
ATOM 8120 O O . LYS B 1 404 ? -33.531 30.688 28.531 1 89.81 404 LYS B O 1
ATOM 8125 N N . THR B 1 405 ? -32.938 31.25 26.438 1 90.69 405 THR B N 1
ATOM 8126 C CA . THR B 1 405 ? -33.406 29.969 25.922 1 90.69 405 THR B CA 1
ATOM 8127 C C . THR B 1 405 ? -32.594 28.812 26.5 1 90.69 405 THR B C 1
ATOM 8129 O O . THR B 1 405 ? -33.125 27.734 26.766 1 90.69 405 THR B O 1
ATOM 8132 N N . PHE B 1 406 ? -31.344 29.047 26.719 1 93.69 406 PHE B N 1
ATOM 8133 C CA . PHE B 1 406 ? -30.469 28.031 27.297 1 93.69 406 PHE B CA 1
ATOM 8134 C C . PHE B 1 406 ? -30.922 27.656 28.703 1 93.69 406 PHE B C 1
ATOM 8136 O O . PHE B 1 406 ? -31.031 26.469 29.047 1 93.69 406 PHE B O 1
ATOM 8143 N N . GLU B 1 407 ? -31.281 28.656 29.453 1 93.81 407 GLU B N 1
ATOM 8144 C CA . GLU B 1 407 ? -31.688 28.422 30.844 1 93.81 407 GLU B CA 1
ATOM 8145 C C . GLU B 1 407 ? -33 27.688 30.922 1 93.81 407 GLU B C 1
ATOM 8147 O O . GLU B 1 407 ? -33.188 26.812 31.781 1 93.81 407 GLU B O 1
ATOM 8152 N N . ILE B 1 408 ? -33.844 28.031 29.984 1 92.88 408 ILE B N 1
ATOM 8153 C CA . ILE B 1 408 ? -35.156 27.375 29.938 1 92.88 408 ILE B CA 1
ATOM 8154 C C . ILE B 1 408 ? -34.969 25.906 29.578 1 92.88 408 ILE B C 1
ATOM 8156 O O . ILE B 1 408 ? -35.562 25.031 30.234 1 92.88 408 ILE B O 1
ATOM 8160 N N . LYS B 1 409 ? -34.219 25.688 28.641 1 93.94 409 LYS B N 1
ATOM 8161 C CA . LYS B 1 409 ? -34 24.312 28.172 1 93.94 409 LYS B CA 1
ATOM 8162 C C . LYS B 1 409 ? -33.219 23.516 29.188 1 93.94 409 LYS B C 1
ATOM 8164 O O . LYS B 1 409 ? -33.406 22.297 29.328 1 93.94 409 LYS B O 1
ATOM 8169 N N . TRP B 1 410 ? -32.281 24.172 29.859 1 95 410 TRP B N 1
ATOM 8170 C CA . TRP B 1 410 ? -31.516 23.516 30.938 1 95 410 TRP B CA 1
ATOM 8171 C C . TRP B 1 410 ? -32.438 23 32.031 1 95 410 TRP B C 1
ATOM 8173 O O . TRP B 1 410 ? -32.312 21.859 32.469 1 95 410 TRP B O 1
ATOM 8183 N N . ASN B 1 411 ? -33.406 23.828 32.406 1 94.06 411 ASN B N 1
ATOM 8184 C CA . ASN B 1 411 ? -34.375 23.438 33.438 1 94.06 411 ASN B CA 1
ATOM 8185 C C . ASN B 1 411 ? -35.312 22.344 32.969 1 94.06 411 ASN B C 1
ATOM 8187 O O . ASN B 1 411 ? -35.625 21.438 33.719 1 94.06 411 ASN B O 1
ATOM 8191 N N . THR B 1 412 ? -35.625 22.453 31.75 1 93.81 412 THR B N 1
ATOM 8192 C CA . THR B 1 412 ? -36.469 21.422 31.172 1 93.81 412 THR B CA 1
ATOM 8193 C C . THR B 1 412 ? -35.75 20.078 31.141 1 93.81 412 THR B C 1
ATOM 8195 O O . THR B 1 412 ? -36.344 19.031 31.406 1 93.81 412 THR B O 1
ATOM 8198 N N . LEU B 1 413 ? -34.5 20.141 30.781 1 95.06 413 LEU B N 1
ATOM 8199 C CA . LEU B 1 413 ? -33.688 18.938 30.688 1 95.06 413 LEU B CA 1
ATOM 8200 C C . LEU B 1 413 ? -33.562 18.266 32.062 1 95.06 413 LEU B C 1
ATOM 8202 O O . LEU B 1 413 ? -33.688 17.047 32.156 1 95.06 413 LEU B O 1
ATOM 8206 N N . ILE B 1 414 ? -33.375 19.094 33.062 1 93.12 414 ILE B N 1
ATOM 8207 C CA . ILE B 1 414 ? -33.219 18.594 34.406 1 93.12 414 ILE B CA 1
ATOM 8208 C C . ILE B 1 414 ? -34.531 18.016 34.906 1 93.12 414 ILE B C 1
ATOM 8210 O O . ILE B 1 414 ? -34.562 16.984 35.594 1 93.12 414 ILE B O 1
ATOM 8214 N N . ASP B 1 415 ? -35.625 18.625 34.562 1 93.5 415 ASP B N 1
ATOM 8215 C CA . ASP B 1 415 ? -36.938 18.156 34.969 1 93.5 415 ASP B CA 1
ATOM 8216 C C . ASP B 1 415 ? -37.281 16.812 34.312 1 93.5 415 ASP B C 1
ATOM 8218 O O . ASP B 1 415 ? -37.875 15.945 34.938 1 93.5 415 ASP B O 1
ATOM 8222 N N . GLU B 1 416 ? -36.844 16.75 33.156 1 93.56 416 GLU B N 1
ATOM 8223 C CA . GLU B 1 416 ? -37.156 15.555 32.375 1 93.56 416 GLU B CA 1
ATOM 8224 C C . GLU B 1 416 ? -36.25 14.391 32.781 1 93.56 416 GLU B C 1
ATOM 8226 O O . GLU B 1 416 ? -36.688 13.227 32.719 1 93.56 416 GLU B O 1
ATOM 8231 N N . PHE B 1 417 ? -35.062 14.828 33.094 1 94.44 417 PHE B N 1
ATOM 8232 C CA . PHE B 1 417 ? -34.094 13.789 33.469 1 94.44 417 PHE B CA 1
ATOM 8233 C C . PHE B 1 417 ? -33.469 14.086 34.844 1 94.44 417 PHE B C 1
ATOM 8235 O O . PHE B 1 417 ? -32.281 14.398 34.938 1 94.44 417 PHE B O 1
ATOM 8242 N N . PRO B 1 418 ? -34.156 13.828 35.812 1 90.75 418 PRO B N 1
ATOM 8243 C CA . PRO B 1 418 ? -33.688 14.203 37.156 1 90.75 418 PRO B CA 1
ATOM 8244 C C . PRO B 1 418 ? -32.469 13.406 37.594 1 90.75 418 PRO B C 1
ATOM 8246 O O . PRO B 1 418 ? -31.672 13.883 38.438 1 90.75 418 PRO B O 1
ATOM 8249 N N . ALA B 1 419 ? -32.312 12.289 37.031 1 89.94 419 ALA B N 1
ATOM 8250 C CA . ALA B 1 419 ? -31.203 11.43 37.406 1 89.94 419 ALA B CA 1
ATOM 8251 C C . ALA B 1 419 ? -29.875 12.062 37.031 1 89.94 419 ALA B C 1
ATOM 8253 O O . ALA B 1 419 ? -28.828 11.742 37.625 1 89.94 419 ALA B O 1
ATOM 8254 N N . CYS B 1 420 ? -29.891 12.984 36.125 1 90.88 420 CYS B N 1
ATOM 8255 C CA . CYS B 1 420 ? -28.656 13.578 35.594 1 90.88 420 CYS B CA 1
ATOM 8256 C C . CYS B 1 420 ? -28.359 14.906 36.25 1 90.88 420 CYS B C 1
ATOM 8258 O O . CYS B 1 420 ? -27.312 15.5 36.031 1 90.88 420 CYS B O 1
ATOM 8260 N N . GLU B 1 421 ? -29.188 15.359 37.094 1 90.38 421 GLU B N 1
ATOM 8261 C CA . GLU B 1 421 ? -29.094 16.703 37.688 1 90.38 421 GLU B CA 1
ATOM 8262 C C . GLU B 1 421 ? -27.797 16.875 38.469 1 90.38 421 GLU B C 1
ATOM 8264 O O . GLU B 1 421 ? -27.125 17.891 38.312 1 90.38 421 GLU B O 1
ATOM 8269 N N . GLN B 1 422 ? -27.516 15.969 39.219 1 90 422 GLN B N 1
ATOM 8270 C CA . GLN B 1 422 ? -26.344 16.094 40.062 1 90 422 GLN B CA 1
ATOM 8271 C C . GLN B 1 422 ? -25.062 16.234 39.25 1 90 422 GLN B C 1
ATOM 8273 O O . GLN B 1 422 ? -24.25 17.125 39.5 1 90 422 GLN B O 1
ATOM 8278 N N . TYR B 1 423 ? -24.922 15.422 38.312 1 90.56 423 TYR B N 1
ATOM 8279 C CA . TYR B 1 423 ? -23.719 15.453 37.469 1 90.56 423 TYR B CA 1
ATOM 8280 C C . TYR B 1 423 ? -23.672 16.719 36.625 1 90.56 423 TYR B C 1
ATOM 8282 O O . TYR B 1 423 ? -22.641 17.391 36.562 1 90.56 423 TYR B O 1
ATOM 8290 N N . LEU B 1 424 ? -24.766 17.047 36.062 1 91.69 424 LEU B N 1
ATOM 8291 C CA . LEU B 1 424 ? -24.812 18.188 35.156 1 91.69 424 LEU B CA 1
ATOM 8292 C C . LEU B 1 424 ? -24.594 19.5 35.906 1 91.69 424 LEU B C 1
ATOM 8294 O O . LEU B 1 424 ? -23.859 20.375 35.438 1 91.69 424 LEU B O 1
ATOM 8298 N N . THR B 1 425 ? -25.203 19.625 37.031 1 91.44 425 THR B N 1
ATOM 8299 C CA . THR B 1 425 ? -25.125 20.859 37.812 1 91.44 425 THR B CA 1
ATOM 8300 C C . THR B 1 425 ? -23.75 21.016 38.438 1 91.44 425 THR B C 1
ATOM 8302 O O . THR B 1 425 ? -23.25 22.141 38.594 1 91.44 425 THR B O 1
ATOM 8305 N N . ARG B 1 426 ? -23.109 19.969 38.656 1 88.38 426 ARG B N 1
ATOM 8306 C CA . ARG B 1 426 ? -21.797 20.031 39.281 1 88.38 426 ARG B CA 1
ATOM 8307 C C . ARG B 1 426 ? -20.703 20.172 38.25 1 88.38 426 ARG B C 1
ATOM 8309 O O . ARG B 1 426 ? -19.781 20.984 38.406 1 88.38 426 ARG B O 1
ATOM 8316 N N . ALA B 1 427 ? -20.797 19.453 37.188 1 85.19 427 ALA B N 1
ATOM 8317 C CA . ALA B 1 427 ? -19.688 19.328 36.25 1 85.19 427 ALA B CA 1
ATOM 8318 C C . ALA B 1 427 ? -19.812 20.328 35.125 1 85.19 427 ALA B C 1
ATOM 8320 O O . ALA B 1 427 ? -18.797 20.828 34.594 1 85.19 427 ALA B O 1
ATOM 8321 N N . LEU B 1 428 ? -21 20.641 34.688 1 88.5 428 LEU B N 1
ATOM 8322 C CA . LEU B 1 428 ? -21.109 21.359 33.406 1 88.5 428 LEU B CA 1
ATOM 8323 C C . LEU B 1 428 ? -21.688 22.766 33.625 1 88.5 428 LEU B C 1
ATOM 8325 O O . LEU B 1 428 ? -21.281 23.719 32.938 1 88.5 428 LEU B O 1
ATOM 8329 N N . TYR B 1 429 ? -22.594 22.891 34.531 1 90.88 429 TYR B N 1
ATOM 8330 C CA . TYR B 1 429 ? -23.312 24.141 34.656 1 90.88 429 TYR B CA 1
ATOM 8331 C C . TYR B 1 429 ? -22.375 25.266 35.094 1 90.88 429 TYR B C 1
ATOM 8333 O O . TYR B 1 429 ? -22.469 26.391 34.562 1 90.88 429 TYR B O 1
ATOM 8341 N N . PRO B 1 430 ? -21.438 25.031 36 1 86.06 430 PRO B N 1
ATOM 8342 C CA . PRO B 1 430 ? -20.562 26.125 36.406 1 86.06 430 PRO B CA 1
ATOM 8343 C C . PRO B 1 430 ? -19.703 26.656 35.25 1 86.06 430 PRO B C 1
ATOM 8345 O O . PRO B 1 430 ? -19.344 27.844 35.25 1 86.06 430 PRO B O 1
ATOM 8348 N N . CYS B 1 431 ? -19.453 25.844 34.406 1 85.69 431 CYS B N 1
ATOM 8349 C CA . CYS B 1 431 ? -18.594 26.25 33.281 1 85.69 431 CYS B CA 1
ATOM 8350 C C . CYS B 1 431 ? -19.391 26.359 31.984 1 85.69 431 CYS B C 1
ATOM 8352 O O . CYS B 1 431 ? -18.875 26.094 30.906 1 85.69 431 CYS B O 1
ATOM 8354 N N . LYS B 1 432 ? -20.578 26.688 32.031 1 88.06 432 LYS B N 1
ATOM 8355 C CA . LYS B 1 432 ? -21.469 26.688 30.859 1 88.06 432 LYS B CA 1
ATOM 8356 C C . LYS B 1 432 ? -21 27.688 29.812 1 88.06 432 LYS B C 1
ATOM 8358 O O . LYS B 1 432 ? -21.25 27.516 28.609 1 88.06 432 LYS B O 1
ATOM 8363 N N . SER B 1 433 ? -20.25 28.672 30.219 1 85.5 433 SER B N 1
ATOM 8364 C CA . SER B 1 433 ? -19.766 29.672 29.281 1 85.5 433 SER B CA 1
ATOM 8365 C C . SER B 1 433 ? -18.672 29.109 28.391 1 85.5 433 SER B C 1
ATOM 8367 O O . SER B 1 433 ? -18.359 29.688 27.344 1 85.5 433 SER B O 1
ATOM 8369 N N . SER B 1 434 ? -18.203 27.984 28.781 1 86.19 434 SER B N 1
ATOM 8370 C CA . SER B 1 434 ? -17.062 27.438 28.062 1 86.19 434 SER B CA 1
ATOM 8371 C C . SER B 1 434 ? -17.516 26.375 27.047 1 86.19 434 SER B C 1
ATOM 8373 O O . SER B 1 434 ? -16.703 25.859 26.281 1 86.19 434 SER B O 1
ATOM 8375 N N . TRP B 1 435 ? -18.797 26.047 27.078 1 87.19 435 TRP B N 1
ATOM 8376 C CA . TRP B 1 435 ? -19.188 24.984 26.156 1 87.19 435 TRP B CA 1
ATOM 8377 C C . TRP B 1 435 ? -20.531 25.281 25.516 1 87.19 435 TRP B C 1
ATOM 8379 O O . TRP B 1 435 ? -20.875 24.672 24.5 1 87.19 435 TRP B O 1
ATOM 8389 N N . ALA B 1 436 ? -21.297 26.141 26.078 1 87.06 436 ALA B N 1
ATOM 8390 C CA . ALA B 1 436 ? -22.609 26.469 25.547 1 87.06 436 ALA B CA 1
ATOM 8391 C C . ALA B 1 436 ? -22.5 27.375 24.328 1 87.06 436 ALA B C 1
ATOM 8393 O O . ALA B 1 436 ? -21.672 28.297 24.297 1 87.06 436 ALA B O 1
ATOM 8394 N N . CYS B 1 437 ? -23.328 27.219 23.422 1 84.44 437 CYS B N 1
ATOM 8395 C CA . CYS B 1 437 ? -23.25 27.922 22.141 1 84.44 437 CYS B CA 1
ATOM 8396 C C . CYS B 1 437 ? -23.5 29.406 22.312 1 84.44 437 CYS B C 1
ATOM 8398 O O . CYS B 1 437 ? -22.922 30.234 21.609 1 84.44 437 CYS B O 1
ATOM 8400 N N . TYR B 1 438 ? -24.406 29.703 23.219 1 81.88 438 TYR B N 1
ATOM 8401 C CA . TYR B 1 438 ? -24.719 31.125 23.406 1 81.88 438 TYR B CA 1
ATOM 8402 C C . TYR B 1 438 ? -23.469 31.906 23.781 1 81.88 438 TYR B C 1
ATOM 8404 O O . TYR B 1 438 ? -23.328 33.094 23.438 1 81.88 438 TYR B O 1
ATOM 8412 N N . ALA B 1 439 ? -22.531 31.312 24.438 1 81.38 439 ALA B N 1
ATOM 8413 C CA . ALA B 1 439 ? -21.297 31.953 24.875 1 81.38 439 ALA B CA 1
ATOM 8414 C C . ALA B 1 439 ? -20.203 31.844 23.812 1 81.38 439 ALA B C 1
ATOM 8416 O O . ALA B 1 439 ? -19.453 32.781 23.578 1 81.38 439 ALA B O 1
ATOM 8417 N N . ILE B 1 440 ? -20.125 30.781 23.172 1 81.25 440 ILE B N 1
ATOM 8418 C CA . ILE B 1 440 ? -19.109 30.516 22.156 1 81.25 440 ILE B CA 1
ATOM 8419 C C . ILE B 1 440 ? -19.312 31.422 20.953 1 81.25 440 ILE B C 1
ATOM 8421 O O . ILE B 1 440 ? -18.344 31.906 20.359 1 81.25 440 ILE B O 1
ATOM 8425 N N . ASN B 1 441 ? -20.531 31.594 20.656 1 74.38 441 ASN B N 1
ATOM 8426 C CA . ASN B 1 441 ? -20.875 32.344 19.438 1 74.38 441 ASN B CA 1
ATOM 8427 C C . ASN B 1 441 ? -20.516 33.844 19.594 1 74.38 441 ASN B C 1
ATOM 8429 O O . ASN B 1 441 ? -20.453 34.562 18.594 1 74.38 441 ASN B O 1
ATOM 8433 N N . GLN B 1 442 ? -20.172 34.188 20.734 1 75.5 442 GLN B N 1
ATOM 8434 C CA . GLN B 1 442 ? -19.812 35.562 20.969 1 75.5 442 GLN B CA 1
ATOM 8435 C C . GLN B 1 442 ? -18.328 35.812 20.672 1 75.5 442 GLN B C 1
ATOM 8437 O O . GLN B 1 442 ? -17.891 36.938 20.547 1 75.5 442 GLN B O 1
ATOM 8442 N N . ASN B 1 443 ? -17.703 34.75 20.484 1 77.06 443 ASN B N 1
ATOM 8443 C CA . ASN B 1 443 ? -16.266 34.812 20.234 1 77.06 443 ASN B CA 1
ATOM 8444 C C . ASN B 1 443 ? -15.906 34.219 18.891 1 77.06 443 ASN B C 1
ATOM 8446 O O . ASN B 1 443 ? -16.641 33.406 18.344 1 77.06 443 ASN B O 1
ATOM 8450 N N . PHE B 1 444 ? -14.852 34.719 18.406 1 73.94 444 PHE B N 1
ATOM 8451 C CA . PHE B 1 444 ? -14.375 34.188 17.125 1 73.94 444 PHE B CA 1
ATOM 8452 C C . PHE B 1 444 ? -13.781 32.781 17.312 1 73.94 444 PHE B C 1
ATOM 8454 O O . PHE B 1 444 ? -12.82 32.625 18.062 1 73.94 444 PHE B O 1
ATOM 8461 N N . THR B 1 445 ? -14.438 31.828 16.688 1 73.31 445 THR B N 1
ATOM 8462 C CA . THR B 1 445 ? -13.938 30.453 16.828 1 73.31 445 THR B CA 1
ATOM 8463 C C . THR B 1 445 ? -13.641 29.859 15.461 1 73.31 445 THR B C 1
ATOM 8465 O O . THR B 1 445 ? -13.25 28.688 15.359 1 73.31 445 THR B O 1
ATOM 8468 N N . ALA B 1 446 ? -13.648 30.594 14.422 1 67.75 446 ALA B N 1
ATOM 8469 C CA . ALA B 1 446 ? -13.445 30.094 13.055 1 67.75 446 ALA B CA 1
ATOM 8470 C C . ALA B 1 446 ? -14.281 28.859 12.797 1 67.75 446 ALA B C 1
ATOM 8472 O O . ALA B 1 446 ? -13.859 27.953 12.062 1 67.75 446 ALA B O 1
ATOM 8473 N N . GLY B 1 447 ? -15.398 28.734 13.453 1 66.69 447 GLY B N 1
ATOM 8474 C CA . GLY B 1 447 ? -16.297 27.609 13.227 1 66.69 447 GLY B CA 1
ATOM 8475 C C . GLY B 1 447 ? -15.859 26.344 13.938 1 66.69 447 GLY B C 1
ATOM 8476 O O . GLY B 1 447 ? -16.516 25.297 13.828 1 66.69 447 GLY B O 1
ATOM 8477 N N . ILE B 1 448 ? -14.82 26.406 14.695 1 70.25 448 ILE B N 1
ATOM 8478 C CA . ILE B 1 448 ? -14.312 25.219 15.375 1 70.25 448 ILE B CA 1
ATOM 8479 C C . ILE B 1 448 ? -15.133 24.953 16.641 1 70.25 448 ILE B C 1
ATOM 8481 O O . ILE B 1 448 ? -15.359 25.859 17.438 1 70.25 448 ILE B O 1
ATOM 8485 N N . GLN B 1 449 ? -15.766 23.828 16.594 1 63.06 449 GLN B N 1
ATOM 8486 C CA . GLN B 1 449 ? -16.516 23.484 17.797 1 63.06 449 GLN B CA 1
ATOM 8487 C C . GLN B 1 449 ? -15.93 22.234 18.469 1 63.06 449 GLN B C 1
ATOM 8489 O O . GLN B 1 449 ? -16.25 21.938 19.609 1 63.06 449 GLN B O 1
ATOM 8494 N N . SER B 1 450 ? -15.172 21.594 17.688 1 61.47 450 SER B N 1
ATOM 8495 C CA . SER B 1 450 ? -14.648 20.344 18.234 1 61.47 450 SER B CA 1
ATOM 8496 C C . SER B 1 450 ? -13.164 20.188 17.922 1 61.47 450 SER B C 1
ATOM 8498 O O . SER B 1 450 ? -12.633 20.859 17.031 1 61.47 450 SER B O 1
ATOM 8500 N N . THR B 1 451 ? -12.617 19.484 18.781 1 61.12 451 THR B N 1
ATOM 8501 C CA . THR B 1 451 ? -11.227 19.109 18.547 1 61.12 451 THR B CA 1
ATOM 8502 C C . THR B 1 451 ? -11.125 17.953 17.562 1 61.12 451 THR B C 1
ATOM 8504 O O . THR B 1 451 ? -10.047 17.391 17.375 1 61.12 451 THR B O 1
ATOM 8507 N N . GLN B 1 452 ? -12.227 17.641 16.938 1 61.94 452 GLN B N 1
ATOM 8508 C CA . GLN B 1 452 ? -12.25 16.5 16.031 1 61.94 452 GLN B CA 1
ATOM 8509 C C . GLN B 1 452 ? -11.281 16.719 14.867 1 61.94 452 GLN B C 1
ATOM 8511 O O . GLN B 1 452 ? -10.758 15.75 14.305 1 61.94 452 GLN B O 1
ATOM 8516 N N . ARG B 1 453 ? -11.109 17.906 14.664 1 66.38 453 ARG B N 1
ATOM 8517 C CA . ARG B 1 453 ? -10.234 18.203 13.539 1 66.38 453 ARG B CA 1
ATOM 8518 C C . ARG B 1 453 ? -8.805 17.734 13.812 1 66.38 453 ARG B C 1
ATOM 8520 O O . ARG B 1 453 ? -8.039 17.484 12.883 1 66.38 453 ARG B O 1
ATOM 8527 N N . VAL B 1 454 ? -8.602 17.609 15.148 1 73.81 454 VAL B N 1
ATOM 8528 C CA . VAL B 1 454 ? -7.242 17.219 15.5 1 73.81 454 VAL B CA 1
ATOM 8529 C C . VAL B 1 454 ? -7.109 15.695 15.453 1 73.81 454 VAL B C 1
ATOM 8531 O O . VAL B 1 454 ? -6 15.156 15.492 1 73.81 454 VAL B O 1
ATOM 8534 N N . GLU B 1 455 ? -8.266 15.07 15.281 1 72.25 455 GLU B N 1
ATOM 8535 C CA . GLU B 1 455 ? -8.258 13.609 15.258 1 72.25 455 GLU B CA 1
ATOM 8536 C C . GLU B 1 455 ? -7.414 13.086 14.102 1 72.25 455 GLU B C 1
ATOM 8538 O O . GLU B 1 455 ? -6.723 12.07 14.242 1 72.25 455 GLU B O 1
ATOM 8543 N N . SER B 1 456 ? -7.523 13.797 13.047 1 72.12 456 SER B N 1
ATOM 8544 C CA . SER B 1 456 ? -6.723 13.391 11.898 1 72.12 456 SER B CA 1
ATOM 8545 C C . SER B 1 456 ? -5.23 13.484 12.203 1 72.12 456 SER B C 1
ATOM 8547 O O . SER B 1 456 ? -4.453 12.609 11.805 1 72.12 456 SER B O 1
ATOM 8549 N N . THR B 1 457 ? -4.934 14.547 12.938 1 76.31 457 THR B N 1
ATOM 8550 C CA . THR B 1 457 ? -3.539 14.734 13.32 1 76.31 457 THR B CA 1
ATOM 8551 C C . THR B 1 457 ? -3.1 13.641 14.289 1 76.31 457 THR B C 1
ATOM 8553 O O . THR B 1 457 ? -1.99 13.117 14.18 1 76.31 457 THR B O 1
ATOM 8556 N N . ASN B 1 458 ? -4.004 13.328 15.156 1 76.69 458 ASN B N 1
ATOM 8557 C CA . ASN B 1 458 ? -3.711 12.281 16.125 1 76.69 458 ASN B CA 1
ATOM 8558 C C . ASN B 1 458 ? -3.52 10.93 15.453 1 76.69 458 ASN B C 1
ATOM 8560 O O . ASN B 1 458 ? -2.66 10.141 15.859 1 76.69 458 ASN B O 1
ATOM 8564 N N . LYS B 1 459 ? -4.309 10.82 14.5 1 75.44 459 LYS B N 1
ATOM 8565 C CA . LYS B 1 459 ? -4.211 9.555 13.773 1 75.44 459 LYS B CA 1
ATOM 8566 C C . LYS B 1 459 ? -2.857 9.422 13.078 1 75.44 459 LYS B C 1
ATOM 8568 O O . LYS B 1 459 ? -2.256 8.344 13.086 1 75.44 459 LYS B O 1
ATOM 8573 N N . ILE B 1 460 ? -2.42 10.461 12.57 1 74.19 460 ILE B N 1
ATOM 8574 C CA . ILE B 1 460 ? -1.134 10.469 11.883 1 74.19 460 ILE B CA 1
ATOM 8575 C C . ILE B 1 460 ? -0.013 10.18 12.875 1 74.19 460 ILE B C 1
ATOM 8577 O O . ILE B 1 460 ? 0.916 9.43 12.578 1 74.19 460 ILE B O 1
ATOM 8581 N N . ILE B 1 461 ? -0.162 10.703 14.062 1 81.06 461 ILE B N 1
ATOM 8582 C CA . ILE B 1 461 ? 0.874 10.562 15.078 1 81.06 461 ILE B CA 1
ATOM 8583 C C . ILE B 1 461 ? 0.842 9.148 15.648 1 81.06 461 ILE B C 1
ATOM 8585 O O . ILE B 1 461 ? 1.886 8.508 15.812 1 81.06 461 ILE B O 1
ATOM 8589 N N . LYS B 1 462 ? -0.313 8.703 15.883 1 76.25 462 LYS B N 1
ATOM 8590 C CA . LYS B 1 462 ? -0.457 7.395 16.5 1 76.25 462 LYS B CA 1
ATOM 8591 C C . LYS B 1 462 ? -0.088 6.281 15.523 1 76.25 462 LYS B C 1
ATOM 8593 O O . LYS B 1 462 ? 0.287 5.184 15.945 1 76.25 462 LYS B O 1
ATOM 8598 N N . ASP B 1 463 ? -0.249 6.609 14.289 1 73.62 463 ASP B N 1
ATOM 8599 C CA . ASP B 1 463 ? 0.147 5.641 13.266 1 73.62 463 ASP B CA 1
ATOM 8600 C C . ASP B 1 463 ? 1.662 5.453 13.25 1 73.62 463 ASP B C 1
ATOM 8602 O O . ASP B 1 463 ? 2.156 4.398 12.852 1 73.62 463 ASP B O 1
ATOM 8606 N N . ARG B 1 464 ? 2.309 6.41 13.734 1 73.12 464 ARG B N 1
ATOM 8607 C CA . ARG B 1 464 ? 3.762 6.422 13.594 1 73.12 464 ARG B CA 1
ATOM 8608 C C . ARG B 1 464 ? 4.441 6.16 14.938 1 73.12 464 ARG B C 1
ATOM 8610 O O . ARG B 1 464 ? 5.594 5.73 14.984 1 73.12 464 ARG B O 1
ATOM 8617 N N . LEU B 1 465 ? 3.689 6.449 15.977 1 79.25 465 LEU B N 1
ATOM 8618 C CA . LEU B 1 465 ? 4.258 6.312 17.312 1 79.25 465 LEU B CA 1
ATOM 8619 C C . LEU B 1 465 ? 3.486 5.281 18.125 1 79.25 465 LEU B C 1
ATOM 8621 O O . LEU B 1 465 ? 2.27 5.152 17.984 1 79.25 465 LEU B O 1
ATOM 8625 N N . ASN B 1 466 ? 4.234 4.434 18.797 1 76.25 466 ASN B N 1
ATOM 8626 C CA . ASN B 1 466 ? 3.611 3.445 19.672 1 76.25 466 ASN B CA 1
ATOM 8627 C C . ASN B 1 466 ? 4.273 3.424 21.047 1 76.25 466 ASN B C 1
ATOM 8629 O O . ASN B 1 466 ? 5.16 4.23 21.328 1 76.25 466 ASN B O 1
ATOM 8633 N N . ARG B 1 467 ? 3.727 2.541 21.906 1 77.62 467 ARG B N 1
ATOM 8634 C CA . ARG B 1 467 ? 4.18 2.459 23.297 1 77.62 467 ARG B CA 1
ATOM 8635 C C . ARG B 1 467 ? 5.637 2.012 23.359 1 77.62 467 ARG B C 1
ATOM 8637 O O . ARG B 1 467 ? 6.312 2.246 24.375 1 77.62 467 ARG B O 1
ATOM 8644 N N . SER B 1 468 ? 6.102 1.503 22.312 1 75.31 468 SER B N 1
ATOM 8645 C CA . SER B 1 468 ? 7.465 0.981 22.312 1 75.31 468 SER B CA 1
ATOM 8646 C C . SER B 1 468 ? 8.445 1.991 21.719 1 75.31 468 SER B C 1
ATOM 8648 O O . SER B 1 468 ? 9.656 1.802 21.797 1 75.31 468 SER B O 1
ATOM 8650 N N . SER B 1 469 ? 8.016 3.133 21.281 1 79.94 469 SER B N 1
ATOM 8651 C CA . SER B 1 469 ? 8.867 4.129 20.641 1 79.94 469 SER B CA 1
ATOM 8652 C C . SER B 1 469 ? 9.727 4.863 21.672 1 79.94 469 SER B C 1
ATOM 8654 O O . SER B 1 469 ? 9.266 5.152 22.781 1 79.94 469 SER B O 1
ATOM 8656 N N . CYS B 1 470 ? 10.938 5.082 21.281 1 82.06 470 CYS B N 1
ATOM 8657 C CA . CYS B 1 470 ? 11.805 5.895 22.125 1 82.06 470 CYS B CA 1
ATOM 8658 C C . CYS B 1 470 ? 11.562 7.379 21.891 1 82.06 470 CYS B C 1
ATOM 8660 O O . CYS B 1 470 ? 10.812 7.754 20.984 1 82.06 470 CYS B O 1
ATOM 8662 N N . LEU B 1 471 ? 12.141 8.195 22.688 1 83.06 471 LEU B N 1
ATOM 8663 C CA . LEU B 1 471 ? 11.922 9.633 22.609 1 83.06 471 LEU B CA 1
ATOM 8664 C C . LEU B 1 471 ? 12.547 10.203 21.328 1 83.06 471 LEU B C 1
ATOM 8666 O O . LEU B 1 471 ? 12.023 11.156 20.75 1 83.06 471 LEU B O 1
ATOM 8670 N N . THR B 1 472 ? 13.617 9.594 20.969 1 81.44 472 THR B N 1
ATOM 8671 C CA . THR B 1 472 ? 14.281 10.031 19.75 1 81.44 472 THR B CA 1
ATOM 8672 C C . THR B 1 472 ? 13.391 9.812 18.531 1 81.44 472 THR B C 1
ATOM 8674 O O . THR B 1 472 ? 13.336 10.648 17.641 1 81.44 472 THR B O 1
ATOM 8677 N N . ASP B 1 473 ? 12.703 8.727 18.547 1 81.69 473 ASP B N 1
ATOM 8678 C CA . ASP B 1 473 ? 11.766 8.43 17.469 1 81.69 473 ASP B CA 1
ATOM 8679 C C . ASP B 1 473 ? 10.625 9.438 17.438 1 81.69 473 ASP B C 1
ATOM 8681 O O . ASP B 1 473 ? 10.164 9.836 16.359 1 81.69 473 ASP B O 1
ATOM 8685 N N . VAL B 1 474 ? 10.203 9.797 18.594 1 85.19 474 VAL B N 1
ATOM 8686 C CA . VAL B 1 474 ? 9.086 10.734 18.703 1 85.19 474 VAL B CA 1
ATOM 8687 C C . VAL B 1 474 ? 9.477 12.07 18.094 1 85.19 474 VAL B C 1
ATOM 8689 O O . VAL B 1 474 ? 8.734 12.633 17.281 1 85.19 474 VAL B O 1
ATOM 8692 N N . ILE B 1 475 ? 10.609 12.5 18.406 1 85.56 475 ILE B N 1
ATOM 8693 C CA . ILE B 1 475 ? 11.055 13.805 17.938 1 85.56 475 ILE B CA 1
ATOM 8694 C C . ILE B 1 475 ? 11.281 13.773 16.438 1 85.56 475 ILE B C 1
ATOM 8696 O O . ILE B 1 475 ? 10.914 14.703 15.719 1 85.56 475 ILE B O 1
ATOM 8700 N N . LYS B 1 476 ? 11.906 12.734 16.016 1 84.31 476 LYS B N 1
ATOM 8701 C CA . LYS B 1 476 ? 12.164 12.609 14.586 1 84.31 476 LYS B CA 1
ATOM 8702 C C . LYS B 1 476 ? 10.867 12.602 13.781 1 84.31 476 LYS B C 1
ATOM 8704 O O . LYS B 1 476 ? 10.781 13.227 12.727 1 84.31 476 LYS B O 1
ATOM 8709 N N . LYS B 1 477 ? 9.945 11.93 14.305 1 84.69 477 LYS B N 1
ATOM 8710 C CA . LYS B 1 477 ? 8.664 11.836 13.617 1 84.69 477 LYS B CA 1
ATOM 8711 C C . LYS B 1 477 ? 7.93 13.172 13.633 1 84.69 477 LYS B C 1
ATOM 8713 O O . LYS B 1 477 ? 7.32 13.562 12.633 1 84.69 477 LYS B O 1
ATOM 8718 N N . ILE B 1 478 ? 7.953 13.805 14.711 1 88.38 478 ILE B N 1
ATOM 8719 C CA . ILE B 1 478 ? 7.293 15.102 14.82 1 88.38 478 ILE B CA 1
ATOM 8720 C C . ILE B 1 478 ? 7.98 16.109 13.906 1 88.38 478 ILE B C 1
ATOM 8722 O O . ILE B 1 478 ? 7.316 16.938 13.266 1 88.38 478 ILE B O 1
ATOM 8726 N N . GLN B 1 479 ? 9.266 16.016 13.859 1 87.31 479 GLN B N 1
ATOM 8727 C CA . GLN B 1 479 ? 10.016 16.906 12.992 1 87.31 479 GLN B CA 1
ATOM 8728 C C . GLN B 1 479 ? 9.672 16.672 11.523 1 87.31 479 GLN B C 1
ATOM 8730 O O . GLN B 1 479 ? 9.609 17.609 10.727 1 87.31 479 GLN B O 1
ATOM 8735 N N . LYS B 1 480 ? 9.539 15.492 11.227 1 85.19 480 LYS B N 1
ATOM 8736 C CA . LYS B 1 480 ? 9.133 15.164 9.859 1 85.19 480 LYS B CA 1
ATOM 8737 C C . LYS B 1 480 ? 7.766 15.766 9.539 1 85.19 480 LYS B C 1
ATOM 8739 O O . LYS B 1 480 ? 7.543 16.25 8.422 1 85.19 480 LYS B O 1
ATOM 8744 N N . ILE B 1 481 ? 6.918 15.734 10.477 1 86.25 481 ILE B N 1
ATOM 8745 C CA . ILE B 1 481 ? 5.586 16.297 10.305 1 86.25 481 ILE B CA 1
ATOM 8746 C C . ILE B 1 481 ? 5.688 17.812 10.133 1 86.25 481 ILE B C 1
ATOM 8748 O O . ILE B 1 481 ? 5.016 18.391 9.281 1 86.25 481 ILE B O 1
ATOM 8752 N N . PHE B 1 482 ? 6.598 18.391 10.922 1 87.75 482 PHE B N 1
ATOM 8753 C CA . PHE B 1 482 ? 6.828 19.828 10.82 1 87.75 482 PHE B CA 1
ATOM 8754 C C . PHE B 1 482 ? 7.301 20.203 9.422 1 87.75 482 PHE B C 1
ATOM 8756 O O . PHE B 1 482 ? 6.777 21.141 8.812 1 87.75 482 PHE B O 1
ATOM 8763 N N . ASN B 1 483 ? 8.172 19.422 9.016 1 85.94 483 ASN B N 1
ATOM 8764 C CA . ASN B 1 483 ? 8.758 19.703 7.707 1 85.94 483 ASN B CA 1
ATOM 8765 C C . ASN B 1 483 ? 7.734 19.547 6.586 1 85.94 483 ASN B C 1
ATOM 8767 O O . ASN B 1 483 ? 7.707 20.344 5.648 1 85.94 483 ASN B O 1
ATOM 8771 N N . GLN B 1 484 ? 6.965 18.578 6.703 1 85.06 484 GLN B N 1
ATOM 8772 C CA . GLN B 1 484 ? 5.938 18.328 5.695 1 85.06 484 GLN B CA 1
ATOM 8773 C C . GLN B 1 484 ? 4.887 19.438 5.707 1 85.06 484 GLN B C 1
ATOM 8775 O O . GLN B 1 484 ? 4.422 19.875 4.652 1 85.06 484 GLN B O 1
ATOM 8780 N N . GLN B 1 485 ? 4.574 19.812 6.883 1 87.38 485 GLN B N 1
ATOM 8781 C CA . GLN B 1 485 ? 3.607 20.891 7.027 1 87.38 485 GLN B CA 1
ATOM 8782 C C . GLN B 1 485 ? 4.137 22.188 6.422 1 87.38 485 GLN B C 1
ATOM 8784 O O . GLN B 1 485 ? 3.391 22.922 5.785 1 87.38 485 GLN B O 1
ATOM 8789 N N . SER B 1 486 ? 5.359 22.438 6.645 1 84.81 486 SER B N 1
ATOM 8790 C CA . SER B 1 486 ? 5.98 23.656 6.117 1 84.81 486 SER B CA 1
ATOM 8791 C C . SER B 1 486 ? 6 23.641 4.59 1 84.81 486 SER B C 1
ATOM 8793 O O . SER B 1 486 ? 5.746 24.672 3.955 1 84.81 486 SER B O 1
ATOM 8795 N N . LYS B 1 487 ? 6.254 22.578 4.074 1 85.56 487 LYS B N 1
ATOM 8796 C CA . LYS B 1 487 ? 6.309 22.453 2.621 1 85.56 487 LYS B CA 1
ATOM 8797 C C . LYS B 1 487 ? 4.914 22.578 2.01 1 85.56 487 LYS B C 1
ATOM 8799 O O . LYS B 1 487 ? 4.742 23.203 0.962 1 85.56 487 LYS B O 1
ATOM 8804 N N . LYS B 1 488 ? 4.02 22.031 2.664 1 83.69 488 LYS B N 1
ATOM 8805 C CA . LYS B 1 488 ? 2.639 22.141 2.195 1 83.69 488 LYS B CA 1
ATOM 8806 C C . LYS B 1 488 ? 2.135 23.578 2.291 1 83.69 488 LYS B C 1
ATOM 8808 O O . LYS B 1 488 ? 1.326 24.016 1.47 1 83.69 488 LYS B O 1
ATOM 8813 N N . ALA B 1 489 ? 2.58 24.219 3.309 1 82.44 489 ALA B N 1
ATOM 8814 C CA . ALA B 1 489 ? 2.176 25.609 3.521 1 82.44 489 ALA B CA 1
ATOM 8815 C C . ALA B 1 489 ? 2.648 26.5 2.377 1 82.44 489 ALA B C 1
ATOM 8817 O O . ALA B 1 489 ? 1.954 27.438 1.99 1 82.44 489 ALA B O 1
ATOM 8818 N N . ILE B 1 490 ? 3.756 26.172 1.865 1 81 490 ILE B N 1
ATOM 8819 C CA . ILE B 1 490 ? 4.301 26.953 0.756 1 81 490 ILE B CA 1
ATOM 8820 C C . ILE B 1 490 ? 3.346 26.891 -0.434 1 81 490 ILE B C 1
ATOM 8822 O O . ILE B 1 490 ? 3.02 27.922 -1.028 1 81 490 ILE B O 1
ATOM 8826 N N . LEU B 1 491 ? 2.861 25.797 -0.719 1 82.88 491 LEU B N 1
ATOM 8827 C CA . LEU B 1 491 ? 1.969 25.594 -1.855 1 82.88 491 LEU B CA 1
ATOM 8828 C C . LEU B 1 491 ? 0.604 26.219 -1.588 1 82.88 491 LEU B C 1
ATOM 8830 O O . LEU B 1 491 ? 0.01 26.828 -2.48 1 82.88 491 LEU B O 1
ATOM 8834 N N . ASN B 1 492 ? 0.192 26.109 -0.409 1 78.44 492 ASN B N 1
ATOM 8835 C CA . ASN B 1 492 ? -1.126 26.625 -0.062 1 78.44 492 ASN B CA 1
ATOM 8836 C C . ASN B 1 492 ? -1.138 28.156 -0.05 1 78.44 492 ASN B C 1
ATOM 8838 O O . ASN B 1 492 ? -2.129 28.781 -0.439 1 78.44 492 ASN B O 1
ATOM 8842 N N . GLU B 1 493 ? -0.094 28.688 0.453 1 77.69 493 GLU B N 1
ATOM 8843 C CA . GLU B 1 493 ? 0.009 30.141 0.495 1 77.69 493 GLU B CA 1
ATOM 8844 C C . GLU B 1 493 ? 0.06 30.734 -0.912 1 77.69 493 GLU B C 1
ATOM 8846 O O . GLU B 1 493 ? -0.483 31.812 -1.157 1 77.69 493 GLU B O 1
ATOM 8851 N N . TYR B 1 494 ? 0.636 30 -1.762 1 76 494 TYR B N 1
ATOM 8852 C CA . TYR B 1 494 ? 0.684 30.438 -3.15 1 76 494 TYR B CA 1
ATOM 8853 C C . TYR B 1 494 ? -0.708 30.438 -3.773 1 76 494 TYR B C 1
ATOM 8855 O O . TYR B 1 494 ? -1.063 31.344 -4.52 1 76 494 TYR B O 1
ATOM 8863 N N . LYS B 1 495 ? -1.418 29.484 -3.443 1 74.25 495 LYS B N 1
ATOM 8864 C CA . LYS B 1 495 ? -2.771 29.391 -3.979 1 74.25 495 LYS B CA 1
ATOM 8865 C C . LYS B 1 495 ? -3.65 30.531 -3.475 1 74.25 495 LYS B C 1
ATOM 8867 O O . LYS B 1 495 ? -4.57 30.969 -4.172 1 74.25 495 LYS B O 1
ATOM 8872 N N . ASN B 1 496 ? -3.264 30.969 -2.338 1 73.62 496 ASN B N 1
ATOM 8873 C CA . ASN B 1 496 ? -4.031 32.062 -1.75 1 73.62 496 ASN B CA 1
ATOM 8874 C C . ASN B 1 496 ? -3.781 33.375 -2.48 1 73.62 496 ASN B C 1
ATOM 8876 O O . ASN B 1 496 ? -4.625 34.281 -2.463 1 73.62 496 ASN B O 1
ATOM 8880 N N . GLU B 1 497 ? -2.602 33.469 -3.08 1 70.75 497 GLU B N 1
ATOM 8881 C CA . GLU B 1 497 ? -2.207 34.75 -3.699 1 70.75 497 GLU B CA 1
ATOM 8882 C C . GLU B 1 497 ? -2.688 34.812 -5.145 1 70.75 497 GLU B C 1
ATOM 8884 O O . GLU B 1 497 ? -2.654 35.906 -5.758 1 70.75 497 GLU B O 1
ATOM 8889 N N . ILE B 1 498 ? -3.141 33.719 -5.637 1 63.56 498 ILE B N 1
ATOM 8890 C CA . ILE B 1 498 ? -3.623 33.75 -7.016 1 63.56 498 ILE B CA 1
ATOM 8891 C C . ILE B 1 498 ? -4.922 34.531 -7.094 1 63.56 498 ILE B C 1
ATOM 8893 O O . ILE B 1 498 ? -5.902 34.219 -6.426 1 63.56 498 ILE B O 1
ATOM 8897 N N . PRO B 1 499 ? -4.762 35.875 -7.496 1 53.62 499 PRO B N 1
ATOM 8898 C CA . PRO B 1 499 ? -5.945 36.75 -7.527 1 53.62 499 PRO B CA 1
ATOM 8899 C C . PRO B 1 499 ? -7.148 36.062 -8.18 1 53.62 499 PRO B C 1
ATOM 8901 O O . PRO B 1 499 ? -8.297 36.406 -7.848 1 53.62 499 PRO B O 1
ATOM 8904 N N . THR B 1 500 ? -6.996 35.656 -9.5 1 52.09 500 THR B N 1
ATOM 8905 C CA . THR B 1 500 ? -8.148 35.344 -10.336 1 52.09 500 THR B CA 1
ATOM 8906 C C . THR B 1 500 ? -8.93 34.156 -9.758 1 52.09 500 THR B C 1
ATOM 8908 O O . THR B 1 500 ? -8.969 33.094 -10.344 1 52.09 500 THR B O 1
ATOM 8911 N N . ARG B 1 501 ? -8.828 34 -8.539 1 50.59 501 ARG B N 1
ATOM 8912 C CA . ARG B 1 501 ? -9.578 32.906 -7.926 1 50.59 501 ARG B CA 1
ATOM 8913 C C . ARG B 1 501 ? -11.07 33.062 -8.172 1 50.59 501 ARG B C 1
ATOM 8915 O O . ARG B 1 501 ? -11.641 34.125 -7.938 1 50.59 501 ARG B O 1
ATOM 8922 N N . GLY B 1 502 ? -11.789 32.188 -8.828 1 51.16 502 GLY B N 1
ATOM 8923 C CA . GLY B 1 502 ? -13.188 31.875 -9.055 1 51.16 502 GLY B CA 1
ATOM 8924 C C . GLY B 1 502 ? -13.805 32.656 -10.203 1 51.16 502 GLY B C 1
ATOM 8925 O O . GLY B 1 502 ? -14.422 33.688 -9.992 1 51.16 502 GLY B O 1
ATOM 8926 N N . ILE B 1 503 ? -13.102 32.75 -11.297 1 50.34 503 ILE B N 1
ATOM 8927 C CA . ILE B 1 503 ? -13.867 33.25 -12.438 1 50.34 503 ILE B CA 1
ATOM 8928 C C . ILE B 1 503 ? -15.359 33.062 -12.172 1 50.34 503 ILE B C 1
ATOM 8930 O O . ILE B 1 503 ? -15.75 32.281 -11.312 1 50.34 503 ILE B O 1
ATOM 8934 N N . PRO B 1 504 ? -16.188 33.406 -13.211 1 54.28 504 PRO B N 1
ATOM 8935 C CA . PRO B 1 504 ? -17.609 33.688 -12.953 1 54.28 504 PRO B CA 1
ATOM 8936 C C . PRO B 1 504 ? -18.328 32.531 -12.289 1 54.28 504 PRO B C 1
ATOM 8938 O O . PRO B 1 504 ? -18.219 31.375 -12.742 1 54.28 504 PRO B O 1
ATOM 8941 N N . SER B 1 505 ? -18.125 32.469 -10.914 1 60.16 505 SER B N 1
ATOM 8942 C CA . SER B 1 505 ? -19.031 31.562 -10.219 1 60.16 505 SER B CA 1
ATOM 8943 C C . SER B 1 505 ? -20.484 31.969 -10.414 1 60.16 505 SER B C 1
ATOM 8945 O O . SER B 1 505 ? -20.781 33.094 -10.797 1 60.16 505 SER B O 1
ATOM 8947 N N . ILE B 1 506 ? -21.203 31 -10.461 1 63.84 506 ILE B N 1
ATOM 8948 C CA . ILE B 1 506 ? -22.641 31.266 -10.539 1 63.84 506 ILE B CA 1
ATOM 8949 C C . ILE B 1 506 ? -23.016 32.375 -9.562 1 63.84 506 ILE B C 1
ATOM 8951 O O . ILE B 1 506 ? -23.891 33.188 -9.844 1 63.84 506 ILE B O 1
ATOM 8955 N N . MET B 1 507 ? -22.141 32.531 -8.617 1 69.5 507 MET B N 1
ATOM 8956 C CA . MET B 1 507 ? -22.469 33.531 -7.59 1 69.5 507 MET B CA 1
ATOM 8957 C C . MET B 1 507 ? -22.062 34.906 -8.031 1 69.5 507 MET B C 1
ATOM 8959 O O . MET B 1 507 ? -22.609 35.906 -7.543 1 69.5 507 MET B O 1
ATOM 8963 N N . ASP B 1 508 ? -21.125 34.875 -8.961 1 69.19 508 ASP B N 1
ATOM 8964 C CA . ASP B 1 508 ? -20.75 36.156 -9.531 1 69.19 508 ASP B CA 1
ATOM 8965 C C . ASP B 1 508 ? -21.906 36.75 -10.328 1 69.19 508 ASP B C 1
ATOM 8967 O O . ASP B 1 508 ? -22 37.969 -10.484 1 69.19 508 ASP B O 1
ATOM 8971 N N . GLU B 1 509 ? -22.719 35.875 -10.719 1 67.88 509 GLU B N 1
ATOM 8972 C CA . GLU B 1 509 ? -23.875 36.312 -11.469 1 67.88 509 GLU B CA 1
ATOM 8973 C C . GLU B 1 509 ? -24.969 36.844 -10.523 1 67.88 509 GLU B C 1
ATOM 8975 O O . GLU B 1 509 ? -25.609 37.844 -10.805 1 67.88 509 GLU B O 1
ATOM 8980 N N . TYR B 1 510 ? -25.125 36.125 -9.438 1 70.94 510 TYR B N 1
ATOM 8981 C CA . TYR B 1 510 ? -26.219 36.469 -8.523 1 70.94 510 TYR B CA 1
ATOM 8982 C C . TYR B 1 510 ? -25.797 37.562 -7.539 1 70.94 510 TYR B C 1
ATOM 8984 O O . TYR B 1 510 ? -26.609 38.375 -7.133 1 70.94 510 TYR B O 1
ATOM 8992 N N . PHE B 1 511 ? -24.469 37.5 -7.152 1 75.62 511 PHE B N 1
ATOM 8993 C CA . PHE B 1 511 ? -23.938 38.469 -6.172 1 75.62 511 PHE B CA 1
ATOM 8994 C C . PHE B 1 511 ? -22.625 39.062 -6.652 1 75.62 511 PHE B C 1
ATOM 8996 O O . PHE B 1 511 ? -21.594 38.938 -6 1 75.62 511 PHE B O 1
ATOM 9003 N N . PRO B 1 512 ? -22.672 39.781 -7.656 1 73.75 512 PRO B N 1
ATOM 9004 C CA . PRO B 1 512 ? -21.422 40.219 -8.281 1 73.75 512 PRO B CA 1
ATOM 9005 C C . PRO B 1 512 ? -20.578 41.094 -7.363 1 73.75 512 PRO B C 1
ATOM 9007 O O . PRO B 1 512 ? -19.359 40.906 -7.258 1 73.75 512 PRO B O 1
ATOM 9010 N N . GLU B 1 513 ? -21.234 42.094 -6.703 1 75.12 513 GLU B N 1
ATOM 9011 C CA . GLU B 1 513 ? -20.484 43.031 -5.863 1 75.12 513 GLU B CA 1
ATOM 9012 C C . GLU B 1 513 ? -19.922 42.312 -4.629 1 75.12 513 GLU B C 1
ATOM 9014 O O . GLU B 1 513 ? -18.766 42.531 -4.254 1 75.12 513 GLU B O 1
ATOM 9019 N N . LEU B 1 514 ? -20.766 41.469 -4.164 1 75.19 514 LEU B N 1
ATOM 9020 C CA . LEU B 1 514 ? -20.344 40.75 -2.971 1 75.19 514 LEU B CA 1
ATOM 9021 C C . LEU B 1 514 ? -19.25 39.75 -3.309 1 75.19 514 LEU B C 1
ATOM 9023 O O . LEU B 1 514 ? -18.281 39.625 -2.561 1 75.19 514 LEU B O 1
ATOM 9027 N N . ASP B 1 515 ? -19.453 39.125 -4.344 1 75.31 515 ASP B N 1
ATOM 9028 C CA . ASP B 1 515 ? -18.484 38.094 -4.734 1 75.31 515 ASP B CA 1
ATOM 9029 C C . ASP B 1 515 ? -17.125 38.719 -5.055 1 75.31 515 ASP B C 1
ATOM 9031 O O . ASP B 1 515 ? -16.094 38.125 -4.809 1 75.31 515 ASP B O 1
ATOM 9035 N N . LYS B 1 516 ? -17.188 39.844 -5.547 1 74.25 516 LYS B N 1
ATOM 9036 C CA . LYS B 1 516 ? -15.945 40.562 -5.844 1 74.25 516 LYS B CA 1
ATOM 9037 C C . LYS B 1 516 ? -15.164 40.875 -4.57 1 74.25 516 LYS B C 1
ATOM 9039 O O . LYS B 1 516 ? -13.945 40.688 -4.523 1 74.25 516 LYS B O 1
ATOM 9044 N N . ILE B 1 517 ? -15.859 41.344 -3.592 1 75.12 517 ILE B N 1
ATOM 9045 C CA . ILE B 1 517 ? -15.227 41.688 -2.32 1 75.12 517 ILE B CA 1
ATOM 9046 C C . ILE B 1 517 ? -14.695 40.406 -1.647 1 75.12 517 ILE B C 1
ATOM 9048 O O . ILE B 1 517 ? -13.594 40.406 -1.104 1 75.12 517 ILE B O 1
ATOM 9052 N N . LEU B 1 518 ? -15.516 39.406 -1.783 1 75.5 518 LEU B N 1
ATOM 9053 C CA . LEU B 1 518 ? -15.133 38.156 -1.142 1 75.5 518 LEU B CA 1
ATOM 9054 C C . LEU B 1 518 ? -13.891 37.562 -1.807 1 75.5 518 LEU B C 1
ATOM 9056 O O . LEU B 1 518 ? -13.023 37 -1.129 1 75.5 518 LEU B O 1
ATOM 9060 N N . ARG B 1 519 ? -13.789 37.688 -3.027 1 74.88 519 ARG B N 1
ATOM 9061 C CA . ARG B 1 519 ? -12.664 37.125 -3.779 1 74.88 519 ARG B CA 1
ATOM 9062 C C . ARG B 1 519 ? -11.367 37.844 -3.432 1 74.88 519 ARG B C 1
ATOM 9064 O O . ARG B 1 519 ? -10.297 37.25 -3.436 1 74.88 519 ARG B O 1
ATOM 9071 N N . GLU B 1 520 ? -11.555 39.031 -3.051 1 73 520 GLU B N 1
ATOM 9072 C CA . GLU B 1 520 ? -10.383 39.844 -2.766 1 73 520 GLU B CA 1
ATOM 9073 C C . GLU B 1 520 ? -9.828 39.531 -1.373 1 73 520 GLU B C 1
ATOM 9075 O O . GLU B 1 520 ? -8.617 39.531 -1.17 1 73 520 GLU B O 1
ATOM 9080 N N . TYR B 1 521 ? -10.664 39.219 -0.506 1 73.5 521 TYR B N 1
ATOM 9081 C CA . TYR B 1 521 ? -10.211 39.188 0.878 1 73.5 521 TYR B CA 1
ATOM 9082 C C . TYR B 1 521 ? -10.195 37.781 1.431 1 73.5 521 TYR B C 1
ATOM 9084 O O . TYR B 1 521 ? -9.5 37.5 2.412 1 73.5 521 TYR B O 1
ATOM 9092 N N . LEU B 1 522 ? -10.906 36.906 0.736 1 74.81 522 LEU B N 1
ATOM 9093 C CA . LEU B 1 522 ? -11.047 35.594 1.326 1 74.81 522 LEU B CA 1
ATOM 9094 C C . LEU B 1 522 ? -10.133 34.594 0.628 1 74.81 522 LEU B C 1
ATOM 9096 O O . LEU B 1 522 ? -9.789 34.781 -0.544 1 74.81 522 LEU B O 1
ATOM 9100 N N . THR B 1 523 ? -9.734 33.625 1.407 1 75.62 523 THR B N 1
ATOM 9101 C CA . THR B 1 523 ? -8.977 32.5 0.849 1 75.62 523 THR B CA 1
ATOM 9102 C C . THR B 1 523 ? -9.891 31.594 0.031 1 75.62 523 THR B C 1
ATOM 9104 O O . THR B 1 523 ? -11.109 31.625 0.199 1 75.62 523 THR B O 1
ATOM 9107 N N . PRO B 1 524 ? -9.305 30.781 -0.836 1 71.44 524 PRO B N 1
ATOM 9108 C CA . PRO B 1 524 ? -10.117 29.953 -1.721 1 71.44 524 PRO B CA 1
ATOM 9109 C C . PRO B 1 524 ? -11.031 29 -0.955 1 71.44 524 PRO B C 1
ATOM 9111 O O . PRO B 1 524 ? -12.188 28.797 -1.344 1 71.44 524 PRO B O 1
ATOM 9114 N N . GLN B 1 525 ? -10.586 28.469 0.053 1 72.38 525 GLN B N 1
ATOM 9115 C CA . GLN B 1 525 ? -11.398 27.516 0.789 1 72.38 525 GLN B CA 1
ATOM 9116 C C . GLN B 1 525 ? -12.578 28.188 1.469 1 72.38 525 GLN B C 1
ATOM 9118 O O . GLN B 1 525 ? -13.695 27.672 1.448 1 72.38 525 GLN B O 1
ATOM 9123 N N . ILE B 1 526 ? -12.305 29.312 1.994 1 73.88 526 ILE B N 1
ATOM 9124 C CA . ILE B 1 526 ? -13.367 30.031 2.688 1 73.88 526 ILE B CA 1
ATOM 9125 C C . ILE B 1 526 ? -14.32 30.656 1.668 1 73.88 526 ILE B C 1
ATOM 9127 O O . ILE B 1 526 ? -15.523 30.734 1.902 1 73.88 526 ILE B O 1
ATOM 9131 N N . LEU B 1 527 ? -13.727 31.062 0.604 1 75.56 527 LEU B N 1
ATOM 9132 C CA . LEU B 1 527 ? -14.547 31.609 -0.47 1 75.56 527 LEU B CA 1
ATOM 9133 C C . LEU B 1 527 ? -15.555 30.562 -0.953 1 75.56 527 LEU B C 1
ATOM 9135 O O . LEU B 1 527 ? -16.734 30.891 -1.165 1 75.56 527 LEU B O 1
ATOM 9139 N N . GLN B 1 528 ? -15.039 29.375 -1.045 1 75.75 528 GLN B N 1
ATOM 9140 C CA . GLN B 1 528 ? -15.922 28.297 -1.499 1 75.75 528 GLN B CA 1
ATOM 9141 C C . GLN B 1 528 ? -17.031 28.047 -0.486 1 75.75 528 GLN B C 1
ATOM 9143 O O . GLN B 1 528 ? -18.188 27.812 -0.863 1 75.75 528 GLN B O 1
ATOM 9148 N N . LYS B 1 529 ? -16.703 28.062 0.71 1 73.94 529 LYS B N 1
ATOM 9149 C CA . LYS B 1 529 ? -17.703 27.859 1.749 1 73.94 529 LYS B CA 1
ATOM 9150 C C . LYS B 1 529 ? -18.75 28.953 1.728 1 73.94 529 LYS B C 1
ATOM 9152 O O . LYS B 1 529 ? -19.953 28.688 1.9 1 73.94 529 LYS B O 1
ATOM 9157 N N . GLN B 1 530 ? -18.281 30.188 1.513 1 74.94 530 GLN B N 1
ATOM 9158 C CA . GLN B 1 530 ? -19.203 31.312 1.449 1 74.94 530 GLN B CA 1
ATOM 9159 C C . GLN B 1 530 ? -20.109 31.203 0.226 1 74.94 530 GLN B C 1
ATOM 9161 O O . GLN B 1 530 ? -21.312 31.5 0.307 1 74.94 530 GLN B O 1
ATOM 9166 N N . ARG B 1 531 ? -19.516 30.781 -0.76 1 75 531 ARG B N 1
ATOM 9167 C CA . ARG B 1 531 ? -20.297 30.641 -1.989 1 75 531 ARG B CA 1
ATOM 9168 C C . ARG B 1 531 ? -21.344 29.547 -1.847 1 75 531 ARG B C 1
ATOM 9170 O O . ARG B 1 531 ? -22.469 29.672 -2.352 1 75 531 ARG B O 1
ATOM 9177 N N . ASP B 1 532 ? -20.984 28.562 -1.182 1 72.94 532 ASP B N 1
ATOM 9178 C CA . ASP B 1 532 ? -21.938 27.484 -0.921 1 72.94 532 ASP B CA 1
ATOM 9179 C C . ASP B 1 532 ? -23.094 27.969 -0.059 1 72.94 532 ASP B C 1
ATOM 9181 O O . ASP B 1 532 ? -24.25 27.609 -0.297 1 72.94 532 ASP B O 1
ATOM 9185 N N . GLN B 1 533 ? -22.75 28.766 0.892 1 71.44 533 GLN B N 1
ATOM 9186 C CA . GLN B 1 533 ? -23.781 29.328 1.757 1 71.44 533 GLN B CA 1
ATOM 9187 C C . GLN B 1 533 ? -24.672 30.281 0.987 1 71.44 533 GLN B C 1
ATOM 9189 O O . GLN B 1 533 ? -25.891 30.328 1.215 1 71.44 533 GLN B O 1
ATOM 9194 N N . MET B 1 534 ? -24.016 31.016 0.113 1 73.38 534 MET B N 1
ATOM 9195 C CA . MET B 1 534 ? -24.781 31.922 -0.738 1 73.38 534 MET B CA 1
ATOM 9196 C C . MET B 1 534 ? -25.734 31.156 -1.637 1 73.38 534 MET B C 1
ATOM 9198 O O . MET B 1 534 ? -26.891 31.562 -1.814 1 73.38 534 MET B O 1
ATOM 9202 N N . ALA B 1 535 ? -25.234 30.078 -2.068 1 71.25 535 ALA B N 1
ATOM 9203 C CA . ALA B 1 535 ? -26.078 29.234 -2.922 1 71.25 535 ALA B CA 1
ATOM 9204 C C . ALA B 1 535 ? -27.25 28.656 -2.141 1 71.25 535 ALA B C 1
ATOM 9206 O O . ALA B 1 535 ? -28.359 28.578 -2.654 1 71.25 535 ALA B O 1
ATOM 9207 N N . GLN B 1 536 ? -26.969 28.344 -0.922 1 68.12 536 GLN B N 1
ATOM 9208 C CA . GLN B 1 536 ? -28.016 27.781 -0.068 1 68.12 536 GLN B CA 1
ATOM 9209 C C . GLN B 1 536 ? -29.031 28.844 0.303 1 68.12 536 GLN B C 1
ATOM 9211 O O . GLN B 1 536 ? -30.219 28.547 0.455 1 68.12 536 GLN B O 1
ATOM 9216 N N . SER B 1 537 ? -28.547 30.047 0.374 1 67.56 537 SER B N 1
ATOM 9217 C CA . SER B 1 537 ? -29.438 31.125 0.758 1 67.56 537 SER B CA 1
ATOM 9218 C C . SER B 1 537 ? -30.484 31.391 -0.32 1 67.56 537 SER B C 1
ATOM 9220 O O . SER B 1 537 ? -31.578 31.906 -0.029 1 67.56 537 SER B O 1
ATOM 9222 N N . LEU B 1 538 ? -30.094 31 -1.447 1 62.91 538 LEU B N 1
ATOM 9223 C CA . LEU B 1 538 ? -31.031 31.219 -2.551 1 62.91 538 LEU B CA 1
ATOM 9224 C C . LEU B 1 538 ? -32.188 30.234 -2.471 1 62.91 538 LEU B C 1
ATOM 9226 O O . LEU B 1 538 ? -33.281 30.484 -3.031 1 62.91 538 LEU B O 1
ATOM 9230 N N . CYS B 1 539 ? -31.953 29.25 -1.64 1 56.88 539 CYS B N 1
ATOM 9231 C CA . CYS B 1 539 ? -33 28.234 -1.521 1 56.88 539 CYS B CA 1
ATOM 9232 C C . CYS B 1 539 ? -33.938 28.547 -0.363 1 56.88 539 CYS B C 1
ATOM 9234 O O . CYS B 1 539 ? -34.969 27.906 -0.207 1 56.88 539 CYS B O 1
ATOM 9236 N N . TYR B 1 540 ? -33.531 29.547 0.413 1 57.91 540 TYR B N 1
ATOM 9237 C CA . TYR B 1 540 ? -34.344 29.828 1.588 1 57.91 540 TYR B CA 1
ATOM 9238 C C . TYR B 1 540 ? -35.375 30.891 1.281 1 57.91 540 TYR B C 1
ATOM 9240 O O . TYR B 1 540 ? -35.156 31.781 0.454 1 57.91 540 TYR B O 1
ATOM 9248 N N . ASP B 1 541 ? -36.688 30.703 1.661 1 52.03 541 ASP B N 1
ATOM 9249 C CA . ASP B 1 541 ? -37.75 31.719 1.626 1 52.03 541 ASP B CA 1
ATOM 9250 C C . ASP B 1 541 ? -37.5 32.812 2.66 1 52.03 541 ASP B C 1
ATOM 9252 O O . ASP B 1 541 ? -37.125 32.531 3.799 1 52.03 541 ASP B O 1
ATOM 9256 N N . VAL B 1 542 ? -37.094 33.938 2.139 1 47.66 542 VAL B N 1
ATOM 9257 C CA . VAL B 1 542 ? -36.812 35.062 3.029 1 47.66 542 VAL B CA 1
ATOM 9258 C C . VAL B 1 542 ? -38.125 35.625 3.596 1 47.66 542 VAL B C 1
ATOM 9260 O O . VAL B 1 542 ? -39.062 35.906 2.846 1 47.66 542 VAL B O 1
ATOM 9263 N N . LYS B 1 543 ? -38.562 35.219 4.77 1 47.47 543 LYS B N 1
ATOM 9264 C CA . LYS B 1 543 ? -39.688 35.875 5.43 1 47.47 543 LYS B CA 1
ATOM 9265 C C . LYS B 1 543 ? -39.25 37.156 6.152 1 47.47 543 LYS B C 1
ATOM 9267 O O . LYS B 1 543 ? -38.25 37.125 6.871 1 47.47 543 LYS B O 1
ATOM 9272 N N . LEU B 1 544 ? -39.625 38.281 5.562 1 41.78 544 LEU B N 1
ATOM 9273 C CA . LEU B 1 544 ? -39.375 39.594 6.199 1 41.78 544 LEU B CA 1
ATOM 9274 C C . LEU B 1 544 ? -39.938 39.594 7.621 1 41.78 544 LEU B C 1
ATOM 9276 O O . LEU B 1 544 ? -41.125 39.344 7.836 1 41.78 544 LEU B O 1
ATOM 9280 N N . ILE B 1 545 ? -39.156 39.281 8.508 1 44.22 545 ILE B N 1
ATOM 9281 C CA . ILE B 1 545 ? -39.625 39.5 9.875 1 44.22 545 ILE B CA 1
ATOM 9282 C C . ILE B 1 545 ? -39.594 41 10.211 1 44.22 545 ILE B C 1
ATOM 9284 O O . ILE B 1 545 ? -38.562 41.656 10.047 1 44.22 545 ILE B O 1
ATOM 9288 N N . GLU B 1 546 ? -40.719 41.75 10.062 1 40.38 546 GLU B N 1
ATOM 9289 C CA . GLU B 1 546 ? -41 43.188 10.281 1 40.38 546 GLU B CA 1
ATOM 9290 C C . GLU B 1 546 ? -40.156 43.719 11.438 1 40.38 546 GLU B C 1
ATOM 9292 O O . GLU B 1 546 ? -39.656 44.844 11.383 1 40.38 546 GLU B O 1
ATOM 9297 N N . ASP B 1 547 ? -40.438 43.188 12.641 1 40.09 547 ASP B N 1
ATOM 9298 C CA . ASP B 1 547 ? -39.875 43.844 13.805 1 40.09 547 ASP B CA 1
ATOM 9299 C C . ASP B 1 547 ? -38.344 43.906 13.711 1 40.09 547 ASP B C 1
ATOM 9301 O O . ASP B 1 547 ? -37.688 44.406 14.617 1 40.09 547 ASP B O 1
ATOM 9305 N N . TRP B 1 548 ? -37.844 43.062 12.969 1 36.59 548 TRP B N 1
ATOM 9306 C CA . TRP B 1 548 ? -36.375 43.031 12.961 1 36.59 548 TRP B CA 1
ATOM 9307 C C . TRP B 1 548 ? -35.812 44.062 11.977 1 36.59 548 TRP B C 1
ATOM 9309 O O . TRP B 1 548 ? -35.344 43.688 10.898 1 36.59 548 TRP B O 1
ATOM 9319 N N . LEU B 1 549 ? -36.531 45.188 11.719 1 34.28 549 LEU B N 1
ATOM 9320 C CA . LEU B 1 549 ? -36.062 46.25 10.859 1 34.28 549 LEU B CA 1
ATOM 9321 C C . LEU B 1 549 ? -34.562 46.5 11.039 1 34.28 549 LEU B C 1
ATOM 9323 O O . LEU B 1 549 ? -33.844 46.719 10.062 1 34.28 549 LEU B O 1
ATOM 9327 N N . PRO B 1 550 ? -34.312 47 12.336 1 33.62 550 PRO B N 1
ATOM 9328 C CA . PRO B 1 550 ? -32.906 47.438 12.453 1 33.62 550 PRO B CA 1
ATOM 9329 C C . PRO B 1 550 ? -31.922 46.375 11.984 1 33.62 550 PRO B C 1
ATOM 9331 O O . PRO B 1 550 ? -30.766 46.688 11.664 1 33.62 550 PRO B O 1
ATOM 9334 N N . LEU B 1 551 ? -32.281 45.25 12.203 1 30.95 551 LEU B N 1
ATOM 9335 C CA . LEU B 1 551 ? -31.281 44.219 11.93 1 30.95 551 LEU B CA 1
ATOM 9336 C C . LEU B 1 551 ? -31.125 44 10.43 1 30.95 551 LEU B C 1
ATOM 9338 O O . LEU B 1 551 ? -30.312 43.156 10 1 30.95 551 LEU B O 1
ATOM 9342 N N . LEU B 1 552 ? -32.031 44.469 9.609 1 30.12 552 LEU B N 1
ATOM 9343 C CA . LEU B 1 552 ? -31.828 44.375 8.164 1 30.12 552 LEU B CA 1
ATOM 9344 C C . LEU B 1 552 ? -30.547 45.062 7.734 1 30.12 552 LEU B C 1
ATOM 9346 O O . LEU B 1 552 ? -30.219 45.094 6.543 1 30.12 552 LEU B O 1
ATOM 9350 N N . GLU B 1 553 ? -30.234 46.219 8.461 1 27.05 553 GLU B N 1
ATOM 9351 C CA . GLU B 1 553 ? -28.984 46.719 7.895 1 27.05 553 GLU B CA 1
ATOM 9352 C C . GLU B 1 553 ? -28.109 45.562 7.375 1 27.05 553 GLU B C 1
ATOM 9354 O O . GLU B 1 553 ? -28.328 44.406 7.734 1 27.05 553 GLU B O 1
ATOM 9359 N N . VAL B 1 554 ? -26.891 46 6.758 1 27.42 554 VAL B N 1
ATOM 9360 C CA . VAL B 1 554 ? -25.766 45.344 6.066 1 27.42 554 VAL B CA 1
ATOM 9361 C C . VAL B 1 554 ? -25.391 44.062 6.777 1 27.42 554 VAL B C 1
ATOM 9363 O O . VAL B 1 554 ? -24.297 43.531 6.582 1 27.42 554 VAL B O 1
ATOM 9366 N N . SER B 1 555 ? -26.188 43.625 7.758 1 26.97 555 SER B N 1
ATOM 9367 C CA . SER B 1 555 ? -25.672 42.344 8.266 1 26.97 555 SER B CA 1
ATOM 9368 C C . SER B 1 555 ? -25.688 41.281 7.188 1 26.97 555 SER B C 1
ATOM 9370 O O . SER B 1 555 ? -26.609 40.469 7.121 1 26.97 555 SER B O 1
ATOM 9372 N N . ILE B 1 556 ? -26.172 41.5 6.051 1 30.42 556 ILE B N 1
ATOM 9373 C CA . ILE B 1 556 ? -25.688 40.719 4.918 1 30.42 556 ILE B CA 1
ATOM 9374 C C . ILE B 1 556 ? -24.281 40.188 5.223 1 30.42 556 ILE B C 1
ATOM 9376 O O . ILE B 1 556 ? -23.594 39.688 4.324 1 30.42 556 ILE B O 1
ATOM 9380 N N . LEU B 1 557 ? -23.703 40.781 6.215 1 27.55 557 LEU B N 1
ATOM 9381 C CA . LEU B 1 557 ? -22.391 40.219 6.547 1 27.55 557 LEU B CA 1
ATOM 9382 C C . LEU B 1 557 ? -22.422 38.688 6.422 1 27.55 557 LEU B C 1
ATOM 9384 O O . LEU B 1 557 ? -23.5 38.094 6.344 1 27.55 557 LEU B O 1
ATOM 9388 N N . LEU B 1 558 ? -21.297 38.125 7.02 1 28.94 558 LEU B N 1
ATOM 9389 C CA . LEU B 1 558 ? -20.734 36.781 7.234 1 28.94 558 LEU B CA 1
ATOM 9390 C C . LEU B 1 558 ? -21.766 35.844 7.812 1 28.94 558 LEU B C 1
ATOM 9392 O O . LEU B 1 558 ? -22.016 35.844 9.023 1 28.94 558 LEU B O 1
ATOM 9396 N N . MET B 1 559 ? -23.016 36.156 7.703 1 29.08 559 MET B N 1
ATOM 9397 C CA . MET B 1 559 ? -23.766 35 8.156 1 29.08 559 MET B CA 1
ATOM 9398 C C . MET B 1 559 ? -23 33.719 7.852 1 29.08 559 MET B C 1
ATOM 9400 O O . MET B 1 559 ? -23.547 32.625 7.961 1 29.08 559 MET B O 1
ATOM 9404 N N . VAL B 1 560 ? -22.219 33.844 6.859 1 30.41 560 VAL B N 1
ATOM 9405 C CA . VAL B 1 560 ? -21.062 32.938 6.914 1 30.41 560 VAL B CA 1
ATOM 9406 C C . VAL B 1 560 ? -20.547 32.875 8.344 1 30.41 560 VAL B C 1
ATOM 9408 O O . VAL B 1 560 ? -20.469 33.875 9.039 1 30.41 560 VAL B O 1
ATOM 9411 N N . ASP B 1 561 ? -20.75 31.891 9.148 1 30.56 561 ASP B N 1
ATOM 9412 C CA . ASP B 1 561 ? -20.234 31.844 10.516 1 30.56 561 ASP B CA 1
ATOM 9413 C C . ASP B 1 561 ? -19.141 32.906 10.727 1 30.56 561 ASP B C 1
ATOM 9415 O O . ASP B 1 561 ? -18.141 32.938 10.008 1 30.56 561 ASP B O 1
ATOM 9419 N N . LYS B 1 562 ? -19.422 34.188 11.078 1 33.88 562 LYS B N 1
ATOM 9420 C CA . LYS B 1 562 ? -18.547 35.281 11.484 1 33.88 562 LYS B CA 1
ATOM 9421 C C . LYS B 1 562 ? -17.156 34.781 11.828 1 33.88 562 LYS B C 1
ATOM 9423 O O . LYS B 1 562 ? -16.172 35.5 11.633 1 33.88 562 LYS B O 1
ATOM 9428 N N . LYS B 1 563 ? -17.156 33.812 12.625 1 33.75 563 LYS B N 1
ATOM 9429 C CA . LYS B 1 563 ? -15.992 33.219 13.266 1 33.75 563 LYS B CA 1
ATOM 9430 C C . LYS B 1 563 ? -14.992 32.719 12.227 1 33.75 563 LYS B C 1
ATOM 9432 O O . LYS B 1 563 ? -13.797 32.594 12.516 1 33.75 563 LYS B O 1
ATOM 9437 N N . ILE B 1 564 ? -15.43 32.375 11.094 1 34.69 564 ILE B N 1
ATOM 9438 C CA . ILE B 1 564 ? -14.5 31.812 10.117 1 34.69 564 ILE B CA 1
ATOM 9439 C C . ILE B 1 564 ? -13.781 32.938 9.383 1 34.69 564 ILE B C 1
ATOM 9441 O O . ILE B 1 564 ? -12.586 32.844 9.086 1 34.69 564 ILE B O 1
ATOM 9445 N N . ILE B 1 565 ? -14.305 34.156 9.172 1 33.22 565 ILE B N 1
ATOM 9446 C CA . ILE B 1 565 ? -13.781 35.125 8.234 1 33.22 565 ILE B CA 1
ATOM 9447 C C . ILE B 1 565 ? -12.547 35.812 8.82 1 33.22 565 ILE B C 1
ATOM 9449 O O . ILE B 1 565 ? -11.562 36.062 8.117 1 33.22 565 ILE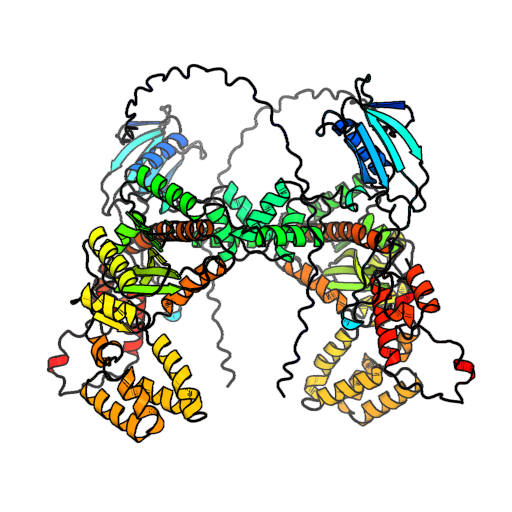 B O 1
ATOM 9453 N N . SER B 1 566 ? -12.734 36.281 10.062 1 32.53 566 SER B N 1
ATOM 9454 C CA . SER B 1 566 ? -11.656 37.156 10.508 1 32.53 566 SER B CA 1
ATOM 9455 C C . SER B 1 566 ? -10.289 36.5 10.281 1 32.53 566 SER B C 1
ATOM 9457 O O . SER B 1 566 ? -9.328 37.188 9.945 1 32.53 566 SER B O 1
ATOM 9459 N N . THR B 1 567 ? -10.219 35.281 10.727 1 36.81 567 THR B N 1
ATOM 9460 C CA . THR B 1 567 ? -8.898 34.656 10.711 1 36.81 567 THR B CA 1
ATOM 9461 C C . THR B 1 567 ? -8.547 34.188 9.305 1 36.81 567 THR B C 1
ATOM 9463 O O . THR B 1 567 ? -7.418 33.75 9.062 1 36.81 567 THR B O 1
ATOM 9466 N N . CYS B 1 568 ? -9.539 34.312 8.461 1 38.56 568 CYS B N 1
ATOM 9467 C CA . CYS B 1 568 ? -9.336 33.656 7.18 1 38.56 568 CYS B CA 1
ATOM 9468 C C . CYS B 1 568 ? -9.078 34.656 6.074 1 38.56 568 CYS B C 1
ATOM 9470 O O . CYS B 1 568 ? -9.453 34.438 4.922 1 38.56 568 CYS B O 1
ATOM 9472 N N . LEU B 1 569 ? -8.758 35.875 6.41 1 36.66 569 LEU B N 1
ATOM 9473 C CA . LEU B 1 569 ? -8.352 36.844 5.402 1 36.66 569 LEU B CA 1
ATOM 9474 C C . LEU B 1 569 ? -6.988 36.469 4.82 1 36.66 569 LEU B C 1
ATOM 9476 O O . LEU B 1 569 ? -6.16 35.875 5.504 1 36.66 569 LEU B O 1
ATOM 9480 N N . LYS B 1 570 ? -6.789 36.781 3.512 1 40.75 570 LYS B N 1
ATOM 9481 C CA . LYS B 1 570 ? -5.5 36.562 2.863 1 40.75 570 LYS B CA 1
ATOM 9482 C C . LYS B 1 570 ? -4.359 37.156 3.686 1 40.75 570 LYS B C 1
ATOM 9484 O O . LYS B 1 570 ? -4.523 38.188 4.328 1 40.75 570 LYS B O 1
#

Secondary structure (DSSP, 8-state):
--------------------------------------------------------TT-EESSHHHHHHHHHHHHHHHT--EEEEEEEE-SS-TTSEEEEEEEETT-SB--------GGG--------B----EEEEE--TT-SSEEEEEEE---SS---TTHHHH-TTTSPPPHHHHHHHHHIIIII---HHHHHHHHHHH-TTS---HHHHHHHHHHHHH-----TTHHHHHHHHHHHHHHH-TT-EEEEEE-TTT--EEEEEEE-HHHHHHHHHHTTEEEEEEE-SSSTT-PEEEEEEEE-TTS-EEEEEEEEES---HHHHHHHHHHHHHHH----SEEEE---HHHHHHHHHH-TTSEEEE-HHHHHHHHHHHHHHHHGGGHHHHHHHHHHHHT-SSHHHHHHHHHHHHHH-GGGHHHIIIIIGGGGGGT-HHHHTTS--TT---GGGGHHHHHHHHHH--TT--HHHHHHHHHHHHHHHHHHHHHHHHHHH-SBTT-S-HHHHH-HHHHHHHHHHB-HHHHHHHHHHHHHHTTS-----TT--GGGSS-----S-HHHHHHTB-/--------------------------------------------------------TT-EESSHHHHHHHHHHHHHHHT--EEEEEEEE-SS-TTSEEEEEEEETT-SB--------GGG-----B--B----EEEEE--TT-SSEEEEEEE---SS---TTHHHH-TTTSPPPHHHHHHHHHIIIII---HHHHHHHHHHH-TTS---HHHHHHHHHHHHH-----TTHHHHHHHHHHHHHHH-TT-EEEEEE-TTT--EEEEEEE-HHHHHHHHHHTTEEEEEEE-SSSTT-PEEEEEEEE-TTS-EEEEEEEEES---HHHHHHHHHHHHHHH----SEEEE---HHHHHHHHHH-TTSEEEE-HHHHHHHHHHHHHHHHGGGHHHHHHHHHHHHT-SSHHHHHHHHHHHHHH-GGGHHHIIIIIGGGGGGT-HHHHTTS--TT---TTHHHHHHHHHHHH--TT--HHHHHHHHHHHHHHHHHHHHHHHHHHH-S--SSS-HHHHH-HHHHHHHHHHB-HHHHHHHHHHHHHHTTS-----TT--GGGSS--S--S-HHHHGGGB-

Organism: Rhizophagus irregularis (strain DAOM 197198w) (NCBI:txid1432141)

Sequence (1140 aa):
MDVSENEDINRYDFPEDERINGRYDISDDEDRNLNHQEREYDNSEYEEEENKLELNQGMEFETWELAESYLNEYAKQQGFSFRKKRRILDPTDSTITRRRTYKCSHARTHEIQKVILEENRRDRDSEMIGCLWHINLSFPKSGNGVRINSIVGTHNHDMNPCITEIAPKFRKLTDKMLEKIKFWTIEGRLGIPTQYNLLVASFPNKVINKKDLSNAIQQFKKQVKPIKNDACQILTELYLKKDDDPRWIIKSRFDHRERRLNSLFWMSPDQVNAYERYHDIVIVDTMSKTNQFDMILMLIIVVDNNFRNIIVAAAILKDETEATFTWILQELKNSCDLTPTVLYFDADPALISAIKTNYPETHHFHCIFHIDLNLKKNLKGKLRDQFELFRAKFLEMRNSLCHKTFEIKWNTLIDEFPACEQYLTRALYPCKSSWACYAINQNFTAGIQSTQRVESTNKIIKDRLNRSSCLTDVIKKIQKIFNQQSKKAILNEYKNEIPTRGIPSIMDEYFPELDKILREYLTPQILQKQRDQMAQSLCYDVKLIEDWLPLLEVSILLMVDKKIISTCLKMDVSENEDINRYDFPEDERINGRYDISDDEDRNLNHQEREYDNSEYEEEENKLELNQGMEFETWELAESYLNEYAKQQGFSFRKKRRILDPTDSTITRRRTYKCSHARTHEIQKVILEENRRDRDSEMIGCLWHINLSFPKSGNGVRINSIVGTHNHDMNPCITEIAPKFRKLTDKMLEKIKFWTIEGRLGIPTQYNLLVASFPNKVINKKDLSNAIQQFKKQVKPIKNDACQILTELYLKKDDDPRWIIKSRFDHRERRLNSLFWMSPDQVNAYERYHDIVIVDTMSKTNQFDMILMLIIVVDNNFRNIIVAAAILKDETEATFTWILQELKNSCDLTPTVLYFDADPALISAIKTNYPETHHFHCIFHIDLNLKKNLKGKLRDQFELFRAKFLEMRNSLCHKTFEIKWNTLIDEFPACEQYLTRALYPCKSSWACYAINQNFTAGIQSTQRVESTNKIIKDRLNRSSCLTDVIKKIQKIFNQQSKKAILNEYKNEIPTRGIPSIMDEYFPELDKILREYLTPQILQKQRDQMAQSLCYDVKLIEDWLPLLEVSILLMVDKKIISTCLK

pLDDT: mean 76.13, std 21.94, range [18.42, 95.69]

Solvent-accessible surface area (backbone atoms only — not comparable to full-atom values): 63806 Å² total; per-residue (Å²): 136,85,83,74,79,78,80,79,80,78,77,78,79,75,74,83,76,79,74,80,68,81,74,77,75,74,73,76,76,81,77,73,73,74,73,70,71,74,67,76,70,73,76,67,77,71,63,76,66,73,73,78,69,76,89,53,75,64,45,71,29,71,38,68,67,56,43,51,51,50,48,48,52,37,26,42,72,65,9,50,57,67,39,84,72,49,75,39,55,33,90,86,45,76,84,42,72,29,33,40,31,39,27,34,64,27,28,52,64,73,71,79,71,84,70,84,60,78,86,70,64,68,77,48,77,38,68,30,73,43,29,67,24,34,38,34,35,32,35,50,89,89,48,83,30,31,30,32,70,44,73,41,87,55,67,81,65,83,64,34,83,59,27,52,61,55,36,69,87,61,43,55,79,48,68,70,54,49,50,51,50,46,48,36,46,71,58,41,60,53,52,69,70,44,48,48,44,39,47,42,68,76,38,72,87,55,61,79,54,68,65,60,51,51,49,53,52,49,50,63,68,56,60,50,60,81,57,90,61,37,65,60,52,41,52,50,54,52,49,51,49,27,69,76,38,72,66,37,45,77,49,75,42,62,39,88,86,75,68,40,82,36,33,39,37,41,30,50,52,69,20,51,54,47,40,72,73,25,36,51,44,32,35,46,47,76,40,70,56,42,21,60,81,56,33,32,38,35,38,33,30,27,46,44,40,71,69,39,81,40,72,33,34,44,31,41,26,61,63,84,42,36,69,53,44,34,50,52,54,49,50,51,37,69,70,66,72,59,79,42,51,24,37,37,32,69,87,42,66,34,51,51,53,22,39,55,71,75,38,68,84,34,44,57,34,40,27,50,59,59,50,50,51,50,46,46,70,70,38,32,81,78,42,52,87,48,31,64,59,49,49,53,51,47,50,53,31,36,63,24,68,43,67,66,57,27,54,53,40,49,52,49,48,35,69,74,37,58,87,48,36,65,58,44,57,66,69,42,54,81,50,36,64,27,62,25,34,37,45,48,70,75,43,70,46,50,68,59,60,47,61,63,76,47,45,61,56,49,48,58,48,53,72,76,32,37,48,61,25,39,65,46,55,48,51,53,51,50,48,51,50,47,52,50,51,53,47,51,45,55,51,52,55,50,60,49,64,39,70,45,48,43,52,83,33,78,50,41,73,78,35,42,73,59,44,51,55,41,49,70,39,34,16,64,58,50,40,48,53,48,50,49,50,53,55,51,51,70,72,50,84,82,73,84,61,70,89,50,50,80,66,56,51,83,59,76,53,60,76,51,57,63,23,37,53,75,64,15,43,108,136,86,80,73,78,79,79,78,77,78,76,78,78,74,74,84,78,78,75,82,68,81,73,76,74,75,72,75,75,82,76,73,72,75,75,70,71,74,68,76,72,76,76,69,76,71,64,74,65,73,75,77,71,77,88,54,75,63,45,72,31,71,39,69,68,56,42,50,50,49,49,49,52,38,27,42,73,64,10,50,58,68,39,84,72,48,77,39,55,33,90,88,43,77,86,41,70,28,33,40,32,37,27,34,65,29,28,50,64,74,71,77,75,76,88,59,59,76,88,70,62,66,75,49,78,37,68,29,72,44,28,68,25,32,36,34,35,31,35,51,88,90,49,83,31,30,29,32,69,43,72,42,86,54,66,81,65,83,65,33,84,59,28,55,62,58,36,68,87,61,42,56,81,49,68,70,53,49,51,50,49,47,49,38,46,71,57,40,61,51,52,68,71,46,49,48,42,40,46,42,69,76,38,71,86,55,61,78,54,68,64,60,52,50,48,51,52,49,50,65,68,56,59,50,58,82,57,88,60,36,66,58,52,41,51,50,54,52,50,51,49,27,68,77,38,72,64,37,43,76,48,76,41,61,39,87,85,74,69,40,83,37,34,38,38,43,30,50,52,69,19,49,52,47,41,72,72,26,34,51,43,32,35,47,46,79,44,71,54,42,20,59,81,57,34,32,40,35,37,35,29,25,46,44,41,68,70,38,81,41,70,32,35,42,31,41,26,60,62,84,41,37,69,53,41,33,50,52,54,49,48,51,36,70,71,67,73,58,78,45,49,24,38,37,31,68,87,41,67,34,51,50,54,23,39,54,72,75,38,68,84,34,44,57,35,41,26,49,60,60,53,51,50,50,46,47,71,72,37,32,80,77,43,50,87,47,32,64,59,48,50,53,50,48,50,52,31,35,62,24,69,42,68,66,58,26,53,52,39,51,52,48,48,34,70,74,36,58,87,48,37,66,58,43,57,65,70,42,53,81,49,36,64,28,62,25,35,36,46,47,71,76,42,71,47,50,74,60,60,47,60,63,74,48,47,59,55,48,48,56,48,54,72,74,33,36,49,60,25,39,64,47,55,49,50,53,50,51,48,51,50,46,52,51,50,52,47,50,45,56,50,52,53,49,61,50,65,39,68,42,49,50,47,84,34,77,50,39,72,77,35,43,72,59,43,51,53,41,47,69,40,34,18,67,59,50,39,50,52,44,50,49,50,53,56,50,52,71,71,50,84,83,73,85,58,71,89,50,52,80,67,62,49,78,67,76,49,56,76,48,64,58,27,37,50,74,67,15,44,109

Foldseek 3Di:
DCCPDDPPPPDPPPPDPPPPPPPPCPDDPDPPPPPPVPPPPPPPPCPVPVPQDDDDAFDWDQEPVVVVVSVQVNQLQQAFDKDWDDWDADPVDRVHTFKTKIGTPQQDDDDPDPDDDPVPDDDDDDSHDNFPWMWMWGDDPPDNTIGTHDTDHDGPDDGHNCNCQVPCVNQADDPVLLVLLLCCCQVVVDDLVVSVVVSCVVPVPHRDDSVNSVVSSVCSVQPLPADDPLVVVQVVVQVVVCVVPVLKDWDWDADPPPRHTAKIKIFDNLLLVVCLQFQQEKEKEWDFFQEQLRWIKIWIWGQALLRDIDTSMIMTHNDLALVRLLVRLVSVCVSNVDHYQEYEYAPDPSNVVSCCVNPVNHAYAYFVVNVLVVCCVPPCVVCVVCSVVLSVLVVVLLADQDPVSNVVSVVVSCVVPVVCCVVCVVPDVVPSLRQRNNNVLVDQNLPDRHPVSCVVVVVQSPVNGGNHHGPNSSVVSVVVVNVVSSVVVVVQVVQQPPQCPPPPDVVCVVPVVVLNVCSQWFGNNVSVVLVVVVVVVVVDDDDPPVVCVVVPPCCCPCCVSPNSRPNNTD/DPPVPDPPPPDPPPPDPPCPVPPPCPDDPDPPPPCPVPPPPPPPPCPVPVPQDDDDAFDWDQEPVVVVVSVQVNQLQQAFDKDWDDWDADPVDRVHTFKTKIGTPQQDDDDPDDDDPPVPDDDDDDSHDNFPWMWMWGDDPPDNTIGTHDTDHDGPDHGHNCNCQVPCVNQADDPVLLVLLLCCCQVVVDDLVVSVVVSCVVPVPHRDDSVNSVVSSVCSVQPLPADDPLVVVQVVVQVVVCVVPVLKDWDWDADPPPRHTAKIKIFDNLLLVVCLQFQQEKEKEWDFFQEQLRWIKIWIWGQALLRDIDTSMIMTHNDLALVRLLVRLVSVCVSNVDHYQEYEYAPDPSNVVSCCVNPVNHAYAYAVVNVVVVCCVPPCVVCVVCSVVLSVLVVVLLADQAPVSNVVSVVVSCVVPVVCCVVCVPPDVVPSLRQRNNNVLVDQNLPDRHPVSCVVVVVQSPVNGGNHHGPNSSVVSVVVVNVVSSVVVVVQVVQQPPQVQPPDDVVCVVPVPVLNVCSQWFGNNLSVVVVVVVVVVVVDDDDPPVVCVVVPPPVCPCCVSPNNRPSNTD

Radius of gyration: 39.06 Å; Cα contacts (8 Å, |Δi|>4): 1539; chains: 2; bounding box: 95×104×88 Å

InterPro domains:
  IPR004330 FAR1, DNA binding domain [PF03101] (70-161)
  IPR018289 MULE transposase domain [PF10551] (282-371)

Nearest PDB structures (foldseek):
  6xg8-assembly1_B  TM=6.154E-01  e=5.948E-09  Acetivibrio thermocellus ATCC 27405
  6xg8-assembly1_A  TM=5.735E-01  e=1.949E-08  Acetivibrio thermocellus ATCC 27405
  6xgw-assembly1_B  TM=5.180E-01  e=9.316E-08  Acetivibrio thermocellus ATCC 27405
  6xgx-assembly1_B  TM=4.268E-01  e=4.700E-07  Acetivibrio thermocellus ATCC 27405
  2qsj-assembly2_A  TM=5.911E-01  e=4.269E+00  Ruegeria pomeroyi DSS-3